Protein 9A73 (pdb70)

Radius of gyration: 27.28 Å; Cα contacts (8 Å, |Δi|>4): 2282; chains: 2; bounding box: 68×80×68 Å

Nearest PDB structures (foldseek):
  1wyt-assembly1_D  TM=9.782E-01  e=7.373E-58  Thermus thermophilus HB8
  6i34-assembly1_B  TM=9.089E-01  e=8.043E-40  Homo sapiens neanderthalensis
  6i35-assembly2_C  TM=9.103E-01  e=1.171E-39  Homo sapiens
  6i34-assembly2_C  TM=9.094E-01  e=1.235E-39  Homo sapiens neanderthalensis
  6i35-assembly1_B  TM=9.057E-01  e=4.023E-39  Homo sapiens

Solvent-accessible surface area: 32748 Å² total; per-residue (Å²): 116,206,43,152,12,18,53,14,77,110,144,23,24,129,71,1,22,78,53,12,67,24,110,42,28,92,49,1,5,74,35,2,30,98,111,2,66,30,150,156,101,4,139,13,91,168,46,74,61,81,87,88,0,31,166,50,0,64,155,19,1,72,94,6,86,9,22,111,137,40,14,6,0,8,0,0,29,1,19,17,6,40,70,4,117,12,5,62,116,0,25,47,64,26,29,0,11,0,5,11,0,3,96,11,6,2,24,10,6,0,2,0,3,2,8,0,0,0,0,3,0,0,1,44,0,0,40,5,58,6,0,0,1,0,1,9,2,10,3,0,0,0,0,12,0,0,8,16,0,5,48,71,26,188,38,112,43,0,0,0,2,71,0,0,13,10,14,12,17,55,0,0,89,3,8,0,109,0,40,134,10,100,32,55,48,0,60,41,46,80,1,25,2,35,46,90,20,2,129,156,26,11,55,143,105,0,0,0,0,0,0,25,0,10,2,2,7,1,16,7,0,25,0,124,70,0,35,74,10,0,58,99,40,175,3,12,0,0,0,15,4,20,1,0,0,0,4,3,0,7,4,0,19,123,15,126,2,24,0,0,0,3,23,0,2,6,0,5,2,45,6,5,2,0,0,15,1,0,0,0,0,0,0,30,140,189,4,34,151,91,3,10,11,12,0,0,0,48,6,59,10,105,109,46,37,58,1,6,2,12,4,14,48,66,33,20,5,80,98,113,50,65,148,3,96,15,9,10,24,8,4,0,1,14,12,0,4,2,0,0,0,0,0,1,1,4,3,73,63,0,1,76,49,0,0,56,5,0,3,3,2,0,12,26,0,15,71,34,0,91,155,46,50,22,76,23,51,36,111,40,49,14,0,4,4,4,1,0,95,10,141,56,82,1,136,43,5,32,150,97,1,44,94,130,28,10,10,3,1,17,27,0,21,135,50,8,109,116,19,92,25,12,0,0,0,3,0,5,0,51,12,54,63,126,48,0,48,40,0,8,118,33,19,21,82,199,162,232,230,90,115,140,77,33,28,0,0,16,76,65,42,159,169,59,102,92,4,41,88,29,52,158,46,58,8,84,119,65,130,28,49,114,45,4,66,121,51,28,35,28,106,133,43,5,59,6,1,14,1,37,95,106,34,0,49,144,3,0,31,32,0,0,149,31,14,24,0,16,64,63,24,6,6,0,6,1,14,13,0,4,1,73,2,12,86,9,1,19,134,0,10,77,32,58,4,2,17,16,0,4,1,34,11,52,34,70,8,0,36,0,0,0,48,0,4,49,22,0,12,81,8,0,20,33,2,0,10,9,62,37,11,10,16,7,0,1,1,6,6,2,0,4,2,0,0,0,6,0,0,20,13,28,2,42,61,124,53,27,143,109,29,50,47,0,0,6,8,42,6,6,56,5,7,2,8,0,0,0,48,7,0,20,11,114,41,44,87,0,131,27,46,179,135,1,13,8,42,22,96,33,0,99,194,21,17,56,110,60,1,0,0,0,2,4,10,0,0,7,7,3,0,6,3,4,59,79,0,47,77,1,6,109,28,0,74,156,27,23,3,16,0,0,0,6,0,14,1,1,0,0,0,2,10,19,1,32,0,9,59,0,24,1,10,0,0,2,0,6,0,3,23,0,0,1,0,2,1,0,1,0,1,4,1,0,0,0,0,0,0,51,134,59,0,35,48,20,0,0,63,6,11,33,32,104,124,189,54,86,17,28,20,37,109,125,44,116,108,19,11,16,12,0,0,6,12,17,0,0,1,6,1,0,0,27,0,6,0,0,0,6,11,1,0,11,77,0,0,94,13,0,0,28,4,0,0,0,2,0,0,4,0,2,64,79,0,29,90,73,0,50,32,54,37,107,79,58,3,0,0,0,2,5,0,5,0,90,84,1,80,175,76,40,0,126,0,59,4,2,1,13,24,1,8,29,62,44,25,2,0,5,24,33,85,37,0,120,66,13,79,13,0,1,0,0,0,1,1,1,20,24,32,32,118,38,0,39,47,0,5,91,6,0,25,79,0,4,103,19,1,108,147,71,41,115,63,0,64,110,0,0,73,104,27,42,4,45,56,18,58,91,89,77,0,34,181,130,39,68,10,66,59,118,78,159,186,295

Foldseek 3Di:
DDDPVDPDDPVNVVVVCVVVVHDDPVVVVPPQDPVRDDPDDDPDDDDDDPVVVVVVVVVVCVVDQDCVQFPEQADLAFDDADAPPVLCVVLVPCLNVVDDDPPPQVSCQVLLVLLVLLQVLLCVLQVFDTKFSFAQFQLVLLLLVQLLLCVVLVAAEEEEEPQARLVSLVSNVVSSVVVVHHYHYAYDDLSEGDLVSLLVPDDLRYSFYEAEAVTSQQHGYPLLSVLVSGCVNHHAYEYAYDSLLSLADDHVVVSVHAKYKGWLNNQNNDPVVPDSTTIMIGGHPVCVLRDPDWHKDWDADPVRHIGIDTPSCCQACVNCPVNHSDPDDDGPSSNSSSNSVRCVVCDSPNSNVQQVLLQVLQVVLVVLLVVLVWAWTGDDGGTFKTKTAAPDAPVVLQVVSVVVSHRAFDQCCVRDVVRGRMGITGDGNPQDPVNSNVSSCSRSDDDD/DLLDDQDDLLNQADPPADADDDDDDPDDDDDPCVVDPPVPDDPDDDSDGRHHNVVVVVSVVSVVVQDDAVVQAFEFAALFQRFDQDVVLVVQLPDCLNVVDDLPDDLVSNQVLLVLLVVLQVVVCVQAVFDGKAFAQFFLLLLLLLQLLLLCLLCVVVVNNLQQEEEEELQDDPSNQVSSVVSRHHYDYFYADLQRATDPVSLLVRQALNHAEYEAEAVTSQLHGRPCLLVSLCSQVVRPHAYEYRASPSLQDRVNDHNSVSNHFKYWHWCCRNQNQPCVVPDRTIIMMGGHPSSVLAAEPFDWDADPNTIDTDHPRPSHSYHSDPGRYDSSSSSSSSVRCVVQPRVNSVLQNVLLQVLAQVLCVLCVVLFPQSNPDRGTNKHKTACPVLVVLVFALVLVQLQVVQLVYHAYDFCHPVVGHSIGMTGRGNNDDPVSSVSSSVSSNVLSVCSVPPVVSSNQGDDPRSDGDDDVVCCVPVNDDDDDDDDD

Secondary structure (DSSP, 8-state):
---TT----HHHHHHHHHHHT-SSGGGGGTTS-TTTB--SPP-SPPP--HHHHHHHHHHHHTTS--TTTSEE---SS-------THHHHHHTSHHHHT------GGGBHHHHHHHHHHHHHHHHHHT-SEE-S-BS-HHHHHHHHHHHHHHHHT--EEEEETTS-HHHHHHHHHHHHHTT-EEEEEPEETTEE-HHHHHHH--TTEEEEEEEES-TTSB---HHHHHHHHTGGGPEEEEEE-TTGGGTBPPGGGGT-SEEEEE-TTTT---GGG-S--EEEEE-GGGGGG-SS-EEEEEEBTTS-EEEEEE-GGGSHHHHGGG-S----S--HHHHHHHHHHHHHHHHHHHHHHHHHHHHHHHHHHHHHHHTT-EE---S-BSSEEEEE-SS-HHHHHHHHHHTTEE--EEGGGT-GGGTTEEEEE--TT--HHHHHHHHHHHH----/-TTSPPPPGGGG--TT-----PPP--S----HHHHS-GGGB-SS--------HHHHHHHHHHHHTTB--TTTS---BTTT------HHHHHHHTSHHHHS--TTS-GGG-HHHHHHHHHHHHHHHHHHT-SEEE---SSHHHHHHHHHHHHHHHHHHTT-TT--EEEEETTS-THHHHHHHHTTPEEEEEPB-TTSSB-HHHHHHH--TTEEEEEEESS-TTS---TTHHHHHHHHHHTT-EEEEEETTGGGTTTTB-HHHHT-SEEEE-TTTTT----TTT------EEE-TTTGGGSPSSEEEEETTEEEEE---TTS---SSSTTS-HHHHHHHHHHHHHHHHHHHHHHHHHHHHHHHHHHHHHTTTSB-SS-S--SS-EEEETHHHHHTT--HHHHHHHHGGGT----EES-STTSTTEEEE---TTS-HHHHHHHHHHHHHHHHHHHH-HHHHHT--SSSSS-SB-HHHHHHS-B-S------

Structure (mmCIF, N/CA/C/O backbone):
data_9A73
#
_entry.id   9A73
#
loop_
_entity.id
_entity.type
_entity.pdbx_description
1 POLYMER GCSPA_BACSU
2 POLYMER GCSPB_BACSU
#
loop_
_atom_site.group_PDB
_atom_site.id
_atom_site.type_symbol
_atom_site.label_atom_id
_atom_site.label_alt_id
_atom_site.label_comp_id
_atom_site.label_asym_id
_atom_site.label_entity_id
_atom_site.label_seq_id
_atom_site.pdbx_PDB_ins_code
_atom_site.Cartn_x
_atom_site.Cartn_y
_atom_site.Cartn_z
_atom_site.occupancy
_atom_site.B_iso_or_equiv
_atom_site.auth_seq_id
_atom_site.auth_comp_id
_atom_site.auth_asym_id
_atom_site.auth_atom_id
_atom_site.pdbx_PDB_model_num
ATOM 1 N N . MET A 1 1 ? 0.774 32.384 -12.511 1.000 0.670 1 MET A N 1
ATOM 2 C CA . MET A 1 1 ? 0.481 31.392 -13.580 1.000 0.670 1 MET A CA 1
ATOM 3 C C . MET A 1 1 ? -0.986 30.994 -13.492 1.000 0.670 1 MET A C 1
ATOM 4 O O . MET A 1 1 ? -1.484 30.895 -12.380 1.000 0.670 1 MET A O 1
ATOM 20 N N . LYS A 1 2 ? -1.675 30.770 -14.620 1.000 0.750 2 LYS A N 1
ATOM 21 C CA . LYS A 1 2 ? -3.017 30.160 -14.630 1.000 0.750 2 LYS A CA 1
ATOM 22 C C . LYS A 1 2 ? -2.887 28.665 -14.902 1.000 0.750 2 LYS A C 1
ATOM 23 O O . LYS A 1 2 ? -2.278 28.292 -15.901 1.000 0.750 2 LYS A O 1
ATOM 42 N N . HIS A 1 3 ? -3.466 27.828 -14.050 1.000 0.850 3 HIS A N 1
ATOM 43 C CA . HIS A 1 3 ? -3.517 26.386 -14.260 1.000 0.850 3 HIS A CA 1
ATOM 44 C C . HIS A 1 3 ? -4.804 25.830 -13.653 1.000 0.850 3 HIS A C 1
ATOM 45 O O . HIS A 1 3 ? -5.193 26.236 -12.570 1.000 0.850 3 HIS A O 1
ATOM 59 N N . ARG A 1 4 ? -5.445 24.872 -14.326 1.000 0.900 4 ARG A N 1
ATOM 60 C CA . ARG A 1 4 ? -6.732 24.281 -13.903 1.000 0.900 4 ARG A CA 1
ATOM 61 C C . ARG A 1 4 ? -6.720 23.594 -12.532 1.000 0.900 4 ARG A C 1
ATOM 62 O O . ARG A 1 4 ? -7.772 23.314 -11.986 1.000 0.900 4 ARG A O 1
ATOM 83 N N . TYR A 1 5 ? -5.529 23.247 -12.057 1.000 0.940 5 TYR A N 1
ATOM 84 C CA . TYR A 1 5 ? -5.309 22.559 -10.788 1.000 0.940 5 TYR A CA 1
ATOM 85 C C . TYR A 1 5 ? -5.248 23.527 -9.594 1.000 0.940 5 TYR A C 1
ATOM 86 O O . TYR A 1 5 ? -5.451 23.106 -8.466 1.000 0.940 5 TYR A O 1
ATOM 104 N N . LEU A 1 6 ? -4.951 24.811 -9.833 1.000 0.960 6 LEU A N 1
ATOM 105 C CA . LEU A 1 6 ? -4.775 25.821 -8.787 1.000 0.960 6 LEU A CA 1
ATOM 106 C C . LEU A 1 6 ? -5.915 26.846 -8.888 1.000 0.960 6 LEU A C 1
ATOM 107 O O . LEU A 1 6 ? -5.965 27.568 -9.889 1.000 0.960 6 LEU A O 1
ATOM 123 N N . PRO A 1 7 ? -6.819 26.933 -7.898 1.000 0.960 7 PRO A N 1
ATOM 124 C CA . PRO A 1 7 ? -7.992 27.802 -7.987 1.000 0.960 7 PRO A CA 1
ATOM 125 C C . PRO A 1 7 ? -7.676 29.283 -7.734 1.000 0.960 7 PRO A C 1
ATOM 126 O O . PRO A 1 7 ? -8.343 30.143 -8.305 1.000 0.960 7 PRO A O 1
ATOM 137 N N . ALA A 1 8 ? -6.660 29.594 -6.919 1.000 0.950 8 ALA A N 1
ATOM 138 C CA . ALA A 1 8 ? -6.370 30.958 -6.482 1.000 0.950 8 ALA A CA 1
ATOM 139 C C . ALA A 1 8 ? -6.005 31.893 -7.650 1.000 0.950 8 ALA A C 1
ATOM 140 O O . ALA A 1 8 ? -4.996 31.721 -8.350 1.000 0.950 8 ALA A O 1
ATOM 147 N N . THR A 1 9 ? -6.812 32.934 -7.832 1.000 0.950 9 THR A N 1
ATOM 148 C CA . THR A 1 9 ? -6.559 34.024 -8.773 1.000 0.950 9 THR A CA 1
ATOM 149 C C . THR A 1 9 ? -5.539 35.017 -8.209 1.000 0.950 9 THR A C 1
ATOM 150 O O . THR A 1 9 ? -5.213 35.012 -7.025 1.000 0.950 9 THR A O 1
ATOM 161 N N . GLU A 1 10 ? -5.027 35.926 -9.044 1.000 0.950 10 GLU A N 1
ATOM 162 C CA . GLU A 1 10 ? -4.130 36.991 -8.560 1.000 0.950 10 GLU A CA 1
ATOM 163 C C . GLU A 1 10 ? -4.818 37.949 -7.574 1.000 0.950 10 GLU A C 1
ATOM 164 O O . GLU A 1 10 ? -4.158 38.495 -6.693 1.000 0.950 10 GLU A O 1
ATOM 176 N N . LYS A 1 11 ? -6.144 38.118 -7.675 1.000 0.960 11 LYS A N 1
ATOM 177 C CA . LYS A 1 11 ? -6.916 38.905 -6.710 1.000 0.960 11 LYS A CA 1
ATOM 178 C C . LYS A 1 11 ? -6.974 38.195 -5.354 1.000 0.960 11 LYS A C 1
ATOM 179 O O . LYS A 1 11 ? -6.674 38.826 -4.345 1.000 0.960 11 LYS A O 1
ATOM 198 N N . ASP A 1 12 ? -7.257 36.889 -5.348 1.000 0.970 12 ASP A N 1
ATOM 199 C CA . ASP A 1 12 ? -7.296 36.080 -4.119 1.000 0.970 12 ASP A CA 1
ATOM 200 C C . ASP A 1 12 ? -5.955 36.142 -3.392 1.000 0.970 12 ASP A C 1
ATOM 201 O O . ASP A 1 12 ? -5.901 36.439 -2.200 1.000 0.970 12 ASP A O 1
ATOM 210 N N . LYS A 1 13 ? -4.851 35.970 -4.132 1.000 0.970 13 LYS A N 1
ATOM 211 C CA . LYS A 1 13 ? -3.504 36.042 -3.559 1.000 0.970 13 LYS A CA 1
ATOM 212 C C . LYS A 1 13 ? -3.209 37.393 -2.923 1.000 0.970 13 LYS A C 1
ATOM 213 O O . LYS A 1 13 ? -2.653 37.427 -1.831 1.000 0.970 13 LYS A O 1
ATOM 232 N N . GLN A 1 14 ? -3.574 38.499 -3.574 1.000 0.970 14 GLN A N 1
ATOM 233 C CA . GLN A 1 14 ? -3.366 39.837 -3.016 1.000 0.970 14 GLN A CA 1
ATOM 234 C C . GLN A 1 14 ? -4.179 40.065 -1.737 1.000 0.970 14 GLN A C 1
ATOM 235 O O . GLN A 1 14 ? -3.634 40.565 -0.753 1.000 0.970 14 GLN A O 1
ATOM 249 N N . GLU A 1 15 ? -5.455 39.673 -1.722 1.000 0.980 15 GLU A N 1
ATOM 250 C CA . GLU A 1 15 ? -6.315 39.775 -0.534 1.000 0.980 15 GLU A CA 1
ATOM 251 C C . GLU A 1 15 ? -5.776 38.934 0.635 1.000 0.980 15 GLU A C 1
ATOM 252 O O . GLU A 1 15 ? -5.809 39.355 1.799 1.000 0.980 15 GLU A O 1
ATOM 264 N N . MET A 1 16 ? -5.237 37.753 0.330 1.000 0.980 16 MET A N 1
ATOM 265 C CA . MET A 1 16 ? -4.637 36.863 1.317 1.000 0.980 16 MET A CA 1
ATOM 266 C C . MET A 1 16 ? -3.314 37.406 1.860 1.000 0.980 16 MET A C 1
ATOM 267 O O . MET A 1 16 ? -3.149 37.463 3.076 1.000 0.980 16 MET A O 1
ATOM 281 N N . LEU A 1 17 ? -2.401 37.862 0.996 1.000 0.980 17 LEU A N 1
ATOM 282 C CA . LEU A 1 17 ? -1.140 38.492 1.412 1.000 0.980 17 LEU A CA 1
ATOM 283 C C . LEU A 1 17 ? -1.400 39.713 2.303 1.000 0.980 17 LEU A C 1
ATOM 284 O O . LEU A 1 17 ? -0.764 39.864 3.347 1.000 0.980 17 LEU A O 1
ATOM 300 N N . ALA A 1 18 ? -2.403 40.523 1.953 1.000 0.980 18 ALA A N 1
ATOM 301 C CA . ALA A 1 18 ? -2.836 41.648 2.773 1.000 0.980 18 ALA A CA 1
ATOM 302 C C . ALA A 1 18 ? -3.353 41.201 4.152 1.000 0.980 18 ALA A C 1
ATOM 303 O O . ALA A 1 18 ? -3.012 41.816 5.158 1.000 0.980 18 ALA A O 1
ATOM 310 N N . THR A 1 19 ? -4.126 40.111 4.219 1.000 0.980 19 THR A N 1
ATOM 311 C CA . THR A 1 19 ? -4.596 39.533 5.494 1.000 0.980 19 THR A CA 1
ATOM 312 C C . THR A 1 19 ? -3.438 39.016 6.348 1.000 0.980 19 THR A C 1
ATOM 313 O O . THR A 1 19 ? -3.474 39.136 7.570 1.000 0.980 19 THR A O 1
ATOM 324 N N . ILE A 1 20 ? -2.413 38.441 5.718 1.000 0.980 20 ILE A N 1
ATOM 325 C CA . ILE A 1 20 ? -1.237 37.910 6.416 1.000 0.980 20 ILE A CA 1
ATOM 326 C C . ILE A 1 20 ? -0.307 39.036 6.889 1.000 0.980 20 ILE A C 1
ATOM 327 O O . ILE A 1 20 ? 0.411 38.857 7.872 1.000 0.980 20 ILE A O 1
ATOM 343 N N . GLY A 1 21 ? -0.338 40.191 6.219 1.000 0.980 21 GLY A N 1
ATOM 344 C CA . GLY A 1 21 ? 0.515 41.337 6.523 1.000 0.980 21 GLY A CA 1
ATOM 345 C C . GLY A 1 21 ? 1.893 41.270 5.861 1.000 0.980 21 GLY A C 1
ATOM 346 O O . GLY A 1 21 ? 2.848 41.819 6.403 1.000 0.980 21 GLY A O 1
ATOM 350 N N . VAL A 1 22 ? 2.006 40.604 4.706 1.000 0.970 22 VAL A N 1
ATOM 351 C CA . VAL A 1 22 ? 3.254 40.493 3.927 1.000 0.970 22 VAL A CA 1
ATOM 352 C C . VAL A 1 22 ? 3.104 41.102 2.532 1.000 0.970 22 VAL A C 1
ATOM 353 O O . VAL A 1 22 ? 2.008 41.163 1.975 1.000 0.970 22 VAL A O 1
ATOM 366 N N . SER A 1 23 ? 4.215 41.560 1.957 1.000 0.960 23 SER A N 1
ATOM 367 C CA . SER A 1 23 ? 4.258 42.199 0.634 1.000 0.960 23 SER A CA 1
ATOM 368 C C . SER A 1 23 ? 4.341 41.200 -0.520 1.000 0.960 23 SER A C 1
ATOM 369 O O . SER A 1 23 ? 3.898 41.506 -1.629 1.000 0.960 23 SER A O 1
ATOM 377 N N . SER A 1 24 ? 4.913 40.019 -0.283 1.000 0.960 24 SER A N 1
ATOM 378 C CA . SER A 1 24 ? 5.108 38.991 -1.301 1.000 0.960 24 SER A CA 1
ATOM 379 C C . SER A 1 24 ? 4.979 37.577 -0.732 1.000 0.960 24 SER A C 1
ATOM 380 O O . SER A 1 24 ? 5.117 37.355 0.468 1.000 0.960 24 SER A O 1
ATOM 388 N N . ILE A 1 25 ? 4.759 36.594 -1.610 1.000 0.950 25 ILE A N 1
ATOM 389 C CA . ILE A 1 25 ? 4.816 35.175 -1.226 1.000 0.950 25 ILE A CA 1
ATOM 390 C C . ILE A 1 25 ? 6.218 34.786 -0.735 1.000 0.950 25 ILE A C 1
ATOM 391 O O . ILE A 1 25 ? 6.329 33.930 0.138 1.000 0.950 25 ILE A O 1
ATOM 407 N N . ASP A 1 26 ? 7.283 35.404 -1.260 1.000 0.950 26 ASP A N 1
ATOM 408 C CA . ASP A 1 26 ? 8.658 35.077 -0.862 1.000 0.950 26 ASP A CA 1
ATOM 409 C C . ASP A 1 26 ? 8.944 35.447 0.603 1.000 0.950 26 ASP A C 1
ATOM 410 O O . ASP A 1 26 ? 9.766 34.789 1.245 1.000 0.950 26 ASP A O 1
ATOM 419 N N . ASP A 1 27 ? 8.196 36.400 1.168 1.000 0.970 27 ASP A N 1
ATOM 420 C CA . ASP A 1 27 ? 8.275 36.770 2.586 1.000 0.970 27 ASP A CA 1
ATOM 421 C C . ASP A 1 27 ? 7.883 35.581 3.498 1.000 0.970 27 ASP A C 1
ATOM 422 O O . ASP A 1 27 ? 8.409 35.441 4.602 1.000 0.970 27 ASP A O 1
ATOM 431 N N . LEU A 1 28 ? 7.031 34.657 3.021 1.000 0.980 28 LEU A N 1
ATOM 432 C CA . LEU A 1 28 ? 6.600 33.454 3.758 1.000 0.980 28 LEU A CA 1
ATOM 433 C C . LEU A 1 28 ? 7.661 32.332 3.787 1.000 0.980 28 LEU A C 1
ATOM 434 O O . LEU A 1 28 ? 7.511 31.346 4.515 1.000 0.980 28 LEU A O 1
ATOM 450 N N . PHE A 1 29 ? 8.737 32.473 3.005 1.000 0.970 29 PHE A N 1
ATOM 451 C CA . PHE A 1 29 ? 9.875 31.544 2.932 1.000 0.970 29 PHE A CA 1
ATOM 452 C C . PHE A 1 29 ? 11.177 32.168 3.464 1.000 0.970 29 PHE A C 1
ATOM 453 O O . PHE A 1 29 ? 12.265 31.639 3.221 1.000 0.970 29 PHE A O 1
ATOM 470 N N . ALA A 1 30 ? 11.089 33.317 4.145 1.000 0.940 30 ALA A N 1
ATOM 471 C CA . ALA A 1 30 ? 12.244 34.079 4.622 1.000 0.940 30 ALA A CA 1
ATOM 472 C C . ALA A 1 30 ? 13.072 33.361 5.706 1.000 0.940 30 ALA A C 1
ATOM 473 O O . ALA A 1 30 ? 14.247 33.670 5.875 1.000 0.940 30 ALA A O 1
ATOM 480 N N . ASP A 1 31 ? 12.470 32.405 6.408 1.000 0.950 31 ASP A N 1
ATOM 481 C CA . ASP A 1 31 ? 13.088 31.510 7.392 1.000 0.950 31 ASP A CA 1
ATOM 482 C C . ASP A 1 31 ? 13.966 30.415 6.764 1.000 0.950 31 ASP A C 1
ATOM 483 O O . ASP A 1 31 ? 14.815 29.850 7.448 1.000 0.950 31 ASP A O 1
ATOM 492 N N . ILE A 1 32 ? 13.814 30.121 5.466 1.000 0.960 32 ILE A N 1
ATOM 493 C CA . ILE A 1 32 ? 14.717 29.196 4.772 1.000 0.960 32 ILE A CA 1
ATOM 494 C C . ILE A 1 32 ? 16.098 29.865 4.647 1.000 0.960 32 ILE A C 1
ATOM 495 O O . ILE A 1 32 ? 16.199 30.914 4.001 1.000 0.960 32 ILE A O 1
ATOM 511 N N . PRO A 1 33 ? 17.179 29.272 5.190 1.000 0.950 33 PRO A N 1
ATOM 512 C CA . PRO A 1 33 ? 18.506 29.871 5.133 1.000 0.950 33 PRO A CA 1
ATOM 513 C C . PRO A 1 33 ? 19.002 30.055 3.699 1.000 0.950 33 PRO A C 1
ATOM 514 O O . PRO A 1 33 ? 18.722 29.265 2.797 1.000 0.950 33 PRO A O 1
ATOM 525 N N . GLU A 1 34 ? 19.785 31.104 3.475 1.000 0.930 34 GLU A N 1
ATOM 526 C CA . GLU A 1 34 ? 20.097 31.575 2.123 1.000 0.930 34 GLU A CA 1
ATOM 527 C C . GLU A 1 34 ? 21.090 30.675 1.358 1.000 0.930 34 GLU A C 1
ATOM 528 O O . GLU A 1 34 ? 21.141 30.684 0.125 1.000 0.930 34 GLU A O 1
ATOM 540 N N . ASN A 1 35 ? 21.857 29.865 2.091 1.000 0.920 35 ASN A N 1
ATOM 541 C CA . ASN A 1 35 ? 22.689 28.774 1.577 1.000 0.920 35 ASN A CA 1
ATOM 542 C C . ASN A 1 35 ? 21.882 27.510 1.228 1.000 0.920 35 ASN A C 1
ATOM 543 O O . ASN A 1 35 ? 22.413 26.631 0.557 1.000 0.920 35 ASN A O 1
ATOM 554 N N . VAL A 1 36 ? 20.623 27.427 1.667 1.000 0.940 36 VAL A N 1
ATOM 555 C CA . VAL A 1 36 ? 19.733 26.266 1.510 1.000 0.940 36 VAL A CA 1
ATOM 556 C C . VAL A 1 36 ? 18.600 26.549 0.510 1.000 0.940 36 VAL A C 1
ATOM 557 O O . VAL A 1 36 ? 18.033 25.622 -0.074 1.000 0.940 36 VAL A O 1
ATOM 570 N N . LYS A 1 37 ? 18.275 27.829 0.263 1.000 0.950 37 LYS A N 1
ATOM 571 C CA . LYS A 1 37 ? 17.295 28.229 -0.756 1.000 0.950 37 LYS A CA 1
ATOM 572 C C . LYS A 1 37 ? 17.702 27.744 -2.144 1.000 0.950 37 LYS A C 1
ATOM 573 O O . LYS A 1 37 ? 18.780 28.058 -2.655 1.000 0.950 37 LYS A O 1
ATOM 592 N N . TYR A 1 38 ? 16.775 27.063 -2.806 1.000 0.950 38 TYR A N 1
ATOM 593 C CA . TYR A 1 38 ? 16.928 26.645 -4.190 1.000 0.950 38 TYR A CA 1
ATOM 594 C C . TYR A 1 38 ? 16.627 27.814 -5.133 1.000 0.950 38 TYR A C 1
ATOM 595 O O . TYR A 1 38 ? 15.512 28.328 -5.182 1.000 0.950 38 TYR A O 1
ATOM 613 N N . LYS A 1 39 ? 17.646 28.251 -5.881 1.000 0.910 39 LYS A N 1
ATOM 614 C CA . LYS A 1 39 ? 17.589 29.464 -6.724 1.000 0.910 39 LYS A CA 1
ATOM 615 C C . LYS A 1 39 ? 17.390 29.180 -8.210 1.000 0.910 39 LYS A C 1
ATOM 616 O O . LYS A 1 39 ? 17.266 30.111 -9.000 1.000 0.910 39 LYS A O 1
ATOM 635 N N . LYS A 1 40 ? 17.421 27.909 -8.604 1.000 0.930 40 LYS A N 1
ATOM 636 C CA . LYS A 1 40 ? 17.261 27.479 -9.994 1.000 0.930 40 LYS A CA 1
ATOM 637 C C . LYS A 1 40 ? 15.839 26.983 -10.222 1.000 0.930 40 LYS A C 1
ATOM 638 O O . LYS A 1 40 ? 15.060 26.795 -9.294 1.000 0.930 40 LYS A O 1
ATOM 657 N N . GLU A 1 41 ? 15.510 26.776 -11.483 1.000 0.940 41 GLU A N 1
ATOM 658 C CA . GLU A 1 41 ? 14.315 26.044 -11.870 1.000 0.940 41 GLU A CA 1
ATOM 659 C C . GLU A 1 41 ? 14.631 24.545 -11.914 1.000 0.940 41 GLU A C 1
ATOM 660 O O . GLU A 1 41 ? 15.728 24.159 -12.335 1.000 0.940 41 GLU A O 1
ATOM 672 N N . HIS A 1 42 ? 13.679 23.709 -11.483 1.000 0.950 42 HIS A N 1
ATOM 673 C CA . HIS A 1 42 ? 13.829 22.254 -11.532 1.000 0.950 42 HIS A CA 1
ATOM 674 C C . HIS A 1 42 ? 14.068 21.784 -12.967 1.000 0.950 42 HIS A C 1
ATOM 675 O O . HIS A 1 42 ? 13.265 22.059 -13.858 1.000 0.950 42 HIS A O 1
ATOM 689 N N . GLN A 1 43 ? 15.130 21.015 -13.185 1.000 0.970 43 GLN A N 1
ATOM 690 C CA . GLN A 1 43 ? 15.502 20.434 -14.481 1.000 0.970 43 GLN A CA 1
ATOM 691 C C . GLN A 1 43 ? 14.662 19.197 -14.846 1.000 0.970 43 GLN A C 1
ATOM 692 O O . GLN A 1 43 ? 15.169 18.166 -15.287 1.000 0.970 43 GLN A O 1
ATOM 706 N N . ILE A 1 44 ? 13.347 19.304 -14.676 1.000 0.970 44 ILE A N 1
ATOM 707 C CA . ILE A 1 44 ? 12.367 18.292 -15.071 1.000 0.970 44 ILE A CA 1
ATOM 708 C C . ILE A 1 44 ? 11.730 18.655 -16.418 1.000 0.970 44 ILE A C 1
ATOM 709 O O . ILE A 1 44 ? 11.813 19.788 -16.896 1.000 0.970 44 ILE A O 1
ATOM 725 N N . LYS A 1 45 ? 11.066 17.694 -17.070 1.000 0.980 45 LYS A N 1
ATOM 726 C CA . LYS A 1 45 ? 10.424 17.950 -18.370 1.000 0.980 45 LYS A CA 1
ATOM 727 C C . LYS A 1 45 ? 9.305 18.999 -18.231 1.000 0.980 45 LYS A C 1
ATOM 728 O O . LYS A 1 45 ? 8.460 18.893 -17.345 1.000 0.980 45 LYS A O 1
ATOM 747 N N . LYS A 1 46 ? 9.242 19.956 -19.168 1.000 0.960 46 LYS A N 1
ATOM 748 C CA . LYS A 1 46 ? 8.206 21.009 -19.214 1.000 0.960 46 LYS A CA 1
ATOM 749 C C . LYS A 1 46 ? 6.785 20.443 -19.236 1.000 0.960 46 LYS A C 1
ATOM 750 O O . LYS A 1 46 ? 6.552 19.390 -19.838 1.000 0.960 46 LYS A O 1
ATOM 769 N N . ALA A 1 47 ? 5.855 21.180 -18.632 1.000 0.960 47 ALA A N 1
ATOM 770 C CA . ALA A 1 47 ? 4.440 20.835 -18.580 1.000 0.960 47 ALA A CA 1
ATOM 771 C C . ALA A 1 47 ? 3.851 20.575 -19.975 1.000 0.960 47 ALA A C 1
ATOM 772 O O . ALA A 1 47 ? 4.261 21.191 -20.963 1.000 0.960 47 ALA A O 1
ATOM 779 N N . LYS A 1 48 ? 2.858 19.689 -20.049 1.000 0.960 48 LYS A N 1
ATOM 780 C CA . LYS A 1 48 ? 2.069 19.447 -21.262 1.000 0.960 48 LYS A CA 1
ATOM 781 C C . LYS A 1 48 ? 0.590 19.709 -21.029 1.000 0.960 48 LYS A C 1
ATOM 782 O O . LYS A 1 48 ? 0.078 19.502 -19.932 1.000 0.960 48 LYS A O 1
ATOM 801 N N . SER A 1 49 ? -0.106 20.111 -22.094 1.000 0.960 49 SER A N 1
ATOM 802 C CA . SER A 1 49 ? -1.567 20.173 -22.077 1.000 0.960 49 SER A CA 1
ATOM 803 C C . SER A 1 49 ? -2.170 18.779 -21.878 1.000 0.960 49 SER A C 1
ATOM 804 O O . SER A 1 49 ? -1.549 17.767 -22.206 1.000 0.960 49 SER A O 1
ATOM 812 N N . GLU A 1 50 ? -3.410 18.708 -21.388 1.000 0.960 50 GLU A N 1
ATOM 813 C CA . GLU A 1 50 ? -4.083 17.427 -21.140 1.000 0.960 50 GLU A CA 1
ATOM 814 C C . GLU A 1 50 ? -4.118 16.527 -22.387 1.000 0.960 50 GLU A C 1
ATOM 815 O O . GLU A 1 50 ? -3.824 15.332 -22.314 1.000 0.960 50 GLU A O 1
ATOM 827 N N . THR A 1 51 ? -4.437 17.103 -23.548 1.000 0.980 51 THR A N 1
ATOM 828 C CA . THR A 1 51 ? -4.527 16.361 -24.813 1.000 0.980 51 THR A CA 1
ATOM 829 C C . THR A 1 51 ? -3.158 15.858 -25.270 1.000 0.980 51 THR A C 1
ATOM 830 O O . THR A 1 51 ? -3.035 14.704 -25.684 1.000 0.980 51 THR A O 1
ATOM 841 N N . GLU A 1 52 ? -2.116 16.691 -25.186 1.000 0.980 52 GLU A N 1
ATOM 842 C CA . GLU A 1 52 ? -0.756 16.292 -25.569 1.000 0.980 52 GLU A CA 1
ATOM 843 C C . GLU A 1 52 ? -0.176 15.243 -24.624 1.000 0.980 52 GLU A C 1
ATOM 844 O O . GLU A 1 52 ? 0.495 14.320 -25.088 1.000 0.980 52 GLU A O 1
ATOM 856 N N . LEU A 1 53 ? -0.446 15.363 -23.322 1.000 0.980 53 LEU A N 1
ATOM 857 C CA . LEU A 1 53 ? 0.009 14.408 -22.320 1.000 0.980 53 LEU A CA 1
ATOM 858 C C . LEU A 1 53 ? -0.687 13.056 -22.483 1.000 0.980 53 LEU A C 1
ATOM 859 O O . LEU A 1 53 ? -0.015 12.030 -22.536 1.000 0.980 53 LEU A O 1
ATOM 875 N N . THR A 1 54 ? -2.013 13.054 -22.664 1.000 0.990 54 THR A N 1
ATOM 876 C CA . THR A 1 54 ? -2.775 11.826 -22.953 1.000 0.990 54 THR A CA 1
ATOM 877 C C . THR A 1 54 ? -2.192 11.108 -24.167 1.000 0.990 54 THR A C 1
ATOM 878 O O . THR A 1 54 ? -1.994 9.894 -24.145 1.000 0.990 54 THR A O 1
ATOM 889 N N . ARG A 1 55 ? -1.859 11.858 -25.223 1.000 0.980 55 ARG A N 1
ATOM 890 C CA . ARG A 1 55 ? -1.294 11.301 -26.455 1.000 0.980 55 ARG A CA 1
ATOM 891 C C . ARG A 1 55 ? 0.127 10.754 -26.253 1.000 0.980 55 ARG A C 1
ATOM 892 O O . ARG A 1 55 ? 0.422 9.669 -26.747 1.000 0.980 55 ARG A O 1
ATOM 913 N N . GLU A 1 56 ? 0.987 11.471 -25.522 1.000 0.980 56 GLU A N 1
ATOM 914 C CA . GLU A 1 56 ? 2.342 11.020 -25.152 1.000 0.980 56 GLU A CA 1
ATOM 915 C C . GLU A 1 56 ? 2.297 9.702 -24.373 1.000 0.980 56 GLU A C 1
ATOM 916 O O . GLU A 1 56 ? 2.954 8.739 -24.766 1.000 0.980 56 GLU A O 1
ATOM 928 N N . LEU A 1 57 ? 1.479 9.636 -23.322 1.000 0.990 57 LEU A N 1
ATOM 929 C CA . LEU A 1 57 ? 1.409 8.479 -22.429 1.000 0.990 57 LEU A CA 1
ATOM 930 C C . LEU A 1 57 ? 0.706 7.282 -23.076 1.000 0.990 57 LEU A C 1
ATOM 931 O O . LEU A 1 57 ? 1.131 6.153 -22.864 1.000 0.990 57 LEU A O 1
ATOM 947 N N . THR A 1 58 ? -0.283 7.508 -23.948 1.000 0.990 58 THR A N 1
ATOM 948 C CA . THR A 1 58 ? -0.880 6.431 -24.763 1.000 0.990 58 THR A CA 1
ATOM 949 C C . THR A 1 58 ? 0.154 5.823 -25.711 1.000 0.990 58 THR A C 1
ATOM 950 O O . THR A 1 58 ? 0.253 4.603 -25.829 1.000 0.990 58 THR A O 1
ATOM 961 N N . LYS A 1 59 ? 0.974 6.659 -26.368 1.000 0.980 59 LYS A N 1
ATOM 962 C CA . LYS A 1 59 ? 2.048 6.175 -27.247 1.000 0.980 59 LYS A CA 1
ATOM 963 C C . LYS A 1 59 ? 3.115 5.416 -26.456 1.000 0.980 59 LYS A C 1
ATOM 964 O O . LYS A 1 59 ? 3.648 4.429 -26.956 1.000 0.980 59 LYS A O 1
ATOM 983 N N . LEU A 1 60 ? 3.407 5.849 -25.230 1.000 0.990 60 LEU A N 1
ATOM 984 C CA . LEU A 1 60 ? 4.323 5.151 -24.334 1.000 0.990 60 LEU A CA 1
ATOM 985 C C . LEU A 1 60 ? 3.767 3.779 -23.920 1.000 0.990 60 LEU A C 1
ATOM 986 O O . LEU A 1 60 ? 4.459 2.782 -24.096 1.000 0.990 60 LEU A O 1
ATOM 1002 N N . ALA A 1 61 ? 2.504 3.716 -23.487 1.000 0.990 61 ALA A N 1
ATOM 1003 C CA . ALA A 1 61 ? 1.812 2.471 -23.148 1.000 0.990 61 ALA A CA 1
ATOM 1004 C C . ALA A 1 61 ? 1.756 1.487 -24.328 1.000 0.990 61 ALA A C 1
ATOM 1005 O O . ALA A 1 61 ? 1.934 0.293 -24.130 1.000 0.990 61 ALA A O 1
ATOM 1012 N N . SER A 1 62 ? 1.597 1.978 -25.566 1.000 0.990 62 SER A N 1
ATOM 1013 C CA . SER A 1 62 ? 1.562 1.134 -26.778 1.000 0.990 62 SER A CA 1
ATOM 1014 C C . SER A 1 62 ? 2.877 0.402 -27.096 1.000 0.990 62 SER A C 1
ATOM 1015 O O . SER A 1 62 ? 2.913 -0.466 -27.971 1.000 0.990 62 SER A O 1
ATOM 1023 N N . LYS A 1 63 ? 3.973 0.746 -26.402 1.000 0.980 63 LYS A N 1
ATOM 1024 C CA . LYS A 1 63 ? 5.232 -0.010 -26.468 1.000 0.980 63 LYS A CA 1
ATOM 1025 C C . LYS A 1 63 ? 5.177 -1.306 -25.657 1.000 0.980 63 LYS A C 1
ATOM 1026 O O . LYS A 1 63 ? 6.057 -2.141 -25.835 1.000 0.980 63 LYS A O 1
ATOM 1045 N N . ASN A 1 64 ? 4.183 -1.458 -24.786 1.000 0.990 64 ASN A N 1
ATOM 1046 C CA . ASN A 1 64 ? 4.051 -2.617 -23.922 1.000 0.990 64 ASN A CA 1
ATOM 1047 C C . ASN A 1 64 ? 3.122 -3.667 -24.557 1.000 0.990 64 ASN A C 1
ATOM 1048 O O . ASN A 1 64 ? 2.273 -3.327 -25.382 1.000 0.990 64 ASN A O 1
ATOM 1059 N N . ARG A 1 65 ? 3.313 -4.946 -24.222 1.000 0.990 65 ARG A N 1
ATOM 1060 C CA . ARG A 1 65 ? 2.445 -6.061 -24.636 1.000 0.990 65 ARG A CA 1
ATOM 1061 C C . ARG A 1 65 ? 1.571 -6.456 -23.460 1.000 0.990 65 ARG A C 1
ATOM 1062 O O . ARG A 1 65 ? 2.086 -7.002 -22.490 1.000 0.990 65 ARG A O 1
ATOM 1083 N N . ASP A 1 66 ? 0.294 -6.110 -23.547 1.000 0.980 66 ASP A N 1
ATOM 1084 C CA . ASP A 1 66 ? -0.692 -6.317 -22.489 1.000 0.980 66 ASP A CA 1
ATOM 1085 C C . ASP A 1 66 ? -1.596 -7.533 -22.741 1.000 0.980 66 ASP A C 1
ATOM 1086 O O . ASP A 1 66 ? -1.731 -7.997 -23.877 1.000 0.980 66 ASP A O 1
ATOM 1095 N N . THR A 1 67 ? -2.231 -8.038 -21.681 1.000 0.980 67 THR A N 1
ATOM 1096 C CA . THR A 1 67 ? -3.075 -9.245 -21.720 1.000 0.980 67 THR A CA 1
ATOM 1097 C C . THR A 1 67 ? -4.425 -9.043 -22.417 1.000 0.980 67 THR A C 1
ATOM 1098 O O . THR A 1 67 ? -5.133 -10.011 -22.670 1.000 0.980 67 THR A O 1
ATOM 1109 N N . VAL A 1 68 ? -4.780 -7.809 -22.809 1.000 0.970 68 VAL A N 1
ATOM 1110 C CA . VAL A 1 68 ? -5.967 -7.551 -23.649 1.000 0.970 68 VAL A CA 1
ATOM 1111 C C . VAL A 1 68 ? -5.675 -7.884 -25.116 1.000 0.970 68 VAL A C 1
ATOM 1112 O O . VAL A 1 68 ? -6.590 -8.211 -25.871 1.000 0.970 68 VAL A O 1
ATOM 1125 N N . GLN A 1 69 ? -4.409 -7.798 -25.537 1.000 0.970 69 GLN A N 1
ATOM 1126 C CA . GLN A 1 69 ? -3.985 -8.100 -26.909 1.000 0.970 69 GLN A CA 1
ATOM 1127 C C . GLN A 1 69 ? -3.272 -9.448 -27.066 1.000 0.970 69 GLN A C 1
ATOM 1128 O O . GLN A 1 69 ? -3.174 -9.936 -28.190 1.000 0.970 69 GLN A O 1
ATOM 1142 N N . TYR A 1 70 ? -2.745 -10.017 -25.980 1.000 0.980 70 TYR A N 1
ATOM 1143 C CA . TYR A 1 70 ? -1.941 -11.238 -26.003 1.000 0.980 70 TYR A CA 1
ATOM 1144 C C . TYR A 1 70 ? -2.488 -12.251 -25.001 1.000 0.980 70 TYR A C 1
ATOM 1145 O O . TYR A 1 70 ? -2.704 -11.916 -23.837 1.000 0.980 70 TYR A O 1
ATOM 1163 N N . ALA A 1 71 ? -2.630 -13.506 -25.424 1.000 0.980 71 ALA A N 1
ATOM 1164 C CA . ALA A 1 71 ? -2.949 -14.595 -24.508 1.000 0.980 71 ALA A CA 1
ATOM 1165 C C . ALA A 1 71 ? -1.745 -14.850 -23.590 1.000 0.980 71 ALA A C 1
ATOM 1166 O O . ALA A 1 71 ? -0.640 -15.101 -24.072 1.000 0.980 71 ALA A O 1
ATOM 1173 N N . SER A 1 72 ? -1.933 -14.766 -22.273 1.000 0.990 72 SER A N 1
ATOM 1174 C CA . SER A 1 72 ? -0.853 -14.931 -21.295 1.000 0.990 72 SER A CA 1
ATOM 1175 C C . SER A 1 72 ? -0.913 -16.279 -20.587 1.000 0.990 72 SER A C 1
ATOM 1176 O O . SER A 1 72 ? -1.905 -16.603 -19.935 1.000 0.990 72 SER A O 1
ATOM 1184 N N . PHE A 1 73 ? 0.183 -17.025 -20.667 1.000 0.990 73 PHE A N 1
ATOM 1185 C CA . PHE A 1 73 ? 0.451 -18.246 -19.906 1.000 0.990 73 PHE A CA 1
ATOM 1186 C C . PHE A 1 73 ? 1.500 -18.022 -18.811 1.000 0.990 73 PHE A C 1
ATOM 1187 O O . PHE A 1 73 ? 2.080 -18.966 -18.270 1.000 0.990 73 PHE A O 1
ATOM 1204 N N . LEU A 1 74 ? 1.770 -16.752 -18.509 1.000 0.990 74 LEU A N 1
ATOM 1205 C CA . LEU A 1 74 ? 2.671 -16.330 -17.454 1.000 0.990 74 LEU A CA 1
ATOM 1206 C C . LEU A 1 74 ? 1.901 -16.188 -16.139 1.000 0.990 74 LEU A C 1
ATOM 1207 O O . LEU A 1 74 ? 0.974 -15.380 -16.054 1.000 0.990 74 LEU A O 1
ATOM 1223 N N . GLY A 1 75 ? 2.303 -16.978 -15.145 1.000 0.980 75 GLY A N 1
ATOM 1224 C CA . GLY A 1 75 ? 1.891 -16.843 -13.751 1.000 0.980 75 GLY A CA 1
ATOM 1225 C C . GLY A 1 75 ? 3.078 -16.431 -12.891 1.000 0.980 75 GLY A C 1
ATOM 1226 O O . GLY A 1 75 ? 3.630 -15.352 -13.072 1.000 0.980 75 GLY A O 1
ATOM 1230 N N . ALA A 1 76 ? 3.527 -17.304 -11.990 1.000 0.970 76 ALA A N 1
ATOM 1231 C CA . ALA A 1 76 ? 4.564 -17.001 -11.006 1.000 0.970 76 ALA A CA 1
ATOM 1232 C C . ALA A 1 76 ? 4.133 -15.864 -10.056 1.000 0.970 76 ALA A C 1
ATOM 1233 O O . ALA A 1 76 ? 4.855 -14.896 -9.839 1.000 0.970 76 ALA A O 1
ATOM 1240 N N . GLY A 1 77 ? 2.937 -15.991 -9.469 1.000 0.980 77 GLY A N 1
ATOM 1241 C CA . GLY A 1 77 ? 2.463 -15.130 -8.376 1.000 0.980 77 GLY A CA 1
ATOM 1242 C C . GLY A 1 77 ? 1.581 -13.943 -8.772 1.000 0.980 77 GLY A C 1
ATOM 1243 O O . GLY A 1 77 ? 0.987 -13.333 -7.885 1.000 0.980 77 GLY A O 1
ATOM 1247 N N . VAL A 1 78 ? 1.445 -13.635 -10.063 1.000 0.980 78 VAL A N 1
ATOM 1248 C CA . VAL A 1 78 ? 0.444 -12.694 -10.596 1.000 0.980 78 VAL A CA 1
ATOM 1249 C C . VAL A 1 78 ? -0.250 -13.371 -11.770 1.000 0.980 78 VAL A C 1
ATOM 1250 O O . VAL A 1 78 ? 0.401 -14.025 -12.574 1.000 0.980 78 VAL A O 1
ATOM 1263 N N . TYR A 1 79 ? -1.570 -13.236 -11.874 1.000 0.980 79 TYR A N 1
ATOM 1264 C CA . TYR A 1 79 ? -2.361 -14.012 -12.830 1.000 0.980 79 TYR A CA 1
ATOM 1265 C C . TYR A 1 79 ? -3.346 -13.130 -13.603 1.000 0.980 79 TYR A C 1
ATOM 1266 O O . TYR A 1 79 ? -3.878 -12.146 -13.079 1.000 0.980 79 TYR A O 1
ATOM 1284 N N . ASP A 1 80 ? -3.585 -13.498 -14.861 1.000 0.980 80 ASP A N 1
ATOM 1285 C CA . ASP A 1 80 ? -4.585 -12.888 -15.741 1.000 0.980 80 ASP A CA 1
ATOM 1286 C C . ASP A 1 80 ? -5.940 -13.572 -15.519 1.000 0.980 80 ASP A C 1
ATOM 1287 O O . ASP A 1 80 ? -6.230 -14.615 -16.109 1.000 0.980 80 ASP A O 1
ATOM 1296 N N . HIS A 1 81 ? -6.733 -13.008 -14.610 1.000 0.980 81 HIS A N 1
ATOM 1297 C CA . HIS A 1 81 ? -8.056 -13.508 -14.240 1.000 0.980 81 HIS A CA 1
ATOM 1298 C C . HIS A 1 81 ? -9.176 -12.591 -14.721 1.000 0.980 81 HIS A C 1
ATOM 1299 O O . HIS A 1 81 ? -8.977 -11.396 -14.952 1.000 0.980 81 HIS A O 1
ATOM 1313 N N . TYR A 1 82 ? -10.378 -13.152 -14.813 1.000 0.970 82 TYR A N 1
ATOM 1314 C CA . TYR A 1 82 ? -11.618 -12.426 -15.020 1.000 0.970 82 TYR A CA 1
ATOM 1315 C C . TYR A 1 82 ? -11.796 -11.345 -13.945 1.000 0.970 82 TYR A C 1
ATOM 1316 O O . TYR A 1 82 ? -11.822 -11.615 -12.744 1.000 0.970 82 TYR A O 1
ATOM 1334 N N . GLN A 1 83 ? -11.960 -10.101 -14.396 1.000 0.960 83 GLN A N 1
ATOM 1335 C CA . GLN A 1 83 ? -12.228 -8.946 -13.544 1.000 0.960 83 GLN A CA 1
ATOM 1336 C C . GLN A 1 83 ? -13.647 -8.450 -13.844 1.000 0.960 83 GLN A C 1
ATOM 1337 O O . GLN A 1 83 ? -13.876 -7.923 -14.937 1.000 0.960 83 GLN A O 1
ATOM 1351 N N . PRO A 1 84 ? -14.617 -8.600 -12.916 1.000 0.980 84 PRO A N 1
ATOM 1352 C CA . PRO A 1 84 ? -15.961 -8.076 -13.124 1.000 0.980 84 PRO A CA 1
ATOM 1353 C C . PRO A 1 84 ? -15.906 -6.575 -13.423 1.000 0.980 84 PRO A C 1
ATOM 1354 O O . PRO A 1 84 ? -15.351 -5.806 -12.639 1.000 0.980 84 PRO A O 1
ATOM 1365 N N . VAL A 1 85 ? -16.508 -6.139 -14.534 1.000 0.960 85 VAL A N 1
ATOM 1366 C CA . VAL A 1 85 ? -16.431 -4.741 -15.014 1.000 0.960 85 VAL A CA 1
ATOM 1367 C C . VAL A 1 85 ? -16.911 -3.737 -13.952 1.000 0.960 85 VAL A C 1
ATOM 1368 O O . VAL A 1 85 ? -16.429 -2.607 -13.882 1.000 0.960 85 VAL A O 1
ATOM 1381 N N . ILE A 1 86 ? -17.823 -4.161 -13.070 1.000 0.980 86 ILE A N 1
ATOM 1382 C CA . ILE A 1 86 ? -18.326 -3.352 -11.955 1.000 0.980 86 ILE A CA 1
ATOM 1383 C C . ILE A 1 86 ? -17.263 -2.984 -10.910 1.000 0.980 86 ILE A C 1
ATOM 1384 O O . ILE A 1 86 ? -17.440 -1.980 -10.222 1.000 0.980 86 ILE A O 1
ATOM 1400 N N . VAL A 1 87 ? -16.167 -3.744 -10.790 1.000 0.980 87 VAL A N 1
ATOM 1401 C CA . VAL A 1 87 ? -15.089 -3.464 -9.826 1.000 0.980 87 VAL A CA 1
ATOM 1402 C C . VAL A 1 87 ? -14.534 -2.065 -10.068 1.000 0.980 87 VAL A C 1
ATOM 1403 O O . VAL A 1 87 ? -14.504 -1.253 -9.142 1.000 0.980 87 VAL A O 1
ATOM 1416 N N . ASP A 1 88 ? -14.196 -1.741 -11.322 1.000 0.970 88 ASP A N 1
ATOM 1417 C CA . ASP A 1 88 ? -13.665 -0.419 -11.661 1.000 0.970 88 ASP A CA 1
ATOM 1418 C C . ASP A 1 88 ? -14.708 0.685 -11.454 1.000 0.970 88 ASP A C 1
ATOM 1419 O O . ASP A 1 88 ? -14.380 1.759 -10.952 1.000 0.970 88 ASP A O 1
ATOM 1428 N N . HIS A 1 89 ? -15.982 0.423 -11.759 1.000 0.970 89 HIS A N 1
ATOM 1429 C CA . HIS A 1 89 ? -17.062 1.381 -11.507 1.000 0.970 89 HIS A CA 1
ATOM 1430 C C . HIS A 1 89 ? -17.241 1.705 -10.021 1.000 0.970 89 HIS A C 1
ATOM 1431 O O . HIS A 1 89 ? -17.535 2.857 -9.691 1.000 0.970 89 HIS A O 1
ATOM 1445 N N . VAL A 1 90 ? -17.067 0.725 -9.130 1.000 0.980 90 VAL A N 1
ATOM 1446 C CA . VAL A 1 90 ? -17.139 0.934 -7.679 1.000 0.980 90 VAL A CA 1
ATOM 1447 C C . VAL A 1 90 ? -15.916 1.704 -7.177 1.000 0.980 90 VAL A C 1
ATOM 1448 O O . VAL A 1 90 ? -16.089 2.752 -6.556 1.000 0.980 90 VAL A O 1
ATOM 1461 N N . ILE A 1 91 ? -14.690 1.256 -7.473 1.000 0.980 91 ILE A N 1
ATOM 1462 C CA . ILE A 1 91 ? -13.472 1.914 -6.955 1.000 0.980 91 ILE A CA 1
ATOM 1463 C C . ILE A 1 91 ? -13.192 3.276 -7.613 1.000 0.980 91 ILE A C 1
ATOM 1464 O O . ILE A 1 91 ? -12.428 4.075 -7.078 1.000 0.980 91 ILE A O 1
ATOM 1480 N N . SER A 1 92 ? -13.823 3.573 -8.755 1.000 0.970 92 SER A N 1
ATOM 1481 C CA . SER A 1 92 ? -13.780 4.893 -9.406 1.000 0.970 92 SER A CA 1
ATOM 1482 C C . SER A 1 92 ? -14.718 5.923 -8.776 1.000 0.970 92 SER A C 1
ATOM 1483 O O . SER A 1 92 ? -14.734 7.078 -9.209 1.000 0.970 92 SER A O 1
ATOM 1491 N N . ARG A 1 93 ? -15.519 5.549 -7.774 1.000 0.970 93 ARG A N 1
ATOM 1492 C CA . ARG A 1 93 ? -16.319 6.517 -7.018 1.000 0.970 93 ARG A CA 1
ATOM 1493 C C . ARG A 1 93 ? -15.401 7.346 -6.123 1.000 0.970 93 ARG A C 1
ATOM 1494 O O . ARG A 1 93 ? -14.619 6.793 -5.348 1.000 0.970 93 ARG A O 1
ATOM 1515 N N . SER A 1 94 ? -15.475 8.669 -6.246 1.000 0.960 94 SER A N 1
ATOM 1516 C CA . SER A 1 94 ? -14.552 9.582 -5.565 1.000 0.960 94 SER A CA 1
ATOM 1517 C C . SER A 1 94 ? -14.611 9.463 -4.048 1.000 0.960 94 SER A C 1
ATOM 1518 O O . SER A 1 94 ? -13.581 9.606 -3.394 1.000 0.960 94 SER A O 1
ATOM 1526 N N . GLU A 1 95 ? -15.767 9.111 -3.493 1.000 0.960 95 GLU A N 1
ATOM 1527 C CA . GLU A 1 95 ? -15.970 8.923 -2.056 1.000 0.960 95 GLU A CA 1
ATOM 1528 C C . GLU A 1 95 ? -15.216 7.704 -1.492 1.000 0.960 95 GLU A C 1
ATOM 1529 O O . GLU A 1 95 ? -15.051 7.601 -0.281 1.000 0.960 95 GLU A O 1
ATOM 1541 N N . PHE A 1 96 ? -14.734 6.793 -2.346 1.000 0.980 96 PHE A N 1
ATOM 1542 C CA . PHE A 1 96 ? -13.787 5.745 -1.954 1.000 0.980 96 PHE A CA 1
ATOM 1543 C C . PHE A 1 96 ? -12.345 6.209 -2.182 1.000 0.980 96 PHE A C 1
ATOM 1544 O O . PHE A 1 96 ? -11.564 6.349 -1.243 1.000 0.980 96 PHE A O 1
ATOM 1561 N N . TYR A 1 97 ? -11.967 6.505 -3.430 1.000 0.960 97 TYR A N 1
ATOM 1562 C CA . TYR A 1 97 ? -10.544 6.669 -3.744 1.000 0.960 97 TYR A CA 1
ATOM 1563 C C . TYR A 1 97 ? -9.926 7.998 -3.268 1.000 0.960 97 TYR A C 1
ATOM 1564 O O . TYR A 1 97 ? -8.710 8.065 -3.091 1.000 0.960 97 TYR A O 1
ATOM 1582 N N . THR A 1 98 ? -10.722 9.055 -3.068 1.000 0.970 98 THR A N 1
ATOM 1583 C CA . THR A 1 98 ? -10.225 10.350 -2.550 1.000 0.970 98 THR A CA 1
ATOM 1584 C C . THR A 1 98 ? -10.327 10.467 -1.030 1.000 0.970 98 THR A C 1
ATOM 1585 O O . THR A 1 98 ? -9.778 11.404 -0.454 1.000 0.970 98 THR A O 1
ATOM 1596 N N . ALA A 1 99 ? -11.030 9.544 -0.367 1.000 0.960 99 ALA A N 1
ATOM 1597 C CA . ALA A 1 99 ? -11.037 9.462 1.086 1.000 0.960 99 ALA A CA 1
ATOM 1598 C C . ALA A 1 99 ? -9.679 8.957 1.591 1.000 0.960 99 ALA A C 1
ATOM 1599 O O . ALA A 1 99 ? -8.917 8.330 0.849 1.000 0.960 99 ALA A O 1
ATOM 1606 N N . TYR A 1 100 ? -9.372 9.203 2.864 1.000 0.930 100 TYR A N 1
ATOM 1607 C CA . TYR A 1 100 ? -8.205 8.611 3.511 1.000 0.930 100 TYR A CA 1
ATOM 1608 C C . TYR A 1 100 ? -8.618 7.660 4.630 1.000 0.930 100 TYR A C 1
ATOM 1609 O O . TYR A 1 100 ? -9.746 7.182 4.688 1.000 0.930 100 TYR A O 1
ATOM 1627 N N . THR A 1 101 ? -7.662 7.342 5.496 1.000 0.900 101 THR A N 1
ATOM 1628 C CA . THR A 1 101 ? -7.858 6.513 6.673 1.000 0.900 101 THR A CA 1
ATOM 1629 C C . THR A 1 101 ? -9.103 6.970 7.436 1.000 0.900 101 THR A C 1
ATOM 1630 O O . THR A 1 101 ? -9.182 8.156 7.768 1.000 0.900 101 THR A O 1
ATOM 1641 N N . PRO A 1 102 ? -10.031 6.056 7.771 1.000 0.920 102 PRO A N 1
ATOM 1642 C CA . PRO A 1 102 ? -11.307 6.394 8.393 1.000 0.920 102 PRO A CA 1
ATOM 1643 C C . PRO A 1 102 ? -11.150 6.721 9.889 1.000 0.920 102 PRO A C 1
ATOM 1644 O O . PRO A 1 102 ? -11.632 5.999 10.761 1.000 0.920 102 PRO A O 1
ATOM 1655 N N . TYR A 1 103 ? -10.449 7.816 10.195 1.000 0.890 103 TYR A N 1
ATOM 1656 C CA . TYR A 1 103 ? -10.237 8.308 11.560 1.000 0.890 103 TYR A CA 1
ATOM 1657 C C . TYR A 1 103 ? -11.523 8.835 12.200 1.000 0.890 103 TYR A C 1
ATOM 1658 O O . TYR A 1 103 ? -11.646 8.829 13.421 1.000 0.890 103 TYR A O 1
ATOM 1676 N N . GLN A 1 104 ? -12.464 9.312 11.383 1.000 0.940 104 GLN A N 1
ATOM 1677 C CA . GLN A 1 104 ? -13.761 9.804 11.833 1.000 0.940 104 GLN A CA 1
ATOM 1678 C C . GLN A 1 104 ? -14.851 8.839 11.376 1.000 0.940 104 GLN A C 1
ATOM 1679 O O . GLN A 1 104 ? -15.365 8.974 10.257 1.000 0.940 104 GLN A O 1
ATOM 1693 N N . PRO A 1 105 ? -15.186 7.832 12.200 1.000 0.960 105 PRO A N 1
ATOM 1694 C CA . PRO A 1 105 ? -16.123 6.796 11.803 1.000 0.960 105 PRO A CA 1
ATOM 1695 C C . PRO A 1 105 ? -17.493 7.361 11.431 1.000 0.960 105 PRO A C 1
ATOM 1696 O O . PRO A 1 105 ? -18.130 6.826 10.530 1.000 0.960 105 PRO A O 1
ATOM 1707 N N . GLU A 1 106 ? -17.922 8.470 12.031 1.000 0.960 106 GLU A N 1
ATOM 1708 C CA . GLU A 1 106 ? -19.243 9.068 11.816 1.000 0.960 106 GLU A CA 1
ATOM 1709 C C . GLU A 1 106 ? -19.488 9.554 10.376 1.000 0.960 106 GLU A C 1
ATOM 1710 O O . GLU A 1 106 ? -20.640 9.655 9.950 1.000 0.960 106 GLU A O 1
ATOM 1722 N N . ILE A 1 107 ? -18.415 9.794 9.613 1.000 0.960 107 ILE A N 1
ATOM 1723 C CA . ILE A 1 107 ? -18.443 10.181 8.190 1.000 0.960 107 ILE A CA 1
ATOM 1724 C C . ILE A 1 107 ? -17.646 9.226 7.287 1.000 0.960 107 ILE A C 1
ATOM 1725 O O . ILE A 1 107 ? -17.369 9.551 6.136 1.000 0.960 107 ILE A O 1
ATOM 1741 N N . SER A 1 108 ? -17.259 8.059 7.807 1.000 0.970 108 SER A N 1
ATOM 1742 C CA . SER A 1 108 ? -16.474 7.046 7.080 1.000 0.970 108 SER A CA 1
ATOM 1743 C C . SER A 1 108 ? -17.079 5.644 7.210 1.000 0.970 108 SER A C 1
ATOM 1744 O O . SER A 1 108 ? -16.384 4.636 7.065 1.000 0.970 108 SER A O 1
ATOM 1752 N N . GLN A 1 109 ? -18.373 5.556 7.541 1.000 0.970 109 GLN A N 1
ATOM 1753 C CA . GLN A 1 109 ? -19.055 4.276 7.757 1.000 0.970 109 GLN A CA 1
ATOM 1754 C C . GLN A 1 109 ? -19.048 3.396 6.504 1.000 0.970 109 GLN A C 1
ATOM 1755 O O . GLN A 1 109 ? -19.049 2.176 6.637 1.000 0.970 109 GLN A O 1
ATOM 1769 N N . GLY A 1 110 ? -19.033 3.988 5.305 1.000 0.970 110 GLY A N 1
ATOM 1770 C CA . GLY A 1 110 ? -18.963 3.242 4.048 1.000 0.970 110 GLY A CA 1
ATOM 1771 C C . GLY A 1 110 ? -17.674 2.436 3.914 1.000 0.970 110 GLY A C 1
ATOM 1772 O O . GLY A 1 110 ? -17.720 1.226 3.708 1.000 0.970 110 GLY A O 1
ATOM 1776 N N . GLU A 1 111 ? -16.536 3.105 4.089 1.000 0.970 111 GLU A N 1
ATOM 1777 C CA . GLU A 1 111 ? -15.192 2.526 4.046 1.000 0.970 111 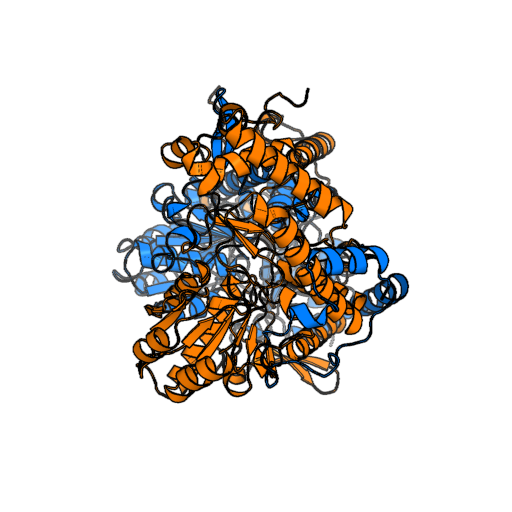GLU A CA 1
ATOM 1778 C C . GLU A 1 111 ? -15.024 1.462 5.129 1.000 0.970 111 GLU A C 1
ATOM 1779 O O . GLU A 1 111 ? -14.589 0.343 4.865 1.000 0.970 111 GLU A O 1
ATOM 1791 N N . LEU A 1 112 ? -15.421 1.797 6.361 1.000 0.980 112 LEU A N 1
ATOM 1792 C CA . LEU A 1 112 ? -15.305 0.893 7.501 1.000 0.980 112 LEU A CA 1
ATOM 1793 C C . LEU A 1 112 ? -16.142 -0.370 7.283 1.000 0.980 112 LEU A C 1
ATOM 1794 O O . LEU A 1 112 ? -15.636 -1.475 7.475 1.000 0.980 112 LEU A O 1
ATOM 1810 N N . GLN A 1 113 ? -17.387 -0.232 6.821 1.000 0.980 113 GLN A N 1
ATOM 1811 C CA . GLN A 1 113 ? -18.224 -1.384 6.502 1.000 0.980 113 GLN A CA 1
ATOM 1812 C C . GLN A 1 113 ? -17.630 -2.221 5.356 1.000 0.980 113 GLN A C 1
ATOM 1813 O O . GLN A 1 113 ? -17.585 -3.443 5.469 1.000 0.980 113 GLN A O 1
ATOM 1827 N N . ALA A 1 114 ? -17.111 -1.600 4.291 1.000 0.980 114 ALA A N 1
ATOM 1828 C CA . ALA A 1 114 ? -16.483 -2.324 3.182 1.000 0.980 114 ALA A CA 1
ATOM 1829 C C . ALA A 1 114 ? -15.229 -3.112 3.612 1.000 0.980 114 ALA A C 1
ATOM 1830 O O . ALA A 1 114 ? -15.026 -4.249 3.182 1.000 0.980 114 ALA A O 1
ATOM 1837 N N . ILE A 1 115 ? -14.404 -2.545 4.499 1.000 0.980 115 ILE A N 1
ATOM 1838 C CA . ILE A 1 115 ? -13.244 -3.236 5.079 1.000 0.980 115 ILE A CA 1
ATOM 1839 C C . ILE A 1 115 ? -13.695 -4.388 5.987 1.000 0.980 115 ILE A C 1
ATOM 1840 O O . ILE A 1 115 ? -13.094 -5.459 5.966 1.000 0.980 115 ILE A O 1
ATOM 1856 N N . PHE A 1 116 ? -14.758 -4.210 6.774 1.000 0.980 116 PHE A N 1
ATOM 1857 C CA . PHE A 1 116 ? -15.319 -5.290 7.590 1.000 0.980 116 PHE A CA 1
ATOM 1858 C C . PHE A 1 116 ? -15.831 -6.456 6.725 1.000 0.980 116 PHE A C 1
ATOM 1859 O O . PHE A 1 116 ? -15.633 -7.630 7.057 1.000 0.980 116 PHE A O 1
ATOM 1876 N N . GLU A 1 117 ? -16.438 -6.142 5.580 1.000 0.990 117 GLU A N 1
ATOM 1877 C CA . GLU A 1 117 ? -16.844 -7.136 4.587 1.000 0.990 117 GLU A CA 1
ATOM 1878 C C . GLU A 1 117 ? -15.628 -7.871 4.007 1.000 0.990 117 GLU A C 1
ATOM 1879 O O . GLU A 1 117 ? -15.622 -9.102 3.996 1.000 0.990 117 GLU A O 1
ATOM 1891 N N . PHE A 1 118 ? -14.560 -7.147 3.647 1.000 0.990 118 PHE A N 1
ATOM 1892 C CA . PHE A 1 118 ? -13.290 -7.740 3.205 1.000 0.990 118 PHE A CA 1
ATOM 1893 C C . PHE A 1 118 ? -12.717 -8.720 4.238 1.000 0.990 118 PHE A C 1
ATOM 1894 O O . PHE A 1 118 ? -12.400 -9.864 3.909 1.000 0.990 118 PHE A O 1
ATOM 1911 N N . GLN A 1 119 ? -12.628 -8.295 5.504 1.000 0.990 119 GLN A N 1
ATOM 1912 C CA . GLN A 1 119 ? -12.128 -9.136 6.595 1.000 0.990 119 GLN A CA 1
ATOM 1913 C C . GLN A 1 119 ? -12.929 -10.437 6.705 1.000 0.990 119 GLN A C 1
ATOM 1914 O O . GLN A 1 119 ? -12.348 -11.508 6.876 1.000 0.990 119 GLN A O 1
ATOM 1928 N N . THR A 1 120 ? -14.254 -10.354 6.564 1.000 0.990 120 THR A N 1
ATOM 1929 C CA . THR A 1 120 ? -15.137 -11.526 6.593 1.000 0.990 120 THR A CA 1
ATOM 1930 C C . THR A 1 120 ? -14.843 -12.471 5.426 1.000 0.990 120 THR A C 1
ATOM 1931 O O . THR A 1 120 ? -14.649 -13.663 5.653 1.000 0.990 120 THR A O 1
ATOM 1942 N N . MET A 1 121 ? -14.733 -11.957 4.196 1.000 0.990 121 MET A N 1
ATOM 1943 C CA . MET A 1 121 ? -14.461 -12.783 3.008 1.000 0.990 121 MET A CA 1
ATOM 1944 C C . MET A 1 121 ? -13.110 -13.504 3.095 1.000 0.990 121 MET A C 1
ATOM 1945 O O . MET A 1 121 ? -13.018 -14.687 2.768 1.000 0.990 121 MET A O 1
ATOM 1959 N N . ILE A 1 122 ? -12.064 -12.828 3.586 1.000 0.990 122 ILE A N 1
ATOM 1960 C CA . ILE A 1 122 ? -10.752 -13.457 3.792 1.000 0.990 122 ILE A CA 1
ATOM 1961 C C . ILE A 1 122 ? -10.825 -14.552 4.865 1.000 0.990 122 ILE A C 1
ATOM 1962 O O . ILE A 1 122 ? -10.215 -15.609 4.688 1.000 0.990 122 ILE A O 1
ATOM 1978 N N . CYS A 1 123 ? -11.576 -14.350 5.954 1.000 0.990 123 CYS A N 1
ATOM 1979 C CA . CYS A 1 123 ? -11.786 -15.393 6.966 1.000 0.990 123 CYS A CA 1
ATOM 1980 C C . CYS A 1 123 ? -12.500 -16.618 6.374 1.000 0.990 123 CYS A C 1
ATOM 1981 O O . CYS A 1 123 ? -12.045 -17.742 6.584 1.000 0.990 123 CYS A O 1
ATOM 1989 N N . GLU A 1 124 ? -13.561 -16.400 5.589 1.000 0.980 124 GLU A N 1
ATOM 1990 C CA . GLU A 1 124 ? -14.306 -17.460 4.899 1.000 0.980 124 GLU A CA 1
ATOM 1991 C C . GLU A 1 124 ? -13.417 -18.277 3.956 1.000 0.980 124 GLU A C 1
ATOM 1992 O O . GLU A 1 124 ? -13.388 -19.507 4.022 1.000 0.980 124 GLU A O 1
ATOM 2004 N N . LEU A 1 125 ? -12.621 -17.618 3.110 1.000 0.990 125 LEU A N 1
ATOM 2005 C CA . LEU A 1 125 ? -11.723 -18.316 2.187 1.000 0.990 125 LEU A CA 1
ATOM 2006 C C . LEU A 1 125 ? -10.626 -19.090 2.920 1.000 0.990 125 LEU A C 1
ATOM 2007 O O . LEU A 1 125 ? -10.379 -20.246 2.591 1.000 0.990 125 LEU A O 1
ATOM 2023 N N . THR A 1 126 ? -9.981 -18.481 3.917 1.000 0.990 126 THR A N 1
ATOM 2024 C CA . THR A 1 126 ? -8.802 -19.056 4.592 1.000 0.990 126 THR A CA 1
ATOM 2025 C C . THR A 1 126 ? -9.133 -20.051 5.703 1.000 0.990 126 THR A C 1
ATOM 2026 O O . THR A 1 126 ? -8.249 -20.803 6.124 1.000 0.990 126 THR A O 1
ATOM 2037 N N . GLY A 1 127 ? -10.384 -20.086 6.169 1.000 0.980 127 GLY A N 1
ATOM 2038 C CA . GLY A 1 127 ? -10.798 -20.882 7.327 1.000 0.980 127 GLY A CA 1
ATOM 2039 C C . GLY A 1 127 ? -10.221 -20.366 8.648 1.000 0.980 127 GLY A C 1
ATOM 2040 O O . GLY A 1 127 ? -10.084 -21.134 9.596 1.000 0.980 127 GLY A O 1
ATOM 2044 N N . MET A 1 128 ? -9.830 -19.092 8.692 1.000 0.990 128 MET A N 1
ATOM 2045 C CA . MET A 1 128 ? -9.207 -18.456 9.852 1.000 0.990 128 MET A CA 1
ATOM 2046 C C . MET A 1 128 ? -10.220 -17.616 10.631 1.000 0.990 128 MET A C 1
ATOM 2047 O O . MET A 1 128 ? -11.275 -17.237 10.123 1.000 0.990 128 MET A O 1
ATOM 2061 N N . ASP A 1 129 ? -9.880 -17.293 11.876 1.000 0.980 129 ASP A N 1
ATOM 2062 C CA . ASP A 1 129 ? -10.792 -16.580 12.774 1.000 0.980 129 ASP A CA 1
ATOM 2063 C C . ASP A 1 129 ? -10.864 -15.077 12.480 1.000 0.980 129 ASP A C 1
ATOM 2064 O O . ASP A 1 129 ? -11.887 -14.436 12.718 1.000 0.980 129 ASP A O 1
ATOM 2073 N N . ILE A 1 130 ? -9.737 -14.482 12.080 1.000 0.970 130 ILE A N 1
ATOM 2074 C CA . ILE A 1 130 ? -9.566 -13.029 11.993 1.000 0.970 130 ILE A CA 1
ATOM 2075 C C . ILE A 1 130 ? -8.707 -12.704 10.784 1.000 0.970 130 ILE A C 1
ATOM 2076 O O . ILE A 1 130 ? -7.650 -13.301 10.620 1.000 0.970 130 ILE A O 1
ATOM 2092 N N . ALA A 1 131 ? -9.092 -11.687 10.022 1.000 0.980 131 ALA A N 1
ATOM 2093 C CA . ALA A 1 131 ? -8.267 -11.079 8.990 1.000 0.980 131 ALA A CA 1
ATOM 2094 C C . ALA A 1 131 ? -8.112 -9.581 9.247 1.000 0.980 131 ALA A C 1
ATOM 2095 O O . ALA A 1 131 ? -8.997 -8.952 9.828 1.000 0.980 131 ALA A O 1
ATOM 2102 N N . ASN A 1 132 ? -6.979 -9.011 8.842 1.000 0.950 132 ASN A N 1
ATOM 2103 C CA . ASN A 1 132 ? -6.791 -7.566 8.865 1.000 0.950 132 ASN A CA 1
ATOM 2104 C C . ASN A 1 132 ? -7.388 -6.892 7.621 1.000 0.950 132 ASN A C 1
ATOM 2105 O O . ASN A 1 132 ? -7.886 -7.536 6.701 1.000 0.950 132 ASN A O 1
ATOM 2116 N N . SER A 1 133 ? -7.317 -5.567 7.606 1.000 0.940 133 SER A N 1
ATOM 2117 C CA . SER A 1 133 ? -7.829 -4.735 6.512 1.000 0.940 133 SER A CA 1
ATOM 2118 C C . SER A 1 133 ? -7.031 -4.796 5.202 1.000 0.940 133 SER A C 1
ATOM 2119 O O . SER A 1 133 ? -7.550 -4.323 4.196 1.000 0.940 133 SER A O 1
ATOM 2127 N N . SER A 1 134 ? -5.779 -5.281 5.223 1.000 0.950 134 SER A N 1
ATOM 2128 C CA . SER A 1 134 ? -4.855 -5.557 4.094 1.000 0.950 134 SER A CA 1
ATOM 2129 C C . SER A 1 134 ? -3.385 -5.327 4.492 1.000 0.950 134 SER A C 1
ATOM 2130 O O . SER A 1 134 ? -3.074 -4.690 5.502 1.000 0.950 134 SER A O 1
ATOM 2138 N N . MET A 1 135 ? -2.479 -5.822 3.650 1.000 0.960 135 MET A N 1
ATOM 2139 C CA . MET A 1 135 ? -1.025 -5.621 3.636 1.000 0.960 135 MET A CA 1
ATOM 2140 C C . MET A 1 135 ? -0.590 -5.121 2.246 1.000 0.960 135 MET A C 1
ATOM 2141 O O . MET A 1 135 ? -1.396 -5.116 1.318 1.000 0.960 135 MET A O 1
ATOM 2155 N N . TYR A 1 136 ? 0.674 -4.719 2.063 1.000 0.960 136 TYR A N 1
ATOM 2156 C CA . TYR A 1 136 ? 1.138 -4.171 0.776 1.000 0.960 136 TYR A CA 1
ATOM 2157 C C . TYR A 1 136 ? 1.000 -5.148 -0.398 1.000 0.960 136 TYR A C 1
ATOM 2158 O O . TYR A 1 136 ? 0.594 -4.741 -1.486 1.000 0.960 136 TYR A O 1
ATOM 2176 N N . ASP A 1 137 ? 1.344 -6.411 -0.171 1.000 0.980 137 ASP A N 1
ATOM 2177 C CA . ASP A 1 137 ? 1.332 -7.511 -1.139 1.000 0.980 137 ASP A CA 1
ATOM 2178 C C . ASP A 1 137 ? 1.558 -8.841 -0.397 1.000 0.980 137 ASP A C 1
ATOM 2179 O O . ASP A 1 137 ? 1.829 -8.852 0.810 1.000 0.980 137 ASP A O 1
ATOM 2188 N N . GLY A 1 138 ? 1.480 -9.964 -1.110 1.000 0.980 138 GLY A N 1
ATOM 2189 C CA . GLY A 1 138 ? 1.697 -11.291 -0.526 1.000 0.980 138 GLY A CA 1
ATOM 2190 C C . GLY A 1 138 ? 3.097 -11.517 0.070 1.000 0.980 138 GLY A C 1
ATOM 2191 O O . GLY A 1 138 ? 3.222 -12.166 1.109 1.000 0.980 138 GLY A O 1
ATOM 2195 N N . GLY A 1 139 ? 4.159 -10.966 -0.529 1.000 0.980 139 GLY A N 1
ATOM 2196 C CA . GLY A 1 139 ? 5.539 -11.190 -0.068 1.000 0.980 139 GLY A CA 1
ATOM 2197 C C . GLY A 1 139 ? 5.877 -10.441 1.223 1.000 0.980 139 GLY A C 1
ATOM 2198 O O . GLY A 1 139 ? 6.492 -10.996 2.135 1.000 0.980 139 GLY A O 1
ATOM 2202 N N . THR A 1 140 ? 5.425 -9.194 1.337 1.000 0.970 140 THR A N 1
ATOM 2203 C CA . THR A 1 140 ? 5.523 -8.387 2.563 1.000 0.970 140 THR A CA 1
ATOM 2204 C C . THR A 1 140 ? 4.611 -8.928 3.661 1.000 0.970 140 THR A C 1
ATOM 2205 O O . THR A 1 140 ? 5.031 -8.981 4.816 1.000 0.970 140 THR A O 1
ATOM 2216 N N . ALA A 1 141 ? 3.408 -9.414 3.322 1.000 0.980 141 ALA A N 1
ATOM 2217 C CA . ALA A 1 141 ? 2.539 -10.107 4.273 1.000 0.980 141 ALA A CA 1
ATOM 2218 C C . ALA A 1 141 ? 3.222 -11.356 4.860 1.000 0.980 141 ALA A C 1
ATOM 2219 O O . ALA A 1 141 ? 3.189 -11.563 6.073 1.000 0.980 141 ALA A O 1
ATOM 2226 N N . LEU A 1 142 ? 3.901 -12.152 4.026 1.000 0.990 142 LEU A N 1
ATOM 2227 C CA . LEU A 1 142 ? 4.679 -13.317 4.459 1.000 0.990 142 LEU A CA 1
ATOM 2228 C C . LEU A 1 142 ? 5.845 -12.947 5.377 1.000 0.990 142 LEU A C 1
ATOM 2229 O O . LEU A 1 142 ? 6.052 -13.602 6.401 1.000 0.990 142 LEU A O 1
ATOM 2245 N N . ALA A 1 143 ? 6.591 -11.893 5.049 1.000 0.980 143 ALA A N 1
ATOM 2246 C CA . ALA A 1 143 ? 7.666 -11.416 5.910 1.000 0.980 143 ALA A CA 1
ATOM 2247 C C . ALA A 1 143 ? 7.132 -10.964 7.282 1.000 0.980 143 ALA A C 1
ATOM 2248 O O . ALA A 1 143 ? 7.658 -11.376 8.315 1.000 0.980 143 ALA A O 1
ATOM 2255 N N . GLU A 1 144 ? 6.037 -10.203 7.306 1.000 0.960 144 GLU A N 1
ATOM 2256 C CA . GLU A 1 144 ? 5.357 -9.759 8.531 1.000 0.960 144 GLU A CA 1
ATOM 2257 C C . GLU A 1 144 ? 4.819 -10.936 9.363 1.000 0.960 144 GLU A C 1
ATOM 2258 O O . GLU A 1 144 ? 4.904 -10.922 10.593 1.000 0.960 144 GLU A O 1
ATOM 2270 N N . ALA A 1 145 ? 4.349 -12.009 8.719 1.000 0.980 145 ALA A N 1
ATOM 2271 C CA . ALA A 1 145 ? 3.926 -13.228 9.409 1.000 0.980 145 ALA A CA 1
ATOM 2272 C C . ALA A 1 145 ? 5.101 -13.894 10.139 1.000 0.980 145 ALA A C 1
ATOM 2273 O O . ALA A 1 145 ? 4.977 -14.284 11.305 1.000 0.980 145 ALA A O 1
ATOM 2280 N N . ALA A 1 146 ? 6.266 -13.957 9.490 1.000 0.980 146 ALA A N 1
ATOM 2281 C CA . ALA A 1 146 ? 7.488 -14.470 10.098 1.000 0.980 146 ALA A CA 1
ATOM 2282 C C . ALA A 1 146 ? 7.956 -13.602 11.280 1.000 0.980 146 ALA A C 1
ATOM 2283 O O . ALA A 1 146 ? 8.340 -14.137 12.327 1.000 0.980 146 ALA A O 1
ATOM 2290 N N . MET A 1 147 ? 7.888 -12.270 11.149 1.000 0.950 147 MET A N 1
ATOM 2291 C CA . MET A 1 147 ? 8.246 -11.341 12.229 1.000 0.950 147 MET A CA 1
ATOM 2292 C C . MET A 1 147 ? 7.293 -11.487 13.425 1.000 0.950 147 MET A C 1
ATOM 2293 O O . MET A 1 147 ? 7.745 -11.578 14.572 1.000 0.950 147 MET A O 1
ATOM 2307 N N . LEU A 1 148 ? 5.982 -11.607 13.173 1.000 0.940 148 LEU A N 1
ATOM 2308 C CA . LEU A 1 148 ? 4.979 -11.875 14.206 1.000 0.940 148 LEU A CA 1
ATOM 2309 C C . LEU A 1 148 ? 5.282 -13.189 14.935 1.000 0.940 148 LEU A C 1
ATOM 2310 O O . LEU A 1 148 ? 5.277 -13.216 16.170 1.000 0.940 148 LEU A O 1
ATOM 2326 N N . ALA A 1 149 ? 5.584 -14.265 14.204 1.000 0.970 149 ALA A N 1
ATOM 2327 C CA . ALA A 1 149 ? 5.893 -15.559 14.802 1.000 0.970 149 ALA A CA 1
ATOM 2328 C C . ALA A 1 149 ? 7.163 -15.531 15.664 1.000 0.970 149 ALA A C 1
ATOM 2329 O O . ALA A 1 149 ? 7.146 -16.032 16.792 1.000 0.970 149 ALA A O 1
ATOM 2336 N N . SER A 1 150 ? 8.230 -14.883 15.192 1.000 0.960 150 SER A N 1
ATOM 2337 C CA . SER A 1 150 ? 9.465 -14.652 15.955 1.000 0.960 150 SER A CA 1
ATOM 2338 C C . SER A 1 150 ? 9.196 -13.897 17.260 1.000 0.960 150 SER A C 1
ATOM 2339 O O . SER A 1 150 ? 9.559 -14.360 18.346 1.000 0.960 150 SER A O 1
ATOM 2347 N N . GLY A 1 151 ? 8.447 -12.791 17.195 1.000 0.920 151 GLY A N 1
ATOM 2348 C CA . GLY A 1 151 ? 8.076 -12.007 18.375 1.000 0.920 151 GLY A CA 1
ATOM 2349 C C . GLY A 1 151 ? 7.128 -12.740 19.334 1.000 0.920 151 GLY A C 1
ATOM 2350 O O . GLY A 1 151 ? 7.199 -12.555 20.551 1.000 0.920 151 GLY A O 1
ATOM 2354 N N . HIS A 1 152 ? 6.235 -13.590 18.820 1.000 0.930 152 HIS A N 1
ATOM 2355 C CA . HIS A 1 152 ? 5.316 -14.379 19.639 1.000 0.930 152 HIS A CA 1
ATOM 2356 C C . HIS A 1 152 ? 6.023 -15.520 20.371 1.000 0.930 152 HIS A C 1
ATOM 2357 O O . HIS A 1 152 ? 5.818 -15.686 21.574 1.000 0.930 152 HIS A O 1
ATOM 2371 N N . THR A 1 153 ? 6.851 -16.275 19.651 1.000 0.960 153 THR A N 1
ATOM 2372 C CA . THR A 1 153 ? 7.572 -17.437 20.183 1.000 0.960 153 THR A CA 1
ATOM 2373 C C . THR A 1 153 ? 8.826 -17.044 20.968 1.000 0.960 153 THR A C 1
ATOM 2374 O O . THR A 1 153 ? 9.307 -17.844 21.766 1.000 0.960 153 THR A O 1
ATOM 2385 N N . LYS A 1 154 ? 9.326 -15.810 20.794 1.000 0.950 154 LYS A N 1
ATOM 2386 C CA . LYS A 1 154 ? 10.623 -15.314 21.297 1.000 0.950 154 LYS A CA 1
ATOM 2387 C C . LYS A 1 154 ? 11.822 -16.102 20.759 1.000 0.950 154 LYS A C 1
ATOM 2388 O O . LYS A 1 154 ? 12.849 -16.211 21.425 1.000 0.950 154 LYS A O 1
ATOM 2407 N N . LYS A 1 155 ? 11.683 -16.651 19.555 1.000 0.970 155 LYS A N 1
ATOM 2408 C CA . LYS A 1 155 ? 12.690 -17.479 18.888 1.000 0.970 155 LYS A CA 1
ATOM 2409 C C . LYS A 1 155 ? 13.183 -16.794 17.621 1.000 0.970 155 LYS A C 1
ATOM 2410 O O . LYS A 1 155 ? 12.476 -15.975 17.051 1.000 0.970 155 LYS A O 1
ATOM 2429 N N . LYS A 1 156 ? 14.394 -17.131 17.177 1.000 0.970 156 LYS A N 1
ATOM 2430 C CA . LYS A 1 156 ? 15.111 -16.381 16.130 1.000 0.970 156 LYS A CA 1
ATOM 2431 C C . LYS A 1 156 ? 15.396 -17.163 14.846 1.000 0.970 156 LYS A C 1
ATOM 2432 O O . LYS A 1 156 ? 16.138 -16.664 14.015 1.000 0.970 156 LYS A O 1
ATOM 2451 N N . LYS A 1 157 ? 14.799 -18.343 14.651 1.000 0.980 157 LYS A N 1
ATOM 2452 C CA . LYS A 1 157 ? 14.962 -19.145 13.427 1.000 0.980 157 LYS A CA 1
ATOM 2453 C C . LYS A 1 157 ? 13.637 -19.307 12.689 1.000 0.980 157 LYS A C 1
ATOM 2454 O O . LYS A 1 157 ? 12.666 -19.773 13.275 1.000 0.980 157 LYS A O 1
ATOM 2473 N N . ILE A 1 158 ? 13.607 -18.986 11.405 1.000 0.990 158 ILE A N 1
ATOM 2474 C CA . ILE A 1 158 ? 12.483 -19.228 10.499 1.000 0.990 158 ILE A CA 1
ATOM 2475 C C . ILE A 1 158 ? 12.902 -20.302 9.504 1.000 0.990 158 ILE A C 1
ATOM 2476 O O . ILE A 1 158 ? 13.979 -20.222 8.917 1.000 0.990 158 ILE A O 1
ATOM 2492 N N . VAL A 1 159 ? 12.052 -21.306 9.319 1.000 0.990 159 VAL A N 1
ATOM 2493 C CA . VAL A 1 159 ? 12.233 -22.353 8.314 1.000 0.990 159 VAL A CA 1
ATOM 2494 C C . VAL A 1 159 ? 11.249 -22.074 7.180 1.000 0.990 159 VAL A C 1
ATOM 2495 O O . VAL A 1 159 ? 10.053 -21.977 7.427 1.000 0.990 159 VAL A O 1
ATOM 2508 N N . VAL A 1 160 ? 11.728 -21.899 5.950 1.000 0.990 160 VAL A N 1
ATOM 2509 C CA . VAL A 1 160 ? 10.891 -21.593 4.774 1.000 0.990 160 VAL A CA 1
ATOM 2510 C C . VAL A 1 160 ? 11.159 -22.605 3.664 1.000 0.990 160 VAL A C 1
ATOM 2511 O O . VAL A 1 160 ? 12.310 -22.934 3.385 1.000 0.990 160 VAL A O 1
ATOM 2524 N N . SER A 1 161 ? 10.115 -23.130 3.027 1.000 0.990 161 SER A N 1
ATOM 2525 C CA . SER A 1 161 ? 10.287 -24.060 1.906 1.000 0.990 161 SER A CA 1
ATOM 2526 C C . SER A 1 161 ? 10.850 -23.358 0.667 1.000 0.990 161 SER A C 1
ATOM 2527 O O . SER A 1 161 ? 10.442 -22.241 0.340 1.000 0.990 161 SER A O 1
ATOM 2535 N N . LYS A 1 162 ? 11.744 -24.026 -0.076 1.000 0.980 162 LYS A N 1
ATOM 2536 C CA . LYS A 1 162 ? 12.228 -23.567 -1.391 1.000 0.980 162 LYS A CA 1
ATOM 2537 C C . LYS A 1 162 ? 11.122 -23.485 -2.446 1.000 0.980 162 LYS A C 1
ATOM 2538 O O . LYS A 1 162 ? 11.358 -22.875 -3.487 1.000 0.980 162 LYS A O 1
ATOM 2557 N N . THR A 1 163 ? 9.951 -24.068 -2.191 1.000 0.980 163 THR A N 1
ATOM 2558 C CA . THR A 1 163 ? 8.771 -23.982 -3.063 1.000 0.980 163 THR A CA 1
ATOM 2559 C C . THR A 1 163 ? 7.931 -22.726 -2.810 1.000 0.980 163 THR A C 1
ATOM 2560 O O . THR A 1 163 ? 6.983 -22.461 -3.544 1.000 0.980 163 THR A O 1
ATOM 2571 N N . VAL A 1 164 ? 8.266 -21.915 -1.801 1.000 0.990 164 VAL A N 1
ATOM 2572 C CA . VAL A 1 164 ? 7.715 -20.561 -1.653 1.000 0.990 164 VAL A CA 1
ATOM 2573 C C . VAL A 1 164 ? 8.310 -19.655 -2.732 1.000 0.990 164 VAL A C 1
ATOM 2574 O O . VAL A 1 164 ? 9.511 -19.738 -3.020 1.000 0.990 164 VAL A O 1
ATOM 2587 N N . HIS A 1 165 ? 7.486 -18.758 -3.283 1.000 0.990 165 HIS A N 1
ATOM 2588 C CA . HIS A 1 165 ? 7.857 -17.818 -4.339 1.000 0.990 165 HIS A CA 1
ATOM 2589 C C . HIS A 1 165 ? 9.239 -17.186 -4.078 1.000 0.990 165 HIS A C 1
ATOM 2590 O O . HIS A 1 165 ? 9.444 -16.595 -3.008 1.000 0.990 165 HIS A O 1
ATOM 2604 N N . PRO A 1 166 ? 10.191 -17.273 -5.027 1.000 0.980 166 PRO A N 1
ATOM 2605 C CA . PRO A 1 166 ? 11.581 -16.869 -4.820 1.000 0.980 166 PRO A CA 1
ATOM 2606 C C . PRO A 1 166 ? 11.705 -15.427 -4.322 1.000 0.980 166 PRO A C 1
ATOM 2607 O O . PRO A 1 166 ? 12.382 -15.183 -3.326 1.000 0.980 166 PRO A O 1
ATOM 2618 N N . GLU A 1 167 ? 10.972 -14.482 -4.914 1.000 0.980 167 GLU A N 1
ATOM 2619 C CA . GLU A 1 167 ? 11.008 -13.090 -4.443 1.000 0.980 167 GLU A CA 1
ATOM 2620 C C . GLU A 1 167 ? 10.399 -12.900 -3.042 1.000 0.980 167 GLU A C 1
ATOM 2621 O O . GLU A 1 167 ? 10.860 -12.042 -2.295 1.000 0.980 167 GLU A O 1
ATOM 2633 N N . SER A 1 168 ? 9.429 -13.726 -2.627 1.000 0.990 168 SER A N 1
ATOM 2634 C CA . SER A 1 168 ? 8.898 -13.677 -1.254 1.000 0.990 168 SER A CA 1
ATOM 2635 C C . SER A 1 168 ? 9.937 -14.174 -0.246 1.000 0.990 168 SER A C 1
ATOM 2636 O O . SER A 1 168 ? 10.058 -13.616 0.845 1.000 0.990 168 SER A O 1
ATOM 2644 N N . ARG A 1 169 ? 10.750 -15.174 -0.622 1.000 0.990 169 ARG A N 1
ATOM 2645 C CA . ARG A 1 169 ? 11.901 -15.623 0.179 1.000 0.990 169 ARG A CA 1
ATOM 2646 C C . ARG A 1 169 ? 12.984 -14.548 0.274 1.000 0.990 169 ARG A C 1
ATOM 2647 O O . ARG A 1 169 ? 13.585 -14.393 1.335 1.000 0.990 169 ARG A O 1
ATOM 2668 N N . GLU A 1 170 ? 13.236 -13.796 -0.798 1.000 0.980 170 GLU A N 1
ATOM 2669 C CA . GLU A 1 170 ? 14.170 -12.660 -0.766 1.000 0.980 170 GLU A CA 1
ATOM 2670 C C . GLU A 1 170 ? 13.694 -11.553 0.183 1.000 0.980 170 GLU A C 1
ATOM 2671 O O . GLU A 1 170 ? 14.464 -11.119 1.040 1.000 0.980 170 GLU A O 1
ATOM 2683 N N . VAL A 1 171 ? 12.422 -11.147 0.087 1.000 0.980 171 VAL A N 1
ATOM 2684 C CA . VAL A 1 171 ? 11.825 -10.135 0.977 1.000 0.980 171 VAL A CA 1
ATOM 2685 C C . VAL A 1 171 ? 11.879 -10.591 2.433 1.000 0.980 171 VAL A C 1
ATOM 2686 O O . VAL A 1 171 ? 12.329 -9.839 3.300 1.000 0.980 171 VAL A O 1
ATOM 2699 N N . LEU A 1 172 ? 11.524 -11.853 2.704 1.000 0.990 172 LEU A N 1
ATOM 2700 C CA . LEU A 1 172 ? 11.647 -12.455 4.031 1.000 0.990 172 LEU A CA 1
ATOM 2701 C C . LEU A 1 172 ? 13.071 -12.326 4.592 1.000 0.990 172 LEU A C 1
ATOM 2702 O O . LEU A 1 172 ? 13.230 -11.929 5.746 1.000 0.990 172 LEU A O 1
ATOM 2718 N N . LYS A 1 173 ? 14.109 -12.623 3.796 1.000 0.990 173 LYS A N 1
ATOM 2719 C CA . LYS A 1 173 ? 15.516 -12.498 4.221 1.000 0.990 173 LYS A CA 1
ATOM 2720 C C . LYS A 1 173 ? 15.890 -11.054 4.554 1.000 0.990 173 LYS A C 1
ATOM 2721 O O . LYS A 1 173 ? 16.581 -10.831 5.547 1.000 0.990 173 LYS A O 1
ATOM 2740 N N . THR A 1 174 ? 15.428 -10.077 3.773 1.000 0.980 174 THR A N 1
ATOM 2741 C CA . THR A 1 174 ? 15.694 -8.655 4.048 1.000 0.980 174 THR A CA 1
ATOM 2742 C C . THR A 1 174 ? 15.032 -8.200 5.353 1.000 0.980 174 THR A C 1
ATOM 2743 O O . THR A 1 174 ? 15.703 -7.592 6.189 1.000 0.980 174 THR A O 1
ATOM 2754 N N . TYR A 1 175 ? 13.768 -8.564 5.593 1.000 0.960 175 TYR A N 1
ATOM 2755 C CA . TYR A 1 175 ? 13.082 -8.300 6.869 1.000 0.960 175 TYR A CA 1
ATOM 2756 C C . TYR A 1 175 ? 13.773 -8.984 8.055 1.000 0.960 175 TYR A C 1
ATOM 2757 O O . TYR A 1 175 ? 14.030 -8.357 9.085 1.000 0.960 175 TYR A O 1
ATOM 2775 N N . ALA A 1 176 ? 14.130 -10.258 7.898 1.000 0.970 176 ALA A N 1
ATOM 2776 C CA . ALA A 1 176 ? 14.766 -11.048 8.943 1.000 0.970 176 ALA A CA 1
ATOM 2777 C C . ALA A 1 176 ? 16.134 -10.485 9.353 1.000 0.970 176 ALA A C 1
ATOM 2778 O O . ALA A 1 176 ? 16.447 -10.432 10.544 1.000 0.970 176 ALA A O 1
ATOM 2785 N N . LYS A 1 177 ? 16.912 -9.972 8.391 1.000 0.950 177 LYS A N 1
ATOM 2786 C CA . LYS A 1 177 ? 18.189 -9.302 8.663 1.000 0.950 177 LYS A CA 1
ATOM 2787 C C . LYS A 1 177 ? 18.012 -8.075 9.566 1.000 0.950 177 LYS A C 1
ATOM 2788 O O . LYS A 1 177 ? 18.791 -7.894 10.502 1.000 0.950 177 LYS A O 1
ATOM 2807 N N . GLY A 1 178 ? 16.962 -7.278 9.339 1.000 0.900 178 GLY A N 1
ATOM 2808 C CA . GLY A 1 178 ? 16.622 -6.124 10.181 1.000 0.900 178 GLY A CA 1
ATOM 2809 C C . GLY A 1 178 ? 16.413 -6.513 11.647 1.000 0.900 178 GLY A C 1
ATOM 2810 O O . GLY A 1 178 ? 16.949 -5.871 12.545 1.000 0.900 178 GLY A O 1
ATOM 2814 N N . GLN A 1 179 ? 15.741 -7.640 11.891 1.000 0.900 179 GLN A N 1
ATOM 2815 C CA . GLN A 1 179 ? 15.397 -8.104 13.239 1.000 0.900 179 GLN A CA 1
ATOM 2816 C C . GLN A 1 179 ? 16.324 -9.192 13.818 1.000 0.900 179 GLN A C 1
ATOM 2817 O O . GLN A 1 179 ? 15.989 -9.795 14.849 1.000 0.900 179 GLN A O 1
ATOM 2831 N N . TYR A 1 180 ? 17.485 -9.440 13.199 1.000 0.940 180 TYR A N 1
ATOM 2832 C CA . TYR A 1 180 ? 18.451 -10.474 13.610 1.000 0.940 180 TYR A CA 1
ATOM 2833 C C . TYR A 1 180 ? 17.809 -11.867 13.723 1.000 0.940 180 TYR A C 1
ATOM 2834 O O . TYR A 1 180 ? 17.907 -12.540 14.751 1.000 0.940 180 TYR A O 1
ATOM 2852 N N . ILE A 1 181 ? 17.059 -12.249 12.692 1.000 0.970 181 ILE A N 1
ATOM 2853 C CA . ILE A 1 181 ? 16.393 -13.546 12.564 1.000 0.970 181 ILE A CA 1
ATOM 2854 C C . ILE A 1 181 ? 17.087 -14.332 11.451 1.000 0.970 181 ILE A C 1
ATOM 2855 O O . ILE A 1 181 ? 17.311 -13.806 10.361 1.000 0.970 181 ILE A O 1
ATOM 2871 N N . ASP A 1 182 ? 17.378 -15.602 11.711 1.000 0.980 182 ASP A N 1
ATOM 2872 C CA . ASP A 1 182 ? 17.954 -16.519 10.735 1.000 0.980 182 ASP A CA 1
ATOM 2873 C C . ASP A 1 182 ? 16.856 -17.164 9.892 1.000 0.980 182 ASP A C 1
ATOM 2874 O O . ASP A 1 182 ? 15.901 -17.736 10.423 1.000 0.980 182 ASP A O 1
ATOM 2883 N N . VAL A 1 183 ? 17.010 -17.115 8.570 1.000 0.990 183 VAL A N 1
ATOM 2884 C CA . VAL A 1 183 ? 16.098 -17.754 7.613 1.000 0.990 183 VAL A CA 1
ATOM 2885 C C . VAL A 1 183 ? 16.803 -18.953 6.994 1.000 0.990 183 VAL A C 1
ATOM 2886 O O . VAL A 1 183 ? 17.816 -18.799 6.314 1.000 0.990 183 VAL A O 1
ATOM 2899 N N . VAL A 1 184 ? 16.259 -20.147 7.217 1.000 0.990 184 VAL A N 1
ATOM 2900 C CA . VAL A 1 184 ? 16.788 -21.407 6.687 1.000 0.990 184 VAL A CA 1
ATOM 2901 C C . VAL A 1 184 ? 15.830 -21.955 5.641 1.000 0.990 184 VAL A C 1
ATOM 2902 O O . VAL A 1 184 ? 14.646 -22.144 5.917 1.000 0.990 184 VAL A O 1
ATOM 2915 N N . GLU A 1 185 ? 16.347 -22.217 4.443 1.000 0.990 185 GLU A N 1
ATOM 2916 C CA . GLU A 1 185 ? 15.559 -22.782 3.350 1.000 0.990 185 GLU A CA 1
ATOM 2917 C C . GLU A 1 185 ? 15.602 -24.315 3.360 1.000 0.990 185 GLU A C 1
ATOM 2918 O O . GLU A 1 185 ? 16.682 -24.900 3.437 1.000 0.990 185 GLU A O 1
ATOM 2930 N N . VAL A 1 186 ? 14.438 -24.958 3.244 1.000 0.990 186 VAL A N 1
ATOM 2931 C CA . VAL A 1 186 ? 14.296 -26.421 3.092 1.000 0.990 186 VAL A CA 1
ATOM 2932 C C . VAL A 1 186 ? 14.155 -26.759 1.606 1.000 0.990 186 VAL A C 1
ATOM 2933 O O . VAL A 1 186 ? 13.418 -26.055 0.912 1.000 0.990 186 VAL A O 1
ATOM 2946 N N . PRO A 1 187 ? 14.845 -27.789 1.082 1.000 0.980 187 PRO A N 1
ATOM 2947 C CA . PRO A 1 187 ? 14.757 -28.162 -0.325 1.000 0.980 187 PRO A CA 1
ATOM 2948 C C . PRO A 1 187 ? 13.371 -28.687 -0.716 1.000 0.980 187 PRO A C 1
ATOM 2949 O O . PRO A 1 187 ? 12.537 -29.023 0.124 1.000 0.980 187 PRO A O 1
ATOM 2960 N N . ALA A 1 188 ? 13.146 -28.752 -2.025 1.000 0.970 188 ALA A N 1
ATOM 2961 C CA . ALA A 1 188 ? 11.997 -29.434 -2.593 1.000 0.970 188 ALA A CA 1
ATOM 2962 C C . ALA A 1 188 ? 12.377 -30.871 -2.969 1.000 0.970 188 ALA A C 1
ATOM 2963 O O . ALA A 1 188 ? 13.493 -31.116 -3.431 1.000 0.970 188 ALA A O 1
ATOM 2970 N N . ALA A 1 189 ? 11.429 -31.788 -2.835 1.000 0.960 189 ALA A N 1
ATOM 2971 C CA . ALA A 1 189 ? 11.485 -33.135 -3.377 1.000 0.960 189 ALA A CA 1
ATOM 2972 C C . ALA A 1 189 ? 10.248 -33.331 -4.259 1.000 0.960 189 ALA A C 1
ATOM 2973 O O . ALA A 1 189 ? 9.129 -33.095 -3.816 1.000 0.960 189 ALA A O 1
ATOM 2980 N N . ASP A 1 190 ? 10.455 -33.693 -5.526 1.000 0.950 190 ASP A N 1
ATOM 2981 C CA . ASP A 1 190 ? 9.386 -33.817 -6.531 1.000 0.950 190 ASP A CA 1
ATOM 2982 C C . ASP A 1 190 ? 8.423 -32.607 -6.595 1.000 0.950 190 ASP A C 1
ATOM 2983 O O . ASP A 1 190 ? 7.201 -32.724 -6.665 1.000 0.950 190 ASP A O 1
ATOM 2992 N N . GLY A 1 191 ? 8.988 -31.400 -6.523 1.000 0.970 191 GLY A N 1
ATOM 2993 C CA . GLY A 1 191 ? 8.227 -30.155 -6.648 1.000 0.970 191 GLY A CA 1
ATOM 2994 C C . GLY A 1 191 ? 7.388 -29.774 -5.423 1.000 0.970 191 GLY A C 1
ATOM 2995 O O . GLY A 1 191 ? 6.701 -28.760 -5.479 1.000 0.970 191 GLY A O 1
ATOM 2999 N N . VAL A 1 192 ? 7.446 -30.519 -4.317 1.000 0.980 192 VAL A N 1
ATOM 3000 C CA . VAL A 1 192 ? 6.837 -30.163 -3.017 1.000 0.980 192 VAL A CA 1
ATOM 3001 C C . VAL A 1 192 ? 7.904 -30.071 -1.926 1.000 0.980 192 VAL A C 1
ATOM 3002 O O . VAL A 1 192 ? 9.060 -30.422 -2.159 1.000 0.980 192 VAL A O 1
ATOM 3015 N N . THR A 1 193 ? 7.562 -29.569 -0.740 1.000 0.990 193 THR A N 1
ATOM 3016 C CA . THR A 1 193 ? 8.510 -29.474 0.383 1.000 0.990 193 THR A CA 1
ATOM 3017 C C . THR A 1 193 ? 9.026 -30.858 0.785 1.000 0.990 193 THR A C 1
ATOM 3018 O O . THR A 1 193 ? 8.238 -31.765 1.050 1.000 0.990 193 THR A O 1
ATOM 3029 N N . ASP A 1 194 ? 10.349 -31.022 0.880 1.000 0.990 194 ASP A N 1
ATOM 3030 C CA . ASP A 1 194 ? 10.958 -32.266 1.362 1.000 0.990 194 ASP A CA 1
ATOM 3031 C C . ASP A 1 194 ? 10.655 -32.466 2.857 1.000 0.990 194 ASP A C 1
ATOM 3032 O O . ASP A 1 194 ? 11.171 -31.747 3.718 1.000 0.990 194 ASP A O 1
ATOM 3041 N N . LEU A 1 195 ? 9.808 -33.452 3.169 1.000 0.980 195 LEU A N 1
ATOM 3042 C CA . LEU A 1 195 ? 9.344 -33.720 4.532 1.000 0.980 195 LEU A CA 1
ATOM 3043 C C . LEU A 1 195 ? 10.447 -34.245 5.461 1.000 0.980 195 LEU A C 1
ATOM 3044 O O . LEU A 1 195 ? 10.410 -33.974 6.666 1.000 0.980 195 LEU A O 1
ATOM 3060 N N . ASP A 1 196 ? 11.430 -34.977 4.940 1.000 0.980 196 ASP A N 1
ATOM 3061 C CA . ASP A 1 196 ? 12.522 -35.509 5.756 1.000 0.980 196 ASP A CA 1
ATOM 3062 C C . ASP A 1 196 ? 13.543 -34.414 6.062 1.000 0.980 196 ASP A C 1
ATOM 3063 O O . ASP A 1 196 ? 13.928 -34.229 7.224 1.000 0.980 196 ASP A O 1
ATOM 3072 N N . ALA A 1 197 ? 13.904 -33.610 5.061 1.000 0.980 197 ALA A N 1
ATOM 3073 C CA . ALA A 1 197 ? 14.715 -32.418 5.280 1.000 0.980 197 ALA A CA 1
ATOM 3074 C C . ALA A 1 197 ? 14.006 -31.420 6.212 1.000 0.980 197 ALA A C 1
ATOM 3075 O O . ALA A 1 197 ? 14.653 -30.811 7.073 1.000 0.980 197 ALA A O 1
ATOM 3082 N N . LEU A 1 198 ? 12.678 -31.286 6.108 1.000 0.990 198 LEU A N 1
ATOM 3083 C CA . LEU A 1 198 ? 11.885 -30.442 7.000 1.000 0.990 198 LEU A CA 1
ATOM 3084 C C . LEU A 1 198 ? 12.004 -30.906 8.459 1.000 0.990 198 LEU A C 1
ATOM 3085 O O . LEU A 1 198 ? 12.352 -30.093 9.317 1.000 0.990 198 LEU A O 1
ATOM 3101 N N . ARG A 1 199 ? 11.807 -32.202 8.748 1.000 0.980 199 ARG A N 1
ATOM 3102 C CA . ARG A 1 199 ? 11.963 -32.762 10.109 1.000 0.980 199 ARG A CA 1
ATOM 3103 C C . ARG A 1 199 ? 13.352 -32.542 10.696 1.000 0.980 199 ARG A C 1
ATOM 3104 O O . ARG A 1 199 ? 13.470 -32.311 11.892 1.000 0.980 199 ARG A O 1
ATOM 3125 N N . GLN A 1 200 ? 14.400 -32.617 9.878 1.000 0.970 200 GLN A N 1
ATOM 3126 C CA . GLN A 1 200 ? 15.775 -32.379 10.337 1.000 0.970 200 GLN A CA 1
ATOM 3127 C C . GLN A 1 200 ? 16.054 -30.902 10.612 1.000 0.970 200 GLN A C 1
ATOM 3128 O O . GLN A 1 200 ? 16.894 -30.554 11.443 1.000 0.970 200 GLN A O 1
ATOM 3142 N N . THR A 1 201 ? 15.362 -30.026 9.891 1.000 0.980 201 THR A N 1
ATOM 3143 C CA . THR A 1 201 ? 15.590 -28.588 9.976 1.000 0.980 201 THR A CA 1
ATOM 3144 C C . THR A 1 201 ? 14.813 -27.964 11.131 1.000 0.980 201 THR A C 1
ATOM 3145 O O . THR A 1 201 ? 15.319 -27.030 11.764 1.000 0.980 201 THR A O 1
ATOM 3156 N N . VAL A 1 202 ? 13.605 -28.450 11.429 1.000 0.980 202 VAL A N 1
ATOM 3157 C CA . VAL A 1 202 ? 12.790 -27.959 12.548 1.000 0.980 202 VAL A CA 1
ATOM 3158 C C . VAL A 1 202 ? 13.404 -28.382 13.885 1.000 0.980 202 VAL A C 1
ATOM 3159 O O . VAL A 1 202 ? 13.786 -29.529 14.089 1.000 0.980 202 VAL A O 1
ATOM 3172 N N . CYS A 1 203 ? 13.532 -27.431 14.812 1.000 0.960 203 CYS A N 1
ATOM 3173 C CA . CYS A 1 203 ? 14.073 -27.669 16.146 1.000 0.960 203 CYS A CA 1
ATOM 3174 C C . CYS A 1 203 ? 13.397 -26.771 17.190 1.000 0.960 203 CYS A C 1
ATOM 3175 O O . CYS A 1 203 ? 12.573 -25.918 16.860 1.000 0.960 203 CYS A O 1
ATOM 3183 N N . GLU A 1 204 ? 13.778 -26.904 18.463 1.000 0.950 204 GLU A N 1
ATOM 3184 C CA . GLU A 1 204 ? 13.167 -26.120 19.547 1.000 0.950 204 GLU A CA 1
ATOM 3185 C C . GLU A 1 204 ? 13.337 -24.601 19.390 1.000 0.950 204 GLU A C 1
ATOM 3186 O O . GLU A 1 204 ? 12.496 -23.841 19.867 1.000 0.950 204 GLU A O 1
ATOM 3198 N N . ASN A 1 205 ? 14.361 -24.151 18.659 1.000 0.970 205 ASN A N 1
ATOM 3199 C CA . ASN A 1 205 ? 14.596 -22.736 18.360 1.000 0.970 205 ASN A CA 1
ATOM 3200 C C . ASN A 1 205 ? 13.876 -22.236 17.100 1.000 0.970 205 ASN A C 1
ATOM 3201 O O . ASN A 1 205 ? 13.992 -21.054 16.775 1.000 0.970 205 ASN A O 1
ATOM 3212 N N . THR A 1 206 ? 13.126 -23.084 16.396 1.000 0.980 206 THR A N 1
ATOM 3213 C CA . THR A 1 206 ? 12.307 -22.655 15.259 1.000 0.980 206 THR A CA 1
ATOM 3214 C C . THR A 1 206 ? 11.106 -21.846 15.756 1.000 0.980 206 THR A C 1
ATOM 3215 O O . THR A 1 206 ? 10.337 -22.294 16.609 1.000 0.980 206 THR A O 1
ATOM 3226 N N . ALA A 1 207 ? 10.968 -20.626 15.239 1.000 0.980 207 ALA A N 1
ATOM 3227 C CA . ALA A 1 207 ? 9.852 -19.715 15.459 1.000 0.980 207 ALA A CA 1
ATOM 3228 C C . ALA A 1 207 ? 8.661 -20.052 14.562 1.000 0.980 207 ALA A C 1
ATOM 3229 O O . ALA A 1 207 ? 7.525 -20.029 15.027 1.000 0.980 207 ALA A O 1
ATOM 3236 N N . ALA A 1 208 ? 8.918 -20.376 13.294 1.000 0.990 208 ALA A N 1
ATOM 3237 C CA . ALA A 1 208 ? 7.884 -20.756 12.344 1.000 0.990 208 ALA A CA 1
ATOM 3238 C C . ALA A 1 208 ? 8.408 -21.646 11.219 1.000 0.990 208 ALA A C 1
ATOM 3239 O O . ALA A 1 208 ? 9.597 -21.597 10.882 1.000 0.990 208 ALA A O 1
ATOM 3246 N N . VAL A 1 209 ? 7.482 -22.395 10.626 1.000 0.990 209 VAL A N 1
ATOM 3247 C CA . VAL A 1 209 ? 7.631 -23.073 9.338 1.000 0.990 209 VAL A CA 1
ATOM 3248 C C . VAL A 1 209 ? 6.713 -22.396 8.326 1.000 0.990 209 VAL A C 1
ATOM 3249 O O . VAL A 1 209 ? 5.539 -22.170 8.616 1.000 0.990 209 VAL A O 1
ATOM 3262 N N . ILE A 1 210 ? 7.252 -22.066 7.154 1.000 0.990 210 ILE A N 1
ATOM 3263 C CA . ILE A 1 210 ? 6.550 -21.340 6.096 1.000 0.990 210 ILE A CA 1
ATOM 3264 C C . ILE A 1 210 ? 6.517 -22.178 4.819 1.000 0.990 210 ILE A C 1
ATOM 3265 O O . ILE A 1 210 ? 7.566 -22.579 4.308 1.000 0.990 210 ILE A O 1
ATOM 3281 N N . VAL A 1 211 ? 5.318 -22.388 4.280 1.000 0.990 211 VAL A N 1
ATOM 3282 C CA . VAL A 1 211 ? 5.072 -23.081 3.003 1.000 0.990 211 VAL A CA 1
ATOM 3283 C C . VAL A 1 211 ? 4.089 -22.287 2.143 1.000 0.990 211 VAL A C 1
ATOM 3284 O O . VAL A 1 211 ? 3.516 -21.299 2.608 1.000 0.990 211 VAL A O 1
ATOM 3297 N N . GLN A 1 212 ? 3.901 -22.687 0.884 1.000 0.990 212 GLN A N 1
ATOM 3298 C CA . GLN A 1 212 ? 2.979 -22.026 -0.043 1.000 0.990 212 GLN A CA 1
ATOM 3299 C C . GLN A 1 212 ? 1.959 -23.021 -0.622 1.000 0.990 212 GLN A C 1
ATOM 3300 O O . GLN A 1 212 ? 2.321 -24.152 -0.911 1.000 0.990 212 GLN A O 1
ATOM 3314 N N . TYR A 1 213 ? 0.694 -22.631 -0.785 1.000 0.990 213 TYR A N 1
ATOM 3315 C CA . TYR A 1 213 ? -0.410 -23.531 -1.130 1.000 0.990 213 TYR A CA 1
ATOM 3316 C C . TYR A 1 213 ? -1.417 -22.899 -2.118 1.000 0.990 213 TYR A C 1
ATOM 3317 O O . TYR A 1 213 ? -2.207 -22.040 -1.717 1.000 0.990 213 TYR A O 1
ATOM 3335 N N . PRO A 1 214 ? -1.443 -23.315 -3.400 1.000 0.980 214 PRO A N 1
ATOM 3336 C CA . PRO A 1 214 ? -0.443 -24.125 -4.105 1.000 0.980 214 PRO A CA 1
ATOM 3337 C C . PRO A 1 214 ? 0.926 -23.434 -4.129 1.000 0.980 214 PRO A C 1
ATOM 3338 O O . PRO A 1 214 ? 1.021 -22.207 -4.048 1.000 0.980 214 PRO A O 1
ATOM 3349 N N . ASN A 1 215 ? 1.998 -24.209 -4.217 1.000 0.990 215 ASN A N 1
ATOM 3350 C CA . ASN A 1 215 ? 3.353 -23.679 -4.194 1.000 0.990 215 ASN A CA 1
ATOM 3351 C C . ASN A 1 215 ? 3.783 -23.072 -5.539 1.000 0.990 215 ASN A C 1
ATOM 3352 O O . ASN A 1 215 ? 3.025 -23.060 -6.504 1.000 0.990 215 ASN A O 1
ATOM 3363 N N . PHE A 1 216 ? 5.011 -22.558 -5.602 1.000 0.980 216 PHE A N 1
ATOM 3364 C CA . PHE A 1 216 ? 5.551 -21.877 -6.780 1.000 0.980 216 PHE A CA 1
ATOM 3365 C C . PHE A 1 216 ? 5.678 -22.767 -8.027 1.000 0.980 216 PHE A C 1
ATOM 3366 O O . PHE A 1 216 ? 5.718 -22.254 -9.135 1.000 0.980 216 PHE A O 1
ATOM 3383 N N . PHE A 1 217 ? 5.729 -24.093 -7.873 1.000 0.980 217 PHE A N 1
ATOM 3384 C CA . PHE A 1 217 ? 5.734 -25.032 -9.001 1.000 0.980 217 PHE A CA 1
ATOM 3385 C C . PHE A 1 217 ? 4.314 -25.452 -9.421 1.000 0.980 217 PHE A C 1
ATOM 3386 O O . PHE A 1 217 ? 4.153 -26.430 -10.153 1.000 0.980 217 PHE A O 1
ATOM 3403 N N . GLY A 1 218 ? 3.286 -24.763 -8.910 1.000 0.980 218 GLY A N 1
ATOM 3404 C CA . GLY A 1 218 ? 1.871 -25.080 -9.103 1.000 0.980 218 GLY A CA 1
ATOM 3405 C C . GLY A 1 218 ? 1.367 -26.268 -8.285 1.000 0.980 218 GLY A C 1
ATOM 3406 O O . GLY A 1 218 ? 0.185 -26.611 -8.356 1.000 0.980 218 GLY A O 1
ATOM 3410 N N . ARG A 1 219 ? 2.238 -26.911 -7.497 1.000 0.980 219 ARG A N 1
ATOM 3411 C CA . ARG A 1 219 ? 1.936 -28.142 -6.758 1.000 0.980 219 ARG A CA 1
ATOM 3412 C C . ARG A 1 219 ? 1.154 -27.860 -5.484 1.000 0.980 219 ARG A C 1
ATOM 3413 O O . ARG A 1 219 ? 1.359 -26.855 -4.807 1.000 0.980 219 ARG A O 1
ATOM 3434 N N . ILE A 1 220 ? 0.286 -28.794 -5.119 1.000 0.980 220 ILE A N 1
ATOM 3435 C CA . ILE A 1 220 ? -0.451 -28.742 -3.854 1.000 0.980 220 ILE A CA 1
ATOM 3436 C C . ILE A 1 220 ? 0.432 -29.336 -2.752 1.000 0.980 220 ILE A C 1
ATOM 3437 O O . ILE A 1 220 ? 0.720 -30.532 -2.762 1.000 0.980 220 ILE A O 1
ATOM 3453 N N . GLU A 1 221 ? 0.895 -28.491 -1.826 1.000 0.980 221 GLU A N 1
ATOM 3454 C CA . GLU A 1 221 ? 1.717 -28.930 -0.688 1.000 0.980 221 GLU A CA 1
ATOM 3455 C C . GLU A 1 221 ? 0.934 -29.874 0.239 1.000 0.980 221 GLU A C 1
ATOM 3456 O O . GLU A 1 221 ? -0.245 -29.622 0.518 1.000 0.980 221 GLU A O 1
ATOM 3468 N N . PRO A 1 222 ? 1.583 -30.915 0.795 1.000 0.980 222 PRO A N 1
ATOM 3469 C CA . PRO A 1 222 ? 0.946 -31.865 1.693 1.000 0.980 222 PRO A CA 1
ATOM 3470 C C . PRO A 1 222 ? 0.738 -31.280 3.105 1.000 0.980 222 PRO A C 1
ATOM 3471 O O . PRO A 1 222 ? 1.334 -31.728 4.081 1.000 0.980 222 PRO A O 1
ATOM 3482 N N . LEU A 1 223 ? -0.130 -30.266 3.240 1.000 0.990 223 LEU A N 1
ATOM 3483 C CA . LEU A 1 223 ? -0.305 -29.503 4.490 1.000 0.990 223 LEU A CA 1
ATOM 3484 C C . LEU A 1 223 ? -0.620 -30.383 5.712 1.000 0.990 223 LEU A C 1
ATOM 3485 O O . LEU A 1 223 ? -0.104 -30.116 6.793 1.000 0.990 223 LEU A O 1
ATOM 3501 N N . LYS A 1 224 ? -1.400 -31.459 5.533 1.000 0.980 224 LYS A N 1
ATOM 3502 C CA . LYS A 1 224 ? -1.714 -32.448 6.578 1.000 0.980 224 LYS A CA 1
ATOM 3503 C C . LYS A 1 224 ? -0.478 -33.146 7.157 1.000 0.980 224 LYS A C 1
ATOM 3504 O O . LYS A 1 224 ? -0.467 -33.470 8.340 1.000 0.980 224 LYS A O 1
ATOM 3523 N N . ASP A 1 225 ? 0.546 -33.371 6.340 1.000 0.980 225 ASP A N 1
ATOM 3524 C CA . ASP A 1 225 ? 1.791 -34.016 6.765 1.000 0.980 225 ASP A CA 1
ATOM 3525 C C . ASP A 1 225 ? 2.819 -32.994 7.275 1.000 0.980 225 ASP A C 1
ATOM 3526 O O . ASP A 1 225 ? 3.669 -33.325 8.105 1.000 0.980 225 ASP A O 1
ATOM 3535 N N . ILE A 1 226 ? 2.725 -31.744 6.806 1.000 0.990 226 ILE A N 1
ATOM 3536 C CA . ILE A 1 226 ? 3.595 -30.626 7.200 1.000 0.990 226 ILE A CA 1
ATOM 3537 C C . ILE A 1 226 ? 3.211 -30.076 8.577 1.000 0.990 226 ILE A C 1
ATOM 3538 O O . ILE A 1 226 ? 4.102 -29.833 9.388 1.000 0.990 226 ILE A O 1
ATOM 3554 N N . GLU A 1 227 ? 1.917 -29.908 8.862 1.000 0.980 227 GLU A N 1
ATOM 3555 C CA . GLU A 1 227 ? 1.386 -29.367 10.125 1.000 0.980 227 GLU A CA 1
ATOM 3556 C C . GLU A 1 227 ? 2.020 -29.979 11.393 1.000 0.980 227 GLU A C 1
ATOM 3557 O O . GLU A 1 227 ? 2.558 -29.215 12.204 1.000 0.980 227 GLU A O 1
ATOM 3569 N N . PRO A 1 228 ? 2.081 -31.315 11.578 1.000 0.980 228 PRO A N 1
ATOM 3570 C CA . PRO A 1 228 ? 2.627 -31.888 12.808 1.000 0.980 228 PRO A CA 1
ATOM 3571 C C . PRO A 1 228 ? 4.139 -31.662 12.939 1.000 0.980 228 PRO A C 1
ATOM 3572 O O . PRO A 1 228 ? 4.664 -31.578 14.052 1.000 0.980 228 PRO A O 1
ATOM 3583 N N . ILE A 1 229 ? 4.852 -31.539 11.813 1.000 0.980 229 ILE A N 1
ATOM 3584 C CA . ILE A 1 229 ? 6.273 -31.173 11.793 1.000 0.980 229 ILE A CA 1
ATOM 3585 C C . ILE A 1 229 ? 6.416 -29.681 12.126 1.000 0.980 229 ILE A C 1
ATOM 3586 O O . ILE A 1 229 ? 7.267 -29.311 12.931 1.000 0.980 229 ILE A O 1
ATOM 3602 N N . ALA A 1 230 ? 5.558 -28.823 11.569 1.000 0.970 230 ALA A N 1
ATOM 3603 C CA . ALA A 1 230 ? 5.563 -27.380 11.786 1.000 0.970 230 ALA A CA 1
ATOM 3604 C C . ALA A 1 230 ? 5.280 -26.983 13.240 1.000 0.970 230 ALA A C 1
ATOM 3605 O O . ALA A 1 230 ? 5.849 -25.999 13.709 1.000 0.970 230 ALA A O 1
ATOM 3612 N N . HIS A 1 231 ? 4.478 -27.753 13.977 1.000 0.970 231 HIS A N 1
ATOM 3613 C CA . HIS A 1 231 ? 4.198 -27.500 15.395 1.000 0.970 231 HIS A CA 1
ATOM 3614 C C . HIS A 1 231 ? 5.191 -28.147 16.374 1.000 0.970 231 HIS A C 1
ATOM 3615 O O . HIS A 1 231 ? 5.090 -27.921 17.590 1.000 0.970 231 HIS A O 1
ATOM 3629 N N . GLN A 1 232 ? 6.192 -28.902 15.897 1.000 0.920 232 GLN A N 1
ATOM 3630 C CA . GLN A 1 232 ? 7.247 -29.404 16.780 1.000 0.920 232 GLN A CA 1
ATOM 3631 C C . GLN A 1 232 ? 7.945 -28.258 17.515 1.000 0.920 232 GLN A C 1
ATOM 3632 O O . GLN A 1 232 ? 8.238 -27.200 16.969 1.000 0.920 232 GLN A O 1
ATOM 3646 N N . GLY A 1 233 ? 8.191 -28.449 18.810 1.000 0.900 233 GLY A N 1
ATOM 3647 C CA . GLY A 1 233 ? 8.820 -27.422 19.634 1.000 0.900 233 GLY A CA 1
ATOM 3648 C C . GLY A 1 233 ? 8.002 -26.131 19.784 1.000 0.900 233 GLY A C 1
ATOM 3649 O O . GLY A 1 233 ? 8.553 -25.158 20.291 1.000 0.900 233 GLY A O 1
ATOM 3653 N N . LYS A 1 234 ? 6.713 -26.083 19.404 1.000 0.940 234 LYS A N 1
ATOM 3654 C CA . LYS A 1 234 ? 5.858 -24.874 19.428 1.000 0.940 234 LYS A CA 1
ATOM 3655 C C . LYS A 1 234 ? 6.299 -23.767 18.457 1.000 0.940 234 LYS A C 1
ATOM 3656 O O . LYS A 1 234 ? 6.184 -22.583 18.791 1.000 0.940 234 LYS A O 1
ATOM 3675 N N . SER A 1 235 ? 6.876 -24.114 17.307 1.000 0.970 235 SER A N 1
ATOM 3676 C CA . SER A 1 235 ? 6.886 -23.183 16.169 1.000 0.970 235 SER A CA 1
ATOM 3677 C C . SER A 1 235 ? 5.466 -22.931 15.672 1.000 0.970 235 SER A C 1
ATOM 3678 O O . SER A 1 235 ? 4.569 -23.715 15.962 1.000 0.970 235 SER A O 1
ATOM 3686 N N . MET A 1 236 ? 5.277 -21.827 14.953 1.000 0.980 236 MET A N 1
ATOM 3687 C CA . MET A 1 236 ? 4.011 -21.511 14.295 1.000 0.980 236 MET A CA 1
ATOM 3688 C C . MET A 1 236 ? 3.985 -22.009 12.851 1.000 0.980 236 MET A C 1
ATOM 3689 O O . MET A 1 236 ? 5.018 -22.001 12.172 1.000 0.980 236 MET A O 1
ATOM 3703 N N . PHE A 1 237 ? 2.809 -22.391 12.367 1.000 0.990 237 PHE A N 1
ATOM 3704 C CA . PHE A 1 237 ? 2.608 -22.804 10.984 1.000 0.990 237 PHE A CA 1
ATOM 3705 C C . PHE A 1 237 ? 2.048 -21.657 10.135 1.000 0.990 237 PHE A C 1
ATOM 3706 O O . PHE A 1 237 ? 0.956 -21.146 10.393 1.000 0.990 237 PHE A O 1
ATOM 3723 N N . ILE A 1 238 ? 2.815 -21.234 9.128 1.000 0.990 238 ILE A N 1
ATOM 3724 C CA . ILE A 1 238 ? 2.460 -20.129 8.234 1.000 0.990 238 ILE A CA 1
ATOM 3725 C C . ILE A 1 238 ? 2.270 -20.672 6.820 1.000 0.990 238 ILE A C 1
ATOM 3726 O O . ILE A 1 238 ? 3.180 -21.278 6.249 1.000 0.990 238 ILE A O 1
ATOM 3742 N N . VAL A 1 239 ? 1.112 -20.391 6.228 1.000 0.990 239 VAL A N 1
ATOM 3743 C CA . VAL A 1 239 ? 0.802 -20.781 4.849 1.000 0.990 239 VAL A CA 1
ATOM 3744 C C . VAL A 1 239 ? 0.576 -19.536 4.001 1.000 0.990 239 VAL A C 1
ATOM 3745 O O . VAL A 1 239 ? -0.299 -18.722 4.287 1.000 0.990 239 VAL A O 1
ATOM 3758 N N . SER A 1 240 ? 1.364 -19.392 2.938 1.000 0.990 240 SER A N 1
ATOM 3759 C CA . SER A 1 240 ? 1.083 -18.434 1.869 1.000 0.990 240 SER A CA 1
ATOM 3760 C C . SER A 1 240 ? 0.161 -19.082 0.846 1.000 0.990 240 SER A C 1
ATOM 3761 O O . SER A 1 240 ? 0.551 -20.063 0.225 1.000 0.990 240 SER A O 1
ATOM 3769 N N . ALA A 1 241 ? -1.058 -18.594 0.675 1.000 0.990 241 ALA A N 1
ATOM 3770 C CA . ALA A 1 241 ? -2.055 -19.234 -0.170 1.000 0.990 241 ALA A CA 1
ATOM 3771 C C . ALA A 1 241 ? -2.506 -18.336 -1.323 1.000 0.990 241 ALA A C 1
ATOM 3772 O O . ALA A 1 241 ? -2.684 -17.129 -1.149 1.000 0.990 241 ALA A O 1
ATOM 3779 N N . ASN A 1 242 ? -2.751 -18.939 -2.490 1.000 0.990 242 ASN A N 1
ATOM 3780 C CA . ASN A 1 242 ? -3.525 -18.279 -3.540 1.000 0.990 242 ASN A CA 1
ATOM 3781 C C . ASN A 1 242 ? -4.997 -18.269 -3.093 1.000 0.990 242 ASN A C 1
ATOM 3782 O O . ASN A 1 242 ? -5.588 -19.344 -2.963 1.000 0.990 242 ASN A O 1
ATOM 3793 N N . PRO A 1 243 ? -5.610 -17.098 -2.856 1.000 0.990 243 PRO A N 1
ATOM 3794 C CA . PRO A 1 243 ? -6.929 -17.046 -2.243 1.000 0.990 243 PRO A CA 1
ATOM 3795 C C . PRO A 1 243 ? -8.043 -17.490 -3.204 1.000 0.990 243 PRO A C 1
ATOM 3796 O O . PRO A 1 243 ? -9.076 -17.959 -2.737 1.000 0.990 243 PRO A O 1
ATOM 3807 N N . LEU A 1 244 ? -7.823 -17.435 -4.524 1.000 0.990 244 LEU A N 1
ATOM 3808 C CA . LEU A 1 244 ? -8.748 -17.983 -5.521 1.000 0.990 244 LEU A CA 1
ATOM 3809 C C . LEU A 1 244 ? -8.821 -19.509 -5.426 1.000 0.990 244 LEU A C 1
ATOM 3810 O O . LEU A 1 244 ? -9.903 -20.089 -5.447 1.000 0.990 244 LEU A O 1
ATOM 3826 N N . ALA A 1 245 ? -7.664 -20.158 -5.259 1.000 0.990 245 ALA A N 1
ATOM 3827 C CA . ALA A 1 245 ? -7.577 -21.611 -5.144 1.000 0.990 245 ALA A CA 1
ATOM 3828 C C . ALA A 1 245 ? -8.364 -22.146 -3.933 1.000 0.990 245 ALA A C 1
ATOM 3829 O O . ALA A 1 245 ? -8.887 -23.258 -3.973 1.000 0.990 245 ALA A O 1
ATOM 3836 N N . LEU A 1 246 ? -8.513 -21.343 -2.873 1.000 0.990 246 LEU A N 1
ATOM 3837 C CA . LEU A 1 246 ? -9.264 -21.708 -1.665 1.000 0.990 246 LEU A CA 1
ATOM 3838 C C . LEU A 1 246 ? -10.786 -21.759 -1.864 1.000 0.990 246 LEU A C 1
ATOM 3839 O O . LEU A 1 246 ? -11.493 -22.256 -0.987 1.000 0.990 246 LEU A O 1
ATOM 3855 N N . GLY A 1 247 ? -11.294 -21.298 -3.012 1.000 0.980 247 GLY A N 1
ATOM 3856 C CA . GLY A 1 247 ? -12.667 -21.577 -3.434 1.000 0.980 247 GLY A CA 1
ATOM 3857 C C . GLY A 1 247 ? -12.951 -23.057 -3.673 1.000 0.980 247 GLY A C 1
ATOM 3858 O O . GLY A 1 247 ? -14.105 -23.472 -3.632 1.000 0.980 247 GLY A O 1
ATOM 3862 N N . LEU A 1 248 ? -11.901 -23.845 -3.919 1.000 0.980 248 LEU A N 1
ATOM 3863 C CA . LEU A 1 248 ? -11.983 -25.265 -4.252 1.000 0.980 248 LEU A CA 1
ATOM 3864 C C . LEU A 1 248 ? -11.196 -26.142 -3.271 1.000 0.980 248 LEU A C 1
ATOM 3865 O O . LEU A 1 248 ? -11.652 -27.217 -2.887 1.000 0.980 248 LEU A O 1
ATOM 3881 N N . LEU A 1 249 ? -10.000 -25.698 -2.887 1.000 0.990 249 LEU A N 1
ATOM 3882 C CA . LEU A 1 249 ? -9.092 -26.461 -2.043 1.000 0.990 249 LEU A CA 1
ATOM 3883 C C . LEU A 1 249 ? -9.459 -26.352 -0.563 1.000 0.990 249 LEU A C 1
ATOM 3884 O O . LEU A 1 249 ? -9.894 -25.294 -0.101 1.000 0.990 249 LEU A O 1
ATOM 3900 N N . THR A 1 250 ? -9.201 -27.417 0.202 1.000 0.980 250 THR A N 1
ATOM 3901 C CA . THR A 1 250 ? -9.328 -27.391 1.667 1.000 0.980 250 THR A CA 1
ATOM 3902 C C . THR A 1 250 ? -8.517 -26.218 2.232 1.000 0.980 250 THR A C 1
ATOM 3903 O O . THR A 1 250 ? -7.317 -26.119 1.944 1.000 0.980 250 THR A O 1
ATOM 3914 N N . PRO A 1 251 ? -9.135 -25.307 3.005 1.000 0.990 251 PRO A N 1
ATOM 3915 C CA . PRO A 1 251 ? -8.483 -24.076 3.429 1.000 0.990 251 PRO A CA 1
ATOM 3916 C C . PRO A 1 251 ? -7.395 -24.324 4.487 1.000 0.990 251 PRO A C 1
ATOM 3917 O O . PRO A 1 251 ? -7.552 -25.221 5.322 1.000 0.990 251 PRO A O 1
ATOM 3928 N N . PRO A 1 252 ? -6.320 -23.510 4.542 1.000 0.990 252 PRO A N 1
ATOM 3929 C CA . PRO A 1 252 ? -5.212 -23.736 5.472 1.000 0.990 252 PRO A CA 1
ATOM 3930 C C . PRO A 1 252 ? -5.618 -23.746 6.956 1.000 0.990 252 PRO A C 1
ATOM 3931 O O . PRO A 1 252 ? -4.989 -24.448 7.751 1.000 0.990 252 PRO A O 1
ATOM 3942 N N . GLY A 1 253 ? -6.689 -23.041 7.343 1.000 0.980 253 GLY A N 1
ATOM 3943 C CA . GLY A 1 253 ? -7.233 -23.091 8.704 1.000 0.980 253 GLY A CA 1
ATOM 3944 C C . GLY A 1 253 ? -7.730 -24.482 9.133 1.000 0.980 253 GLY A C 1
ATOM 3945 O O . GLY A 1 253 ? -7.558 -24.861 10.291 1.000 0.980 253 GLY A O 1
ATOM 3949 N N . LYS A 1 254 ? -8.244 -25.308 8.203 1.000 0.980 254 LYS A N 1
ATOM 3950 C CA . LYS A 1 254 ? -8.615 -26.719 8.465 1.000 0.980 254 LYS A CA 1
ATOM 3951 C C . LYS A 1 254 ? -7.389 -27.619 8.662 1.000 0.980 254 LYS A C 1
ATOM 3952 O O . LYS A 1 254 ? -7.494 -28.659 9.306 1.000 0.980 254 LYS A O 1
ATOM 3971 N N . PHE A 1 255 ? -6.223 -27.185 8.181 1.000 0.980 255 PHE A N 1
ATOM 3972 C CA . PHE A 1 255 ? -4.917 -27.794 8.451 1.000 0.980 255 PHE A CA 1
ATOM 3973 C C . PHE A 1 255 ? -4.197 -27.136 9.639 1.000 0.980 255 PHE A C 1
ATOM 3974 O O . PHE A 1 255 ? -2.973 -27.118 9.679 1.000 0.980 255 PHE A O 1
ATOM 3991 N N . GLN A 1 256 ? -4.945 -26.556 10.584 1.000 0.980 256 GLN A N 1
ATOM 3992 C CA . GLN A 1 256 ? -4.427 -25.916 11.800 1.000 0.980 256 GLN A CA 1
ATOM 3993 C C . GLN A 1 256 ? -3.317 -24.878 11.566 1.000 0.980 256 GLN A C 1
ATOM 3994 O O . GLN A 1 256 ? -2.440 -24.706 12.407 1.000 0.980 256 GLN A O 1
ATOM 4008 N N . SER A 1 257 ? -3.352 -24.153 10.444 1.000 0.990 257 SER A N 1
ATOM 4009 C CA . SER A 1 257 ? -2.429 -23.031 10.230 1.000 0.990 257 SER A CA 1
ATOM 4010 C C . SER A 1 257 ? -2.637 -21.947 11.293 1.000 0.990 257 SER A C 1
ATOM 4011 O O . SER A 1 257 ? -3.770 -21.587 11.613 1.000 0.990 257 SER A O 1
ATOM 4019 N N . ASP A 1 258 ? -1.554 -21.370 11.815 1.000 0.990 258 ASP A N 1
ATOM 4020 C CA . ASP A 1 258 ? -1.633 -20.258 12.770 1.000 0.990 258 ASP A CA 1
ATOM 4021 C C . ASP A 1 258 ? -1.861 -18.920 12.068 1.000 0.990 258 ASP A C 1
ATOM 4022 O O . ASP A 1 258 ? -2.545 -18.030 12.592 1.000 0.990 258 ASP A O 1
ATOM 4031 N N . ILE A 1 259 ? -1.243 -18.779 10.893 1.000 0.990 259 ILE A N 1
ATOM 4032 C CA . ILE A 1 259 ? -1.256 -17.576 10.067 1.000 0.990 259 ILE A CA 1
ATOM 4033 C C . ILE A 1 259 ? -1.398 -17.990 8.603 1.000 0.990 259 ILE A C 1
ATOM 4034 O O . ILE A 1 259 ? -0.667 -18.853 8.115 1.000 0.990 259 ILE A O 1
ATOM 4050 N N . VAL A 1 260 ? -2.306 -17.331 7.892 1.000 0.990 260 VAL A N 1
ATOM 4051 C CA . VAL A 1 260 ? -2.497 -17.492 6.452 1.000 0.990 260 VAL A CA 1
ATOM 4052 C C . VAL A 1 260 ? -2.356 -16.133 5.797 1.000 0.990 260 VAL A C 1
ATOM 4053 O O . VAL A 1 260 ? -3.007 -15.165 6.186 1.000 0.990 260 VAL A O 1
ATOM 4066 N N . VAL A 1 261 ? -1.483 -16.058 4.808 1.000 0.990 261 VAL A N 1
ATOM 4067 C CA . VAL A 1 261 ? -1.194 -14.837 4.055 1.000 0.990 261 VAL A CA 1
ATOM 4068 C C . VAL A 1 261 ? -1.282 -15.123 2.569 1.000 0.990 261 VAL A C 1
ATOM 4069 O O . VAL A 1 261 ? -1.377 -16.275 2.159 1.000 0.990 261 VAL A O 1
ATOM 4082 N N . GLY A 1 262 ? -1.218 -14.084 1.757 1.000 0.990 262 GLY A N 1
ATOM 4083 C CA . GLY A 1 262 ? -1.152 -14.212 0.311 1.000 0.990 262 GLY A CA 1
ATOM 4084 C C . GLY A 1 262 ? -1.515 -12.897 -0.345 1.000 0.990 262 GLY A C 1
ATOM 4085 O O . GLY A 1 262 ? -1.596 -11.868 0.327 1.000 0.990 262 GLY A O 1
ATOM 4089 N N . ASP A 1 263 ? -1.731 -12.936 -1.653 1.000 0.990 263 ASP A N 1
ATOM 4090 C CA . ASP A 1 263 ? -2.119 -11.765 -2.428 1.000 0.990 263 ASP A CA 1
ATOM 4091 C C . ASP A 1 263 ? -3.530 -11.939 -2.992 1.000 0.990 263 ASP A C 1
ATOM 4092 O O . ASP A 1 263 ? -3.832 -12.949 -3.624 1.000 0.990 263 ASP A O 1
ATOM 4101 N N . ALA A 1 264 ? -4.394 -10.956 -2.753 1.000 0.990 264 ALA A N 1
ATOM 4102 C CA . ALA A 1 264 ? -5.755 -10.900 -3.268 1.000 0.990 264 ALA A CA 1
ATOM 4103 C C . ALA A 1 264 ? -5.817 -10.435 -4.731 1.000 0.990 264 ALA A C 1
ATOM 4104 O O . ALA A 1 264 ? -6.917 -10.280 -5.254 1.000 0.990 264 ALA A O 1
ATOM 4111 N N . GLN A 1 265 ? -4.671 -10.252 -5.407 1.000 0.990 265 GLN A N 1
ATOM 4112 C CA . GLN A 1 265 ? -4.608 -9.890 -6.824 1.000 0.990 265 GLN A CA 1
ATOM 4113 C C . GLN A 1 265 ? -5.566 -10.685 -7.738 1.000 0.990 265 GLN A C 1
ATOM 4114 O O . GLN A 1 265 ? -6.219 -10.048 -8.567 1.000 0.990 265 GLN A O 1
ATOM 4128 N N . PRO A 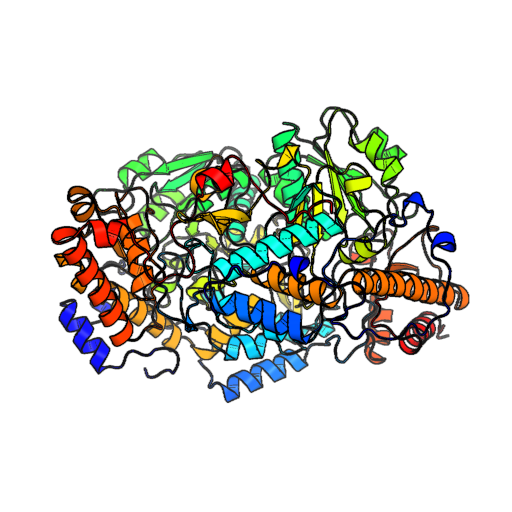1 266 ? -5.742 -12.015 -7.576 1.000 0.980 266 PRO A N 1
ATOM 4129 C CA . PRO A 1 266 ? -6.684 -12.791 -8.387 1.000 0.980 266 PRO A CA 1
ATOM 4130 C C . PRO A 1 266 ? -8.143 -12.314 -8.338 1.000 0.980 266 PRO A C 1
ATOM 4131 O O . PRO A 1 266 ? -8.928 -12.644 -9.221 1.000 0.980 266 PRO A O 1
ATOM 4142 N N . PHE A 1 267 ? -8.521 -11.528 -7.328 1.000 0.980 267 PHE A N 1
ATOM 4143 C CA . PHE A 1 267 ? -9.865 -10.987 -7.174 1.000 0.980 267 PHE A CA 1
ATOM 4144 C C . PHE A 1 267 ? -9.955 -9.557 -7.702 1.000 0.980 267 PHE A C 1
ATOM 4145 O O . PHE A 1 267 ? -9.943 -8.591 -6.947 1.000 0.980 267 PHE A O 1
ATOM 4162 N N . GLY A 1 268 ? -10.089 -9.409 -9.021 1.000 0.970 268 GLY A N 1
ATOM 4163 C CA . GLY A 1 268 ? -10.470 -8.128 -9.626 1.000 0.970 268 GLY A CA 1
ATOM 4164 C C . GLY A 1 268 ? -9.387 -7.044 -9.632 1.000 0.970 268 GLY A C 1
ATOM 4165 O O . GLY A 1 268 ? -9.683 -5.915 -10.016 1.000 0.970 268 GLY A O 1
ATOM 4169 N N . ILE A 1 269 ? -8.158 -7.348 -9.207 1.000 0.980 269 ILE A N 1
ATOM 4170 C CA . ILE A 1 269 ? -7.058 -6.381 -9.190 1.000 0.980 269 ILE A CA 1
ATOM 4171 C C . ILE A 1 269 ? -6.173 -6.624 -10.424 1.000 0.980 269 ILE A C 1
ATOM 4172 O O . ILE A 1 269 ? -5.687 -7.740 -10.633 1.000 0.980 269 ILE A O 1
ATOM 4188 N N . PRO A 1 270 ? -5.910 -5.591 -11.240 1.000 0.980 270 PRO A N 1
ATOM 4189 C CA . PRO A 1 270 ? -5.080 -5.729 -12.429 1.000 0.980 270 PRO A CA 1
ATOM 4190 C C . PRO A 1 270 ? -3.628 -6.090 -12.085 1.000 0.980 270 PRO A C 1
ATOM 4191 O O . PRO A 1 270 ? -3.102 -5.717 -11.034 1.000 0.980 270 PRO A O 1
ATOM 4202 N N . SER A 1 271 ? -2.943 -6.766 -13.010 1.000 0.980 271 SER A N 1
ATOM 4203 C CA . SER A 1 271 ? -1.535 -7.158 -12.857 1.000 0.980 271 SER A CA 1
ATOM 4204 C C . SER A 1 271 ? -0.633 -5.949 -12.589 1.000 0.980 271 SER A C 1
ATOM 4205 O O . SER A 1 271 ? 0.281 -6.031 -11.766 1.000 0.980 271 SER A O 1
ATOM 4213 N N . ALA A 1 272 ? -0.926 -4.824 -13.254 1.000 0.980 272 ALA A N 1
ATOM 4214 C CA . ALA A 1 272 ? -0.363 -3.496 -13.025 1.000 0.980 272 ALA A CA 1
ATOM 4215 C C . ALA A 1 272 ? 1.162 -3.496 -12.839 1.000 0.980 272 ALA A C 1
ATOM 4216 O O . ALA A 1 272 ? 1.678 -2.819 -11.959 1.000 0.980 272 ALA A O 1
ATOM 4223 N N . TYR A 1 273 ? 1.888 -4.303 -13.613 1.000 0.980 273 TYR A N 1
ATOM 4224 C CA . TYR A 1 273 ? 3.341 -4.467 -13.531 1.000 0.980 273 TYR A CA 1
ATOM 4225 C C . TYR A 1 273 ? 3.883 -4.704 -12.106 1.000 0.980 273 TYR A C 1
ATOM 4226 O O . TYR A 1 273 ? 4.971 -4.245 -11.754 1.000 0.980 273 TYR A O 1
ATOM 4244 N N . GLY A 1 274 ? 3.119 -5.406 -11.262 1.000 0.970 274 GLY A N 1
ATOM 4245 C CA . GLY A 1 274 ? 3.506 -5.729 -9.884 1.000 0.970 274 GLY A CA 1
ATOM 4246 C C . GLY A 1 274 ? 2.883 -4.843 -8.802 1.000 0.970 274 GLY A C 1
ATOM 4247 O O . GLY A 1 274 ? 3.189 -5.030 -7.620 1.000 0.970 274 GLY A O 1
ATOM 4251 N N . GLY A 1 275 ? 2.013 -3.896 -9.171 1.000 0.960 275 GLY A N 1
ATOM 4252 C CA . GLY A 1 275 ? 1.133 -3.259 -8.201 1.000 0.960 275 GLY A CA 1
ATOM 4253 C C . GLY A 1 275 ? 0.540 -1.899 -8.588 1.000 0.960 275 GLY A C 1
ATOM 4254 O O . GLY A 1 275 ? 0.872 -1.303 -9.612 1.000 0.960 275 GLY A O 1
ATOM 4258 N N . PRO A 1 276 ? -0.304 -1.331 -7.713 1.000 0.970 276 PRO A N 1
ATOM 4259 C CA . PRO A 1 276 ? -0.538 -1.801 -6.351 1.000 0.970 276 PRO A CA 1
ATOM 4260 C C . PRO A 1 276 ? -1.407 -3.065 -6.307 1.000 0.970 276 PRO A C 1
ATOM 4261 O O . PRO A 1 276 ? -2.426 -3.135 -6.985 1.000 0.970 276 PRO A O 1
ATOM 4272 N N . HIS A 1 277 ? -1.000 -4.041 -5.495 1.000 0.970 277 HIS A N 1
ATOM 4273 C CA . HIS A 1 277 ? -1.764 -5.265 -5.213 1.000 0.970 277 HIS A CA 1
ATOM 4274 C C . HIS A 1 277 ? -2.386 -5.200 -3.811 1.000 0.970 277 HIS A C 1
ATOM 4275 O O . HIS A 1 277 ? -2.522 -4.103 -3.260 1.000 0.970 277 HIS A O 1
ATOM 4289 N N . CYS A 1 278 ? -2.816 -6.327 -3.243 1.000 0.970 278 CYS A N 1
ATOM 4290 C CA . CYS A 1 278 ? -3.419 -6.360 -1.915 1.000 0.970 278 CYS A CA 1
ATOM 4291 C C . CYS A 1 278 ? -3.026 -7.636 -1.180 1.000 0.970 278 CYS A C 1
ATOM 4292 O O . CYS A 1 278 ? -3.655 -8.678 -1.343 1.000 0.970 278 CYS A O 1
ATOM 4300 N N . GLY A 1 279 ? -2.029 -7.543 -0.303 1.000 0.980 279 GLY A N 1
ATOM 4301 C CA . GLY A 1 279 ? -1.743 -8.642 0.606 1.000 0.980 279 GLY A CA 1
ATOM 4302 C C . GLY A 1 279 ? -2.903 -8.836 1.584 1.000 0.980 279 GLY A C 1
ATOM 4303 O O . GLY A 1 279 ? -3.459 -7.857 2.082 1.000 0.980 279 GLY A O 1
ATOM 4307 N N . PHE A 1 280 ? -3.264 -10.074 1.892 1.000 0.990 280 PHE A N 1
ATOM 4308 C CA . PHE A 1 280 ? -4.168 -10.379 3.001 1.000 0.990 280 PHE A CA 1
ATOM 4309 C C . PHE A 1 280 ? -3.396 -11.032 4.148 1.000 0.990 280 PHE A C 1
ATOM 4310 O O . PHE A 1 280 ? -2.334 -11.630 3.952 1.000 0.990 280 PHE A O 1
ATOM 4327 N N . PHE A 1 281 ? -3.928 -10.902 5.360 1.000 0.980 281 PHE A N 1
ATOM 4328 C CA . PHE A 1 281 ? -3.311 -11.453 6.559 1.000 0.980 281 PHE A CA 1
ATOM 4329 C C . PHE A 1 281 ? -4.388 -11.956 7.508 1.000 0.980 281 PHE A C 1
ATOM 4330 O O . PHE A 1 281 ? -5.112 -11.158 8.108 1.000 0.980 281 PHE A O 1
ATOM 4347 N N . ALA A 1 282 ? -4.480 -13.273 7.649 1.000 0.990 282 ALA A N 1
ATOM 4348 C CA . ALA A 1 282 ? -5.457 -13.944 8.487 1.000 0.990 282 ALA A CA 1
ATOM 4349 C C . ALA A 1 282 ? -4.776 -14.795 9.565 1.000 0.990 282 ALA A C 1
ATOM 4350 O O . ALA A 1 282 ? -3.708 -15.362 9.344 1.000 0.990 282 ALA A O 1
ATOM 4357 N N . VAL A 1 283 ? -5.365 -14.868 10.755 1.000 0.980 283 VAL A N 1
ATOM 4358 C CA . VAL A 1 283 ? -4.792 -15.538 11.928 1.000 0.980 283 VAL A CA 1
ATOM 4359 C C . VAL A 1 283 ? -5.847 -16.250 12.759 1.000 0.980 283 VAL A C 1
ATOM 4360 O O . VAL A 1 283 ? -7.043 -15.967 12.675 1.000 0.980 283 VAL A O 1
ATOM 4373 N N . THR A 1 284 ? -5.379 -17.108 13.660 1.000 0.980 284 THR A N 1
ATOM 4374 C CA . THR A 1 284 ? -6.208 -17.623 14.751 1.000 0.980 284 THR A CA 1
ATOM 4375 C C . THR A 1 284 ? -6.523 -16.550 15.802 1.000 0.980 284 THR A C 1
ATOM 4376 O O . THR A 1 284 ? -5.766 -15.597 16.036 1.000 0.980 284 THR A O 1
ATOM 4387 N N . LYS A 1 285 ? -7.612 -16.750 16.551 1.000 0.960 285 LYS A N 1
ATOM 4388 C CA . LYS A 1 285 ? -8.102 -15.856 17.616 1.000 0.960 285 LYS A CA 1
ATOM 4389 C C . LYS A 1 285 ? -7.050 -15.582 18.698 1.000 0.960 285 LYS A C 1
ATOM 4390 O O . LYS A 1 285 ? -7.035 -14.508 19.302 1.000 0.960 285 LYS A O 1
ATOM 4409 N N . LYS A 1 286 ? -6.123 -16.526 18.913 1.000 0.940 286 LYS A N 1
ATOM 4410 C CA . LYS A 1 286 ? -4.999 -16.424 19.865 1.000 0.940 286 LYS A CA 1
ATOM 4411 C C . LYS A 1 286 ? -4.014 -15.307 19.499 1.000 0.940 286 LYS A C 1
ATOM 4412 O O . LYS A 1 286 ? -3.366 -14.742 20.382 1.000 0.940 286 LYS A O 1
ATOM 4431 N N . LEU A 1 287 ? -3.905 -14.974 18.212 1.000 0.940 287 LEU A N 1
ATOM 4432 C CA . LEU A 1 287 ? -2.983 -13.968 17.683 1.000 0.940 287 LEU A CA 1
ATOM 4433 C C . LEU A 1 287 ? -3.642 -12.605 17.432 1.000 0.940 287 LEU A C 1
ATOM 4434 O O . LEU A 1 287 ? -2.929 -11.651 17.133 1.000 0.940 287 LEU A O 1
ATOM 4450 N N . MET A 1 288 ? -4.958 -12.474 17.643 1.000 0.920 288 MET A N 1
ATOM 4451 C CA . MET A 1 288 ? -5.761 -11.252 17.448 1.000 0.920 288 MET A CA 1
ATOM 4452 C C . MET A 1 288 ? -5.055 -9.951 17.858 1.000 0.920 288 MET A C 1
ATOM 4453 O O . MET A 1 288 ? -5.021 -8.980 17.109 1.000 0.920 288 MET A O 1
ATOM 4467 N N . ARG A 1 289 ? -4.466 -9.914 19.061 1.000 0.890 289 ARG A N 1
ATOM 4468 C CA . ARG A 1 289 ? -3.831 -8.701 19.607 1.000 0.890 289 ARG A CA 1
ATOM 4469 C C . ARG A 1 289 ? -2.404 -8.449 19.094 1.000 0.890 289 ARG A C 1
ATOM 4470 O O . ARG A 1 289 ? -1.741 -7.549 19.603 1.000 0.890 289 ARG A O 1
ATOM 4491 N N . LYS A 1 290 ? -1.924 -9.235 18.130 1.000 0.890 290 LYS A N 1
ATOM 4492 C CA . LYS A 1 290 ? -0.580 -9.139 17.535 1.000 0.890 290 LYS A CA 1
ATOM 4493 C C . LYS A 1 290 ? -0.587 -8.957 16.017 1.000 0.890 290 LYS A C 1
ATOM 4494 O O . LYS A 1 290 ? 0.477 -8.736 15.458 1.000 0.890 290 LYS A O 1
ATOM 4513 N N . VAL A 1 291 ? -1.752 -9.046 15.376 1.000 0.900 291 VAL A N 1
ATOM 4514 C CA . VAL A 1 291 ? -1.905 -8.872 13.924 1.000 0.900 291 VAL A CA 1
ATOM 4515 C C . VAL A 1 291 ? -1.318 -7.519 13.490 1.000 0.900 291 VAL A C 1
ATOM 4516 O O . VAL A 1 291 ? -1.563 -6.530 14.190 1.000 0.900 291 VAL A O 1
ATOM 4529 N N . PRO A 1 292 ? -0.541 -7.447 12.394 1.000 0.900 292 PRO A N 1
ATOM 4530 C CA . PRO A 1 292 ? -0.050 -6.186 11.854 1.000 0.900 292 PRO A CA 1
ATOM 4531 C C . PRO A 1 292 ? -1.170 -5.417 11.140 1.000 0.900 292 PRO A C 1
ATOM 4532 O O . PRO A 1 292 ? -2.144 -5.996 10.655 1.000 0.900 292 PRO A O 1
ATOM 4543 N N . GLY A 1 293 ? -1.022 -4.097 11.061 1.000 0.880 293 GLY A N 1
ATOM 4544 C CA . GLY A 1 293 ? -1.998 -3.231 10.406 1.000 0.880 293 GLY A CA 1
ATOM 4545 C C . GLY A 1 293 ? -3.336 -3.113 11.141 1.000 0.880 293 GLY A C 1
ATOM 4546 O O . GLY A 1 293 ? -3.509 -3.516 12.301 1.000 0.880 293 GLY A O 1
ATOM 4550 N N . ARG A 1 294 ? -4.291 -2.500 10.441 1.000 0.900 294 ARG A N 1
ATOM 4551 C CA . ARG A 1 294 ? -5.577 -2.078 11.000 1.000 0.900 294 ARG A CA 1
ATOM 4552 C C . ARG A 1 294 ? -6.606 -3.196 10.996 1.000 0.900 294 ARG A C 1
ATOM 4553 O O . ARG A 1 294 ? -6.642 -4.014 10.074 1.000 0.900 294 ARG A O 1
ATOM 4574 N N . LEU A 1 295 ? -7.471 -3.155 12.003 1.000 0.930 295 LEU A N 1
ATOM 4575 C CA . LEU A 1 295 ? -8.656 -3.995 12.135 1.000 0.930 295 LEU A CA 1
ATOM 4576 C C . LEU A 1 295 ? -9.882 -3.098 12.260 1.000 0.930 295 LEU A C 1
ATOM 4577 O O . LEU A 1 295 ? -9.887 -2.179 13.080 1.000 0.930 295 LEU A O 1
ATOM 4593 N N . VAL A 1 296 ? -10.920 -3.392 11.488 1.000 0.970 296 VAL A N 1
ATOM 4594 C CA . VAL A 1 296 ? -12.247 -2.813 11.691 1.000 0.970 296 VAL A CA 1
ATOM 4595 C C . VAL A 1 296 ? -13.073 -3.753 12.554 1.000 0.970 296 VAL A C 1
ATOM 4596 O O . VAL A 1 296 ? -13.070 -4.967 12.347 1.000 0.970 296 VAL A O 1
ATOM 4609 N N . GLY A 1 297 ? -13.769 -3.189 13.534 1.000 0.970 297 GLY A N 1
ATOM 4610 C CA . GLY A 1 297 ? -14.728 -3.909 14.355 1.000 0.970 297 GLY A CA 1
ATOM 4611 C C . GLY A 1 297 ? -16.118 -3.305 14.242 1.000 0.970 297 GLY A C 1
ATOM 4612 O O . GLY A 1 297 ? -16.261 -2.086 14.139 1.000 0.970 297 GLY A O 1
ATOM 4616 N N . GLN A 1 298 ? -17.134 -4.162 14.299 1.000 0.970 298 GLN A N 1
ATOM 4617 C CA . GLN A 1 298 ? -18.514 -3.731 14.492 1.000 0.970 298 GLN A CA 1
ATOM 4618 C C . GLN A 1 298 ? -18.716 -3.293 15.949 1.000 0.970 298 GLN A C 1
ATOM 4619 O O . GLN A 1 298 ? -18.232 -3.932 16.886 1.000 0.970 298 GLN A O 1
ATOM 4633 N N . THR A 1 299 ? -19.448 -2.204 16.134 1.000 0.960 299 THR A N 1
ATOM 4634 C CA . THR A 1 299 ? -19.880 -1.676 17.427 1.000 0.960 299 THR A CA 1
ATOM 4635 C C . THR A 1 299 ? -21.220 -0.949 17.256 1.000 0.960 299 THR A C 1
ATOM 4636 O O . THR A 1 299 ? -21.948 -1.197 16.291 1.000 0.960 299 THR A O 1
ATOM 4647 N N . GLU A 1 300 ? -21.578 -0.091 18.199 1.000 0.960 300 GLU A N 1
ATOM 4648 C CA . GLU A 1 300 ? -22.794 0.716 18.178 1.000 0.960 300 GLU A CA 1
ATOM 4649 C C . GLU A 1 300 ? -22.506 2.162 18.596 1.000 0.960 300 GLU A C 1
ATOM 4650 O O . GLU A 1 300 ? -21.485 2.434 19.232 1.000 0.960 300 GLU A O 1
ATOM 4662 N N . ASP A 1 301 ? -23.354 3.094 18.164 1.000 0.950 301 ASP A N 1
ATOM 4663 C CA . ASP A 1 301 ? -23.306 4.493 18.591 1.000 0.950 301 ASP A CA 1
ATOM 4664 C C . ASP A 1 301 ? -24.048 4.718 19.919 1.000 0.950 301 ASP A C 1
ATOM 4665 O O . ASP A 1 301 ? -24.611 3.795 20.510 1.000 0.950 301 ASP A O 1
ATOM 4674 N N . GLU A 1 302 ? -24.072 5.964 20.392 1.000 0.940 302 GLU A N 1
ATOM 4675 C CA . GLU A 1 302 ? -24.770 6.343 21.630 1.000 0.940 302 GLU A CA 1
ATOM 4676 C C . GLU A 1 302 ? -26.286 6.050 21.632 1.000 0.940 302 GLU A C 1
ATOM 4677 O O . GLU A 1 302 ? -26.889 5.974 22.701 1.000 0.940 302 GLU A O 1
ATOM 4689 N N . ASN A 1 303 ? -26.901 5.842 20.462 1.000 0.930 303 ASN A N 1
ATOM 4690 C CA . ASN A 1 303 ? -28.309 5.468 20.312 1.000 0.930 303 ASN A CA 1
ATOM 4691 C C . ASN A 1 303 ? -28.508 3.956 20.097 1.000 0.930 303 ASN A C 1
ATOM 4692 O O . ASN A 1 303 ? -29.625 3.524 19.804 1.000 0.930 303 ASN A O 1
ATOM 4703 N N . GLY A 1 304 ? -27.447 3.151 20.213 1.000 0.930 304 GLY A N 1
ATOM 4704 C CA . GLY A 1 304 ? -27.483 1.709 19.958 1.000 0.930 304 GLY A CA 1
ATOM 4705 C C . GLY A 1 304 ? -27.555 1.349 18.472 1.000 0.930 304 GLY A C 1
ATOM 4706 O O . GLY A 1 304 ? -27.887 0.217 18.120 1.000 0.930 304 GLY A O 1
ATOM 4710 N N . LYS A 1 305 ? -27.286 2.297 17.567 1.000 0.940 305 LYS A N 1
ATOM 4711 C CA . LYS A 1 305 ? -27.297 2.037 16.127 1.000 0.940 305 LYS A CA 1
ATOM 4712 C C . LYS A 1 305 ? -26.010 1.334 15.717 1.000 0.940 305 LYS A C 1
ATOM 4713 O O . LYS A 1 305 ? -24.924 1.771 16.094 1.000 0.940 305 LYS A O 1
ATOM 4732 N N . ARG A 1 306 ? -26.109 0.275 14.906 1.000 0.950 306 ARG A N 1
ATOM 4733 C CA . ARG A 1 306 ? -24.936 -0.467 14.421 1.000 0.950 306 ARG A CA 1
ATOM 4734 C C . ARG A 1 306 ? -24.013 0.442 13.609 1.000 0.950 306 ARG A C 1
ATOM 4735 O O . ARG A 1 306 ? -24.453 1.149 12.703 1.000 0.950 306 ARG A O 1
ATOM 4756 N N . GLY A 1 307 ? -22.715 0.329 13.861 1.000 0.960 307 GLY A N 1
ATOM 4757 C CA . GLY A 1 307 ? -21.690 0.934 13.023 1.000 0.960 307 GLY A CA 1
ATOM 4758 C C . GLY A 1 307 ? -20.349 0.239 13.174 1.000 0.960 307 GLY A C 1
ATOM 4759 O O . GLY A 1 307 ? -20.217 -0.786 13.843 1.000 0.960 307 GLY A O 1
ATOM 4763 N N . PHE A 1 308 ? -19.345 0.799 12.528 1.000 0.970 308 PHE A N 1
ATOM 4764 C CA . PHE A 1 308 ? -18.016 0.215 12.436 1.000 0.970 308 PHE A CA 1
ATOM 4765 C C . PHE A 1 308 ? -16.972 1.249 12.842 1.000 0.970 308 PHE A C 1
ATOM 4766 O O . PHE A 1 308 ? -17.187 2.450 12.674 1.000 0.970 308 PHE A O 1
ATOM 4783 N N . VAL A 1 309 ? -15.850 0.789 13.392 1.000 0.970 309 VAL A N 1
ATOM 4784 C CA . VAL A 1 309 ? -14.720 1.633 13.810 1.000 0.970 309 VAL A CA 1
ATOM 4785 C C . VAL A 1 309 ? -13.401 0.899 13.621 1.000 0.970 309 VAL A C 1
ATOM 4786 O O . VAL A 1 309 ? -13.352 -0.333 13.638 1.000 0.970 309 VAL A O 1
ATOM 4799 N N . LEU A 1 310 ? -12.306 1.650 13.524 1.000 0.940 310 LEU A N 1
ATOM 4800 C CA . LEU A 1 310 ? -10.973 1.086 13.717 1.000 0.940 310 LEU A CA 1
ATOM 4801 C C . LEU A 1 310 ? -10.811 0.653 15.179 1.000 0.940 310 LEU A C 1
ATOM 4802 O O . LEU A 1 310 ? -10.923 1.464 16.098 1.000 0.940 310 LEU A O 1
ATOM 4818 N N . THR A 1 311 ? -10.525 -0.628 15.404 1.000 0.910 311 THR A N 1
ATOM 4819 C CA . THR A 1 311 ? -10.439 -1.219 16.744 1.000 0.910 311 THR A CA 1
ATOM 4820 C C . THR A 1 311 ? -9.054 -1.785 17.056 1.000 0.910 311 THR A C 1
ATOM 4821 O O . THR A 1 311 ? -8.214 -2.021 16.186 1.000 0.910 311 THR A O 1
ATOM 4832 N N . LEU A 1 312 ? -8.797 -2.014 18.349 1.000 0.870 312 LEU A N 1
ATOM 4833 C CA . LEU A 1 312 ? -7.541 -2.548 18.879 1.000 0.870 312 LEU A CA 1
ATOM 4834 C C . LEU A 1 312 ? -6.308 -1.719 18.458 1.000 0.870 312 LEU A C 1
ATOM 4835 O O . LEU A 1 312 ? -5.220 -2.275 18.317 1.000 0.870 312 LEU A O 1
ATOM 4851 N N . GLN A 1 313 ? -6.452 -0.402 18.287 1.000 0.750 313 GLN A N 1
ATOM 4852 C CA . GLN A 1 313 ? -5.404 0.489 17.765 1.000 0.750 313 GLN A CA 1
ATOM 4853 C C . GLN A 1 313 ? -4.162 0.597 18.674 1.000 0.750 313 GLN A C 1
ATOM 4854 O O . GLN A 1 313 ? -3.082 0.931 18.203 1.000 0.750 313 GLN A O 1
ATOM 4868 N N . ALA A 1 314 ? -4.242 0.203 19.958 1.000 0.670 314 ALA A N 1
ATOM 4869 C CA . ALA A 1 314 ? -3.116 0.182 20.917 1.000 0.670 314 ALA A CA 1
ATOM 4870 C C . ALA A 1 314 ? -1.928 -0.742 20.534 1.000 0.670 314 ALA A C 1
ATOM 4871 O O . ALA A 1 314 ? -0.979 -0.911 21.308 1.000 0.670 314 ALA A O 1
ATOM 4878 N N . ARG A 1 315 ? -1.999 -1.389 19.367 1.000 0.650 315 ARG A N 1
ATOM 4879 C CA . ARG A 1 315 ? -0.936 -2.177 18.728 1.000 0.650 315 ARG A CA 1
ATOM 4880 C C . ARG A 1 315 ? -0.138 -1.367 17.702 1.000 0.650 315 ARG A C 1
ATOM 4881 O O . ARG A 1 315 ? 0.990 -1.740 17.400 1.000 0.650 315 ARG A O 1
ATOM 4902 N N . GLU A 1 316 ? -0.730 -0.310 17.157 1.000 0.680 316 GLU A N 1
ATOM 4903 C CA . GLU A 1 316 ? -0.234 0.412 15.989 1.000 0.680 316 GLU A CA 1
ATOM 4904 C C . GLU A 1 316 ? 0.856 1.426 16.347 1.000 0.680 316 GLU A C 1
ATOM 4905 O O . GLU A 1 316 ? 0.959 1.904 17.482 1.000 0.680 316 GLU A O 1
ATOM 4917 N N . GLN A 1 317 ? 1.666 1.773 15.345 1.000 0.690 317 GLN A N 1
ATOM 4918 C CA . GLN A 1 317 ? 2.836 2.646 15.473 1.000 0.690 317 GLN A CA 1
ATOM 4919 C C . GLN A 1 317 ? 2.522 4.028 16.066 1.000 0.690 317 GLN A C 1
ATOM 4920 O O . GLN A 1 317 ? 3.329 4.557 16.827 1.000 0.690 317 GLN A O 1
ATOM 4934 N N . HIS A 1 318 ? 1.327 4.573 15.818 1.000 0.630 318 HIS A N 1
ATOM 4935 C CA . HIS A 1 318 ? 0.967 5.909 16.295 1.000 0.630 318 HIS A CA 1
ATOM 4936 C C . HIS A 1 318 ? 0.782 5.951 17.824 1.000 0.630 318 HIS A C 1
ATOM 4937 O O . HIS A 1 318 ? 0.882 7.016 18.425 1.000 0.630 318 HIS A O 1
ATOM 4951 N N . ILE A 1 319 ? 0.580 4.789 18.464 1.000 0.650 319 ILE A N 1
ATOM 4952 C CA . ILE A 1 319 ? 0.501 4.639 19.926 1.000 0.650 319 ILE A CA 1
ATOM 4953 C C . ILE A 1 319 ? 1.773 3.997 20.473 1.000 0.650 319 ILE A C 1
ATOM 4954 O O . ILE A 1 319 ? 2.346 4.478 21.450 1.000 0.650 319 ILE A O 1
ATOM 4970 N N . ARG A 1 320 ? 2.210 2.883 19.874 1.000 0.700 320 ARG A N 1
ATOM 4971 C CA . ARG A 1 320 ? 3.320 2.086 20.406 1.000 0.700 320 ARG A CA 1
ATOM 4972 C C . ARG A 1 320 ? 4.699 2.611 20.056 1.000 0.700 320 ARG A C 1
ATOM 4973 O O . ARG A 1 320 ? 5.613 2.307 20.814 1.000 0.700 320 ARG A O 1
ATOM 4994 N N . ARG A 1 321 ? 4.848 3.357 18.959 1.000 0.750 321 ARG A N 1
ATOM 4995 C CA . ARG A 1 321 ? 6.112 3.970 18.526 1.000 0.750 321 ARG A CA 1
ATOM 4996 C C . ARG A 1 321 ? 7.260 2.945 18.515 1.000 0.750 321 ARG A C 1
ATOM 4997 O O . ARG A 1 321 ? 7.166 1.947 17.807 1.000 0.750 321 ARG A O 1
ATOM 5018 N N . ASP A 1 322 ? 8.278 3.136 19.350 1.000 0.740 322 ASP A N 1
ATOM 5019 C CA . ASP A 1 322 ? 9.444 2.257 19.541 1.000 0.740 322 ASP A CA 1
ATOM 5020 C C . ASP A 1 322 ? 9.096 0.837 20.040 1.000 0.740 322 ASP A C 1
ATOM 5021 O O . ASP A 1 322 ? 9.896 -0.088 19.942 1.000 0.740 322 ASP A O 1
ATOM 5030 N N . LYS A 1 323 ? 7.882 0.624 20.560 1.000 0.750 323 LYS A N 1
ATOM 5031 C CA . LYS A 1 323 ? 7.383 -0.690 21.014 1.000 0.750 323 LYS A CA 1
ATOM 5032 C C . LYS A 1 323 ? 6.497 -1.394 19.987 1.000 0.750 323 LYS A C 1
ATOM 5033 O O . LYS A 1 323 ? 5.876 -2.418 20.315 1.000 0.750 323 LYS A O 1
ATOM 5052 N N . ALA A 1 324 ? 6.349 -0.826 18.792 1.000 0.710 324 ALA A N 1
ATOM 5053 C CA . ALA A 1 324 ? 5.600 -1.441 17.707 1.000 0.710 324 ALA A CA 1
ATOM 5054 C C . ALA A 1 324 ? 6.418 -2.585 17.090 1.000 0.710 324 ALA A C 1
ATOM 5055 O O . ALA A 1 324 ? 7.628 -2.482 16.930 1.000 0.710 324 ALA A O 1
ATOM 5062 N N . THR A 1 325 ? 5.760 -3.697 16.757 1.000 0.670 325 THR A N 1
ATOM 5063 C CA . THR A 1 325 ? 6.421 -4.849 16.110 1.000 0.670 325 THR A CA 1
ATOM 5064 C C . THR A 1 325 ? 6.342 -4.803 14.583 1.000 0.670 325 THR A C 1
ATOM 5065 O O . THR A 1 325 ? 6.949 -5.638 13.925 1.000 0.670 325 THR A O 1
ATOM 5076 N N . SER A 1 326 ? 5.581 -3.856 14.035 1.000 0.760 326 SER A N 1
ATOM 5077 C CA . SER A 1 326 ? 5.476 -3.538 12.610 1.000 0.760 326 SER A CA 1
ATOM 5078 C C . SER A 1 326 ? 5.351 -2.021 12.475 1.000 0.760 326 SER A C 1
ATOM 5079 O O . SER A 1 326 ? 4.802 -1.358 13.363 1.000 0.760 326 SER A O 1
ATOM 5087 N N . ASN A 1 327 ? 5.861 -1.474 11.376 1.000 0.820 327 ASN A N 1
ATOM 5088 C CA . ASN A 1 327 ? 5.779 -0.053 11.053 1.000 0.820 327 ASN A CA 1
ATOM 5089 C C . ASN A 1 327 ? 4.675 0.269 10.030 1.000 0.820 327 ASN A C 1
ATOM 5090 O O . ASN A 1 327 ? 4.520 1.435 9.664 1.000 0.820 327 ASN A O 1
ATOM 5101 N N . ILE A 1 328 ? 3.906 -0.731 9.572 1.000 0.770 328 ILE A N 1
ATOM 5102 C CA . ILE A 1 328 ? 2.839 -0.520 8.591 1.000 0.770 328 ILE A CA 1
ATOM 5103 C C . ILE A 1 328 ? 1.839 0.531 9.096 1.000 0.770 328 ILE A C 1
ATOM 5104 O O . ILE A 1 328 ? 1.398 0.512 10.248 1.000 0.770 328 ILE A O 1
ATOM 5120 N N . CYS A 1 329 ? 1.498 1.473 8.219 1.000 0.720 329 CYS A N 1
ATOM 5121 C CA . CYS A 1 329 ? 0.563 2.556 8.506 1.000 0.720 329 CYS A CA 1
ATOM 5122 C C . CYS A 1 329 ? -0.499 2.621 7.407 1.000 0.720 329 CYS A C 1
ATOM 5123 O O . CYS A 1 329 ? -1.624 2.173 7.622 1.000 0.720 329 CYS A O 1
ATOM 5131 N N . SER A 1 330 ? -0.125 3.100 6.218 1.000 0.690 330 SER A N 1
ATOM 5132 C CA . SER A 1 330 ? -0.944 2.950 5.011 1.000 0.690 330 SER A CA 1
ATOM 5133 C C . SER A 1 330 ? -0.938 1.487 4.567 1.000 0.690 330 SER A C 1
ATOM 5134 O O . SER A 1 330 ? 0.112 0.843 4.619 1.000 0.690 330 SER A O 1
ATOM 5142 N N . ASN A 1 331 ? -2.092 0.983 4.136 1.000 0.820 331 ASN A N 1
ATOM 5143 C CA . ASN A 1 331 ? -2.307 -0.380 3.647 1.000 0.820 331 ASN A CA 1
ATOM 5144 C C . ASN A 1 331 ? -2.761 -0.337 2.172 1.000 0.820 331 ASN A C 1
ATOM 5145 O O . ASN A 1 331 ? -2.271 0.502 1.417 1.000 0.820 331 ASN A O 1
ATOM 5156 N N . GLN A 1 332 ? -3.637 -1.247 1.740 1.000 0.950 332 GLN A N 1
ATOM 5157 C CA . GLN A 1 332 ? -4.160 -1.317 0.373 1.000 0.950 332 GLN A CA 1
ATOM 5158 C C . GLN A 1 332 ? -5.699 -1.266 0.362 1.000 0.950 332 GLN A C 1
ATOM 5159 O O . GLN A 1 332 ? -6.331 -2.016 -0.376 1.000 0.950 332 GLN A O 1
ATOM 5173 N N . ALA A 1 333 ? -6.310 -0.405 1.189 1.000 0.960 333 ALA A N 1
ATOM 5174 C CA . ALA A 1 333 ? -7.763 -0.349 1.400 1.000 0.960 333 ALA A CA 1
ATOM 5175 C C . ALA A 1 333 ? -8.591 -0.277 0.098 1.000 0.960 333 ALA A C 1
ATOM 5176 O O . ALA A 1 333 ? -9.519 -1.067 -0.067 1.000 0.960 333 ALA A O 1
ATOM 5183 N N . LEU A 1 334 ? -8.208 0.555 -0.879 1.000 0.980 334 LEU A N 1
ATOM 5184 C CA . LEU A 1 334 ? -8.918 0.624 -2.163 1.000 0.980 334 LEU A CA 1
ATOM 5185 C C . LEU A 1 334 ? -8.848 -0.689 -2.965 1.000 0.980 334 LEU A C 1
ATOM 5186 O O . LEU A 1 334 ? -9.809 -1.068 -3.632 1.000 0.980 334 LEU A O 1
ATOM 5202 N N . ASN A 1 335 ? -7.722 -1.402 -2.897 1.000 0.980 335 ASN A N 1
ATOM 5203 C CA . ASN A 1 335 ? -7.580 -2.705 -3.548 1.000 0.980 335 ASN A CA 1
ATOM 5204 C C . ASN A 1 335 ? -8.288 -3.813 -2.757 1.000 0.980 335 ASN A C 1
ATOM 5205 O O . ASN A 1 335 ? -8.807 -4.748 -3.357 1.000 0.980 335 ASN A O 1
ATOM 5216 N N . ALA A 1 336 ? -8.363 -3.697 -1.429 1.000 0.980 336 ALA A N 1
ATOM 5217 C CA . ALA A 1 336 ? -9.189 -4.568 -0.601 1.000 0.980 336 ALA A CA 1
ATOM 5218 C C . ALA A 1 336 ? -10.679 -4.399 -0.951 1.000 0.980 336 ALA A C 1
ATOM 5219 O O . ALA A 1 336 ? -11.390 -5.390 -1.090 1.000 0.980 336 ALA A O 1
ATOM 5226 N N . LEU A 1 337 ? -11.137 -3.164 -1.200 1.000 0.990 337 LEU A N 1
ATOM 5227 C CA . LEU A 1 337 ? -12.470 -2.895 -1.742 1.000 0.990 337 LEU A CA 1
ATOM 5228 C C . LEU A 1 337 ? -12.653 -3.533 -3.127 1.000 0.990 337 LEU A C 1
ATOM 5229 O O . LEU A 1 337 ? -13.669 -4.188 -3.348 1.000 0.990 337 LEU A O 1
ATOM 5245 N N . ALA A 1 338 ? -11.682 -3.390 -4.037 1.000 0.990 338 ALA A N 1
ATOM 5246 C CA . ALA A 1 338 ? -11.737 -4.031 -5.355 1.000 0.990 338 ALA A CA 1
ATOM 5247 C C . ALA A 1 338 ? -11.915 -5.555 -5.237 1.000 0.990 338 ALA A C 1
ATOM 5248 O O . ALA A 1 338 ? -12.821 -6.126 -5.850 1.000 0.990 338 ALA A O 1
ATOM 5255 N N . ALA A 1 339 ? -11.113 -6.187 -4.376 1.000 0.990 339 ALA A N 1
ATOM 5256 C CA . ALA A 1 339 ? -11.195 -7.612 -4.087 1.000 0.990 339 ALA A CA 1
ATOM 5257 C C . ALA A 1 339 ? -12.541 -8.008 -3.470 1.000 0.990 339 ALA A C 1
ATOM 5258 O O . ALA A 1 339 ? -13.125 -9.004 -3.892 1.000 0.990 339 ALA A O 1
ATOM 5265 N N . SER A 1 340 ? -13.083 -7.218 -2.539 1.000 0.980 340 SER A N 1
ATOM 5266 C CA . SER A 1 340 ? -14.419 -7.452 -1.975 1.000 0.980 340 SER A CA 1
ATOM 5267 C C . SER A 1 340 ? -15.521 -7.387 -3.025 1.000 0.980 340 SER A C 1
ATOM 5268 O O . SER A 1 340 ? -16.387 -8.261 -3.053 1.000 0.980 340 SER A O 1
ATOM 5276 N N . VAL A 1 341 ? -15.493 -6.394 -3.920 1.000 0.990 341 VAL A N 1
ATOM 5277 C CA . VAL A 1 341 ? -16.481 -6.278 -5.004 1.000 0.990 341 VAL A CA 1
ATOM 5278 C C . VAL A 1 341 ? -16.375 -7.483 -5.943 1.000 0.990 341 VAL A C 1
ATOM 5279 O O . VAL A 1 341 ? -17.400 -8.045 -6.320 1.000 0.990 341 VAL A O 1
ATOM 5292 N N . ALA A 1 342 ? -15.157 -7.927 -6.274 1.000 0.990 342 ALA A N 1
ATOM 5293 C CA . ALA A 1 342 ? -14.933 -9.094 -7.126 1.000 0.990 342 ALA A CA 1
ATOM 5294 C C . ALA A 1 342 ? -15.395 -10.407 -6.471 1.000 0.990 342 ALA A C 1
ATOM 5295 O O . ALA A 1 342 ? -16.126 -11.177 -7.093 1.000 0.990 342 ALA A O 1
ATOM 5302 N N . MET A 1 343 ? -15.035 -10.642 -5.205 1.000 0.990 343 MET A N 1
ATOM 5303 C CA . MET A 1 343 ? -15.492 -11.801 -4.428 1.000 0.990 343 MET A CA 1
ATOM 5304 C C . MET A 1 343 ? -17.010 -11.799 -4.239 1.000 0.990 343 MET A C 1
ATOM 5305 O O . MET A 1 343 ? -17.627 -12.857 -4.281 1.000 0.990 343 MET A O 1
ATOM 5319 N N . THR A 1 344 ? -17.626 -10.627 -4.085 1.000 0.990 344 THR A N 1
ATOM 5320 C CA . THR A 1 344 ? -19.089 -10.492 -4.030 1.000 0.990 344 THR A CA 1
ATOM 5321 C C . THR A 1 344 ? -19.734 -10.820 -5.375 1.000 0.990 344 THR A C 1
ATOM 5322 O O . THR A 1 344 ? -20.749 -11.506 -5.415 1.000 0.990 344 THR A O 1
ATOM 5333 N N . ALA A 1 345 ? -19.163 -10.331 -6.478 1.000 0.980 345 ALA A N 1
ATOM 5334 C CA . ALA A 1 345 ? -19.674 -10.581 -7.822 1.000 0.980 345 ALA A CA 1
ATOM 5335 C C . ALA A 1 345 ? -19.649 -12.067 -8.169 1.000 0.980 345 ALA A C 1
ATOM 5336 O O . ALA A 1 345 ? -20.642 -12.580 -8.678 1.000 0.980 345 ALA A O 1
ATOM 5343 N N . LEU A 1 346 ? -18.537 -12.744 -7.866 1.000 0.980 346 LEU A N 1
ATOM 5344 C CA . LEU A 1 346 ? -18.375 -14.188 -8.028 1.000 0.980 346 LEU A CA 1
ATOM 5345 C C . LEU A 1 346 ? -19.259 -14.964 -7.040 1.000 0.980 346 LEU A C 1
ATOM 5346 O O . LEU A 1 346 ? -19.920 -15.934 -7.412 1.000 0.980 346 LEU A O 1
ATOM 5362 N N . GLY A 1 347 ? -19.288 -14.524 -5.786 1.000 0.980 347 GLY A N 1
ATOM 5363 C CA . GLY A 1 347 ? -20.018 -15.173 -4.710 1.000 0.980 347 GLY A CA 1
ATOM 5364 C C . GLY A 1 347 ? -19.540 -16.596 -4.434 1.000 0.980 347 GLY A C 1
ATOM 5365 O O . GLY A 1 347 ? -18.498 -17.046 -4.917 1.000 0.980 347 GLY A O 1
ATOM 5369 N N . LYS A 1 348 ? -20.337 -17.325 -3.653 1.000 0.960 348 LYS A N 1
ATOM 5370 C CA . LYS A 1 348 ? -20.054 -18.709 -3.252 1.000 0.960 348 LYS A CA 1
ATOM 5371 C C . LYS A 1 348 ? -19.757 -19.620 -4.450 1.000 0.960 348 LYS A C 1
ATOM 5372 O O . LYS A 1 348 ? -18.733 -20.297 -4.484 1.000 0.960 348 LYS A O 1
ATOM 5391 N N . ASN A 1 349 ? -20.638 -19.598 -5.450 1.000 0.960 349 ASN A N 1
ATOM 5392 C CA . ASN A 1 349 ? -20.560 -20.494 -6.604 1.000 0.960 349 ASN A CA 1
ATOM 5393 C C . ASN A 1 349 ? -19.496 -20.061 -7.621 1.000 0.960 349 ASN A C 1
ATOM 5394 O O . ASN A 1 349 ? -18.755 -20.905 -8.118 1.000 0.960 349 ASN A O 1
ATOM 5405 N N . GLY A 1 350 ? -19.366 -18.760 -7.902 1.000 0.970 350 GLY A N 1
ATOM 5406 C CA . GLY A 1 350 ? -18.429 -18.271 -8.915 1.000 0.970 350 GLY A CA 1
ATOM 5407 C C . GLY A 1 350 ? -16.967 -18.459 -8.526 1.000 0.970 350 GLY A C 1
ATOM 5408 O O . GLY A 1 350 ? -16.154 -18.781 -9.388 1.000 0.970 350 GLY A O 1
ATOM 5412 N N . VAL A 1 351 ? -16.613 -18.331 -7.240 1.000 0.980 351 VAL A N 1
ATOM 5413 C CA . VAL A 1 351 ? -15.231 -18.593 -6.790 1.000 0.980 351 VAL A CA 1
ATOM 5414 C C . VAL A 1 351 ? -14.890 -20.085 -6.885 1.000 0.980 351 VAL A C 1
ATOM 5415 O O . VAL A 1 351 ? -13.769 -20.447 -7.241 1.000 0.980 351 VAL A O 1
ATOM 5428 N N . LYS A 1 352 ? -15.852 -20.972 -6.622 1.000 0.970 352 LYS A N 1
ATOM 5429 C CA . LYS A 1 352 ? -15.656 -22.413 -6.809 1.000 0.970 352 LYS A CA 1
ATOM 5430 C C . LYS A 1 352 ? -15.512 -22.772 -8.287 1.000 0.970 352 LYS A C 1
ATOM 5431 O O . LYS A 1 352 ? -14.608 -23.524 -8.644 1.000 0.970 352 LYS A O 1
ATOM 5450 N N . ASP A 1 353 ? -16.363 -22.209 -9.142 1.000 0.970 353 ASP A N 1
ATOM 5451 C CA . ASP A 1 353 ? -16.352 -22.465 -10.583 1.000 0.970 353 ASP A CA 1
ATOM 5452 C C . ASP A 1 353 ? -15.058 -21.965 -11.242 1.000 0.970 353 ASP A C 1
ATOM 5453 O O . ASP A 1 353 ? -14.372 -22.728 -11.921 1.000 0.970 353 ASP A O 1
ATOM 5462 N N . ILE A 1 354 ? -14.633 -20.731 -10.948 1.000 0.980 354 ILE A N 1
ATOM 5463 C CA . ILE A 1 354 ? -13.396 -20.168 -11.505 1.000 0.980 354 ILE A CA 1
ATOM 5464 C C . ILE A 1 354 ? -12.164 -20.998 -11.099 1.000 0.980 354 ILE A C 1
ATOM 5465 O O . ILE A 1 354 ? -11.307 -21.293 -11.934 1.000 0.980 354 ILE A O 1
ATOM 5481 N N . ALA A 1 355 ? -12.101 -21.465 -9.845 1.000 0.980 355 ALA A N 1
ATOM 5482 C CA . ALA A 1 355 ? -11.033 -22.334 -9.359 1.000 0.980 355 ALA A CA 1
ATOM 5483 C C . ALA A 1 355 ? -11.090 -23.731 -10.002 1.000 0.980 355 ALA A C 1
ATOM 5484 O O . ALA A 1 355 ? -10.050 -24.296 -10.352 1.000 0.980 355 ALA A O 1
ATOM 5491 N N . ARG A 1 356 ? -12.295 -24.273 -10.221 1.000 0.970 356 ARG A N 1
ATOM 5492 C CA . ARG A 1 356 ? -12.493 -25.545 -10.926 1.000 0.970 356 ARG A CA 1
ATOM 5493 C C . ARG A 1 356 ? -12.013 -25.463 -12.373 1.000 0.970 356 ARG A C 1
ATOM 5494 O O . ARG A 1 356 ? -11.289 -26.350 -12.816 1.000 0.970 356 ARG A O 1
ATOM 5515 N N . GLN A 1 357 ? -12.362 -24.400 -13.097 1.000 0.980 357 GLN A N 1
ATOM 5516 C CA . GLN A 1 357 ? -11.902 -24.198 -14.472 1.000 0.980 357 GLN A CA 1
ATOM 5517 C C . GLN A 1 357 ? -10.381 -24.069 -14.554 1.000 0.980 357 GLN A C 1
ATOM 5518 O O . GLN A 1 357 ? -9.775 -24.698 -15.416 1.000 0.980 357 GLN A O 1
ATOM 5532 N N . ASN A 1 358 ? -9.762 -23.320 -13.635 1.000 0.980 358 ASN A N 1
ATOM 5533 C CA . ASN A 1 358 ? -8.304 -23.209 -13.526 1.000 0.980 358 ASN A CA 1
ATOM 5534 C C . ASN A 1 358 ? -7.639 -24.594 -13.427 1.000 0.980 358 ASN A C 1
ATOM 5535 O O . ASN A 1 358 ? -6.742 -24.912 -14.205 1.000 0.980 358 ASN A O 1
ATOM 5546 N N . LEU A 1 359 ? -8.132 -25.446 -12.523 1.000 0.980 359 LEU A N 1
ATOM 5547 C CA . LEU A 1 359 ? -7.628 -26.807 -12.336 1.000 0.980 359 LEU A CA 1
ATOM 5548 C C . LEU A 1 359 ? -7.808 -27.678 -13.592 1.000 0.980 359 LEU A C 1
ATOM 5549 O O . LEU A 1 359 ? -6.861 -28.316 -14.056 1.000 0.980 359 LEU A O 1
ATOM 5565 N N . LEU A 1 360 ? -9.020 -27.711 -14.154 1.000 0.980 360 LEU A N 1
ATOM 5566 C CA . LEU A 1 360 ? -9.345 -28.564 -15.301 1.000 0.980 360 LEU A CA 1
ATOM 5567 C C . LEU A 1 360 ? -8.598 -28.135 -16.571 1.000 0.980 360 LEU A C 1
ATOM 5568 O O . LEU A 1 360 ? -8.046 -28.992 -17.261 1.000 0.980 360 LEU A O 1
ATOM 5584 N N . LYS A 1 361 ? -8.519 -26.828 -16.855 1.000 0.980 361 LYS A N 1
ATOM 5585 C CA . LYS A 1 361 ? -7.806 -26.283 -18.022 1.000 0.980 361 LYS A CA 1
ATOM 5586 C C . LYS A 1 361 ? -6.293 -26.448 -17.905 1.000 0.980 361 LYS A C 1
ATOM 5587 O O . LYS A 1 361 ? -5.661 -26.858 -18.878 1.000 0.980 361 LYS A O 1
ATOM 5606 N N . ALA A 1 362 ? -5.708 -26.220 -16.727 1.000 0.980 362 ALA A N 1
ATOM 5607 C CA . ALA A 1 362 ? -4.289 -26.497 -16.501 1.000 0.980 362 ALA A CA 1
ATOM 5608 C C . ALA A 1 362 ? -3.974 -27.995 -16.624 1.000 0.980 362 ALA A C 1
ATOM 5609 O O . ALA A 1 362 ? -2.960 -28.370 -17.215 1.000 0.980 362 ALA A O 1
ATOM 5616 N N . ASN A 1 363 ? -4.853 -28.873 -16.128 1.000 0.970 363 ASN A N 1
ATOM 5617 C CA . ASN A 1 363 ? -4.693 -30.312 -16.313 1.000 0.970 363 ASN A CA 1
ATOM 5618 C C . ASN A 1 363 ? -4.824 -30.727 -17.784 1.000 0.970 363 ASN A C 1
ATOM 5619 O O . ASN A 1 363 ? -3.994 -31.497 -18.259 1.000 0.970 363 ASN A O 1
ATOM 5630 N N . TYR A 1 364 ? -5.803 -30.199 -18.519 1.000 0.980 364 TYR A N 1
ATOM 5631 C CA . TYR A 1 364 ? -5.916 -30.421 -19.961 1.000 0.980 364 TYR A CA 1
ATOM 5632 C C . TYR A 1 364 ? -4.624 -30.006 -20.683 1.000 0.980 364 TYR A C 1
ATOM 5633 O O . TYR A 1 364 ? -4.017 -30.843 -21.348 1.000 0.980 364 TYR A O 1
ATOM 5651 N N . ALA A 1 365 ? -4.129 -28.781 -20.451 1.000 0.980 365 ALA A N 1
ATOM 5652 C CA . ALA A 1 365 ? -2.867 -28.293 -21.014 1.000 0.980 365 ALA A CA 1
ATOM 5653 C C . ALA A 1 365 ? -1.680 -29.218 -20.684 1.000 0.980 365 ALA A C 1
ATOM 5654 O O . ALA A 1 365 ? -0.884 -29.554 -21.560 1.000 0.980 365 ALA A O 1
ATOM 5661 N N . LYS A 1 366 ? -1.588 -29.697 -19.436 1.000 0.970 366 LYS A N 1
ATOM 5662 C CA . LYS A 1 366 ? -0.573 -30.665 -18.995 1.000 0.970 366 LYS A CA 1
ATOM 5663 C C . LYS A 1 366 ? -0.675 -32.008 -19.723 1.000 0.970 366 LYS A C 1
ATOM 5664 O O . LYS A 1 366 ? 0.355 -32.589 -20.065 1.000 0.970 366 LYS A O 1
ATOM 5683 N N . GLN A 1 367 ? -1.881 -32.532 -19.942 1.000 0.960 367 GLN A N 1
ATOM 5684 C CA . GLN A 1 367 ? -2.066 -33.788 -20.675 1.000 0.960 367 GLN A CA 1
ATOM 5685 C C . GLN A 1 367 ? -1.745 -33.627 -22.159 1.000 0.960 367 GLN A C 1
ATOM 5686 O O . GLN A 1 367 ? -1.061 -34.481 -22.725 1.000 0.960 367 GLN A O 1
ATOM 5700 N N . GLU A 1 368 ? -2.171 -32.529 -22.779 1.000 0.970 368 GLU A N 1
ATOM 5701 C CA . GLU A 1 368 ? -1.800 -32.214 -24.159 1.000 0.970 368 GLU A CA 1
ATOM 5702 C C . GLU A 1 368 ? -0.284 -32.028 -24.300 1.000 0.970 368 GLU A C 1
ATOM 5703 O O . GLU A 1 368 ? 0.303 -32.554 -25.243 1.000 0.970 368 GLU A O 1
ATOM 5715 N N . ALA A 1 369 ? 0.388 -31.414 -23.318 1.000 0.970 369 ALA A N 1
ATOM 5716 C CA . ALA A 1 369 ? 1.848 -31.324 -23.292 1.000 0.970 369 ALA A CA 1
ATOM 5717 C C . ALA A 1 369 ? 2.506 -32.716 -23.328 1.000 0.970 369 ALA A C 1
ATOM 5718 O O . ALA A 1 369 ? 3.397 -32.966 -24.141 1.000 0.970 369 ALA A O 1
ATOM 5725 N N . LYS A 1 370 ? 2.027 -33.663 -22.509 1.000 0.950 370 LYS A N 1
ATOM 5726 C CA . LYS A 1 370 ? 2.523 -35.052 -22.527 1.000 0.950 370 LYS A CA 1
ATOM 5727 C C . LYS A 1 370 ? 2.271 -35.735 -23.876 1.000 0.950 370 LYS A C 1
ATOM 5728 O O . LYS A 1 370 ? 3.152 -36.434 -24.374 1.000 0.950 370 LYS A O 1
ATOM 5747 N N . LYS A 1 371 ? 1.097 -35.527 -24.485 1.000 0.950 371 LYS A N 1
ATOM 5748 C CA . LYS A 1 371 ? 0.753 -36.085 -25.808 1.000 0.950 371 LYS A CA 1
ATOM 5749 C C . LYS A 1 371 ? 1.631 -35.524 -26.923 1.000 0.950 371 LYS A C 1
ATOM 5750 O O . LYS A 1 371 ? 2.011 -36.271 -27.819 1.000 0.950 371 LYS A O 1
ATOM 5769 N N . ALA A 1 372 ? 1.989 -34.247 -26.832 1.000 0.950 372 ALA A N 1
ATOM 5770 C CA . ALA A 1 372 ? 2.920 -33.589 -27.741 1.000 0.950 372 ALA A CA 1
ATOM 5771 C C . ALA A 1 372 ? 4.389 -34.006 -27.517 1.000 0.950 372 ALA A C 1
ATOM 5772 O O . ALA A 1 372 ? 5.272 -33.587 -28.261 1.000 0.950 372 ALA A O 1
ATOM 5779 N N . GLY A 1 373 ? 4.672 -34.843 -26.512 1.000 0.930 373 GLY A N 1
ATOM 5780 C CA . GLY A 1 373 ? 6.021 -35.315 -26.204 1.000 0.930 373 GLY A CA 1
ATOM 5781 C C . GLY A 1 373 ? 6.850 -34.345 -25.360 1.000 0.930 373 GLY A C 1
ATOM 5782 O O . GLY A 1 373 ? 8.061 -34.541 -25.242 1.000 0.930 373 GLY A O 1
ATOM 5786 N N . LEU A 1 374 ? 6.228 -33.327 -24.756 1.000 0.950 374 LEU A N 1
ATOM 5787 C CA . LEU A 1 374 ? 6.892 -32.454 -23.793 1.000 0.950 374 LEU A CA 1
ATOM 5788 C C . LEU A 1 374 ? 7.105 -33.194 -22.475 1.000 0.950 374 LEU A C 1
ATOM 5789 O O . LEU A 1 374 ? 6.229 -33.903 -21.966 1.000 0.950 374 LEU A O 1
ATOM 5805 N N . THR A 1 375 ? 8.282 -32.996 -21.889 1.000 0.950 375 THR A N 1
ATOM 5806 C CA . THR A 1 375 ? 8.590 -33.568 -20.580 1.000 0.950 375 THR A CA 1
ATOM 5807 C C . THR A 1 375 ? 7.971 -32.688 -19.504 1.000 0.950 375 THR A C 1
ATOM 5808 O O . THR A 1 375 ? 8.516 -31.645 -19.151 1.000 0.950 375 THR A O 1
ATOM 5819 N N . VAL A 1 376 ? 6.819 -33.104 -18.983 1.000 0.960 376 VAL A N 1
ATOM 5820 C CA . VAL A 1 376 ? 6.217 -32.479 -17.803 1.000 0.960 376 VAL A CA 1
ATOM 5821 C C . VAL A 1 376 ? 6.944 -32.956 -16.550 1.000 0.960 376 VAL A C 1
ATOM 5822 O O . VAL A 1 376 ? 7.118 -34.158 -16.350 1.000 0.960 376 VAL A O 1
ATOM 5835 N N . MET A 1 377 ? 7.329 -32.012 -15.701 1.000 0.940 377 MET A N 1
ATOM 5836 C CA . MET A 1 377 ? 8.012 -32.268 -14.441 1.000 0.940 377 MET A CA 1
ATOM 5837 C C . MET A 1 377 ? 7.025 -32.482 -13.298 1.000 0.940 377 MET A C 1
ATOM 5838 O O . MET A 1 377 ? 5.941 -31.897 -13.283 1.000 0.940 377 MET A O 1
ATOM 5852 N N . PHE A 1 378 ? 7.489 -33.235 -12.302 1.000 0.910 378 PHE A N 1
ATOM 5853 C CA . PHE A 1 378 ? 6.825 -33.517 -11.032 1.000 0.910 378 PHE A CA 1
ATOM 5854 C C . PHE A 1 378 ? 5.496 -34.285 -11.159 1.000 0.910 378 PHE A C 1
ATOM 5855 O O . PHE A 1 378 ? 4.562 -33.861 -11.847 1.000 0.910 378 PHE A O 1
ATOM 5872 N N . ASP A 1 379 ? 5.346 -35.374 -10.402 1.000 0.850 379 ASP A N 1
ATOM 5873 C CA . ASP A 1 379 ? 4.127 -36.195 -10.429 1.000 0.850 379 ASP A CA 1
ATOM 5874 C C . ASP A 1 379 ? 3.241 -35.986 -9.202 1.000 0.850 379 ASP A C 1
ATOM 5875 O O . ASP A 1 379 ? 3.696 -36.010 -8.061 1.000 0.850 379 ASP A O 1
ATOM 5884 N N . GLY A 1 380 ? 1.951 -35.743 -9.434 1.000 0.910 380 GLY A N 1
ATOM 5885 C CA . GLY A 1 380 ? 0.969 -35.494 -8.381 1.000 0.910 380 GLY A CA 1
ATOM 5886 C C . GLY A 1 380 ? 0.118 -34.238 -8.604 1.000 0.910 380 GLY A C 1
ATOM 5887 O O . GLY A 1 380 ? 0.110 -33.682 -9.711 1.000 0.910 380 GLY A O 1
ATOM 5891 N N . PRO A 1 381 ? -0.628 -33.819 -7.565 1.000 0.960 381 PRO A N 1
ATOM 5892 C CA . PRO A 1 381 ? -1.678 -32.819 -7.672 1.000 0.960 381 PRO A CA 1
ATOM 5893 C C . PRO A 1 381 ? -1.117 -31.404 -7.817 1.000 0.960 381 PRO A C 1
ATOM 5894 O O . PRO A 1 381 ? -0.106 -31.029 -7.211 1.000 0.960 381 PRO A O 1
ATOM 5905 N N . MET A 1 382 ? -1.816 -30.612 -8.616 1.000 0.960 382 MET A N 1
ATOM 5906 C CA . MET A 1 382 ? -1.489 -29.228 -8.938 1.000 0.960 382 MET A CA 1
ATOM 5907 C C . MET A 1 382 ? -2.771 -28.405 -9.017 1.000 0.960 382 MET A C 1
ATOM 5908 O O . MET A 1 382 ? -3.860 -28.975 -9.048 1.000 0.960 382 MET A O 1
ATOM 5922 N N . PHE A 1 383 ? -2.633 -27.085 -9.073 1.000 0.980 383 PHE A N 1
ATOM 5923 C CA . PHE A 1 383 ? -3.752 -26.183 -9.319 1.000 0.980 383 PHE A CA 1
ATOM 5924 C C . PHE A 1 383 ? -3.751 -25.672 -10.761 1.000 0.980 383 PHE A C 1
ATOM 5925 O O . PHE A 1 383 ? -4.172 -26.397 -11.656 1.000 0.980 383 PHE A O 1
ATOM 5942 N N . ASN A 1 384 ? -3.262 -24.454 -10.991 1.000 0.980 384 ASN A N 1
ATOM 5943 C CA . ASN A 1 384 ? -3.343 -23.770 -12.278 1.000 0.980 384 ASN A CA 1
ATOM 5944 C C . ASN A 1 384 ? -1.983 -23.557 -12.955 1.000 0.980 384 ASN A C 1
ATOM 5945 O O . ASN A 1 384 ? -1.927 -22.937 -14.014 1.000 0.980 384 ASN A O 1
ATOM 5956 N N . GLU A 1 385 ? -0.901 -24.071 -12.367 1.000 0.980 385 GLU A N 1
ATOM 5957 C CA . GLU A 1 385 ? 0.439 -24.016 -12.947 1.000 0.980 385 GLU A CA 1
ATOM 5958 C C . GLU A 1 385 ? 1.095 -25.400 -12.995 1.000 0.980 385 GLU A C 1
ATOM 5959 O O . GLU A 1 385 ? 0.796 -26.277 -12.180 1.000 0.980 385 GLU A O 1
ATOM 5971 N N . PHE A 1 386 ? 2.004 -25.601 -13.948 1.000 0.980 386 PHE A N 1
ATOM 5972 C CA . PHE A 1 386 ? 2.835 -26.800 -14.049 1.000 0.980 386 PHE A CA 1
ATOM 5973 C C . PHE A 1 386 ? 4.153 -26.504 -14.758 1.000 0.980 386 PHE A C 1
ATOM 5974 O O . PHE A 1 386 ? 4.285 -25.528 -15.496 1.000 0.980 386 PHE A O 1
ATOM 5991 N N . VAL A 1 387 ? 5.141 -27.370 -14.538 1.000 0.980 387 VAL A N 1
ATOM 5992 C CA . VAL A 1 387 ? 6.490 -27.192 -15.074 1.000 0.980 387 VAL A CA 1
ATOM 5993 C C . VAL A 1 387 ? 6.730 -28.149 -16.232 1.000 0.980 387 VAL A C 1
ATOM 5994 O O . VAL A 1 387 ? 6.478 -29.350 -16.116 1.000 0.980 387 VAL A O 1
ATOM 6007 N N . ILE A 1 388 ? 7.264 -27.629 -17.333 1.000 0.980 388 ILE A N 1
ATOM 6008 C CA . ILE A 1 388 ? 7.771 -28.426 -18.450 1.000 0.980 388 ILE A CA 1
ATOM 6009 C C . ILE A 1 388 ? 9.261 -28.180 -18.643 1.000 0.980 388 ILE A C 1
ATOM 6010 O O . ILE A 1 388 ? 9.767 -27.088 -18.380 1.000 0.980 388 ILE A O 1
ATOM 6026 N N . LYS A 1 389 ? 9.956 -29.194 -19.141 1.000 0.970 389 LYS A N 1
ATOM 6027 C CA . LYS A 1 389 ? 11.315 -29.067 -19.645 1.000 0.970 389 LYS A CA 1
ATOM 6028 C C . LYS A 1 389 ? 11.281 -28.822 -21.148 1.000 0.970 389 LYS A C 1
ATOM 6029 O O . LYS A 1 389 ? 10.550 -29.492 -21.878 1.000 0.970 389 LYS A O 1
ATOM 6048 N N . LEU A 1 390 ? 12.104 -27.882 -21.576 1.000 0.960 390 LEU A N 1
ATOM 6049 C CA . LEU A 1 390 ? 12.345 -27.525 -22.963 1.000 0.960 390 LEU A CA 1
ATOM 6050 C C . LEU A 1 390 ? 13.756 -27.966 -23.373 1.000 0.960 390 LEU A C 1
ATOM 6051 O O . LEU A 1 390 ? 14.625 -28.190 -22.527 1.000 0.960 390 LEU A O 1
ATOM 6067 N N . ASP A 1 391 ? 13.980 -28.068 -24.682 1.000 0.920 391 ASP A N 1
ATOM 6068 C CA . ASP A 1 391 ? 15.268 -28.468 -25.277 1.000 0.920 391 ASP A CA 1
ATOM 6069 C C . ASP A 1 391 ? 16.167 -27.267 -25.614 1.000 0.920 391 ASP A C 1
ATOM 6070 O O . ASP A 1 391 ? 17.301 -27.406 -26.075 1.000 0.920 391 ASP A O 1
ATOM 6079 N N . GLU A 1 392 ? 15.649 -26.067 -25.391 1.000 0.940 392 GLU A N 1
ATOM 6080 C CA . GLU A 1 392 ? 16.296 -24.806 -25.693 1.000 0.940 392 GLU A CA 1
ATOM 6081 C C . GLU A 1 392 ? 15.951 -23.771 -24.611 1.000 0.940 392 GLU A C 1
ATOM 6082 O O . GLU A 1 392 ? 15.008 -23.966 -23.834 1.000 0.940 392 GLU A O 1
ATOM 6094 N N . PRO A 1 393 ? 16.686 -22.649 -24.552 1.000 0.960 393 PRO A N 1
ATOM 6095 C CA . PRO A 1 393 ? 16.429 -21.616 -23.561 1.000 0.960 393 PRO A CA 1
ATOM 6096 C C . PRO A 1 393 ? 14.993 -21.088 -23.638 1.000 0.960 393 PRO A C 1
ATOM 6097 O O . PRO A 1 393 ? 14.531 -20.663 -24.702 1.000 0.960 393 PRO A O 1
ATOM 6108 N N . VAL A 1 394 ? 14.323 -21.007 -22.485 1.000 0.970 394 VAL A N 1
ATOM 6109 C CA . VAL A 1 394 ? 12.935 -20.522 -22.347 1.000 0.970 394 VAL A CA 1
ATOM 6110 C C . VAL A 1 394 ? 12.745 -19.166 -23.031 1.000 0.970 394 VAL A C 1
ATOM 6111 O O . VAL A 1 394 ? 11.736 -18.921 -23.690 1.000 0.970 394 VAL A O 1
ATOM 6124 N N . ARG A 1 395 ? 13.747 -18.285 -22.949 1.000 0.950 395 ARG A N 1
ATOM 6125 C CA . ARG A 1 395 ? 13.725 -16.967 -23.592 1.000 0.950 395 ARG A CA 1
ATOM 6126 C C . ARG A 1 395 ? 13.576 -17.023 -25.117 1.000 0.950 395 ARG A C 1
ATOM 6127 O O . ARG A 1 395 ? 12.882 -16.183 -25.688 1.000 0.950 395 ARG A O 1
ATOM 6148 N N . ALA A 1 396 ? 14.222 -17.976 -25.789 1.000 0.960 396 ALA A N 1
ATOM 6149 C CA . ALA A 1 396 ? 14.113 -18.126 -27.241 1.000 0.960 396 ALA A CA 1
ATOM 6150 C C . ALA A 1 396 ? 12.702 -18.589 -27.638 1.000 0.960 396 ALA A C 1
ATOM 6151 O O . ALA A 1 396 ? 12.100 -18.009 -28.546 1.000 0.960 396 ALA A O 1
ATOM 6158 N N . VAL A 1 397 ? 12.150 -19.543 -26.880 1.000 0.970 397 VAL A N 1
ATOM 6159 C CA . VAL A 1 397 ? 10.770 -20.030 -27.020 1.000 0.970 397 VAL A CA 1
ATOM 6160 C C . VAL A 1 397 ? 9.763 -18.903 -26.795 1.000 0.970 397 VAL A C 1
ATOM 6161 O O . VAL A 1 397 ? 8.927 -18.645 -27.658 1.000 0.970 397 VAL A O 1
ATOM 6174 N N . ASN A 1 398 ? 9.894 -18.143 -25.704 1.000 0.970 398 ASN A N 1
ATOM 6175 C CA . ASN A 1 398 ? 9.018 -17.008 -25.401 1.000 0.970 398 ASN A CA 1
ATOM 6176 C C . ASN A 1 398 ? 9.043 -15.938 -26.495 1.000 0.970 398 ASN A C 1
ATOM 6177 O O . ASN A 1 398 ? 8.014 -15.336 -26.798 1.000 0.970 398 ASN A O 1
ATOM 6188 N N . LYS A 1 399 ? 10.190 -15.723 -27.146 1.000 0.960 399 LYS A N 1
ATOM 6189 C CA . LYS A 1 399 ? 10.289 -14.792 -28.274 1.000 0.960 399 LYS A CA 1
ATOM 6190 C C . LYS A 1 399 ? 9.486 -15.269 -29.492 1.000 0.960 399 LYS A C 1
ATOM 6191 O O . LYS A 1 399 ? 8.891 -14.434 -30.174 1.000 0.960 399 LYS A O 1
ATOM 6210 N N . ARG A 1 400 ? 9.442 -16.584 -29.755 1.000 0.960 400 ARG A N 1
ATOM 6211 C CA . ARG A 1 400 ? 8.592 -17.179 -30.806 1.000 0.960 400 ARG A CA 1
ATOM 6212 C C . ARG A 1 400 ? 7.111 -17.133 -30.438 1.000 0.960 400 ARG A C 1
ATOM 6213 O O . ARG A 1 400 ? 6.316 -16.678 -31.256 1.000 0.960 400 ARG A O 1
ATOM 6234 N N . LEU A 1 401 ? 6.754 -17.505 -29.206 1.000 0.980 401 LEU A N 1
ATOM 6235 C CA . LEU A 1 401 ? 5.378 -17.417 -28.700 1.000 0.980 401 LEU A CA 1
ATOM 6236 C C . LEU A 1 401 ? 4.834 -15.987 -28.809 1.000 0.980 401 LEU A C 1
ATOM 6237 O O . LEU A 1 401 ? 3.721 -15.776 -29.290 1.000 0.980 401 LEU A O 1
ATOM 6253 N N . LEU A 1 402 ? 5.656 -14.987 -28.484 1.000 0.980 402 LEU A N 1
ATOM 6254 C CA . LEU A 1 402 ? 5.263 -13.583 -28.582 1.000 0.980 402 LEU A CA 1
ATOM 6255 C C . LEU A 1 402 ? 4.948 -13.161 -30.018 1.000 0.980 402 LEU A C 1
ATOM 6256 O O . LEU A 1 402 ? 3.998 -12.416 -30.252 1.000 0.980 402 LEU A O 1
ATOM 6272 N N . ALA A 1 403 ? 5.712 -13.659 -30.991 1.000 0.960 403 ALA A N 1
ATOM 6273 C CA . ALA A 1 403 ? 5.430 -13.424 -32.405 1.000 0.960 403 ALA A CA 1
ATOM 6274 C C . ALA A 1 403 ? 4.103 -14.063 -32.856 1.000 0.960 403 ALA A C 1
ATOM 6275 O O . ALA A 1 403 ? 3.509 -13.608 -33.833 1.000 0.960 403 ALA A O 1
ATOM 6282 N N . LYS A 1 404 ? 3.626 -15.079 -32.128 1.000 0.960 404 LYS A N 1
ATOM 6283 C CA . LYS A 1 404 ? 2.331 -15.747 -32.312 1.000 0.960 404 LYS A CA 1
ATOM 6284 C C . LYS A 1 404 ? 1.208 -15.130 -31.463 1.000 0.960 404 LYS A C 1
ATOM 6285 O O . LYS A 1 404 ? 0.122 -15.691 -31.406 1.000 0.960 404 LYS A O 1
ATOM 6304 N N . GLY A 1 405 ? 1.437 -13.975 -30.829 1.000 0.970 405 GLY A N 1
ATOM 6305 C CA . GLY A 1 405 ? 0.425 -13.299 -30.010 1.000 0.970 405 GLY A CA 1
ATOM 6306 C C . GLY A 1 405 ? 0.259 -13.885 -28.605 1.000 0.970 405 GLY A C 1
ATOM 6307 O O . GLY A 1 405 ? -0.744 -13.612 -27.952 1.000 0.970 405 GLY A O 1
ATOM 6311 N N . MET A 1 406 ? 1.234 -14.663 -28.123 1.000 0.980 406 MET A N 1
ATOM 6312 C CA . MET A 1 406 ? 1.190 -15.313 -26.811 1.000 0.980 406 MET A CA 1
ATOM 6313 C C . MET A 1 406 ? 2.335 -14.845 -25.905 1.000 0.980 406 MET A C 1
ATOM 6314 O O . MET A 1 406 ? 3.494 -14.815 -26.310 1.000 0.980 406 MET A O 1
ATOM 6328 N N . ILE A 1 407 ? 2.036 -14.517 -24.651 1.000 0.980 407 ILE A N 1
ATOM 6329 C CA . ILE A 1 407 ? 3.044 -14.344 -23.598 1.000 0.980 407 ILE A CA 1
ATOM 6330 C C . ILE A 1 407 ? 3.245 -15.722 -22.961 1.000 0.980 407 ILE A C 1
ATOM 6331 O O . ILE A 1 407 ? 2.341 -16.240 -22.310 1.000 0.980 407 ILE A O 1
ATOM 6347 N N . GLY A 1 408 ? 4.405 -16.339 -23.193 1.000 0.980 408 GLY A N 1
ATOM 6348 C CA . GLY A 1 408 ? 4.721 -17.661 -22.647 1.000 0.980 408 GLY A CA 1
ATOM 6349 C C . GLY A 1 408 ? 5.023 -17.654 -21.145 1.000 0.980 408 GLY A C 1
ATOM 6350 O O . GLY A 1 408 ? 4.988 -16.613 -20.491 1.000 0.980 408 GLY A O 1
ATOM 6354 N N . GLY A 1 409 ? 5.314 -18.837 -20.605 1.000 0.980 409 GLY A N 1
ATOM 6355 C CA . GLY A 1 409 ? 5.515 -19.054 -19.173 1.000 0.980 409 GLY A CA 1
ATOM 6356 C C . GLY A 1 409 ? 6.801 -18.449 -18.594 1.000 0.980 409 GLY A C 1
ATOM 6357 O O . GLY A 1 409 ? 7.637 -17.871 -19.298 1.000 0.980 409 GLY A O 1
ATOM 6361 N N . TYR A 1 410 ? 6.962 -18.601 -17.280 1.000 0.990 410 TYR A N 1
ATOM 6362 C CA . TYR A 1 410 ? 8.099 -18.082 -16.521 1.000 0.990 410 TYR A CA 1
ATOM 6363 C C . TYR A 1 410 ? 9.345 -18.967 -16.690 1.000 0.990 410 TYR A C 1
ATOM 6364 O O . TYR A 1 410 ? 9.260 -20.193 -16.611 1.000 0.990 410 TYR A O 1
ATOM 6382 N N . ASP A 1 411 ? 10.506 -18.339 -16.893 1.000 0.980 411 ASP A N 1
ATOM 6383 C CA . ASP A 1 411 ? 11.804 -19.016 -16.996 1.000 0.980 411 ASP A CA 1
ATOM 6384 C C . ASP A 1 411 ? 12.337 -19.375 -15.603 1.000 0.980 411 ASP A C 1
ATOM 6385 O O . ASP A 1 411 ? 12.862 -18.528 -14.873 1.000 0.980 411 ASP A O 1
ATOM 6394 N N . LEU A 1 412 ? 12.206 -20.652 -15.236 1.000 0.980 412 LEU A N 1
ATOM 6395 C CA . LEU A 1 412 ? 12.658 -21.151 -13.940 1.000 0.980 412 LEU A CA 1
ATOM 6396 C C . LEU A 1 412 ? 14.183 -21.127 -13.804 1.000 0.980 412 LEU A C 1
ATOM 6397 O O . LEU A 1 412 ? 14.664 -21.009 -12.677 1.000 0.980 412 LEU A O 1
ATOM 6413 N N . GLY A 1 413 ? 14.939 -21.155 -14.907 1.000 0.970 413 GLY A N 1
ATOM 6414 C CA . GLY A 1 413 ? 16.400 -21.059 -14.896 1.000 0.970 413 GLY A CA 1
ATOM 6415 C C . GLY A 1 413 ? 16.912 -19.738 -14.311 1.000 0.970 413 GLY A C 1
ATOM 6416 O O . GLY A 1 413 ? 18.018 -19.689 -13.772 1.000 0.970 413 GLY A O 1
ATOM 6420 N N . LEU A 1 414 ? 16.087 -18.678 -14.324 1.000 0.950 414 LEU A N 1
ATOM 6421 C CA . LEU A 1 414 ? 16.408 -17.380 -13.714 1.000 0.950 414 LEU A CA 1
ATOM 6422 C C . LEU A 1 414 ? 16.470 -17.424 -12.178 1.000 0.950 414 LEU A C 1
ATOM 6423 O O . LEU A 1 414 ? 17.098 -16.555 -11.572 1.000 0.950 414 LEU A O 1
ATOM 6439 N N . THR A 1 415 ? 15.808 -18.394 -11.536 1.000 0.950 415 THR A N 1
ATOM 6440 C CA . THR A 1 415 ? 15.708 -18.497 -10.063 1.000 0.950 415 THR A CA 1
ATOM 6441 C C . THR A 1 415 ? 16.154 -19.841 -9.491 1.000 0.950 415 THR A C 1
ATOM 6442 O O . THR A 1 415 ? 16.590 -19.892 -8.339 1.000 0.950 415 THR A O 1
ATOM 6453 N N . TYR A 1 416 ? 16.100 -20.906 -10.285 1.000 0.960 416 TYR A N 1
ATOM 6454 C CA . TYR A 1 416 ? 16.561 -22.250 -9.959 1.000 0.960 416 TYR A CA 1
ATOM 6455 C C . TYR A 1 416 ? 17.548 -22.679 -11.051 1.000 0.960 416 TYR A C 1
ATOM 6456 O O . TYR A 1 416 ? 17.117 -23.219 -12.067 1.000 0.960 416 TYR A O 1
ATOM 6474 N N . PRO A 1 417 ? 18.865 -22.442 -10.881 1.000 0.950 417 PRO A N 1
ATOM 6475 C CA . PRO A 1 417 ? 19.879 -22.821 -11.873 1.000 0.950 417 PRO A CA 1
ATOM 6476 C C . PRO A 1 417 ? 19.814 -24.299 -12.294 1.000 0.950 417 PRO A C 1
ATOM 6477 O O . PRO A 1 417 ? 20.146 -24.654 -13.420 1.000 0.950 417 PRO A O 1
ATOM 6488 N N . GLU A 1 418 ? 19.367 -25.171 -11.390 1.000 0.950 418 GLU A N 1
ATOM 6489 C CA . GLU A 1 418 ? 19.114 -26.595 -11.624 1.000 0.950 418 GLU A CA 1
ATOM 6490 C C . GLU A 1 418 ? 17.923 -26.891 -12.558 1.000 0.950 418 GLU A C 1
ATOM 6491 O O . GLU A 1 418 ? 17.822 -27.996 -13.087 1.000 0.950 418 GLU A O 1
ATOM 6503 N N . LEU A 1 419 ? 17.041 -25.913 -12.770 1.000 0.970 419 LEU A N 1
ATOM 6504 C CA . LEU A 1 419 ? 15.890 -25.948 -13.672 1.000 0.970 419 LEU A CA 1
ATOM 6505 C C . LEU A 1 419 ? 16.130 -25.063 -14.908 1.000 0.970 419 LEU A C 1
ATOM 6506 O O . LEU A 1 419 ? 15.188 -24.518 -15.481 1.000 0.970 419 LEU A O 1
ATOM 6522 N N . ASP A 1 420 ? 17.382 -24.925 -15.349 1.000 0.970 420 ASP A N 1
ATOM 6523 C CA . ASP A 1 420 ? 17.679 -24.316 -16.647 1.000 0.970 420 ASP A CA 1
ATOM 6524 C C . ASP A 1 420 ? 16.908 -25.025 -17.775 1.000 0.970 420 ASP A C 1
ATOM 6525 O O . ASP A 1 420 ? 16.689 -26.240 -17.727 1.000 0.970 420 ASP A O 1
ATOM 6534 N N . CYS A 1 421 ? 16.451 -24.263 -18.769 1.000 0.970 421 CYS A N 1
ATOM 6535 C CA . CYS A 1 421 ? 15.540 -24.733 -19.822 1.000 0.970 421 CYS A CA 1
ATOM 6536 C C . CYS A 1 421 ? 14.211 -25.325 -19.299 1.000 0.970 421 CYS A C 1
ATOM 6537 O O . CYS A 1 421 ? 13.610 -26.169 -19.960 1.000 0.970 421 CYS A O 1
ATOM 6545 N N . HIS A 1 422 ? 13.722 -24.897 -18.131 1.000 0.980 422 HIS A N 1
ATOM 6546 C CA . HIS A 1 422 ? 12.383 -25.253 -17.657 1.000 0.980 422 HIS A CA 1
ATOM 6547 C C . HIS A 1 422 ? 11.459 -24.039 -17.618 1.000 0.980 422 HIS A C 1
ATOM 6548 O O . HIS A 1 422 ? 11.818 -22.967 -17.130 1.000 0.980 422 HIS A O 1
ATOM 6562 N N . MET A 1 423 ? 10.236 -24.234 -18.105 1.000 0.980 423 MET A N 1
ATOM 6563 C CA . MET A 1 423 ? 9.190 -23.219 -18.136 1.000 0.980 423 MET A CA 1
ATOM 6564 C C . MET A 1 423 ? 8.093 -23.576 -17.132 1.000 0.980 423 MET A C 1
ATOM 6565 O O . MET A 1 423 ? 7.576 -24.695 -17.146 1.000 0.980 423 MET A O 1
ATOM 6579 N N . LEU A 1 424 ? 7.717 -22.617 -16.288 1.000 0.990 424 LEU A N 1
ATOM 6580 C CA . LEU A 1 424 ? 6.496 -22.672 -15.485 1.000 0.990 424 LEU A CA 1
ATOM 6581 C C . LEU A 1 424 ? 5.352 -22.046 -16.287 1.000 0.990 424 LEU A C 1
ATOM 6582 O O . LEU A 1 424 ? 5.398 -20.861 -16.618 1.000 0.990 424 LEU A O 1
ATOM 6598 N N . ILE A 1 425 ? 4.342 -22.845 -16.604 1.000 0.990 425 ILE A N 1
ATOM 6599 C CA . ILE A 1 425 ? 3.167 -22.435 -17.375 1.000 0.990 425 ILE A CA 1
ATOM 6600 C C . ILE A 1 425 ? 2.003 -22.250 -16.417 1.000 0.990 425 ILE A C 1
ATOM 6601 O O . ILE A 1 425 ? 1.749 -23.136 -15.607 1.000 0.990 425 ILE A O 1
ATOM 6617 N N . ALA A 1 426 ? 1.270 -21.153 -16.570 1.000 0.990 426 ALA A N 1
ATOM 6618 C CA . ALA A 1 426 ? 0.010 -20.905 -15.889 1.000 0.990 426 ALA A CA 1
ATOM 6619 C C . ALA A 1 426 ? -1.158 -20.937 -16.876 1.000 0.990 426 ALA A C 1
ATOM 6620 O O . ALA A 1 426 ? -1.051 -20.422 -17.987 1.000 0.990 426 ALA A O 1
ATOM 6627 N N . VAL A 1 427 ? -2.291 -21.502 -16.467 1.000 0.990 427 VAL A N 1
ATOM 6628 C CA . VAL A 1 427 ? -3.516 -21.552 -17.273 1.000 0.990 427 VAL A CA 1
ATOM 6629 C C . VAL A 1 427 ? -4.696 -21.134 -16.405 1.000 0.990 427 VAL A C 1
ATOM 6630 O O . VAL A 1 427 ? -5.092 -21.859 -15.495 1.000 0.990 427 VAL A O 1
ATOM 6643 N N . THR A 1 428 ? -5.257 -19.962 -16.691 1.000 0.990 428 THR A N 1
ATOM 6644 C CA . THR A 1 428 ? -6.441 -19.440 -15.999 1.000 0.990 428 THR A CA 1
ATOM 6645 C C . THR A 1 428 ? -7.726 -19.774 -16.756 1.000 0.990 428 THR A C 1
ATOM 6646 O O . THR A 1 428 ? -7.698 -20.258 -17.888 1.000 0.990 428 THR A O 1
ATOM 6657 N N . GLU A 1 429 ? -8.879 -19.497 -16.150 1.000 0.980 429 GLU A N 1
ATOM 6658 C CA . GLU A 1 429 ? -10.205 -19.655 -16.759 1.000 0.980 429 GLU A CA 1
ATOM 6659 C C . GLU A 1 429 ? -10.363 -18.888 -18.083 1.000 0.980 429 GLU A C 1
ATOM 6660 O O . GLU A 1 429 ? -11.138 -19.309 -18.944 1.000 0.980 429 GLU A O 1
ATOM 6672 N N . LEU A 1 430 ? -9.614 -17.788 -18.257 1.000 0.980 430 LEU A N 1
ATOM 6673 C CA . LEU A 1 430 ? -9.647 -16.939 -19.451 1.000 0.980 430 LEU A CA 1
ATOM 6674 C C . LEU A 1 430 ? -8.969 -17.577 -20.660 1.000 0.980 430 LEU A C 1
ATOM 6675 O O . LEU A 1 430 ? -9.180 -17.112 -21.779 1.000 0.980 430 LEU A O 1
ATOM 6691 N N . ARG A 1 431 ? -8.130 -18.595 -20.449 1.000 0.980 431 ARG A N 1
ATOM 6692 C CA . ARG A 1 431 ? -7.468 -19.294 -21.546 1.000 0.980 431 ARG A CA 1
ATOM 6693 C C . ARG A 1 431 ? -8.450 -20.247 -22.204 1.000 0.980 431 ARG A C 1
ATOM 6694 O O . ARG A 1 431 ? -9.020 -21.117 -21.548 1.000 0.980 431 ARG A O 1
ATOM 6715 N N . THR A 1 432 ? -8.667 -20.061 -23.493 1.000 0.980 432 THR A N 1
ATOM 6716 C CA . THR A 1 432 ? -9.523 -20.940 -24.301 1.000 0.980 432 THR A CA 1
ATOM 6717 C C . THR A 1 432 ? -8.798 -22.235 -24.644 1.000 0.980 432 THR A C 1
ATOM 6718 O O . THR A 1 432 ? -7.563 -22.296 -24.634 1.000 0.980 432 THR A O 1
ATOM 6729 N N . LYS A 1 433 ? -9.552 -23.276 -24.989 1.000 0.980 433 LYS A N 1
ATOM 6730 C CA . LYS A 1 433 ? -8.995 -24.524 -25.508 1.000 0.980 433 LYS A CA 1
ATOM 6731 C C . LYS A 1 433 ? -8.153 -24.262 -26.757 1.000 0.980 433 LYS A C 1
ATOM 6732 O O . LYS A 1 433 ? -7.075 -24.836 -26.876 1.000 0.980 433 LYS A O 1
ATOM 6751 N N . GLU A 1 434 ? -8.595 -23.374 -27.647 1.000 0.980 434 GLU A N 1
ATOM 6752 C CA . GLU A 1 434 ? -7.838 -22.999 -28.843 1.000 0.980 434 GLU A CA 1
ATOM 6753 C C . GLU A 1 434 ? -6.487 -22.358 -28.496 1.000 0.980 434 GLU A C 1
ATOM 6754 O O . GLU A 1 434 ? -5.476 -22.692 -29.111 1.000 0.980 434 GLU A O 1
ATOM 6766 N N . GLU A 1 435 ? -6.442 -21.470 -27.501 1.000 0.980 435 GLU A N 1
ATOM 6767 C CA . GLU A 1 435 ? -5.188 -20.858 -27.041 1.000 0.980 435 GLU A CA 1
ATOM 6768 C C . GLU A 1 435 ? -4.259 -21.883 -26.389 1.000 0.980 435 GLU A C 1
ATOM 6769 O O . GLU A 1 435 ? -3.050 -21.851 -26.614 1.000 0.980 435 GLU A O 1
ATOM 6781 N N . ILE A 1 436 ? -4.809 -22.797 -25.587 1.000 0.990 436 ILE A N 1
ATOM 6782 C CA . ILE A 1 436 ? -4.036 -23.862 -24.945 1.000 0.990 436 ILE A CA 1
ATOM 6783 C C . ILE A 1 436 ? -3.439 -24.792 -26.004 1.000 0.990 436 ILE A C 1
ATOM 6784 O O . ILE A 1 436 ? -2.238 -25.056 -25.976 1.000 0.990 436 ILE A O 1
ATOM 6800 N N . ASP A 1 437 ? -4.248 -25.260 -26.955 1.000 0.980 437 ASP A N 1
ATOM 6801 C CA . ASP A 1 437 ? -3.785 -26.123 -28.043 1.000 0.980 437 ASP A CA 1
ATOM 6802 C C . ASP A 1 437 ? -2.714 -25.407 -28.888 1.000 0.980 437 ASP A C 1
ATOM 6803 O O . ASP A 1 437 ? -1.702 -26.015 -29.235 1.000 0.980 437 ASP A O 1
ATOM 6812 N N . ALA A 1 438 ? -2.880 -24.103 -29.157 1.000 0.970 438 ALA A N 1
ATOM 6813 C CA . ALA A 1 438 ? -1.891 -23.292 -29.869 1.000 0.970 438 ALA A CA 1
ATOM 6814 C C . ALA A 1 438 ? -0.567 -23.145 -29.096 1.000 0.970 438 ALA A C 1
ATOM 6815 O O . ALA A 1 438 ? 0.502 -23.222 -29.707 1.000 0.970 438 ALA A O 1
ATOM 6822 N N . LEU A 1 439 ? -0.613 -22.981 -27.766 1.000 0.980 439 LEU A N 1
ATOM 6823 C CA . LEU A 1 439 ? 0.582 -22.990 -26.917 1.000 0.980 439 LEU A CA 1
ATOM 6824 C C . LEU A 1 439 ? 1.304 -24.335 -27.028 1.000 0.980 439 LEU A C 1
ATOM 6825 O O . LEU A 1 439 ? 2.502 -24.365 -27.297 1.000 0.980 439 LEU A O 1
ATOM 6841 N N . ILE A 1 440 ? 0.590 -25.445 -26.825 1.000 0.970 440 ILE A N 1
ATOM 6842 C CA . ILE A 1 440 ? 1.195 -26.782 -26.827 1.000 0.970 440 ILE A CA 1
ATOM 6843 C C . ILE A 1 440 ? 1.753 -27.140 -28.204 1.000 0.970 440 ILE A C 1
ATOM 6844 O O . ILE A 1 440 ? 2.836 -27.720 -28.282 1.000 0.970 440 ILE A O 1
ATOM 6860 N N . GLN A 1 441 ? 1.065 -26.762 -29.282 1.000 0.950 441 GLN A N 1
ATOM 6861 C CA . GLN A 1 441 ? 1.553 -26.974 -30.639 1.000 0.950 441 GLN A CA 1
ATOM 6862 C C . GLN A 1 441 ? 2.873 -26.229 -30.882 1.000 0.950 441 GLN A C 1
ATOM 6863 O O . GLN A 1 441 ? 3.829 -26.842 -31.344 1.000 0.950 441 GLN A O 1
ATOM 6877 N N . GLU A 1 442 ? 2.971 -24.952 -30.501 1.000 0.940 442 GLU A N 1
ATOM 6878 C CA . GLU A 1 442 ? 4.216 -24.178 -30.651 1.000 0.940 442 GLU A CA 1
ATOM 6879 C C . GLU A 1 442 ? 5.357 -24.650 -29.748 1.000 0.940 442 GLU A C 1
ATOM 6880 O O . GLU A 1 442 ? 6.530 -24.469 -30.077 1.000 0.940 442 GLU A O 1
ATOM 6892 N N . LEU A 1 443 ? 5.037 -25.239 -28.597 1.000 0.940 443 LEU A N 1
ATOM 6893 C CA . LEU A 1 443 ? 6.037 -25.841 -27.720 1.000 0.940 443 LEU A CA 1
ATOM 6894 C C . LEU A 1 443 ? 6.501 -27.217 -28.232 1.000 0.940 443 LEU A C 1
ATOM 6895 O O . LEU A 1 443 ? 7.650 -27.585 -28.001 1.000 0.940 443 LEU A O 1
ATOM 6911 N N . GLY A 1 444 ? 5.624 -27.976 -28.901 1.000 0.840 444 GLY A N 1
ATOM 6912 C CA . GLY A 1 444 ? 5.895 -29.324 -29.414 1.000 0.840 444 GLY A CA 1
ATOM 6913 C C . GLY A 1 444 ? 6.452 -29.382 -30.840 1.000 0.840 444 GLY A C 1
ATOM 6914 O O . GLY A 1 444 ? 7.053 -30.397 -31.205 1.000 0.840 444 GLY A O 1
ATOM 6918 N N . ASP A 1 445 ? 6.276 -28.330 -31.646 1.000 0.680 445 ASP A N 1
ATOM 6919 C CA . ASP A 1 445 ? 6.776 -28.276 -33.022 1.000 0.680 445 ASP A CA 1
ATOM 6920 C C . ASP A 1 445 ? 8.314 -28.274 -33.040 1.000 0.680 445 ASP A C 1
ATOM 6921 O O . ASP A 1 445 ? 8.992 -27.263 -32.834 1.000 0.680 445 ASP A O 1
ATOM 6930 N N . ARG A 1 446 ? 8.875 -29.462 -33.300 1.000 0.540 446 ARG A N 1
ATOM 6931 C CA . ARG A 1 446 ? 10.310 -29.676 -33.492 1.000 0.540 446 ARG A CA 1
ATOM 6932 C C . ARG A 1 446 ? 10.698 -29.165 -34.871 1.000 0.540 446 ARG A C 1
ATOM 6933 O O . ARG A 1 446 ? 10.571 -29.883 -35.862 1.000 0.540 446 ARG A O 1
ATOM 6954 N N . HIS A 1 447 ? 11.176 -27.930 -34.936 1.000 0.420 447 HIS A N 1
ATOM 6955 C CA . HIS A 1 447 ? 11.870 -27.449 -36.124 1.000 0.420 447 HIS A CA 1
ATOM 6956 C C . HIS A 1 447 ? 13.229 -28.161 -36.263 1.000 0.420 447 HIS A C 1
ATOM 6957 O O . HIS A 1 447 ? 14.219 -27.719 -35.678 1.000 0.420 447 HIS A O 1
ATOM 6971 N N . GLU A 1 448 ? 13.250 -29.268 -37.025 1.000 0.290 448 GLU A N 1
ATOM 6972 C CA . GLU A 1 448 ? 14.441 -29.670 -37.804 1.000 0.290 448 GLU A CA 1
ATOM 6973 C C . GLU A 1 448 ? 14.813 -28.592 -38.835 1.000 0.290 448 GLU A C 1
ATOM 6974 O O . GLU A 1 448 ? 13.888 -27.989 -39.436 1.000 0.290 448 GLU A O 1
ATOM 6987 N N . MET B 2 1 ? -35.197 7.741 4.146 1.000 0.310 1 MET B N 1
ATOM 6988 C CA . MET B 2 1 ? -34.716 6.356 3.922 1.000 0.310 1 MET B CA 1
ATOM 6989 C C . MET B 2 1 ? -33.244 6.162 4.282 1.000 0.310 1 MET B C 1
ATOM 6990 O O . MET B 2 1 ? -32.881 5.046 4.601 1.000 0.310 1 MET B O 1
ATOM 7006 N N . SER B 2 2 ? -32.404 7.205 4.273 1.000 0.420 2 SER B N 1
ATOM 7007 C CA . SER B 2 2 ? -30.966 7.100 4.593 1.000 0.420 2 SER B CA 1
ATOM 7008 C C . SER B 2 2 ? -30.640 6.676 6.034 1.000 0.420 2 SER B C 1
ATOM 7009 O O . SER B 2 2 ? -29.557 6.147 6.268 1.000 0.420 2 SER B O 1
ATOM 7017 N N . ASN B 2 3 ? -31.560 6.895 6.984 1.000 0.460 3 ASN B N 1
ATOM 7018 C CA . ASN B 2 3 ? -31.330 6.655 8.414 1.000 0.460 3 ASN B CA 1
ATOM 7019 C C . ASN B 2 3 ? -31.489 5.201 8.882 1.000 0.460 3 ASN B C 1
ATOM 7020 O O . ASN B 2 3 ? -31.239 4.945 10.057 1.000 0.460 3 ASN B O 1
ATOM 7031 N N . GLN B 2 4 ? -31.876 4.264 8.011 1.000 0.560 4 GLN B N 1
ATOM 7032 C CA . GLN B 2 4 ? -31.868 2.838 8.357 1.000 0.560 4 GLN B CA 1
ATOM 7033 C C . GLN B 2 4 ? -30.442 2.275 8.363 1.000 0.560 4 GLN B C 1
ATOM 7034 O O . GLN B 2 4 ? -29.542 2.814 7.711 1.000 0.560 4 GLN B O 1
ATOM 7048 N N . ASP B 2 5 ? -30.233 1.198 9.115 1.000 0.770 5 ASP B N 1
ATOM 7049 C CA . ASP B 2 5 ? -28.979 0.451 9.086 1.000 0.770 5 ASP B CA 1
ATOM 7050 C C . ASP B 2 5 ? -28.705 -0.049 7.670 1.000 0.770 5 ASP B C 1
ATOM 7051 O O . ASP B 2 5 ? -29.595 -0.568 6.994 1.000 0.770 5 ASP B O 1
ATOM 7060 N N . GLN B 2 6 ? -27.470 0.151 7.205 1.000 0.900 6 GLN B N 1
ATOM 7061 C CA . GLN B 2 6 ? -27.054 -0.442 5.943 1.000 0.900 6 GLN B CA 1
ATOM 7062 C C . GLN B 2 6 ? -26.761 -1.905 6.231 1.000 0.900 6 GLN B C 1
ATOM 7063 O O . GLN B 2 6 ? -25.908 -2.223 7.064 1.000 0.900 6 GLN B O 1
ATOM 7077 N N . ALA B 2 7 ? -27.505 -2.779 5.563 1.000 0.950 7 ALA B N 1
ATOM 7078 C CA . ALA B 2 7 ? -27.238 -4.203 5.589 1.000 0.950 7 ALA B CA 1
ATOM 7079 C C . ALA B 2 7 ? -25.803 -4.459 5.100 1.000 0.950 7 ALA B C 1
ATOM 7080 O O . ALA B 2 7 ? -25.353 -3.801 4.162 1.000 0.950 7 ALA B O 1
ATOM 7087 N N . LEU B 2 8 ? -25.088 -5.380 5.739 1.000 0.970 8 LEU B N 1
ATOM 7088 C CA . LEU B 2 8 ? -23.872 -5.982 5.208 1.000 0.970 8 LEU B CA 1
ATOM 7089 C C . LEU B 2 8 ? -24.218 -6.741 3.929 1.000 0.970 8 LEU B C 1
ATOM 7090 O O . LEU B 2 8 ? -25.318 -7.281 3.798 1.000 0.970 8 LEU B O 1
ATOM 7106 N N . ILE B 2 9 ? -23.269 -6.842 3.003 1.000 0.980 9 ILE B N 1
ATOM 7107 C CA . ILE B 2 9 ? -23.489 -7.559 1.741 1.000 0.980 9 ILE B CA 1
ATOM 7108 C C . ILE B 2 9 ? -23.941 -9.018 1.949 1.000 0.980 9 ILE B C 1
ATOM 7109 O O . ILE B 2 9 ? -24.765 -9.528 1.194 1.000 0.980 9 ILE B O 1
ATOM 7125 N N . PHE B 2 10 ? -23.486 -9.659 3.031 1.000 0.970 10 PHE B N 1
ATOM 7126 C CA . PHE B 2 10 ? -23.897 -11.006 3.440 1.000 0.970 10 PHE B CA 1
ATOM 7127 C C . PHE B 2 10 ? -25.375 -11.086 3.854 1.000 0.970 10 PHE B C 1
ATOM 7128 O O . PHE B 2 10 ? -26.048 -12.067 3.554 1.000 0.970 10 PHE B O 1
ATOM 7145 N N . GLU B 2 11 ? -25.915 -10.038 4.481 1.000 0.950 11 GLU B N 1
ATOM 7146 C CA . GLU B 2 11 ? -27.324 -9.971 4.902 1.000 0.950 11 GLU B CA 1
ATOM 7147 C C . GLU B 2 11 ? -28.280 -9.794 3.704 1.000 0.950 11 GLU B C 1
ATOM 7148 O O . GLU B 2 11 ? -29.477 -10.068 3.811 1.000 0.950 11 GLU B O 1
ATOM 7160 N N . LEU B 2 12 ? -27.757 -9.356 2.552 1.000 0.960 12 LEU B N 1
ATOM 7161 C CA . LEU B 2 12 ? -28.483 -9.261 1.280 1.000 0.960 12 LEU B CA 1
ATOM 7162 C C . LEU B 2 12 ? -28.429 -10.558 0.454 1.000 0.960 12 LEU B C 1
ATOM 7163 O O . LEU B 2 12 ? -29.118 -10.653 -0.567 1.000 0.960 12 LEU B O 1
ATOM 7179 N N . SER B 2 13 ? -27.630 -11.538 0.886 1.000 0.960 13 SER B N 1
ATOM 7180 C CA . SER B 2 13 ? -27.401 -12.793 0.171 1.000 0.960 13 SER B CA 1
ATOM 7181 C C . SER B 2 13 ? -28.698 -13.587 -0.032 1.000 0.960 13 SER B C 1
ATOM 7182 O O . SER B 2 13 ? -29.540 -13.705 0.867 1.000 0.960 13 SER B O 1
ATOM 7190 N N . ARG B 2 14 ? -28.878 -14.146 -1.231 1.000 0.960 14 ARG B N 1
ATOM 7191 C CA . ARG B 2 14 ? -29.968 -15.067 -1.578 1.000 0.960 14 ARG B CA 1
ATOM 7192 C C . ARG B 2 14 ? -29.421 -16.188 -2.449 1.000 0.960 14 ARG B C 1
ATOM 7193 O O . ARG B 2 14 ? -28.954 -15.918 -3.551 1.000 0.960 14 ARG B O 1
ATOM 7214 N N . GLU B 2 15 ? -29.572 -17.416 -1.962 1.000 0.950 15 GLU B N 1
ATOM 7215 C CA . GLU B 2 15 ? -29.133 -18.642 -2.634 1.000 0.950 15 GLU B CA 1
ATOM 7216 C C . GLU B 2 15 ? -29.531 -18.665 -4.119 1.000 0.950 15 GLU B C 1
ATOM 7217 O O . GLU B 2 15 ? -30.678 -18.374 -4.482 1.000 0.950 15 GLU B O 1
ATOM 7229 N N . GLY B 2 16 ? -28.558 -18.975 -4.975 1.000 0.950 16 GLY B N 1
ATOM 7230 C CA . GLY B 2 16 ? -28.700 -19.064 -6.425 1.000 0.950 16 GLY B CA 1
ATOM 7231 C C . GLY B 2 16 ? -28.531 -17.744 -7.185 1.000 0.950 16 GLY B C 1
ATOM 7232 O O . GLY B 2 16 ? -28.579 -17.754 -8.415 1.000 0.950 16 GLY B O 1
ATOM 7236 N N . ARG B 2 17 ? -28.341 -16.596 -6.516 1.000 0.970 17 ARG B N 1
ATOM 7237 C CA . ARG B 2 17 ? -28.036 -15.328 -7.205 1.000 0.970 17 ARG B CA 1
ATOM 7238 C C . ARG B 2 17 ? -26.556 -15.223 -7.566 1.000 0.970 17 ARG B C 1
ATOM 7239 O O . ARG B 2 17 ? -25.688 -15.557 -6.769 1.000 0.970 17 ARG B O 1
ATOM 7260 N N . ILE B 2 18 ? -26.289 -14.653 -8.739 1.000 0.940 18 ILE B N 1
ATOM 7261 C CA . IL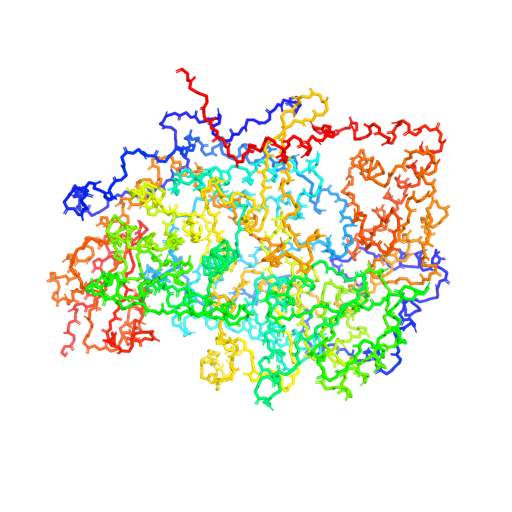E B 2 18 ? -24.939 -14.424 -9.264 1.000 0.940 18 ILE B CA 1
ATOM 7262 C C . ILE B 2 18 ? -24.782 -12.990 -9.784 1.000 0.940 18 ILE B C 1
ATOM 7263 O O . ILE B 2 18 ? -25.753 -12.376 -10.241 1.000 0.940 18 ILE B O 1
ATOM 7279 N N . GLY B 2 19 ? -23.553 -12.473 -9.741 1.000 0.960 19 GLY B N 1
ATOM 7280 C CA . GLY B 2 19 ? -23.173 -11.152 -10.250 1.000 0.960 19 GLY B CA 1
ATOM 7281 C C . GLY B 2 19 ? -22.002 -11.197 -11.236 1.000 0.960 19 GLY B C 1
ATOM 7282 O O . GLY B 2 19 ? -21.287 -10.208 -11.369 1.000 0.960 19 GLY B O 1
ATOM 7286 N N . TYR B 2 20 ? -21.768 -12.340 -11.885 1.000 0.950 20 TYR B N 1
ATOM 7287 C CA . TYR B 2 20 ? -20.630 -12.584 -12.772 1.000 0.950 20 TYR B CA 1
ATOM 7288 C C . TYR B 2 20 ? -21.062 -13.188 -14.117 1.000 0.950 20 TYR B C 1
ATOM 7289 O O . TYR B 2 20 ? -22.173 -13.697 -14.251 1.000 0.950 20 TYR B O 1
ATOM 7307 N N . SER B 2 21 ? -20.160 -13.161 -15.102 1.000 0.960 21 SER B N 1
ATOM 7308 C CA . SER B 2 21 ? -20.326 -13.812 -16.406 1.000 0.960 21 SER B CA 1
ATOM 7309 C C . SER B 2 21 ? -19.008 -14.474 -16.809 1.000 0.960 21 SER B C 1
ATOM 7310 O O . SER B 2 21 ? -18.178 -13.851 -17.468 1.000 0.960 21 SER B O 1
ATOM 7318 N N . LEU B 2 22 ? -18.803 -15.719 -16.372 1.000 0.960 22 LEU B N 1
ATOM 7319 C CA . LEU B 2 22 ? -17.605 -16.495 -16.696 1.000 0.960 22 LEU B CA 1
ATOM 7320 C C . LEU B 2 22 ? -17.716 -17.148 -18.087 1.000 0.960 22 LEU B C 1
ATOM 7321 O O . LEU B 2 22 ? -18.830 -17.405 -18.550 1.000 0.960 22 LEU B O 1
ATOM 7337 N N . PRO B 2 23 ? -16.581 -17.438 -18.749 1.000 0.950 23 PRO B N 1
ATOM 7338 C CA . PRO B 2 23 ? -16.557 -18.307 -19.922 1.000 0.950 23 PRO B CA 1
ATOM 7339 C C . PRO B 2 23 ? -17.082 -19.712 -19.586 1.000 0.950 23 PRO B C 1
ATOM 7340 O O . PRO B 2 23 ? -16.889 -20.194 -18.467 1.000 0.950 23 PRO B O 1
ATOM 7351 N N . GLU B 2 24 ? -17.699 -20.392 -20.556 1.000 0.950 24 GLU B N 1
ATOM 7352 C CA . GLU B 2 24 ? -18.005 -21.821 -20.407 1.000 0.950 24 GLU B CA 1
ATOM 7353 C C . GLU B 2 24 ? -16.718 -22.663 -20.416 1.000 0.950 24 GLU B C 1
ATOM 7354 O O . GLU B 2 24 ? -15.724 -22.306 -21.055 1.000 0.950 24 GLU B O 1
ATOM 7366 N N . LEU B 2 25 ? -16.741 -23.800 -19.711 1.000 0.970 25 LEU B N 1
ATOM 7367 C CA . LEU B 2 25 ? -15.662 -24.783 -19.763 1.000 0.970 25 LEU B CA 1
ATOM 7368 C C . LEU B 2 25 ? -15.646 -25.439 -21.152 1.000 0.970 25 LEU B C 1
ATOM 7369 O O . LEU B 2 25 ? -16.551 -26.186 -21.510 1.000 0.970 25 LEU B O 1
ATOM 7385 N N . ASP B 2 26 ? -14.591 -25.182 -21.912 1.000 0.970 26 ASP B N 1
ATOM 7386 C CA . ASP B 2 26 ? -14.403 -25.624 -23.296 1.000 0.970 26 ASP B CA 1
ATOM 7387 C C . ASP B 2 26 ? -13.436 -26.815 -23.438 1.000 0.970 26 ASP B C 1
ATOM 7388 O O . ASP B 2 26 ? -13.152 -27.257 -24.550 1.000 0.970 26 ASP B O 1
ATOM 7397 N N . VAL B 2 27 ? -12.957 -27.377 -22.322 1.000 0.970 27 VAL B N 1
ATOM 7398 C CA . VAL B 2 27 ? -12.114 -28.587 -22.256 1.000 0.970 27 VAL B CA 1
ATOM 7399 C C . VAL B 2 27 ? -12.886 -29.768 -21.644 1.000 0.970 27 VAL B C 1
ATOM 7400 O O . VAL B 2 27 ? -13.865 -29.542 -20.932 1.000 0.970 27 VAL B O 1
ATOM 7413 N N . PRO B 2 28 ? -12.478 -31.035 -21.876 1.000 0.950 28 PRO B N 1
ATOM 7414 C CA . PRO B 2 28 ? -13.153 -32.196 -21.299 1.000 0.950 28 PRO B CA 1
ATOM 7415 C C . PRO B 2 28 ? -13.232 -32.127 -19.771 1.000 0.950 28 PRO B C 1
ATOM 7416 O O . PRO B 2 28 ? -12.220 -31.959 -19.088 1.000 0.950 28 PRO B O 1
ATOM 7427 N N . GLU B 2 29 ? -14.441 -32.284 -19.245 1.000 0.930 29 GLU B N 1
ATOM 7428 C CA . GLU B 2 29 ? -14.705 -32.313 -17.812 1.000 0.930 29 GLU B CA 1
ATOM 7429 C C . GLU B 2 29 ? -14.169 -33.618 -17.191 1.000 0.930 29 GLU B C 1
ATOM 7430 O O . GLU B 2 29 ? -14.282 -34.691 -17.787 1.000 0.930 29 GLU B O 1
ATOM 7442 N N . ILE B 2 30 ? -13.560 -33.530 -16.008 1.000 0.930 30 ILE B N 1
ATOM 7443 C CA . ILE B 2 30 ? -13.013 -34.658 -15.236 1.000 0.930 30 ILE B CA 1
ATOM 7444 C C . ILE B 2 30 ? -13.474 -34.476 -13.788 1.000 0.930 30 ILE B C 1
ATOM 7445 O O . ILE B 2 30 ? -13.585 -33.343 -13.312 1.000 0.930 30 ILE B O 1
ATOM 7461 N N . GLU B 2 31 ? -13.736 -35.575 -13.084 1.000 0.940 31 GLU B N 1
ATOM 7462 C CA . GLU B 2 31 ? -14.099 -35.525 -11.670 1.000 0.940 31 GLU B CA 1
ATOM 7463 C C . GLU B 2 31 ? -12.939 -35.021 -10.804 1.000 0.940 31 GLU B C 1
ATOM 7464 O O . GLU B 2 31 ? -11.783 -35.410 -10.973 1.000 0.940 31 GLU B O 1
ATOM 7476 N N . LEU B 2 32 ? -13.246 -34.157 -9.831 1.000 0.940 32 LEU B N 1
ATOM 7477 C CA . LEU B 2 32 ? -12.223 -33.565 -8.961 1.000 0.940 32 LEU B CA 1
ATOM 7478 C C . LEU B 2 32 ? -11.463 -34.626 -8.156 1.000 0.940 32 LEU B C 1
ATOM 7479 O O . LEU B 2 32 ? -10.256 -34.480 -7.959 1.000 0.940 32 LEU B O 1
ATOM 7495 N N . GLY B 2 33 ? -12.151 -35.696 -7.745 1.000 0.940 33 GLY B N 1
ATOM 7496 C CA . GLY B 2 33 ? -11.568 -36.821 -7.007 1.000 0.940 33 GLY B CA 1
ATOM 7497 C C . GLY B 2 33 ? -10.514 -37.616 -7.792 1.000 0.940 33 GLY B C 1
ATOM 7498 O O . GLY B 2 33 ? -9.674 -38.276 -7.184 1.000 0.940 33 GLY B O 1
ATOM 7502 N N . ASP B 2 34 ? -10.503 -37.519 -9.128 1.000 0.940 34 ASP B N 1
ATOM 7503 C CA . ASP B 2 34 ? -9.483 -38.161 -9.972 1.000 0.940 34 ASP B CA 1
ATOM 7504 C C . ASP B 2 34 ? -8.173 -37.358 -10.011 1.000 0.940 34 ASP B C 1
ATOM 7505 O O . ASP B 2 34 ? -7.113 -37.882 -10.362 1.000 0.940 34 ASP B O 1
ATOM 7514 N N . LEU B 2 35 ? -8.240 -36.073 -9.659 1.000 0.950 35 LEU B N 1
ATOM 7515 C CA . LEU B 2 35 ? -7.111 -35.145 -9.683 1.000 0.950 35 LEU B CA 1
ATOM 7516 C C . LEU B 2 35 ? -6.589 -34.836 -8.278 1.000 0.950 35 LEU B C 1
ATOM 7517 O O . LEU B 2 35 ? -5.394 -34.583 -8.105 1.000 0.950 35 LEU B O 1
ATOM 7533 N N . LEU B 2 36 ? -7.473 -34.851 -7.281 1.000 0.960 36 LEU B N 1
ATOM 7534 C CA . LEU B 2 36 ? -7.209 -34.463 -5.902 1.000 0.960 36 LEU B CA 1
ATOM 7535 C C . LEU B 2 36 ? -7.769 -35.512 -4.945 1.000 0.960 36 LEU B C 1
ATOM 7536 O O . LEU B 2 36 ? -8.897 -35.961 -5.099 1.000 0.960 36 LEU B O 1
ATOM 7552 N N . SER B 2 37 ? -7.020 -35.851 -3.894 1.000 0.950 37 SER B N 1
ATOM 7553 C CA . SER B 2 37 ? -7.613 -36.615 -2.791 1.000 0.950 37 SER B CA 1
ATOM 7554 C C . SER B 2 37 ? -8.657 -35.755 -2.076 1.000 0.950 37 SER B C 1
ATOM 7555 O O . SER B 2 37 ? -8.377 -34.577 -1.834 1.000 0.950 37 SER B O 1
ATOM 7563 N N . ASP B 2 38 ? -9.720 -36.366 -1.559 1.000 0.950 38 ASP B N 1
ATOM 7564 C CA . ASP B 2 38 ? -10.746 -35.700 -0.739 1.000 0.950 38 ASP B CA 1
ATOM 7565 C C . ASP B 2 38 ? -10.178 -34.833 0.394 1.000 0.950 38 ASP B C 1
ATOM 7566 O O . ASP B 2 38 ? -10.732 -33.791 0.711 1.000 0.950 38 ASP B O 1
ATOM 7575 N N . THR B 2 39 ? -9.023 -35.201 0.971 1.000 0.960 39 THR B N 1
ATOM 7576 C CA . THR B 2 39 ? -8.361 -34.396 2.021 1.000 0.960 39 THR B CA 1
ATOM 7577 C C . THR B 2 39 ? -8.068 -32.950 1.581 1.000 0.960 39 THR B C 1
ATOM 7578 O O . THR B 2 39 ? -8.005 -32.059 2.427 1.000 0.960 39 THR B O 1
ATOM 7589 N N . TYR B 2 40 ? -7.883 -32.706 0.281 1.000 0.970 40 TYR B N 1
ATOM 7590 C CA . TYR B 2 40 ? -7.541 -31.402 -0.298 1.000 0.970 40 TYR B CA 1
ATOM 7591 C C . TYR B 2 40 ? -8.695 -30.771 -1.086 1.000 0.970 40 TYR B C 1
ATOM 7592 O O . TYR B 2 40 ? -8.514 -29.678 -1.622 1.000 0.970 40 TYR B O 1
ATOM 7610 N N . ILE B 2 41 ? -9.862 -31.420 -1.145 1.000 0.970 41 ILE B N 1
ATOM 7611 C CA . ILE B 2 41 ? -11.087 -30.852 -1.710 1.000 0.970 41 ILE B CA 1
ATOM 7612 C C . ILE B 2 41 ? -11.910 -30.302 -0.556 1.000 0.970 41 ILE B C 1
ATOM 7613 O O . ILE B 2 41 ? -12.172 -30.987 0.427 1.000 0.970 41 ILE B O 1
ATOM 7629 N N . ARG B 2 42 ? -12.335 -29.054 -0.692 1.000 0.940 42 ARG B N 1
ATOM 7630 C CA . ARG B 2 42 ? -13.109 -28.381 0.336 1.000 0.940 42 ARG B CA 1
ATOM 7631 C C . ARG B 2 42 ? -14.458 -29.077 0.569 1.000 0.940 42 ARG B C 1
ATOM 7632 O O . ARG B 2 42 ? -15.233 -29.275 -0.362 1.000 0.940 42 ARG B O 1
ATOM 7653 N N . ASP B 2 43 ? -14.730 -29.392 1.831 1.000 0.920 43 ASP B N 1
ATOM 7654 C CA . ASP B 2 43 ? -15.947 -30.061 2.308 1.000 0.920 43 ASP B CA 1
ATOM 7655 C C . ASP B 2 43 ? -17.157 -29.109 2.419 1.000 0.920 43 ASP B C 1
ATOM 7656 O O . ASP B 2 43 ? -18.268 -29.470 2.037 1.000 0.920 43 ASP B O 1
ATOM 7665 N N . GLU B 2 44 ? -16.940 -27.875 2.883 1.000 0.930 44 GLU B N 1
ATOM 7666 C CA . GLU B 2 44 ? -17.949 -26.804 2.915 1.000 0.930 44 GLU B CA 1
ATOM 7667 C C . GLU B 2 44 ? -17.472 -25.586 2.122 1.000 0.930 44 GLU B C 1
ATOM 7668 O O . GLU B 2 44 ? -16.428 -25.001 2.423 1.000 0.930 44 GLU B O 1
ATOM 7680 N N . ASP B 2 45 ? -18.260 -25.172 1.132 1.000 0.950 45 ASP B N 1
ATOM 7681 C CA . ASP B 2 45 ? -18.003 -23.982 0.318 1.000 0.950 45 ASP B CA 1
ATOM 7682 C C . ASP B 2 45 ? -17.891 -22.713 1.179 1.000 0.950 45 ASP B C 1
ATOM 7683 O O . ASP B 2 45 ? -18.638 -22.535 2.141 1.000 0.950 45 ASP B O 1
ATOM 7692 N N . ALA B 2 46 ? -16.995 -21.796 0.804 1.000 0.960 46 ALA B N 1
ATOM 7693 C CA . ALA B 2 46 ? -16.868 -20.503 1.477 1.000 0.960 46 ALA B CA 1
ATOM 7694 C C . ALA B 2 46 ? -18.193 -19.727 1.419 1.000 0.960 46 ALA B C 1
ATOM 7695 O O . ALA B 2 46 ? -18.777 -19.581 0.340 1.000 0.960 46 ALA B O 1
ATOM 7702 N N . ALA B 2 47 ? -18.653 -19.195 2.554 1.000 0.960 47 ALA B N 1
ATOM 7703 C CA . ALA B 2 47 ? -19.944 -18.518 2.669 1.000 0.960 47 ALA B CA 1
ATOM 7704 C C . ALA B 2 47 ? -19.906 -17.077 2.119 1.000 0.960 47 ALA B C 1
ATOM 7705 O O . ALA B 2 47 ? -20.263 -16.109 2.791 1.000 0.960 47 ALA B O 1
ATOM 7712 N N . LEU B 2 48 ? -19.453 -16.926 0.873 1.000 0.980 48 LEU B N 1
ATOM 7713 C CA . LEU B 2 48 ? -19.444 -15.656 0.159 1.000 0.980 48 LEU B CA 1
ATOM 7714 C C . LEU B 2 48 ? -20.867 -15.239 -0.260 1.000 0.980 48 LEU B C 1
ATOM 7715 O O . LEU B 2 48 ? -21.733 -16.097 -0.444 1.000 0.980 48 LEU B O 1
ATOM 7731 N N . PRO B 2 49 ? -21.126 -13.931 -0.442 1.000 0.980 49 PRO B N 1
ATOM 7732 C CA . PRO B 2 49 ? -22.465 -13.430 -0.735 1.000 0.980 49 PRO B CA 1
ATOM 7733 C C . PRO B 2 49 ? -22.976 -13.907 -2.099 1.000 0.980 49 PRO B C 1
ATOM 7734 O O . PRO B 2 49 ? -22.232 -13.913 -3.073 1.000 0.980 49 PRO B O 1
ATOM 7745 N N . GLU B 2 50 ? -24.264 -14.219 -2.196 1.000 0.980 50 GLU B N 1
ATOM 7746 C CA . GLU B 2 50 ? -24.950 -14.529 -3.454 1.000 0.980 50 GLU B CA 1
ATOM 7747 C C . GLU B 2 50 ? -25.913 -13.386 -3.786 1.000 0.980 50 GLU B C 1
ATOM 7748 O O . GLU B 2 50 ? -26.995 -13.247 -3.204 1.000 0.980 50 GLU B O 1
ATOM 7760 N N . VAL B 2 51 ? -25.497 -12.500 -4.691 1.000 0.980 51 VAL B N 1
ATOM 7761 C CA . VAL B 2 51 ? -26.178 -11.223 -4.955 1.000 0.980 51 VAL B CA 1
ATOM 7762 C C . VAL B 2 51 ? -26.144 -10.884 -6.441 1.000 0.980 51 VAL B C 1
ATOM 7763 O O . VAL B 2 51 ? -25.220 -11.259 -7.152 1.000 0.980 51 VAL B O 1
ATOM 7776 N N . SER B 2 52 ? -27.174 -10.179 -6.920 1.000 0.980 52 SER B N 1
ATOM 7777 C CA . SER B 2 52 ? -27.250 -9.757 -8.324 1.000 0.980 52 SER B CA 1
ATOM 7778 C C . SER B 2 52 ? -26.342 -8.555 -8.598 1.000 0.980 52 SER B C 1
ATOM 7779 O O . SER B 2 52 ? -26.163 -7.715 -7.718 1.000 0.980 52 SER B O 1
ATOM 7787 N N . GLU B 2 53 ? -25.836 -8.409 -9.827 1.000 0.980 53 GLU B N 1
ATOM 7788 C CA . GLU B 2 53 ? -24.949 -7.293 -10.214 1.000 0.980 53 GLU B CA 1
ATOM 7789 C C . GLU B 2 53 ? -25.523 -5.908 -9.840 1.000 0.980 53 GLU B C 1
ATOM 7790 O O . GLU B 2 53 ? -24.830 -5.052 -9.284 1.000 0.980 53 GLU B O 1
ATOM 7802 N N . LEU B 2 54 ? -26.826 -5.701 -10.063 1.000 0.980 54 LEU B N 1
ATOM 7803 C CA . LEU B 2 54 ? -27.509 -4.457 -9.699 1.000 0.980 54 LEU B CA 1
ATOM 7804 C C . LEU B 2 54 ? -27.536 -4.224 -8.180 1.000 0.980 54 LEU B C 1
ATOM 7805 O O . LEU B 2 54 ? -27.412 -3.079 -7.737 1.000 0.980 54 LEU B O 1
ATOM 7821 N N . ASP B 2 55 ? -27.710 -5.277 -7.381 1.000 0.980 55 ASP B N 1
ATOM 7822 C CA . ASP B 2 55 ? -27.714 -5.174 -5.919 1.000 0.980 55 ASP B CA 1
ATOM 7823 C C . ASP B 2 55 ? -26.311 -4.872 -5.381 1.000 0.980 55 ASP B C 1
ATOM 7824 O O . ASP B 2 55 ? -26.183 -4.048 -4.478 1.000 0.980 55 ASP B O 1
ATOM 7833 N N . ILE B 2 56 ? -25.263 -5.434 -5.993 1.000 0.980 56 ILE B N 1
ATOM 7834 C CA . ILE B 2 56 ? -23.862 -5.110 -5.683 1.000 0.980 56 ILE B CA 1
ATOM 7835 C C . ILE B 2 56 ? -23.601 -3.623 -5.940 1.000 0.980 56 ILE B C 1
ATOM 7836 O O . ILE B 2 56 ? -23.153 -2.901 -5.046 1.000 0.980 56 ILE B O 1
ATOM 7852 N N . MET B 2 57 ? -23.958 -3.129 -7.131 1.000 0.980 57 MET B N 1
ATOM 7853 C CA . MET B 2 57 ? -23.793 -1.713 -7.473 1.000 0.980 57 MET B CA 1
ATOM 7854 C C . MET B 2 57 ? -24.564 -0.793 -6.528 1.000 0.980 57 MET B C 1
ATOM 7855 O O . MET B 2 57 ? -24.057 0.261 -6.137 1.000 0.980 57 MET B O 1
ATOM 7869 N N . ARG B 2 58 ? -25.782 -1.172 -6.134 1.000 0.980 58 ARG B N 1
ATOM 7870 C CA . ARG B 2 58 ? -26.583 -0.408 -5.169 1.000 0.980 58 ARG B CA 1
ATOM 7871 C C . ARG B 2 58 ? -25.973 -0.411 -3.779 1.000 0.980 58 ARG B C 1
ATOM 7872 O O . ARG B 2 58 ? -25.929 0.655 -3.171 1.000 0.980 58 ARG B O 1
ATOM 7893 N N . HIS B 2 59 ? -25.510 -1.562 -3.301 1.000 0.980 59 HIS B N 1
ATOM 7894 C CA . HIS B 2 59 ? -24.865 -1.706 -1.999 1.000 0.980 59 HIS B CA 1
ATOM 7895 C C . HIS B 2 59 ? -23.630 -0.812 -1.901 1.000 0.980 59 HIS B C 1
ATOM 7896 O O . HIS B 2 59 ? -23.599 0.091 -1.069 1.000 0.980 59 HIS B O 1
ATOM 7910 N N . TYR B 2 60 ? -22.672 -0.944 -2.822 1.000 0.980 60 TYR B N 1
ATOM 7911 C CA . TYR B 2 60 ? -21.453 -0.129 -2.786 1.000 0.980 60 TYR B CA 1
ATOM 7912 C C . TYR B 2 60 ? -21.698 1.353 -3.102 1.000 0.980 60 TYR B C 1
ATOM 7913 O O . TYR B 2 60 ? -21.012 2.215 -2.559 1.000 0.980 60 TYR B O 1
ATOM 7931 N N . THR B 2 61 ? -22.717 1.692 -3.901 1.000 0.980 61 THR B N 1
ATOM 7932 C CA . THR B 2 61 ? -23.159 3.093 -4.055 1.000 0.980 61 THR B CA 1
ATOM 7933 C C . THR B 2 61 ? -23.771 3.637 -2.762 1.000 0.980 61 THR B C 1
ATOM 7934 O O . THR B 2 61 ? -23.611 4.817 -2.452 1.000 0.980 61 THR B O 1
ATOM 7945 N N . ALA B 2 62 ? -24.503 2.817 -2.004 1.000 0.970 62 ALA B N 1
ATOM 7946 C CA . ALA B 2 62 ? -25.031 3.214 -0.705 1.000 0.970 62 ALA B CA 1
ATOM 7947 C C . ALA B 2 62 ? -23.895 3.418 0.304 1.000 0.970 62 ALA B C 1
ATOM 7948 O O . ALA B 2 62 ? -23.924 4.414 1.020 1.000 0.970 62 ALA B O 1
ATOM 7955 N N . LEU B 2 63 ? -22.880 2.546 0.305 1.000 0.980 63 LEU B N 1
ATOM 7956 C CA . LEU B 2 63 ? -21.677 2.708 1.124 1.000 0.980 63 LEU B CA 1
ATOM 7957 C C . LEU B 2 63 ? -20.896 3.972 0.763 1.000 0.980 63 LEU B C 1
ATOM 7958 O O . LEU B 2 63 ? -20.598 4.752 1.659 1.000 0.980 63 LEU B O 1
ATOM 7974 N N . SER B 2 64 ? -20.638 4.247 -0.520 1.000 0.970 64 SER B N 1
ATOM 7975 C CA . SER B 2 64 ? -19.880 5.446 -0.915 1.000 0.970 64 SER B CA 1
ATOM 7976 C C . SER B 2 64 ? -20.545 6.741 -0.431 1.000 0.970 64 SER B C 1
ATOM 7977 O O . SER B 2 64 ? -19.865 7.676 -0.037 1.000 0.970 64 SER B O 1
ATOM 7985 N N . LYS B 2 65 ? -21.886 6.802 -0.412 1.000 0.960 65 LYS B N 1
ATOM 7986 C CA . LYS B 2 65 ? -22.652 7.958 0.097 1.000 0.960 65 LYS B CA 1
ATOM 7987 C C . LYS B 2 65 ? -22.517 8.164 1.607 1.000 0.960 65 LYS B C 1
ATOM 7988 O O . LYS B 2 65 ? -23.016 9.154 2.132 1.000 0.960 65 LYS B O 1
ATOM 8007 N N . ARG B 2 66 ? -21.913 7.205 2.308 1.000 0.960 66 ARG B N 1
ATOM 8008 C CA . ARG B 2 66 ? -21.596 7.250 3.737 1.000 0.960 66 ARG B CA 1
ATOM 8009 C C . ARG B 2 66 ? -20.112 7.540 3.999 1.000 0.960 66 ARG B C 1
ATOM 8010 O O . ARG B 2 66 ? -19.673 7.363 5.135 1.000 0.960 66 ARG B O 1
ATOM 8031 N N . ASN B 2 67 ? -19.368 7.953 2.970 1.000 0.960 67 ASN B N 1
ATOM 8032 C CA . ASN B 2 67 ? -17.984 8.400 3.059 1.000 0.960 67 ASN B CA 1
ATOM 8033 C C . ASN B 2 67 ? -17.863 9.880 2.702 1.000 0.960 67 ASN B C 1
ATOM 8034 O O . ASN B 2 67 ? -18.548 10.377 1.808 1.000 0.960 67 ASN B O 1
ATOM 8045 N N . HIS B 2 68 ? -16.923 10.551 3.357 1.000 0.970 68 HIS B N 1
ATOM 8046 C CA . HIS B 2 68 ? -16.440 11.869 2.967 1.000 0.970 68 HIS B CA 1
ATOM 8047 C C . HIS B 2 68 ? -15.107 11.739 2.224 1.000 0.970 68 HIS B C 1
ATOM 8048 O O . HIS B 2 68 ? -14.179 11.101 2.718 1.000 0.970 68 HIS B O 1
ATOM 8062 N N . GLY B 2 69 ? -14.993 12.359 1.050 1.000 0.960 69 GLY B N 1
ATOM 8063 C CA . GLY B 2 69 ? -13.749 12.434 0.276 1.000 0.960 69 GLY B CA 1
ATOM 8064 C C . GLY B 2 69 ? -13.424 13.865 -0.150 1.000 0.960 69 GLY B C 1
ATOM 8065 O O . GLY B 2 69 ? -14.252 14.761 0.012 1.000 0.960 69 GLY B O 1
ATOM 8069 N N . VAL B 2 70 ? -12.244 14.081 -0.741 1.000 0.970 70 VAL B N 1
ATOM 8070 C CA . VAL B 2 70 ? -11.797 15.409 -1.223 1.000 0.970 70 VAL B CA 1
ATOM 8071 C C . VAL B 2 70 ? -12.792 16.020 -2.215 1.000 0.970 70 VAL B C 1
ATOM 8072 O O . VAL B 2 70 ? -13.063 17.213 -2.176 1.000 0.970 70 VAL B O 1
ATOM 8085 N N . ASP B 2 71 ? -13.404 15.198 -3.071 1.000 0.960 71 ASP B N 1
ATOM 8086 C CA . ASP B 2 71 ? -14.422 15.669 -4.021 1.000 0.960 71 ASP B CA 1
ATOM 8087 C C . ASP B 2 71 ? -15.779 16.003 -3.356 1.000 0.960 71 ASP B C 1
ATOM 8088 O O . ASP B 2 71 ? -16.649 16.579 -4.008 1.000 0.960 71 ASP B O 1
ATOM 8097 N N . SER B 2 72 ? -16.004 15.594 -2.100 1.000 0.950 72 SER B N 1
ATOM 8098 C CA . SER B 2 72 ? -17.269 15.809 -1.370 1.000 0.950 72 SER B CA 1
ATOM 8099 C C . SER B 2 72 ? -17.274 17.128 -0.603 1.000 0.950 72 SER B C 1
ATOM 8100 O O . SER B 2 72 ? -18.302 17.794 -0.509 1.000 0.950 72 SER B O 1
ATOM 8108 N N . GLY B 2 73 ? -16.125 17.502 -0.053 1.000 0.960 73 GLY B N 1
ATOM 8109 C CA . GLY B 2 73 ? -15.949 18.724 0.710 1.000 0.960 73 GLY B CA 1
ATOM 8110 C C . GLY B 2 73 ? -14.566 18.780 1.337 1.000 0.960 73 GLY B C 1
ATOM 8111 O O . GLY B 2 73 ? -13.815 17.804 1.326 1.000 0.960 73 GLY B O 1
ATOM 8115 N N . PHE B 2 74 ? -14.249 19.930 1.918 1.000 0.980 74 PHE B N 1
ATOM 8116 C CA . PHE B 2 74 ? -12.914 20.218 2.425 1.000 0.980 74 PHE B CA 1
ATOM 8117 C C . PHE B 2 74 ? -12.444 19.194 3.473 1.000 0.980 74 PHE B C 1
ATOM 8118 O O . PHE B 2 74 ? -13.207 18.779 4.355 1.000 0.980 74 PHE B O 1
ATOM 8135 N N . TYR B 2 75 ? -11.180 18.782 3.349 1.000 0.970 75 TYR B N 1
ATOM 8136 C CA . TYR B 2 75 ? -10.581 17.679 4.106 1.000 0.970 75 TYR B CA 1
ATOM 8137 C C . TYR B 2 75 ? -9.180 18.053 4.656 1.000 0.970 75 TYR B C 1
ATOM 8138 O O . TYR B 2 75 ? -8.189 17.440 4.270 1.000 0.970 75 TYR B O 1
ATOM 8156 N N . PRO B 2 76 ? -9.044 19.033 5.572 1.000 0.980 76 PRO B N 1
ATOM 8157 C CA . PRO B 2 76 ? -7.755 19.629 5.959 1.000 0.980 76 PRO B CA 1
ATOM 8158 C C . PRO B 2 76 ? -6.891 18.814 6.948 1.000 0.980 76 PRO B C 1
ATOM 8159 O O . PRO B 2 76 ? -6.425 19.341 7.963 1.000 0.980 76 PRO B O 1
ATOM 8170 N N . LEU B 2 77 ? -6.663 17.523 6.688 1.000 0.960 77 LEU B N 1
ATOM 8171 C CA . LEU B 2 77 ? -5.781 16.686 7.515 1.000 0.960 77 LEU B CA 1
ATOM 8172 C C . LEU B 2 77 ? -4.314 17.129 7.397 1.000 0.960 77 LEU B C 1
ATOM 8173 O O . LEU B 2 77 ? -3.685 16.909 6.361 1.000 0.960 77 LEU B O 1
ATOM 8189 N N . GLY B 2 78 ? -3.756 17.643 8.494 1.000 0.950 78 GLY B N 1
ATOM 8190 C CA . GLY B 2 78 ? -2.322 17.895 8.628 1.000 0.950 78 GLY B CA 1
ATOM 8191 C C . GLY B 2 78 ? -1.455 16.649 8.436 1.000 0.950 78 GLY B C 1
ATOM 8192 O O . GLY B 2 78 ? -1.860 15.534 8.792 1.000 0.950 78 GLY B O 1
ATOM 8196 N N . SER B 2 79 ? -0.254 16.846 7.894 1.000 0.910 79 SER B N 1
ATOM 8197 C CA . SER B 2 79 ? 0.731 15.828 7.509 1.000 0.910 79 SER B CA 1
ATOM 8198 C C . SER B 2 79 ? 0.213 14.774 6.521 1.000 0.910 79 SER B C 1
ATOM 8199 O O . SER B 2 79 ? 0.845 13.725 6.344 1.000 0.910 79 SER B O 1
ATOM 8207 N N . CYS B 2 80 ? -0.941 14.993 5.889 1.000 0.920 80 CYS B N 1
ATOM 8208 C CA . CYS B 2 80 ? -1.575 14.029 4.984 1.000 0.920 80 CYS B CA 1
ATOM 8209 C C . CYS B 2 80 ? -1.693 14.557 3.562 1.000 0.920 80 CYS B C 1
ATOM 8210 O O . CYS B 2 80 ? -1.750 13.748 2.637 1.000 0.920 80 CYS B O 1
ATOM 8218 N N . THR B 2 81 ? -1.708 15.874 3.388 1.000 0.970 81 THR B N 1
ATOM 8219 C CA . THR B 2 81 ? -1.777 16.544 2.096 1.000 0.970 81 THR B CA 1
ATOM 8220 C C . THR B 2 81 ? -2.948 16.040 1.259 1.000 0.970 81 THR B C 1
ATOM 8221 O O . THR B 2 81 ? -2.767 15.441 0.199 1.000 0.970 81 THR B O 1
ATOM 8232 N N . MET B 2 82 ? -4.166 16.283 1.746 1.000 0.970 82 MET B N 1
ATOM 8233 C CA . MET B 2 82 ? -5.434 15.896 1.107 1.000 0.970 82 MET B CA 1
ATOM 8234 C C . MET B 2 82 ? -5.779 16.789 -0.098 1.000 0.970 82 MET B C 1
ATOM 8235 O O . MET B 2 82 ? -6.815 17.445 -0.146 1.000 0.970 82 MET B O 1
ATOM 8249 N N . LYS B 2 83 ? -4.870 16.847 -1.070 1.000 0.970 83 LYS B N 1
ATOM 8250 C CA . LYS B 2 83 ? -5.001 17.646 -2.292 1.000 0.970 83 LYS B CA 1
ATOM 8251 C C . LYS B 2 83 ? -5.868 16.938 -3.335 1.000 0.970 83 LYS B C 1
ATOM 8252 O O . LYS B 2 83 ? -5.975 15.712 -3.346 1.000 0.970 83 LYS B O 1
ATOM 8271 N N . TYR B 2 84 ? -6.431 17.705 -4.267 1.000 0.970 84 TYR B N 1
ATOM 8272 C CA . TYR B 2 84 ? -7.208 17.169 -5.390 1.000 0.970 84 TYR B CA 1
ATOM 8273 C C . TYR B 2 84 ? -6.439 16.084 -6.169 1.000 0.970 84 TYR B C 1
ATOM 8274 O O . TYR B 2 84 ? -5.296 16.298 -6.570 1.000 0.970 84 TYR B O 1
ATOM 8292 N N . ASN B 2 85 ? -7.086 14.945 -6.453 1.000 0.970 85 ASN B N 1
ATOM 8293 C CA . ASN B 2 85 ? -6.556 13.889 -7.325 1.000 0.970 85 ASN B CA 1
ATOM 8294 C C . ASN B 2 85 ? -7.021 14.114 -8.783 1.000 0.970 85 ASN B C 1
ATOM 8295 O O . ASN B 2 85 ? -8.183 13.826 -9.109 1.000 0.970 85 ASN B O 1
ATOM 8306 N N . PRO B 2 86 ? -6.152 14.599 -9.697 1.000 0.970 86 PRO B N 1
ATOM 8307 C CA . PRO B 2 86 ? -6.550 14.928 -11.063 1.000 0.970 86 PRO B CA 1
ATOM 8308 C C . PRO B 2 86 ? -7.102 13.723 -11.828 1.000 0.970 86 PRO B C 1
ATOM 8309 O O . PRO B 2 86 ? -6.436 12.698 -11.957 1.000 0.970 86 PRO B O 1
ATOM 8320 N N . LYS B 2 87 ? -8.282 13.869 -12.446 1.000 0.970 87 LYS B N 1
ATOM 8321 C CA . LYS B 2 87 ? -8.945 12.760 -13.165 1.000 0.970 87 LYS B CA 1
ATOM 8322 C C . LYS B 2 87 ? -8.148 12.220 -14.362 1.000 0.970 87 LYS B C 1
ATOM 8323 O O . LYS B 2 87 ? -8.325 11.066 -14.742 1.000 0.970 87 LYS B O 1
ATOM 8342 N N . ILE B 2 88 ? -7.235 13.010 -14.942 1.000 0.970 88 ILE B N 1
ATOM 8343 C CA . ILE B 2 88 ? -6.303 12.498 -15.962 1.000 0.970 88 ILE B CA 1
ATOM 8344 C C . ILE B 2 88 ? -5.402 11.392 -15.394 1.000 0.970 88 ILE B C 1
ATOM 8345 O O . ILE B 2 88 ? -5.172 10.410 -16.091 1.000 0.970 88 ILE B O 1
ATOM 8361 N N . ASN B 2 89 ? -4.949 11.493 -14.140 1.000 0.980 89 ASN B N 1
ATOM 8362 C CA . ASN B 2 89 ? -4.093 10.479 -13.517 1.000 0.980 89 ASN B CA 1
ATOM 8363 C C . ASN B 2 89 ? -4.809 9.120 -13.489 1.000 0.980 89 ASN B C 1
ATOM 8364 O O . ASN B 2 89 ? -4.227 8.099 -13.852 1.000 0.980 89 ASN B O 1
ATOM 8375 N N . GLU B 2 90 ? -6.101 9.143 -13.153 1.000 0.970 90 GLU B N 1
ATOM 8376 C CA . GLU B 2 90 ? -6.981 7.974 -13.137 1.000 0.970 90 GLU B CA 1
ATOM 8377 C C . GLU B 2 90 ? -7.224 7.385 -14.532 1.000 0.970 90 GLU B C 1
ATOM 8378 O O . GLU B 2 90 ? -7.231 6.163 -14.685 1.000 0.970 90 GLU B O 1
ATOM 8390 N N . LYS B 2 91 ? -7.375 8.232 -15.559 1.000 0.980 91 LYS B N 1
ATOM 8391 C CA . LYS B 2 91 ? -7.525 7.791 -16.955 1.000 0.980 91 LYS B CA 1
ATOM 8392 C C . LYS B 2 91 ? -6.257 7.126 -17.490 1.000 0.980 91 LYS B C 1
ATOM 8393 O O . LYS B 2 91 ? -6.348 6.109 -18.169 1.000 0.980 91 LYS B O 1
ATOM 8412 N N . ILE B 2 92 ? -5.085 7.701 -17.216 1.000 0.990 92 ILE B N 1
ATOM 8413 C CA . ILE B 2 92 ? -3.808 7.175 -17.716 1.000 0.990 92 ILE B CA 1
ATOM 8414 C C . ILE B 2 92 ? -3.462 5.845 -17.052 1.000 0.990 92 ILE B C 1
ATOM 8415 O O . ILE B 2 92 ? -3.072 4.911 -17.749 1.000 0.990 92 ILE B O 1
ATOM 8431 N N . ALA B 2 93 ? -3.625 5.735 -15.731 1.000 0.980 93 ALA B N 1
ATOM 8432 C CA . ALA B 2 93 ? -3.296 4.512 -15.003 1.000 0.980 93 ALA B CA 1
ATOM 8433 C C . ALA B 2 93 ? -4.132 3.293 -15.436 1.000 0.980 93 ALA B C 1
ATOM 8434 O O . ALA B 2 93 ? -3.699 2.166 -15.230 1.000 0.980 93 ALA B O 1
ATOM 8441 N N . ARG B 2 94 ? -5.299 3.521 -16.055 1.000 0.970 94 ARG B N 1
ATOM 8442 C CA . ARG B 2 94 ? -6.201 2.486 -16.586 1.000 0.970 94 ARG B CA 1
ATOM 8443 C C . ARG B 2 94 ? -5.928 2.085 -18.042 1.000 0.970 94 ARG B C 1
ATOM 8444 O O . ARG B 2 94 ? -6.620 1.215 -18.560 1.000 0.970 94 ARG B O 1
ATOM 8465 N N . ILE B 2 95 ? -4.960 2.694 -18.736 1.000 0.990 95 ILE B N 1
ATOM 8466 C CA . ILE B 2 95 ? -4.601 2.258 -20.098 1.000 0.990 95 ILE B CA 1
ATOM 8467 C C . ILE B 2 95 ? -4.079 0.806 -20.021 1.000 0.990 95 ILE B C 1
ATOM 8468 O O . ILE B 2 95 ? -3.179 0.564 -19.218 1.000 0.990 95 ILE B O 1
ATOM 8484 N N . PRO B 2 96 ? -4.565 -0.148 -20.844 1.000 0.980 96 PRO B N 1
ATOM 8485 C CA . PRO B 2 96 ? -4.161 -1.560 -20.774 1.000 0.980 96 PRO B CA 1
ATOM 8486 C C . PRO B 2 96 ? -2.649 -1.783 -20.836 1.000 0.980 96 PRO B C 1
ATOM 8487 O O . PRO B 2 96 ? -2.108 -2.497 -20.002 1.000 0.980 96 PRO B O 1
ATOM 8498 N N . GLY B 2 97 ? -1.937 -1.055 -21.702 1.000 0.990 97 GLY B N 1
ATOM 8499 C CA . GLY B 2 97 ? -0.471 -1.084 -21.753 1.000 0.990 97 GLY B CA 1
ATOM 8500 C C . GLY B 2 97 ? 0.237 -0.662 -20.453 1.000 0.990 97 GLY B C 1
ATOM 8501 O O . GLY B 2 97 ? 1.454 -0.769 -20.374 1.000 0.990 97 GLY B O 1
ATOM 8505 N N . PHE B 2 98 ? -0.478 -0.175 -19.437 1.000 0.990 98 PHE B N 1
ATOM 8506 C CA . PHE B 2 98 ? 0.026 0.055 -18.080 1.000 0.990 98 PHE B CA 1
ATOM 8507 C C . PHE B 2 98 ? -0.661 -0.827 -17.026 1.000 0.990 98 PHE B C 1
ATOM 8508 O O . PHE B 2 98 ? 0.005 -1.305 -16.111 1.000 0.990 98 PHE B O 1
ATOM 8525 N N . ALA B 2 99 ? -1.973 -1.044 -17.129 1.000 0.980 99 ALA B N 1
ATOM 8526 C CA . ALA B 2 99 ? -2.741 -1.805 -16.145 1.000 0.980 99 ALA B CA 1
ATOM 8527 C C . ALA B 2 99 ? -2.659 -3.329 -16.351 1.000 0.980 99 ALA B C 1
ATOM 8528 O O . ALA B 2 99 ? -2.621 -4.076 -15.380 1.000 0.980 99 ALA B O 1
ATOM 8535 N N . ALA B 2 100 ? -2.602 -3.799 -17.595 1.000 0.990 100 ALA B N 1
ATOM 8536 C CA . ALA B 2 100 ? -2.713 -5.208 -17.978 1.000 0.990 100 ALA B CA 1
ATOM 8537 C C . ALA B 2 100 ? -1.365 -5.794 -18.435 1.000 0.990 100 ALA B C 1
ATOM 8538 O O . ALA B 2 100 ? -1.291 -6.536 -19.408 1.000 0.990 100 ALA B O 1
ATOM 8545 N N . ILE B 2 101 ? -0.281 -5.429 -17.744 1.000 0.990 101 ILE B N 1
ATOM 8546 C CA . ILE B 2 101 ? 1.063 -5.975 -17.975 1.000 0.990 101 ILE B CA 1
ATOM 8547 C C . ILE B 2 101 ? 1.561 -6.693 -16.718 1.000 0.990 101 ILE B C 1
ATOM 8548 O O . ILE B 2 101 ? 1.385 -6.214 -15.596 1.000 0.990 101 ILE B O 1
ATOM 8564 N N . HIS B 2 102 ? 2.176 -7.851 -16.903 1.000 0.990 102 HIS B N 1
ATOM 8565 C CA . HIS B 2 102 ? 2.687 -8.718 -15.854 1.000 0.990 102 HIS B CA 1
ATOM 8566 C C . HIS B 2 102 ? 4.131 -8.325 -15.466 1.000 0.990 102 HIS B C 1
ATOM 8567 O O . HIS B 2 102 ? 4.947 -8.043 -16.348 1.000 0.990 102 HIS B O 1
ATOM 8581 N N . PRO B 2 103 ? 4.485 -8.292 -14.164 1.000 0.980 103 PRO B N 1
ATOM 8582 C CA . PRO B 2 103 ? 5.798 -7.820 -13.704 1.000 0.980 103 PRO B CA 1
ATOM 8583 C C . PRO B 2 103 ? 6.984 -8.652 -14.208 1.000 0.980 103 PRO B C 1
ATOM 8584 O O . PRO B 2 103 ? 8.065 -8.113 -14.384 1.000 0.980 103 PRO B O 1
ATOM 8595 N N . LEU B 2 104 ? 6.800 -9.951 -14.442 1.000 0.980 104 LEU B N 1
ATOM 8596 C CA . LEU B 2 104 ? 7.877 -10.867 -14.852 1.000 0.980 104 LEU B CA 1
ATOM 8597 C C . LEU B 2 104 ? 7.938 -11.127 -16.366 1.000 0.980 104 LEU B C 1
ATOM 8598 O O . LEU B 2 104 ? 8.534 -12.112 -16.795 1.000 0.980 104 LEU B O 1
ATOM 8614 N N . GLN B 2 105 ? 7.294 -10.289 -17.184 1.000 0.950 105 GLN B N 1
ATOM 8615 C CA . GLN B 2 105 ? 7.454 -10.382 -18.638 1.000 0.950 105 GLN B CA 1
ATOM 8616 C C . GLN B 2 105 ? 8.895 -10.063 -19.056 1.000 0.950 105 GLN B C 1
ATOM 8617 O O . GLN B 2 105 ? 9.598 -9.320 -18.371 1.000 0.950 105 GLN B O 1
ATOM 8631 N N . ASP B 2 106 ? 9.317 -10.556 -20.227 1.000 0.960 106 ASP B N 1
ATOM 8632 C CA . ASP B 2 106 ? 10.593 -10.123 -20.806 1.000 0.960 106 ASP B CA 1
ATOM 8633 C C . ASP B 2 106 ? 10.575 -8.597 -20.991 1.000 0.960 106 ASP B C 1
ATOM 8634 O O . ASP B 2 106 ? 9.607 -8.020 -21.502 1.000 0.960 106 ASP B O 1
ATOM 8643 N N . GLU B 2 107 ? 11.664 -7.948 -20.584 1.000 0.970 107 GLU B N 1
ATOM 8644 C CA . GLU B 2 107 ? 11.838 -6.497 -20.616 1.000 0.970 107 GLU B CA 1
ATOM 8645 C C . GLU B 2 107 ? 11.624 -5.895 -22.014 1.000 0.970 107 GLU B C 1
ATOM 8646 O O . GLU B 2 107 ? 11.233 -4.730 -22.130 1.000 0.970 107 GLU B O 1
ATOM 8658 N N . ASP B 2 108 ? 11.853 -6.669 -23.082 1.000 0.960 108 ASP B N 1
ATOM 8659 C CA . ASP B 2 108 ? 11.569 -6.264 -24.465 1.000 0.960 108 ASP B CA 1
ATOM 8660 C C . ASP B 2 108 ? 10.082 -5.962 -24.707 1.000 0.960 108 ASP B C 1
ATOM 8661 O O . ASP B 2 108 ? 9.735 -5.201 -25.612 1.000 0.960 108 ASP B O 1
ATOM 8670 N N . THR B 2 109 ? 9.196 -6.518 -23.882 1.000 0.980 109 THR B N 1
ATOM 8671 C CA . THR B 2 109 ? 7.740 -6.386 -24.009 1.000 0.980 109 THR B CA 1
ATOM 8672 C C . THR B 2 109 ? 7.143 -5.281 -23.145 1.000 0.980 109 THR B C 1
ATOM 8673 O O . THR B 2 109 ? 5.945 -5.037 -23.231 1.000 0.980 109 THR B O 1
ATOM 8684 N N . VAL B 2 110 ? 7.954 -4.602 -22.327 1.000 0.990 110 VAL B N 1
ATOM 8685 C CA . VAL B 2 110 ? 7.502 -3.611 -21.330 1.000 0.990 110 VAL B CA 1
ATOM 8686 C C . VAL B 2 110 ? 8.373 -2.345 -21.308 1.000 0.990 110 VAL B C 1
ATOM 8687 O O . VAL B 2 110 ? 8.374 -1.580 -20.342 1.000 0.990 110 VAL B O 1
ATOM 8700 N N . GLN B 2 111 ? 9.105 -2.066 -22.395 1.000 0.990 111 GLN B N 1
ATOM 8701 C CA . GLN B 2 111 ? 10.000 -0.902 -22.494 1.000 0.990 111 GLN B CA 1
ATOM 8702 C C . GLN B 2 111 ? 9.298 0.445 -22.251 1.000 0.990 111 GLN B C 1
ATOM 8703 O O . GLN B 2 111 ? 9.928 1.370 -21.747 1.000 0.990 111 GLN B O 1
ATOM 8717 N N . GLY B 2 112 ? 8.011 0.584 -22.586 1.000 0.990 112 GLY B N 1
ATOM 8718 C CA . GLY B 2 112 ? 7.242 1.796 -22.294 1.000 0.990 112 GLY B CA 1
ATOM 8719 C C . GLY B 2 112 ? 7.001 2.008 -20.798 1.000 0.990 112 GLY B C 1
ATOM 8720 O O . GLY B 2 112 ? 7.080 3.139 -20.321 1.000 0.990 112 GLY B O 1
ATOM 8724 N N . ALA B 2 113 ? 6.750 0.932 -20.046 1.000 0.990 113 ALA B N 1
ATOM 8725 C CA . ALA B 2 113 ? 6.622 0.985 -18.589 1.000 0.990 113 ALA B CA 1
ATOM 8726 C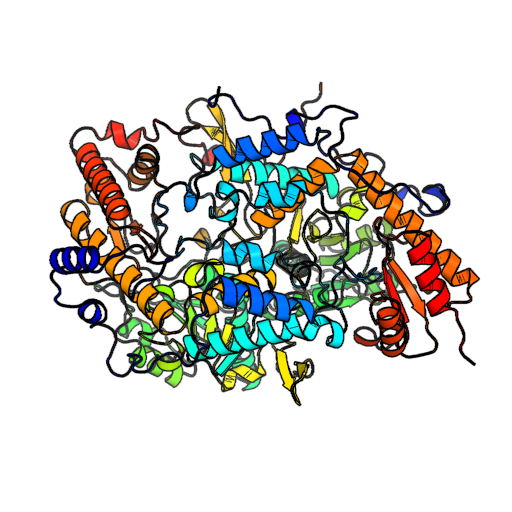 C . ALA B 2 113 ? 7.972 1.298 -17.927 1.000 0.990 113 ALA B C 1
ATOM 8727 O O . ALA B 2 113 ? 8.047 2.172 -17.062 1.000 0.990 113 ALA B O 1
ATOM 8734 N N . LEU B 2 114 ? 9.048 0.652 -18.386 1.000 0.990 114 LEU B N 1
ATOM 8735 C CA . LEU B 2 114 ? 10.405 0.900 -17.892 1.000 0.990 114 LEU B CA 1
ATOM 8736 C C . LEU B 2 114 ? 10.885 2.329 -18.195 1.000 0.990 114 LEU B C 1
ATOM 8737 O O . LEU B 2 114 ? 11.478 2.970 -17.332 1.000 0.990 114 LEU B O 1
ATOM 8753 N N . GLU B 2 115 ? 10.583 2.868 -19.380 1.000 0.990 115 GLU B N 1
ATOM 8754 C CA . GLU B 2 115 ? 10.892 4.261 -19.726 1.000 0.990 115 GLU B CA 1
ATOM 8755 C C . GLU B 2 115 ? 10.175 5.245 -18.794 1.000 0.990 115 GLU B C 1
ATOM 8756 O O . GLU B 2 115 ? 10.797 6.198 -18.327 1.000 0.990 115 GLU B O 1
ATOM 8768 N N . LEU B 2 116 ? 8.894 5.005 -18.487 1.000 0.990 116 LEU B N 1
ATOM 8769 C CA . LEU B 2 116 ? 8.135 5.828 -17.544 1.000 0.990 116 LEU B CA 1
ATOM 8770 C C . LEU B 2 116 ? 8.765 5.803 -16.148 1.000 0.990 116 LEU B C 1
ATOM 8771 O O . LEU B 2 116 ? 8.973 6.862 -15.557 1.000 0.990 116 LEU B O 1
ATOM 8787 N N . LEU B 2 117 ? 9.069 4.609 -15.627 1.000 0.990 117 LEU B N 1
ATOM 8788 C CA . LEU B 2 117 ? 9.673 4.439 -14.303 1.000 0.990 117 LEU B CA 1
ATOM 8789 C C . LEU B 2 117 ? 11.039 5.128 -14.205 1.000 0.990 117 LEU B C 1
ATOM 8790 O O . LEU B 2 117 ? 11.305 5.814 -13.220 1.000 0.990 117 LEU B O 1
ATOM 8806 N N . TYR B 2 118 ? 11.879 4.987 -15.231 1.000 0.990 118 TYR B N 1
ATOM 8807 C CA . TYR B 2 118 ? 13.188 5.638 -15.280 1.000 0.990 118 TYR B CA 1
ATOM 8808 C C . TYR B 2 118 ? 13.064 7.165 -15.335 1.000 0.990 118 TYR B C 1
ATOM 8809 O O . TYR B 2 118 ? 13.800 7.893 -14.678 1.000 0.990 118 TYR B O 1
ATOM 8827 N N . ASP B 2 119 ? 12.127 7.684 -16.123 1.000 0.990 119 ASP B N 1
ATOM 8828 C CA . ASP B 2 119 ? 11.937 9.129 -16.238 1.000 0.990 119 ASP B CA 1
ATOM 8829 C C . ASP B 2 119 ? 11.355 9.723 -14.942 1.000 0.990 119 ASP B C 1
ATOM 8830 O O . ASP B 2 119 ? 11.761 10.811 -14.531 1.000 0.990 119 ASP B O 1
ATOM 8839 N N . LEU B 2 120 ? 10.476 8.981 -14.253 1.000 0.990 120 LEU B N 1
ATOM 8840 C CA . LEU B 2 120 ? 10.002 9.331 -12.915 1.000 0.990 120 LEU B CA 1
ATOM 8841 C C . LEU B 2 120 ? 11.157 9.388 -11.913 1.000 0.990 120 LEU B C 1
ATOM 8842 O O . LEU B 2 120 ? 11.266 10.387 -11.206 1.000 0.990 120 LEU B O 1
ATOM 8858 N N . SER B 2 121 ? 12.027 8.372 -11.850 1.000 0.990 121 SER B N 1
ATOM 8859 C CA . SER B 2 121 ? 13.152 8.384 -10.905 1.000 0.990 121 SER B CA 1
ATOM 8860 C C . SER B 2 121 ? 14.060 9.596 -11.129 1.000 0.990 121 SER B C 1
ATOM 8861 O O . SER B 2 121 ? 14.404 10.266 -10.160 1.000 0.990 121 SER B O 1
ATOM 8869 N N . LYS B 2 122 ? 14.324 9.982 -12.386 1.000 0.990 122 LYS B N 1
ATOM 8870 C CA . LYS B 2 122 ? 15.081 11.205 -12.716 1.000 0.990 122 LYS B CA 1
ATOM 8871 C C . LYS B 2 122 ? 14.395 12.501 -12.302 1.000 0.990 122 LYS B C 1
ATOM 8872 O O . LYS B 2 122 ? 15.065 13.421 -11.834 1.000 0.990 122 LYS B O 1
ATOM 8891 N N . HIS B 2 123 ? 13.072 12.603 -12.432 1.000 0.990 123 HIS B N 1
ATOM 8892 C CA . HIS B 2 123 ? 12.360 13.763 -11.884 1.000 0.990 123 HIS B CA 1
ATOM 8893 C C . HIS B 2 123 ? 12.443 13.805 -10.357 1.000 0.990 123 HIS B C 1
ATOM 8894 O O . HIS B 2 123 ? 12.632 14.885 -9.804 1.000 0.990 123 HIS B O 1
ATOM 8908 N N . LEU B 2 124 ? 12.339 12.659 -9.677 1.000 0.990 124 LEU B N 1
ATOM 8909 C CA . LEU B 2 124 ? 12.432 12.589 -8.217 1.000 0.990 124 LEU B CA 1
ATOM 8910 C C . LEU B 2 124 ? 13.847 12.906 -7.704 1.000 0.990 124 LEU B C 1
ATOM 8911 O O . LEU B 2 124 ? 13.962 13.611 -6.703 1.000 0.990 124 LEU B O 1
ATOM 8927 N N . GLU B 2 125 ? 14.903 12.468 -8.397 1.000 0.990 125 GLU B N 1
ATOM 8928 C CA . GLU B 2 125 ? 16.298 12.865 -8.132 1.000 0.990 125 GLU B CA 1
ATOM 8929 C C . GLU B 2 125 ? 16.444 14.395 -8.157 1.000 0.990 125 GLU B C 1
ATOM 8930 O O . GLU B 2 125 ? 16.843 14.997 -7.161 1.000 0.990 125 GLU B O 1
ATOM 8942 N N . GLU B 2 126 ? 16.010 15.052 -9.240 1.000 0.980 126 GLU B N 1
ATOM 8943 C CA . GLU B 2 126 ? 16.105 16.513 -9.380 1.000 0.980 126 GLU B CA 1
ATOM 8944 C C . GLU B 2 126 ? 15.275 17.267 -8.331 1.000 0.980 126 GLU B C 1
ATOM 8945 O O . GLU B 2 126 ? 15.747 18.246 -7.748 1.000 0.980 126 GLU B O 1
ATOM 8957 N N . ILE B 2 127 ? 14.050 16.806 -8.062 1.000 0.980 127 ILE B N 1
ATOM 8958 C CA . ILE B 2 127 ? 13.155 17.431 -7.079 1.000 0.980 127 ILE B CA 1
ATOM 8959 C C . ILE B 2 127 ? 13.741 17.342 -5.666 1.000 0.980 127 ILE B C 1
ATOM 8960 O O . ILE B 2 127 ? 13.577 18.274 -4.877 1.000 0.980 127 ILE B O 1
ATOM 8976 N N . THR B 2 128 ? 14.423 16.242 -5.344 1.000 0.990 128 THR B N 1
ATOM 8977 C CA . THR B 2 128 ? 14.976 16.002 -4.005 1.000 0.990 128 THR B CA 1
ATOM 8978 C C . THR B 2 128 ? 16.427 16.443 -3.839 1.000 0.990 128 THR B C 1
ATOM 8979 O O . THR B 2 128 ? 16.873 16.595 -2.703 1.000 0.990 128 THR B O 1
ATOM 8990 N N . GLY B 2 129 ? 17.162 16.678 -4.929 1.000 0.980 129 GLY B N 1
ATOM 8991 C CA . GLY B 2 129 ? 18.610 16.898 -4.898 1.000 0.980 129 GLY B CA 1
ATOM 8992 C C . GLY B 2 129 ? 19.401 15.635 -4.530 1.000 0.980 129 GLY B C 1
ATOM 8993 O O . GLY B 2 129 ? 20.514 15.750 -4.017 1.000 0.980 129 GLY B O 1
ATOM 8997 N N . MET B 2 130 ? 18.812 14.452 -4.719 1.000 0.990 130 MET B N 1
ATOM 8998 C CA . MET B 2 130 ? 19.444 13.150 -4.473 1.000 0.990 130 MET B CA 1
ATOM 8999 C C . MET B 2 130 ? 20.086 12.608 -5.750 1.000 0.990 130 MET B C 1
ATOM 9000 O O . MET B 2 130 ? 19.713 13.013 -6.849 1.000 0.990 130 MET B O 1
ATOM 9014 N N . ASP B 2 131 ? 21.042 11.694 -5.601 1.000 0.990 131 ASP B N 1
ATOM 9015 C CA . ASP B 2 131 ? 21.861 11.205 -6.715 1.000 0.990 131 ASP B CA 1
ATOM 9016 C C . ASP B 2 131 ? 21.227 9.994 -7.422 1.000 0.990 131 ASP B C 1
ATOM 9017 O O . ASP B 2 131 ? 21.393 9.826 -8.630 1.000 0.990 131 ASP B O 1
ATOM 9026 N N . GLU B 2 132 ? 20.480 9.161 -6.690 1.000 0.990 132 GLU B N 1
ATOM 9027 C CA . GLU B 2 132 ? 19.743 8.023 -7.252 1.000 0.990 132 GLU B CA 1
ATOM 9028 C C . GLU B 2 132 ? 18.478 7.714 -6.434 1.000 0.990 132 GLU B C 1
ATOM 9029 O O . GLU B 2 132 ? 18.426 7.986 -5.232 1.000 0.990 132 GLU B O 1
ATOM 9041 N N . VAL B 2 133 ? 17.443 7.155 -7.075 1.000 0.990 133 VAL B N 1
ATOM 9042 C CA . VAL B 2 133 ? 16.140 6.848 -6.451 1.000 0.990 133 VAL B CA 1
ATOM 9043 C C . VAL B 2 133 ? 15.711 5.403 -6.723 1.000 0.990 133 VAL B C 1
ATOM 9044 O O . VAL B 2 133 ? 15.673 4.965 -7.871 1.000 0.990 133 VAL B O 1
ATOM 9057 N N . THR B 2 134 ? 15.274 4.688 -5.680 1.000 0.990 134 THR B N 1
ATOM 9058 C CA . THR B 2 134 ? 14.518 3.429 -5.813 1.000 0.990 134 THR B CA 1
ATOM 9059 C C . THR B 2 134 ? 13.013 3.673 -5.706 1.000 0.990 134 THR B C 1
ATOM 9060 O O . THR B 2 134 ? 12.556 4.425 -4.847 1.000 0.990 134 THR B O 1
ATOM 9071 N N . LEU B 2 135 ? 12.230 3.013 -6.563 1.000 0.980 135 LEU B N 1
ATOM 9072 C CA . LEU B 2 135 ? 10.761 3.082 -6.581 1.000 0.980 135 LEU B CA 1
ATOM 9073 C C . LEU B 2 135 ? 10.088 1.870 -5.906 1.000 0.980 135 LEU B C 1
ATOM 9074 O O . LEU B 2 135 ? 8.862 1.783 -5.907 1.000 0.980 135 LEU B O 1
ATOM 9090 N N . GLN B 2 136 ? 10.869 0.931 -5.355 1.000 0.980 136 GLN B N 1
ATOM 9091 C CA . GLN B 2 136 ? 10.345 -0.325 -4.802 1.000 0.980 136 GLN B CA 1
ATOM 9092 C C . GLN B 2 136 ? 9.411 -0.166 -3.584 1.000 0.980 136 GLN B C 1
ATOM 9093 O O . GLN B 2 136 ? 8.428 -0.909 -3.520 1.000 0.980 136 GLN B O 1
ATOM 9107 N N . PRO B 2 137 ? 9.658 0.730 -2.604 1.000 0.980 137 PRO B N 1
ATOM 9108 C CA . PRO B 2 137 ? 8.858 0.725 -1.381 1.000 0.980 137 PRO B CA 1
ATOM 9109 C C . PRO B 2 137 ? 7.404 1.139 -1.629 1.000 0.980 137 PRO B C 1
ATOM 9110 O O . PRO B 2 137 ? 7.107 2.100 -2.339 1.000 0.980 137 PRO B O 1
ATOM 9121 N N . ALA B 2 138 ? 6.477 0.417 -1.004 1.000 0.960 138 ALA B N 1
ATOM 9122 C CA . ALA B 2 138 ? 5.041 0.537 -1.272 1.000 0.960 138 ALA B CA 1
ATOM 9123 C C . ALA B 2 138 ? 4.338 1.694 -0.532 1.000 0.960 138 ALA B C 1
ATOM 9124 O O . ALA B 2 138 ? 3.196 2.014 -0.849 1.000 0.960 138 ALA B O 1
ATOM 9131 N N . ALA B 2 139 ? 4.981 2.320 0.457 1.000 0.940 139 ALA B N 1
ATOM 9132 C CA . ALA B 2 139 ? 4.406 3.389 1.279 1.000 0.940 139 ALA B CA 1
ATOM 9133 C C . ALA B 2 139 ? 5.498 4.183 2.013 1.000 0.940 139 ALA B C 1
ATOM 9134 O O . ALA B 2 139 ? 6.646 3.746 2.048 1.000 0.940 139 ALA B O 1
ATOM 9141 N N . GLY B 2 140 ? 5.132 5.299 2.655 1.000 0.950 140 GLY B N 1
ATOM 9142 C CA . GLY B 2 140 ? 6.068 6.147 3.402 1.000 0.950 140 GLY B CA 1
ATOM 9143 C C . GLY B 2 140 ? 6.847 5.394 4.478 1.000 0.950 140 GLY B C 1
ATOM 9144 O O . GLY B 2 140 ? 8.065 5.299 4.390 1.000 0.950 140 GLY B O 1
ATOM 9148 N N . ALA B 2 141 ? 6.144 4.728 5.400 1.000 0.950 141 ALA B N 1
ATOM 9149 C CA . ALA B 2 141 ? 6.773 3.897 6.431 1.000 0.950 141 ALA B CA 1
ATOM 9150 C C . ALA B 2 141 ? 7.650 2.774 5.840 1.000 0.950 141 ALA B C 1
ATOM 9151 O O . ALA B 2 141 ? 8.722 2.461 6.355 1.000 0.950 141 ALA B O 1
ATOM 9158 N N . HIS B 2 142 ? 7.241 2.194 4.707 1.000 0.970 142 HIS B N 1
ATOM 9159 C CA . HIS B 2 142 ? 8.063 1.208 4.006 1.000 0.970 142 HIS B CA 1
ATOM 9160 C C . HIS B 2 142 ? 9.361 1.848 3.461 1.000 0.970 142 HIS B C 1
ATOM 9161 O O . HIS B 2 142 ? 10.435 1.249 3.547 1.000 0.970 142 HIS B O 1
ATOM 9175 N N . GLY B 2 143 ? 9.291 3.084 2.960 1.000 0.980 143 GLY B N 1
ATOM 9176 C CA . GLY B 2 143 ? 10.446 3.889 2.557 1.000 0.980 143 GLY B CA 1
ATOM 9177 C C . GLY B 2 143 ? 11.340 4.313 3.732 1.000 0.980 143 GLY B C 1
ATOM 9178 O O . GLY B 2 143 ? 12.562 4.310 3.595 1.000 0.980 143 GLY B O 1
ATOM 9182 N N . GLU B 2 144 ? 10.770 4.608 4.903 1.000 0.980 144 GLU B N 1
ATOM 9183 C CA . GLU B 2 144 ? 11.520 4.833 6.149 1.000 0.980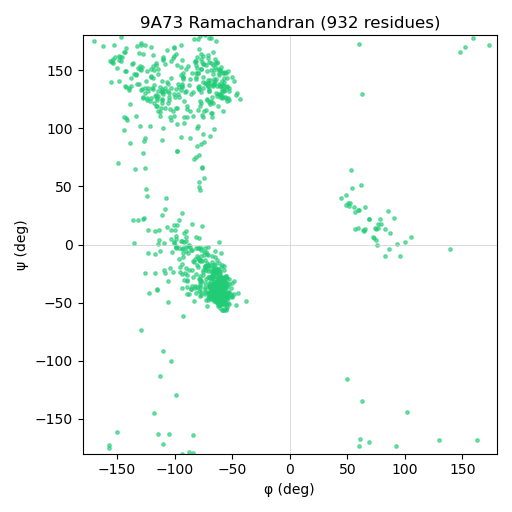 144 GLU B CA 1
ATOM 9184 C C . GLU B 2 144 ? 12.372 3.631 6.522 1.000 0.980 144 GLU B C 1
ATOM 9185 O O . GLU B 2 144 ? 13.594 3.748 6.624 1.000 0.980 144 GLU B O 1
ATOM 9197 N N . TRP B 2 145 ? 11.747 2.462 6.654 1.000 0.970 145 TRP B N 1
ATOM 9198 C CA . TRP B 2 145 ? 12.470 1.234 6.958 1.000 0.970 145 TRP B CA 1
ATOM 9199 C C . TRP B 2 145 ? 13.523 0.915 5.890 1.000 0.970 145 TRP B C 1
ATOM 9200 O O . TRP B 2 145 ? 14.668 0.625 6.232 1.000 0.970 145 TRP B O 1
ATOM 9221 N N . THR B 2 146 ? 13.181 1.058 4.604 1.000 0.990 146 THR B N 1
ATOM 9222 C CA . THR B 2 146 ? 14.127 0.849 3.493 1.000 0.990 146 THR B CA 1
ATOM 9223 C C . THR B 2 146 ? 15.351 1.757 3.623 1.000 0.990 146 THR B C 1
ATOM 9224 O O . THR B 2 146 ? 16.484 1.293 3.509 1.000 0.990 146 THR B O 1
ATOM 9235 N N . GLY B 2 147 ? 15.148 3.047 3.902 1.000 0.990 147 GLY B N 1
ATOM 9236 C CA . GLY B 2 147 ? 16.240 4.000 4.077 1.000 0.990 147 GLY B CA 1
ATOM 9237 C C . GLY B 2 147 ? 17.126 3.702 5.286 1.000 0.990 147 GLY B C 1
ATOM 9238 O O . GLY B 2 147 ? 18.350 3.756 5.179 1.000 0.990 147 GLY B O 1
ATOM 9242 N N . LEU B 2 148 ? 16.531 3.315 6.414 1.000 0.990 148 LEU B N 1
ATOM 9243 C CA . LEU B 2 148 ? 17.272 2.931 7.619 1.000 0.990 148 LEU B CA 1
ATOM 9244 C C . LEU B 2 148 ? 18.083 1.646 7.409 1.000 0.990 148 LEU B C 1
ATOM 9245 O O . LEU B 2 148 ? 19.235 1.572 7.838 1.000 0.990 148 LEU B O 1
ATOM 9261 N N . MET B 2 149 ? 17.535 0.666 6.684 1.000 0.990 149 MET B N 1
ATOM 9262 C CA . MET B 2 149 ? 18.260 -0.549 6.298 1.000 0.990 149 MET B CA 1
ATOM 9263 C C . MET B 2 149 ? 19.482 -0.237 5.421 1.000 0.990 149 MET B C 1
ATOM 9264 O O . MET B 2 149 ? 20.527 -0.867 5.587 1.000 0.990 149 MET B O 1
ATOM 9278 N N . MET B 2 150 ? 19.392 0.752 4.524 1.000 0.990 150 MET B N 1
ATOM 9279 C CA . MET B 2 150 ? 20.538 1.191 3.715 1.000 0.990 150 MET B CA 1
ATOM 9280 C C . MET B 2 150 ? 21.620 1.878 4.553 1.000 0.990 150 MET B C 1
ATOM 9281 O O . MET B 2 150 ? 22.797 1.572 4.382 1.000 0.990 150 MET B O 1
ATOM 9295 N N . ILE B 2 151 ? 21.245 2.752 5.494 1.000 0.990 151 ILE B N 1
ATOM 9296 C CA . ILE B 2 151 ? 22.195 3.385 6.429 1.000 0.990 151 ILE B CA 1
ATOM 9297 C C . ILE B 2 151 ? 22.902 2.325 7.280 1.000 0.990 151 ILE B C 1
ATOM 9298 O O . ILE B 2 151 ? 24.122 2.372 7.454 1.000 0.990 151 ILE B O 1
ATOM 9314 N N . ARG B 2 152 ? 22.150 1.330 7.767 1.000 0.980 152 ARG B N 1
ATOM 9315 C CA . ARG B 2 152 ? 22.713 0.192 8.495 1.000 0.980 152 ARG B CA 1
ATOM 9316 C C . ARG B 2 152 ? 23.749 -0.543 7.653 1.000 0.980 152 ARG B C 1
ATOM 9317 O O . ARG B 2 152 ? 24.876 -0.722 8.102 1.000 0.980 152 ARG B O 1
ATOM 9338 N N . ALA B 2 153 ? 23.390 -0.922 6.426 1.000 0.980 153 ALA B N 1
ATOM 9339 C CA . ALA B 2 153 ? 24.294 -1.628 5.523 1.000 0.980 153 ALA B CA 1
ATOM 9340 C C . ALA B 2 153 ? 25.548 -0.801 5.192 1.000 0.980 153 ALA B C 1
ATOM 9341 O O . ALA B 2 153 ? 26.643 -1.354 5.140 1.000 0.980 153 ALA B O 1
ATOM 9348 N N . TYR B 2 154 ? 25.411 0.521 5.063 1.000 0.980 154 TYR B N 1
ATOM 9349 C CA . TYR B 2 154 ? 26.534 1.444 4.911 1.000 0.980 154 TYR B CA 1
ATOM 9350 C C . TYR B 2 154 ? 27.482 1.453 6.118 1.000 0.980 154 TYR B C 1
ATOM 9351 O O . TYR B 2 154 ? 28.704 1.447 5.947 1.000 0.980 154 TYR B O 1
ATOM 9369 N N . HIS B 2 155 ? 26.959 1.454 7.346 1.000 0.980 155 HIS B N 1
ATOM 9370 C CA . HIS B 2 155 ? 27.798 1.362 8.543 1.000 0.980 155 HIS B CA 1
ATOM 9371 C C . HIS B 2 155 ? 28.465 -0.016 8.669 1.000 0.980 155 HIS B C 1
ATOM 9372 O O . HIS B 2 155 ? 29.686 -0.083 8.828 1.000 0.980 155 HIS B O 1
ATOM 9386 N N . GLU B 2 156 ? 27.705 -1.102 8.494 1.000 0.970 156 GLU B N 1
ATOM 9387 C CA . GLU B 2 156 ? 28.206 -2.483 8.556 1.000 0.970 156 GLU B CA 1
ATOM 9388 C C . GLU B 2 156 ? 29.300 -2.751 7.505 1.000 0.970 156 GLU B C 1
ATOM 9389 O O . GLU B 2 156 ? 30.321 -3.363 7.816 1.000 0.970 156 GLU B O 1
ATOM 9401 N N . ALA B 2 157 ? 29.153 -2.240 6.277 1.000 0.980 157 ALA B N 1
ATOM 9402 C CA . ALA B 2 157 ? 30.137 -2.413 5.204 1.000 0.980 157 ALA B CA 1
ATOM 9403 C C . ALA B 2 157 ? 31.480 -1.709 5.469 1.000 0.980 157 ALA B C 1
ATOM 9404 O O . ALA B 2 157 ? 32.502 -2.095 4.903 1.000 0.980 157 ALA B O 1
ATOM 9411 N N . ARG B 2 158 ? 31.505 -0.705 6.355 1.000 0.960 158 ARG B N 1
ATOM 9412 C CA . ARG B 2 158 ? 32.739 -0.048 6.826 1.000 0.960 158 ARG B CA 1
ATOM 9413 C C . ARG B 2 158 ? 33.325 -0.711 8.079 1.000 0.960 158 ARG B C 1
ATOM 9414 O O . ARG B 2 158 ? 34.271 -0.181 8.655 1.000 0.960 158 ARG B O 1
ATOM 9435 N N . GLY B 2 159 ? 32.768 -1.843 8.515 1.000 0.970 159 GLY B N 1
ATOM 9436 C CA . GLY B 2 159 ? 33.154 -2.529 9.748 1.000 0.970 159 GLY B CA 1
ATOM 9437 C C . GLY B 2 159 ? 32.650 -1.848 11.026 1.000 0.970 159 GLY B C 1
ATOM 9438 O O . GLY B 2 159 ? 33.114 -2.185 12.114 1.000 0.970 159 GLY B O 1
ATOM 9442 N N . ASP B 2 160 ? 31.720 -0.894 10.918 1.000 0.970 160 ASP B N 1
ATOM 9443 C CA . ASP B 2 160 ? 31.236 -0.090 12.042 1.000 0.970 160 ASP B CA 1
ATOM 9444 C C . ASP B 2 160 ? 29.914 -0.637 12.601 1.000 0.970 160 ASP B C 1
ATOM 9445 O O . ASP B 2 160 ? 28.826 -0.148 12.303 1.000 0.970 160 ASP B O 1
ATOM 9454 N N . PHE B 2 161 ? 30.022 -1.683 13.422 1.000 0.960 161 PHE B N 1
ATOM 9455 C CA . PHE B 2 161 ? 28.873 -2.385 14.011 1.000 0.960 161 PHE B CA 1
ATOM 9456 C C . PHE B 2 161 ? 28.353 -1.765 15.320 1.000 0.960 161 PHE B C 1
ATOM 9457 O O . PHE B 2 161 ? 27.356 -2.237 15.860 1.000 0.960 161 PHE B O 1
ATOM 9474 N N . LYS B 2 162 ? 29.009 -0.726 15.861 1.000 0.960 162 LYS B N 1
ATOM 9475 C CA . LYS B 2 162 ? 28.590 -0.080 17.123 1.000 0.960 162 LYS B CA 1
ATOM 9476 C C . LYS B 2 162 ? 27.497 0.975 16.929 1.000 0.960 162 LYS B C 1
ATOM 9477 O O . LYS B 2 162 ? 26.861 1.384 17.899 1.000 0.960 162 LYS B O 1
ATOM 9496 N N . ARG B 2 163 ? 27.261 1.410 15.687 1.000 0.970 163 ARG B N 1
ATOM 9497 C CA . ARG B 2 163 ? 26.243 2.411 15.348 1.000 0.970 163 ARG B CA 1
ATOM 9498 C C . ARG B 2 163 ? 24.849 1.808 15.358 1.000 0.970 163 ARG B C 1
ATOM 9499 O O . ARG B 2 163 ? 24.337 1.365 14.337 1.000 0.970 163 ARG B O 1
ATOM 9520 N N . THR B 2 164 ? 24.252 1.790 16.539 1.000 0.960 164 THR B N 1
ATOM 9521 C CA . THR B 2 164 ? 22.977 1.123 16.818 1.000 0.960 164 THR B CA 1
ATOM 9522 C C . THR B 2 164 ? 21.860 2.097 17.190 1.000 0.960 164 THR B C 1
ATOM 9523 O O . THR B 2 164 ? 20.731 1.660 17.409 1.000 0.960 164 THR B O 1
ATOM 9534 N N . LYS B 2 165 ? 22.132 3.410 17.219 1.000 0.980 165 LYS B N 1
ATOM 9535 C CA . LYS B 2 165 ? 21.176 4.424 17.684 1.000 0.980 165 LYS B CA 1
ATOM 9536 C C . LYS B 2 165 ? 20.660 5.321 16.566 1.000 0.980 165 LYS B C 1
ATOM 9537 O O . LYS B 2 165 ? 21.442 5.883 15.801 1.000 0.980 165 LYS B O 1
ATOM 9556 N N . VAL B 2 166 ? 19.344 5.503 16.513 1.000 0.980 166 VAL B N 1
ATOM 9557 C CA . VAL B 2 166 ? 18.667 6.476 15.648 1.000 0.980 166 VAL B CA 1
ATOM 9558 C C . VAL B 2 166 ? 18.063 7.568 16.520 1.000 0.980 166 VAL B C 1
ATOM 9559 O O . VAL B 2 166 ? 17.205 7.306 17.363 1.000 0.980 166 VAL B O 1
ATOM 9572 N N . ILE B 2 167 ? 18.525 8.798 16.327 1.000 0.980 167 ILE B N 1
ATOM 9573 C CA . ILE B 2 167 ? 17.976 9.972 16.995 1.000 0.980 167 ILE B CA 1
ATOM 9574 C C . ILE B 2 167 ? 16.701 10.391 16.266 1.000 0.980 167 ILE B C 1
ATOM 9575 O O . ILE B 2 167 ? 16.659 10.417 15.034 1.000 0.980 167 ILE B O 1
ATOM 9591 N N . VAL B 2 168 ? 15.655 10.707 17.023 1.000 0.960 168 VAL B N 1
ATOM 9592 C CA . VAL B 2 168 ? 14.349 11.118 16.498 1.000 0.960 168 VAL B CA 1
ATOM 9593 C C . VAL B 2 168 ? 13.790 12.259 17.365 1.000 0.960 168 VAL B C 1
ATOM 9594 O O . VAL B 2 168 ? 13.837 12.149 18.590 1.000 0.960 168 VAL B O 1
ATOM 9607 N N . PRO B 2 169 ? 13.244 13.346 16.792 1.000 0.940 169 PRO B N 1
ATOM 9608 C CA . PRO B 2 169 ? 12.577 14.395 17.562 1.000 0.940 169 PRO B CA 1
ATOM 9609 C C . PRO B 2 169 ? 11.367 13.891 18.352 1.000 0.940 169 PRO B C 1
ATOM 9610 O O . PRO B 2 169 ? 10.644 12.993 17.916 1.000 0.940 169 PRO B O 1
ATOM 9621 N N . ASP B 2 170 ? 11.086 14.521 19.488 1.000 0.890 170 ASP B N 1
ATOM 9622 C CA . ASP B 2 170 ? 9.857 14.292 20.261 1.000 0.890 170 ASP B CA 1
ATOM 9623 C C . ASP B 2 170 ? 8.572 14.564 19.452 1.000 0.890 170 ASP B C 1
ATOM 9624 O O . ASP B 2 170 ? 7.550 13.895 19.648 1.000 0.890 170 ASP B O 1
ATOM 9633 N N . SER B 2 171 ? 8.655 15.485 18.493 1.000 0.860 171 SER B N 1
ATOM 9634 C CA . SER B 2 171 ? 7.603 15.871 17.554 1.000 0.860 171 SER B CA 1
ATOM 9635 C C . SER B 2 171 ? 7.444 14.924 16.357 1.000 0.860 171 SER B C 1
ATOM 9636 O O . SER B 2 171 ? 6.463 15.037 15.620 1.000 0.860 171 SER B O 1
ATOM 9644 N N . ALA B 2 172 ? 8.365 13.976 16.155 1.000 0.880 172 ALA B N 1
ATOM 9645 C CA . ALA B 2 172 ? 8.333 13.080 15.004 1.000 0.880 172 ALA B CA 1
ATOM 9646 C C . ALA B 2 172 ? 7.095 12.173 14.989 1.000 0.880 172 ALA B C 1
ATOM 9647 O O . ALA B 2 172 ? 6.511 11.846 16.032 1.000 0.880 172 ALA B O 1
ATOM 9654 N N . HIS B 2 173 ? 6.734 11.715 13.793 1.000 0.870 173 HIS B N 1
ATOM 9655 C CA . HIS B 2 173 ? 5.633 10.785 13.598 1.000 0.870 173 HIS B CA 1
ATOM 9656 C C . HIS B 2 173 ? 5.954 9.411 14.213 1.000 0.870 173 HIS B C 1
ATOM 9657 O O . HIS B 2 173 ? 7.112 9.035 14.391 1.000 0.870 173 HIS B O 1
ATOM 9671 N N . GLY B 2 174 ? 4.922 8.643 14.578 1.000 0.880 174 GLY B N 1
ATOM 9672 C CA . GLY B 2 174 ? 5.092 7.335 15.226 1.000 0.880 174 GLY B CA 1
ATOM 9673 C C . GLY B 2 174 ? 5.774 6.283 14.343 1.000 0.880 174 GLY B C 1
ATOM 9674 O O . GLY B 2 174 ? 6.373 5.341 14.867 1.000 0.880 174 GLY B O 1
ATOM 9678 N N . THR B 2 175 ? 5.740 6.471 13.019 1.000 0.920 175 THR B N 1
ATOM 9679 C CA . THR B 2 175 ? 6.393 5.583 12.051 1.000 0.920 175 THR B CA 1
ATOM 9680 C C . THR B 2 175 ? 7.905 5.673 12.145 1.000 0.920 175 THR B C 1
ATOM 9681 O O . THR B 2 175 ? 8.535 4.626 12.110 1.000 0.920 175 THR B O 1
ATOM 9692 N N . ASN B 2 176 ? 8.492 6.851 12.382 1.000 0.940 176 ASN B N 1
ATOM 9693 C CA . ASN B 2 176 ? 9.949 7.003 12.437 1.000 0.940 176 ASN B CA 1
ATOM 9694 C C . ASN B 2 176 ? 10.603 6.086 13.496 1.000 0.940 176 ASN B C 1
ATOM 9695 O O . ASN B 2 176 ? 11.436 5.253 13.125 1.000 0.940 176 ASN B O 1
ATOM 9706 N N . PRO B 2 177 ? 10.220 6.143 14.794 1.000 0.940 177 PRO B N 1
ATOM 9707 C CA . PRO B 2 177 ? 10.783 5.239 15.789 1.000 0.940 177 PRO B CA 1
ATOM 9708 C C . PRO B 2 177 ? 10.404 3.774 15.532 1.000 0.940 177 PRO B C 1
ATOM 9709 O O . PRO B 2 177 ? 11.246 2.904 15.727 1.000 0.940 177 PRO B O 1
ATOM 9720 N N . ALA B 2 178 ? 9.193 3.481 15.038 1.000 0.930 178 ALA B N 1
ATOM 9721 C CA . ALA B 2 178 ? 8.800 2.109 14.703 1.000 0.930 178 ALA B CA 1
ATOM 9722 C C . ALA B 2 178 ? 9.675 1.517 13.582 1.000 0.930 178 ALA B C 1
ATOM 9723 O O . ALA B 2 178 ? 10.163 0.393 13.692 1.000 0.930 178 ALA B O 1
ATOM 9730 N N . SER B 2 179 ? 9.922 2.285 12.520 1.000 0.950 179 SER B N 1
ATOM 9731 C CA . SER B 2 179 ? 10.792 1.925 11.400 1.000 0.950 179 SER B CA 1
ATOM 9732 C C . SER B 2 179 ? 12.234 1.699 11.863 1.000 0.950 179 SER B C 1
ATOM 9733 O O . SER B 2 179 ? 12.863 0.737 11.423 1.000 0.950 179 SER B O 1
ATOM 9741 N N . ALA B 2 180 ? 12.745 2.523 12.787 1.000 0.950 180 ALA B N 1
ATOM 9742 C CA . ALA B 2 180 ? 14.064 2.334 13.395 1.000 0.950 180 ALA B CA 1
ATOM 9743 C C . ALA B 2 180 ? 14.157 1.021 14.179 1.000 0.950 180 ALA B C 1
ATOM 9744 O O . ALA B 2 180 ? 15.079 0.237 13.944 1.000 0.950 180 ALA B O 1
ATOM 9751 N N . THR B 2 181 ? 13.168 0.722 15.024 1.000 0.920 181 THR B N 1
ATOM 9752 C CA . THR B 2 181 ? 13.103 -0.549 15.757 1.000 0.920 181 THR B CA 1
ATOM 9753 C C . THR B 2 181 ? 13.054 -1.750 14.812 1.000 0.920 181 THR B C 1
ATOM 9754 O O . THR B 2 181 ? 13.808 -2.707 14.990 1.000 0.920 181 THR B O 1
ATOM 9765 N N . VAL B 2 182 ? 12.221 -1.701 13.767 1.000 0.920 182 VAL B N 1
ATOM 9766 C CA . VAL B 2 182 ? 12.097 -2.789 12.777 1.000 0.920 182 VAL B CA 1
ATOM 9767 C C . VAL B 2 182 ? 13.377 -2.957 11.941 1.000 0.920 182 VAL B C 1
ATOM 9768 O O . VAL B 2 182 ? 13.701 -4.073 11.531 1.000 0.920 182 VAL B O 1
ATOM 9781 N N . ALA B 2 183 ? 14.148 -1.887 11.727 1.000 0.950 183 ALA B N 1
ATOM 9782 C CA . ALA B 2 183 ? 15.471 -1.939 11.096 1.000 0.950 183 ALA B CA 1
ATOM 9783 C C . ALA B 2 183 ? 16.594 -2.440 12.038 1.000 0.950 183 ALA B C 1
ATOM 9784 O O . ALA B 2 183 ? 17.728 -2.656 11.594 1.000 0.950 183 ALA B O 1
ATOM 9791 N N . GLY B 2 184 ? 16.287 -2.674 13.318 1.000 0.930 184 GLY B N 1
ATOM 9792 C CA . GLY B 2 184 ? 17.220 -3.212 14.311 1.000 0.930 184 GLY B CA 1
ATOM 9793 C C . GLY B 2 184 ? 18.002 -2.155 15.087 1.000 0.930 184 GLY B C 1
ATOM 9794 O O . GLY B 2 184 ? 19.078 -2.471 15.598 1.000 0.930 184 GLY B O 1
ATOM 9798 N N . PHE B 2 185 ? 17.481 -0.928 15.160 1.000 0.960 185 PHE B N 1
ATOM 9799 C CA . PHE B 2 185 ? 18.059 0.177 15.919 1.000 0.960 185 PHE B CA 1
ATOM 9800 C C . PHE B 2 185 ? 17.321 0.440 17.236 1.000 0.960 185 PHE B C 1
ATOM 9801 O O . PHE B 2 185 ? 16.136 0.140 17.393 1.000 0.960 185 PHE B O 1
ATOM 9818 N N . GLU B 2 186 ? 18.025 1.077 18.165 1.000 0.950 186 GLU B N 1
ATOM 9819 C CA . GLU B 2 186 ? 17.444 1.727 19.336 1.000 0.950 186 GLU B CA 1
ATOM 9820 C C . GLU B 2 186 ? 17.163 3.200 19.036 1.000 0.950 186 GLU B C 1
ATOM 9821 O O . GLU B 2 186 ? 17.924 3.871 18.338 1.000 0.950 186 GLU B O 1
ATOM 9833 N N . THR B 2 187 ? 16.076 3.729 19.585 1.000 0.950 187 THR B N 1
ATOM 9834 C CA . THR B 2 187 ? 15.676 5.123 19.372 1.000 0.950 187 THR B CA 1
ATOM 9835 C C . THR B 2 187 ? 16.109 6.003 20.535 1.000 0.950 187 T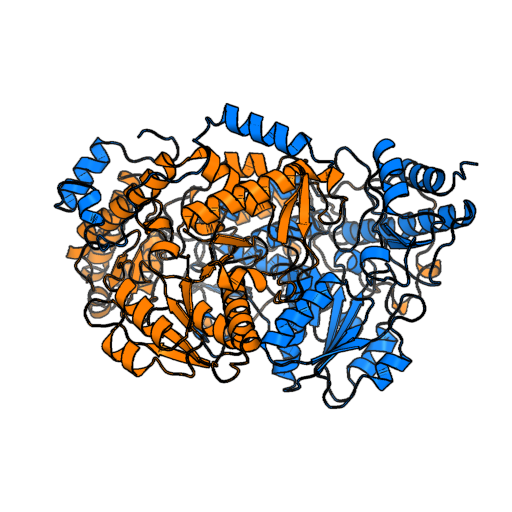HR B C 1
ATOM 9836 O O . THR B 2 187 ? 15.851 5.670 21.691 1.000 0.950 187 THR B O 1
ATOM 9847 N N . VAL B 2 188 ? 16.696 7.160 20.234 1.000 0.960 188 VAL B N 1
ATOM 9848 C CA . VAL B 2 188 ? 17.011 8.210 21.213 1.000 0.960 188 VAL B CA 1
ATOM 9849 C C . VAL B 2 188 ? 16.192 9.450 20.877 1.000 0.960 188 VAL B C 1
ATOM 9850 O O . VAL B 2 188 ? 16.258 9.953 19.759 1.000 0.960 188 VAL B O 1
ATOM 9863 N N . THR B 2 189 ? 15.411 9.953 21.828 1.000 0.940 189 THR B N 1
ATOM 9864 C CA . THR B 2 189 ? 14.590 11.148 21.597 1.000 0.940 189 THR B CA 1
ATOM 9865 C C . THR B 2 189 ? 15.405 12.419 21.811 1.000 0.940 189 THR B C 1
ATOM 9866 O O . THR B 2 189 ? 16.039 12.556 22.855 1.000 0.940 189 THR B O 1
ATOM 9877 N N . VAL B 2 190 ? 15.334 13.358 20.867 1.000 0.960 190 VAL B N 1
ATOM 9878 C CA . VAL B 2 190 ? 15.799 14.744 21.046 1.000 0.960 190 VAL B CA 1
ATOM 9879 C C . VAL B 2 190 ? 14.604 15.672 21.257 1.000 0.960 190 VAL B C 1
ATOM 9880 O O . VAL B 2 190 ? 13.537 15.462 20.674 1.000 0.960 190 VAL B O 1
ATOM 9893 N N . LYS B 2 191 ? 14.754 16.677 22.114 1.000 0.950 191 LYS B N 1
ATOM 9894 C CA . LYS B 2 191 ? 13.676 17.611 22.448 1.000 0.950 191 LYS B CA 1
ATOM 9895 C C . LYS B 2 191 ? 13.492 18.706 21.404 1.000 0.950 191 LYS B C 1
ATOM 9896 O O . LYS B 2 191 ? 14.445 19.146 20.758 1.000 0.950 191 LYS B O 1
ATOM 9915 N N . SER B 2 192 ? 12.263 19.200 21.315 1.000 0.940 192 SER B N 1
ATOM 9916 C CA . SER B 2 192 ? 11.972 20.499 20.713 1.000 0.940 192 SER B CA 1
ATOM 9917 C C . SER B 2 192 ? 12.275 21.631 21.703 1.000 0.940 192 SER B C 1
ATOM 9918 O O . SER B 2 192 ? 12.090 21.488 22.913 1.000 0.940 192 SER B O 1
ATOM 9926 N N . ASN B 2 193 ? 12.706 22.776 21.190 1.000 0.940 193 ASN B N 1
ATOM 9927 C CA . ASN B 2 193 ? 12.914 23.998 21.956 1.000 0.940 193 ASN B CA 1
ATOM 9928 C C . ASN B 2 193 ? 11.629 24.844 22.053 1.000 0.940 193 ASN B C 1
ATOM 9929 O O . ASN B 2 193 ? 10.573 24.510 21.515 1.000 0.940 193 ASN B O 1
ATOM 9940 N N . GLU B 2 194 ? 11.735 25.997 22.712 1.000 0.920 194 GLU B N 1
ATOM 9941 C CA . GLU B 2 194 ? 10.612 26.911 22.971 1.000 0.920 194 GLU B CA 1
ATOM 9942 C C . GLU B 2 194 ? 10.014 27.542 21.696 1.000 0.920 194 GLU B C 1
ATOM 9943 O O . GLU B 2 194 ? 8.885 28.022 21.717 1.000 0.920 194 GLU B O 1
ATOM 9955 N N . LYS B 2 195 ? 10.744 27.520 20.570 1.000 0.940 195 LYS B N 1
ATOM 9956 C CA . LYS B 2 195 ? 10.277 27.980 19.249 1.000 0.940 195 LYS B CA 1
ATOM 9957 C C . LYS B 2 195 ? 9.655 26.859 18.405 1.000 0.940 195 LYS B C 1
ATOM 9958 O O . LYS B 2 195 ? 9.294 27.118 17.259 1.000 0.940 195 LYS B O 1
ATOM 9977 N N . GLY B 2 196 ? 9.566 25.637 18.937 1.000 0.930 196 GLY B N 1
ATOM 9978 C CA . GLY B 2 196 ? 9.040 24.469 18.227 1.000 0.930 196 GLY B CA 1
ATOM 9979 C C . GLY B 2 196 ? 10.008 23.865 17.206 1.000 0.930 196 GLY B C 1
ATOM 9980 O O . GLY B 2 196 ? 9.578 23.083 16.368 1.000 0.930 196 GLY B O 1
ATOM 9984 N N . LEU B 2 197 ? 11.288 24.241 17.247 1.000 0.960 197 LEU B N 1
ATOM 9985 C CA . LEU B 2 197 ? 12.353 23.672 16.410 1.000 0.960 197 LEU B CA 1
ATOM 9986 C C . LEU B 2 197 ? 13.166 22.661 17.223 1.000 0.960 197 LEU B C 1
ATOM 9987 O O . LEU B 2 197 ? 13.032 22.620 18.447 1.000 0.960 197 LEU B O 1
ATOM 10003 N N . VAL B 2 198 ? 14.044 21.883 16.594 1.000 0.970 198 VAL B N 1
ATOM 10004 C CA . VAL B 2 198 ? 14.944 20.985 17.341 1.000 0.970 198 VAL B CA 1
ATOM 10005 C C . VAL B 2 198 ? 15.851 21.782 18.284 1.000 0.970 198 VAL B C 1
ATOM 10006 O O . VAL B 2 198 ? 16.414 22.820 17.926 1.000 0.970 198 VAL B O 1
ATOM 10019 N N . ASP B 2 199 ? 16.008 21.300 19.516 1.000 0.970 199 ASP B N 1
ATOM 10020 C CA . ASP B 2 199 ? 17.003 21.837 20.437 1.000 0.970 199 ASP B CA 1
ATOM 10021 C C . ASP B 2 199 ? 18.404 21.357 20.033 1.000 0.970 199 ASP B C 1
ATOM 10022 O O . ASP B 2 199 ? 18.760 20.185 20.170 1.000 0.970 199 ASP B O 1
ATOM 10031 N N . LEU B 2 200 ? 19.216 22.287 19.535 1.000 0.970 200 LEU B N 1
ATOM 10032 C CA . LEU B 2 200 ? 20.570 22.001 19.076 1.000 0.970 200 LEU B CA 1
ATOM 10033 C C . LEU B 2 200 ? 21.502 21.546 20.213 1.000 0.970 200 LEU B C 1
ATOM 10034 O O . LEU B 2 200 ? 22.405 20.740 19.990 1.000 0.970 200 LEU B O 1
ATOM 10050 N N . GLU B 2 201 ? 21.300 22.043 21.434 1.000 0.970 201 GLU B N 1
ATOM 10051 C CA . GLU B 2 201 ? 22.121 21.677 22.593 1.000 0.970 201 GLU B CA 1
ATOM 10052 C C . GLU B 2 201 ? 21.731 20.312 23.167 1.000 0.970 201 GLU B C 1
ATOM 10053 O O . GLU B 2 201 ? 22.580 19.593 23.706 1.000 0.970 201 GLU B O 1
ATOM 10065 N N . ASP B 2 202 ? 20.464 19.922 23.040 1.000 0.970 202 ASP B N 1
ATOM 10066 C CA . ASP B 2 202 ? 20.036 18.549 23.318 1.000 0.970 202 ASP B CA 1
ATOM 10067 C C . ASP B 2 202 ? 20.555 17.591 22.233 1.000 0.970 202 ASP B C 1
ATOM 10068 O O . ASP B 2 202 ? 21.100 16.534 22.555 1.000 0.970 202 ASP B O 1
ATOM 10077 N N . LEU B 2 203 ? 20.519 18.003 20.956 1.000 0.980 203 LEU B N 1
ATOM 10078 C CA . LEU B 2 203 ? 21.071 17.226 19.843 1.000 0.980 203 LEU B CA 1
ATOM 10079 C C . LEU B 2 203 ? 22.572 16.950 20.019 1.000 0.980 203 LEU B C 1
ATOM 10080 O O . LEU B 2 203 ? 22.991 15.800 19.898 1.000 0.980 203 LEU B O 1
ATOM 10096 N N . LYS B 2 204 ? 23.386 17.960 20.362 1.000 0.970 204 LYS B N 1
ATOM 10097 C CA . LYS B 2 204 ? 24.830 17.784 20.638 1.000 0.970 204 LYS B CA 1
ATOM 10098 C C . LYS B 2 204 ? 25.108 16.818 21.790 1.000 0.970 204 LYS B C 1
ATOM 10099 O O . LYS B 2 204 ? 26.143 16.160 21.787 1.000 0.970 204 LYS B O 1
ATOM 10118 N N . ARG B 2 205 ? 24.214 16.747 22.784 1.000 0.970 205 ARG B N 1
ATOM 10119 C CA . ARG B 2 205 ? 24.320 15.799 23.906 1.000 0.970 205 ARG B CA 1
ATOM 10120 C C . ARG B 2 205 ? 23.888 14.385 23.531 1.000 0.970 205 ARG B C 1
ATOM 10121 O O . ARG B 2 205 ? 24.433 13.433 24.083 1.000 0.970 205 ARG B O 1
ATOM 10142 N N . ALA B 2 206 ? 22.908 14.253 22.642 1.000 0.970 206 ALA B N 1
ATOM 10143 C CA . ALA B 2 206 ? 22.392 12.966 22.190 1.000 0.970 206 ALA B CA 1
ATOM 10144 C C . ALA B 2 206 ? 23.313 12.291 21.159 1.000 0.970 206 ALA B C 1
ATOM 10145 O O . ALA B 2 206 ? 23.461 11.069 21.179 1.000 0.970 206 ALA B O 1
ATOM 10152 N N . VAL B 2 207 ? 23.929 13.076 20.270 1.000 0.980 207 VAL B N 1
ATOM 10153 C CA . VAL B 2 207 ? 24.821 12.586 19.214 1.000 0.980 207 VAL B CA 1
ATOM 10154 C C . VAL B 2 207 ? 26.135 12.074 19.797 1.000 0.980 207 VAL B C 1
ATOM 10155 O O . VAL B 2 207 ? 26.796 12.727 20.602 1.000 0.980 207 VAL B O 1
ATOM 10168 N N . ASN B 2 208 ? 26.536 10.888 19.349 1.000 0.960 208 ASN B N 1
ATOM 10169 C CA . ASN B 2 208 ? 27.774 10.239 19.753 1.000 0.960 208 ASN B CA 1
ATOM 10170 C C . ASN B 2 208 ? 28.250 9.217 18.701 1.000 0.960 208 ASN B C 1
ATOM 10171 O O . ASN B 2 208 ? 27.695 9.078 17.612 1.000 0.960 208 ASN B O 1
ATOM 10182 N N . GLU B 2 209 ? 29.283 8.456 19.044 1.000 0.960 209 GLU B N 1
ATOM 10183 C CA . GLU B 2 209 ? 29.888 7.427 18.194 1.000 0.960 209 GLU B CA 1
ATOM 10184 C C . GLU B 2 209 ? 29.052 6.148 17.987 1.000 0.960 209 GLU B C 1
ATOM 10185 O O . GLU B 2 209 ? 29.412 5.324 17.146 1.000 0.960 209 GLU B O 1
ATOM 10197 N N . GLU B 2 210 ? 27.934 5.994 18.704 1.000 0.980 210 GLU B N 1
ATOM 10198 C CA . GLU B 2 210 ? 26.914 4.956 18.483 1.000 0.980 210 GLU B CA 1
ATOM 10199 C C . GLU B 2 210 ? 25.767 5.454 17.580 1.000 0.980 210 GLU B C 1
ATOM 10200 O O . GLU B 2 210 ? 24.860 4.689 17.243 1.000 0.980 210 GLU B O 1
ATOM 10212 N N . THR B 2 211 ? 25.779 6.730 17.178 1.000 0.980 211 THR B N 1
ATOM 10213 C CA . THR B 2 211 ? 24.721 7.324 16.350 1.000 0.980 211 THR B CA 1
ATOM 10214 C C . THR B 2 211 ? 24.838 6.840 14.907 1.000 0.980 211 THR B C 1
ATOM 10215 O O . THR B 2 211 ? 25.811 7.141 14.213 1.000 0.980 211 THR B O 1
ATOM 10226 N N . ALA B 2 212 ? 23.836 6.094 14.452 1.000 0.990 212 ALA B N 1
ATOM 10227 C CA . ALA B 2 212 ? 23.672 5.674 13.067 1.000 0.990 212 ALA B CA 1
ATOM 10228 C C . ALA B 2 212 ? 23.009 6.773 12.235 1.000 0.990 212 ALA B C 1
ATOM 10229 O O . ALA B 2 212 ? 23.496 7.138 11.168 1.000 0.990 212 ALA B O 1
ATOM 10236 N N . ALA B 2 213 ? 21.911 7.341 12.734 1.000 0.990 213 ALA B N 1
ATOM 10237 C CA . ALA B 2 213 ? 21.187 8.371 12.007 1.000 0.990 213 ALA B CA 1
ATOM 10238 C C . ALA B 2 213 ? 20.443 9.355 12.908 1.000 0.990 213 ALA B C 1
ATOM 10239 O O . ALA B 2 213 ? 20.140 9.046 14.056 1.000 0.990 213 ALA B O 1
ATOM 10246 N N . LEU B 2 214 ? 20.095 10.509 12.345 1.000 0.990 214 LEU B N 1
ATOM 10247 C CA . LEU B 2 214 ? 19.008 11.368 12.813 1.000 0.990 214 LEU B CA 1
ATOM 10248 C C . LEU B 2 214 ? 17.891 11.324 11.766 1.000 0.990 214 LEU B C 1
ATOM 10249 O O . LEU B 2 214 ? 18.139 11.630 10.599 1.000 0.990 214 LEU B O 1
ATOM 10265 N N . MET B 2 215 ? 16.677 10.957 12.172 1.000 0.980 215 MET B N 1
ATOM 10266 C CA . MET B 2 215 ? 15.483 11.098 11.335 1.000 0.980 215 MET B CA 1
ATOM 10267 C C . MET B 2 215 ? 14.829 12.442 11.606 1.000 0.980 215 MET B C 1
ATOM 10268 O O . MET B 2 215 ? 14.473 12.739 12.744 1.000 0.980 215 MET B O 1
ATOM 10282 N N . LEU B 2 216 ? 14.648 13.236 10.558 1.000 0.970 216 LEU B N 1
ATOM 10283 C CA . LEU B 2 216 ? 14.082 14.570 10.653 1.000 0.970 216 LEU B CA 1
ATOM 10284 C C . LEU B 2 216 ? 13.050 14.805 9.553 1.000 0.970 216 LEU B C 1
ATOM 10285 O O . LEU B 2 216 ? 13.211 14.357 8.421 1.000 0.970 216 LEU B O 1
ATOM 10301 N N . THR B 2 217 ? 12.028 15.585 9.873 1.000 0.960 217 THR B N 1
ATOM 10302 C CA . THR B 2 217 ? 11.080 16.150 8.909 1.000 0.960 217 THR B CA 1
ATOM 10303 C C . THR B 2 217 ? 11.370 17.647 8.813 1.000 0.960 217 THR B C 1
ATOM 10304 O O . THR B 2 217 ? 11.527 18.295 9.845 1.000 0.960 217 THR B O 1
ATOM 10315 N N . ASN B 2 218 ? 11.476 18.212 7.607 1.000 0.960 218 ASN B N 1
ATOM 10316 C CA . ASN B 2 218 ? 11.690 19.655 7.439 1.000 0.960 218 ASN B CA 1
ATOM 10317 C C . ASN B 2 218 ? 10.908 20.201 6.221 1.000 0.960 218 ASN B C 1
ATOM 10318 O O . ASN B 2 218 ? 11.292 19.906 5.089 1.000 0.960 218 ASN B O 1
ATOM 10329 N N . PRO B 2 219 ? 9.835 20.990 6.392 1.000 0.970 219 PRO B N 1
ATOM 10330 C CA . PRO B 2 219 ? 9.335 21.535 7.653 1.000 0.970 219 PRO B CA 1
ATOM 10331 C C . PRO B 2 219 ? 8.928 20.441 8.632 1.000 0.970 219 PRO B C 1
ATOM 10332 O O . PRO B 2 219 ? 8.471 19.376 8.216 1.000 0.970 219 PRO B O 1
ATOM 10343 N N . ASN B 2 220 ? 9.135 20.690 9.918 1.000 0.950 220 ASN B N 1
ATOM 10344 C CA . ASN B 2 220 ? 8.792 19.742 10.963 1.000 0.950 220 ASN B CA 1
ATOM 10345 C C . ASN B 2 220 ? 7.268 19.580 11.087 1.000 0.950 220 ASN B C 1
ATOM 10346 O O . ASN B 2 220 ? 6.489 20.242 10.399 1.000 0.950 220 ASN B O 1
ATOM 10357 N N . THR B 2 221 ? 6.835 18.695 11.977 1.000 0.900 221 THR B N 1
ATOM 10358 C CA . THR B 2 221 ? 5.419 18.343 12.171 1.000 0.900 221 THR B CA 1
ATOM 10359 C C . THR B 2 221 ? 4.582 19.451 12.825 1.000 0.900 221 THR B C 1
ATOM 10360 O O . THR B 2 221 ? 3.380 19.291 12.994 1.000 0.900 221 THR B O 1
ATOM 10371 N N . LEU B 2 222 ? 5.188 20.586 13.193 1.000 0.940 222 LEU B N 1
ATOM 10372 C CA . LEU B 2 222 ? 4.485 21.804 13.613 1.000 0.940 222 LEU B CA 1
ATOM 10373 C C . LEU B 2 222 ? 4.270 22.784 12.443 1.000 0.940 222 LEU B C 1
ATOM 10374 O O . LEU B 2 222 ? 3.760 23.886 12.650 1.000 0.940 222 LEU B O 1
ATOM 10390 N N . GLY B 2 223 ? 4.677 22.410 11.223 1.000 0.960 223 GLY B N 1
ATOM 10391 C CA . GLY B 2 223 ? 4.627 23.260 10.035 1.000 0.960 223 GLY B CA 1
ATOM 10392 C C . GLY B 2 223 ? 5.728 24.325 9.985 1.000 0.960 223 GLY B C 1
ATOM 10393 O O . GLY B 2 223 ? 5.606 25.292 9.229 1.000 0.960 223 GLY B O 1
ATOM 10397 N N . LEU B 2 224 ? 6.795 24.177 10.778 1.000 0.970 224 LEU B N 1
ATOM 10398 C CA . LEU B 2 224 ? 7.887 25.147 10.908 1.000 0.970 224 LEU B CA 1
ATOM 10399 C C . LEU B 2 224 ? 9.154 24.645 10.205 1.000 0.970 224 LEU B C 1
ATOM 10400 O O . LEU B 2 224 ? 9.479 23.461 10.268 1.000 0.970 224 LEU B O 1
ATOM 10416 N N . PHE B 2 225 ? 9.879 25.532 9.520 1.000 0.970 225 PHE B N 1
ATOM 10417 C CA . PHE B 2 225 ? 11.141 25.163 8.878 1.000 0.970 225 PHE B CA 1
ATOM 10418 C C . PHE B 2 225 ? 12.275 25.115 9.910 1.000 0.970 225 PHE B C 1
ATOM 10419 O O . PHE B 2 225 ? 12.439 26.036 10.707 1.000 0.970 225 PHE B O 1
ATOM 10436 N N . GLU B 2 226 ? 13.082 24.058 9.872 1.000 0.960 226 GLU B N 1
ATOM 10437 C CA . GLU B 2 226 ? 14.258 23.899 10.726 1.000 0.960 226 GLU B CA 1
ATOM 10438 C C . GLU B 2 226 ? 15.391 24.818 10.241 1.000 0.960 226 GLU B C 1
ATOM 10439 O O . GLU B 2 226 ? 16.224 24.449 9.413 1.000 0.960 226 GLU B O 1
ATOM 10451 N N . GLU B 2 227 ? 15.408 26.052 10.747 1.000 0.950 227 GLU B N 1
ATOM 10452 C CA . GLU B 2 227 ? 16.332 27.123 10.330 1.000 0.950 227 GLU B CA 1
ATOM 10453 C C . GLU B 2 227 ? 17.815 26.749 10.499 1.000 0.950 227 GLU B C 1
ATOM 10454 O O . GLU B 2 227 ? 18.669 27.199 9.740 1.000 0.950 227 GLU B O 1
ATOM 10466 N N . GLN B 2 228 ? 18.139 25.896 11.471 1.000 0.950 228 GLN B N 1
ATOM 10467 C CA . GLN B 2 228 ? 19.510 25.458 11.757 1.000 0.950 228 GLN B CA 1
ATOM 10468 C C . GLN B 2 228 ? 19.854 24.118 11.096 1.000 0.950 228 GLN B C 1
ATOM 10469 O O . GLN B 2 228 ? 20.785 23.433 11.520 1.000 0.950 228 GLN B O 1
ATOM 10483 N N . ILE B 2 229 ? 19.120 23.726 10.050 1.000 0.970 229 ILE B N 1
ATOM 10484 C CA . ILE B 2 229 ? 19.279 22.419 9.404 1.000 0.970 229 ILE B CA 1
ATOM 10485 C C . ILE B 2 229 ? 20.717 22.112 8.975 1.000 0.970 229 ILE B C 1
ATOM 10486 O O . ILE B 2 229 ? 21.198 21.006 9.209 1.000 0.970 229 ILE B O 1
ATOM 10502 N N . THR B 2 230 ? 21.441 23.087 8.426 1.000 0.960 230 THR B N 1
ATOM 10503 C CA . THR B 2 230 ? 22.844 22.885 8.036 1.000 0.960 230 THR B CA 1
ATOM 10504 C C . THR B 2 230 ? 23.767 22.625 9.224 1.000 0.960 230 THR B C 1
ATOM 10505 O O . THR B 2 230 ? 24.695 21.833 9.109 1.000 0.960 230 THR B O 1
ATOM 10516 N N . GLU B 2 231 ? 23.494 23.233 10.378 1.000 0.970 231 GLU B N 1
ATOM 10517 C CA . GLU B 2 231 ? 24.277 23.030 11.602 1.000 0.970 231 GLU B CA 1
ATOM 10518 C C . GLU B 2 231 ? 23.987 21.646 12.210 1.000 0.970 231 GLU B C 1
ATOM 10519 O O . GLU B 2 231 ? 24.898 20.943 12.645 1.000 0.970 231 GLU B O 1
ATOM 10531 N N . MET B 2 232 ? 22.727 21.197 12.155 1.000 0.970 232 MET B N 1
ATOM 10532 C CA . MET B 2 232 ? 22.344 19.833 12.540 1.000 0.970 232 MET B CA 1
ATOM 10533 C C . MET B 2 232 ? 23.001 18.771 11.650 1.000 0.970 232 MET B C 1
ATOM 10534 O O . MET B 2 232 ? 23.485 17.759 12.162 1.000 0.970 232 MET B O 1
ATOM 10548 N N . ALA B 2 233 ? 23.041 19.008 10.334 1.000 0.970 233 ALA B N 1
ATOM 10549 C CA . ALA B 2 233 ? 23.714 18.125 9.387 1.000 0.970 233 ALA B CA 1
ATOM 10550 C C . ALA B 2 233 ? 25.202 17.963 9.741 1.000 0.970 233 ALA B C 1
ATOM 10551 O O . ALA B 2 233 ? 25.670 16.835 9.894 1.000 0.970 233 ALA B O 1
ATOM 10558 N N . GLU B 2 234 ? 25.918 19.070 9.980 1.000 0.970 234 GLU B N 1
ATOM 10559 C CA . GLU B 2 234 ? 27.325 19.031 10.403 1.000 0.970 234 GLU B CA 1
ATOM 10560 C C . GLU B 2 234 ? 27.533 18.250 11.707 1.000 0.970 234 GLU B C 1
ATOM 10561 O O . GLU B 2 234 ? 28.446 17.427 11.767 1.000 0.970 234 GLU B O 1
ATOM 10573 N N . ILE B 2 235 ? 26.691 18.455 12.729 1.000 0.970 235 ILE B N 1
ATOM 10574 C CA . ILE B 2 235 ? 26.797 17.751 14.022 1.000 0.970 235 ILE B CA 1
ATOM 10575 C C . ILE B 2 235 ? 26.697 16.231 13.828 1.000 0.970 235 ILE B C 1
ATOM 10576 O O . ILE B 2 235 ? 27.519 15.473 14.352 1.000 0.970 235 ILE B O 1
ATOM 10592 N N . VAL B 2 236 ? 25.708 15.770 13.059 1.000 0.980 236 VAL B N 1
ATOM 10593 C CA . VAL B 2 236 ? 25.484 14.335 12.823 1.000 0.980 236 VAL B CA 1
ATOM 10594 C C . VAL B 2 236 ? 26.594 13.743 11.949 1.000 0.980 236 VAL B C 1
ATOM 10595 O O . VAL B 2 236 ? 27.118 12.669 12.265 1.000 0.980 236 VAL B O 1
ATOM 10608 N N . HIS B 2 237 ? 27.003 14.448 10.889 1.000 0.980 237 HIS B N 1
ATOM 10609 C CA . HIS B 2 237 ? 28.066 14.002 9.984 1.000 0.980 237 HIS B CA 1
ATOM 10610 C C . HIS B 2 237 ? 29.441 13.963 10.659 1.000 0.980 237 HIS B C 1
ATOM 10611 O O . HIS B 2 237 ? 30.178 13.000 10.450 1.000 0.980 237 HIS B O 1
ATOM 10625 N N . GLN B 2 238 ? 29.784 14.936 11.514 1.000 0.970 238 GLN B N 1
ATOM 10626 C CA . GLN B 2 238 ? 31.038 14.929 12.284 1.000 0.970 238 GLN B CA 1
ATOM 10627 C C . GLN B 2 238 ? 31.118 13.746 13.254 1.000 0.970 238 GLN B C 1
ATOM 10628 O O . GLN B 2 238 ? 32.188 13.162 13.423 1.000 0.970 238 GLN B O 1
ATOM 10642 N N . ALA B 2 239 ? 29.991 13.344 13.849 1.000 0.960 239 ALA B N 1
ATOM 10643 C CA . ALA B 2 239 ? 29.916 12.133 14.665 1.000 0.960 239 ALA B CA 1
ATOM 10644 C C . ALA B 2 239 ? 29.922 10.835 13.833 1.000 0.960 239 ALA B C 1
ATOM 10645 O O . ALA B 2 239 ? 30.054 9.736 14.383 1.000 0.960 239 ALA B O 1
ATOM 10652 N N . GLY B 2 240 ? 29.799 10.944 12.507 1.000 0.970 240 GLY B N 1
ATOM 10653 C CA . GLY B 2 240 ? 29.815 9.847 11.540 1.000 0.970 240 GLY B CA 1
ATOM 10654 C C . GLY B 2 240 ? 28.459 9.187 11.279 1.000 0.970 240 GLY B C 1
ATOM 10655 O O . GLY B 2 240 ? 28.429 8.136 10.631 1.000 0.970 240 GLY B O 1
ATOM 10659 N N . GLY B 2 241 ? 27.369 9.771 11.783 1.000 0.980 241 GLY B N 1
ATOM 10660 C CA . GLY B 2 241 ? 26.002 9.347 11.485 1.000 0.980 241 GLY B CA 1
ATOM 10661 C C . GLY B 2 241 ? 25.509 9.866 10.130 1.000 0.980 241 GLY B C 1
ATOM 10662 O O . GLY B 2 241 ? 26.205 10.614 9.440 1.000 0.980 241 GLY B O 1
ATOM 10666 N N . LYS B 2 242 ? 24.296 9.461 9.751 1.000 0.990 242 LYS B N 1
ATOM 10667 C CA . LYS B 2 242 ? 23.594 9.872 8.528 1.000 0.990 242 LYS B CA 1
ATOM 10668 C C . LYS B 2 242 ? 22.332 10.681 8.826 1.000 0.990 242 LYS B C 1
ATOM 10669 O O . LYS B 2 242 ? 21.687 10.495 9.854 1.000 0.990 242 LYS B O 1
ATOM 10688 N N . LEU B 2 243 ? 21.959 11.577 7.922 1.000 0.990 243 LEU B N 1
ATOM 10689 C CA . LEU B 2 243 ? 20.791 12.438 8.061 1.000 0.990 243 LEU B CA 1
ATOM 10690 C C . LEU B 2 243 ? 19.656 11.923 7.166 1.000 0.990 243 LEU B C 1
ATOM 10691 O O . LEU B 2 243 ? 19.775 11.882 5.941 1.000 0.990 243 LEU B O 1
ATOM 10707 N N . TYR B 2 244 ? 18.549 11.518 7.782 1.000 0.990 244 TYR B N 1
ATOM 10708 C CA . TYR B 2 244 ? 17.386 10.950 7.106 1.000 0.990 244 TYR B CA 1
ATOM 10709 C C . TYR B 2 244 ? 16.242 11.970 7.052 1.000 0.990 244 TYR B C 1
ATOM 10710 O O . TYR B 2 244 ? 15.832 12.487 8.089 1.000 0.990 244 TYR B O 1
ATOM 10728 N N . TYR B 2 245 ? 15.700 12.224 5.859 1.000 0.980 245 TYR B N 1
ATOM 10729 C CA . TYR B 2 245 ? 14.562 13.111 5.620 1.000 0.980 245 TYR B CA 1
ATOM 10730 C C . TYR B 2 245 ? 13.255 12.327 5.493 1.000 0.980 245 TYR B C 1
ATOM 10731 O O . TYR B 2 245 ? 13.050 11.558 4.547 1.000 0.980 245 TYR B O 1
ATOM 10749 N N . ASP B 2 246 ? 12.329 12.577 6.408 1.000 0.970 246 ASP B N 1
ATOM 10750 C CA . ASP B 2 246 ? 10.934 12.198 6.238 1.000 0.970 246 ASP B CA 1
ATOM 10751 C C . ASP B 2 246 ? 10.251 13.162 5.257 1.000 0.970 246 ASP B C 1
ATOM 10752 O O . ASP B 2 246 ? 10.053 14.344 5.550 1.000 0.970 246 ASP B O 1
ATOM 10761 N N . GLY B 2 247 ? 9.890 12.656 4.075 1.000 0.970 247 GLY B N 1
ATOM 10762 C CA . GLY B 2 247 ? 9.283 13.458 3.017 1.000 0.970 247 GLY B CA 1
ATOM 10763 C C . GLY B 2 247 ? 7.777 13.643 3.107 1.000 0.970 247 GLY B C 1
ATOM 10764 O O . GLY B 2 247 ? 7.172 14.014 2.097 1.000 0.970 247 GLY B O 1
ATOM 10768 N N . ALA B 2 248 ? 7.150 13.397 4.262 1.000 0.940 248 ALA B N 1
ATOM 10769 C CA . ALA B 2 248 ? 5.737 13.704 4.486 1.000 0.940 248 ALA B CA 1
ATOM 10770 C C . ALA B 2 248 ? 5.390 15.161 4.141 1.000 0.940 248 ALA B C 1
ATOM 10771 O O . ALA B 2 248 ? 4.393 15.388 3.462 1.000 0.940 248 ALA B O 1
ATOM 10778 N N . ASN B 2 249 ? 6.263 16.107 4.496 1.000 0.970 249 ASN B N 1
ATOM 10779 C CA . ASN B 2 249 ? 6.002 17.545 4.384 1.000 0.970 249 ASN B CA 1
ATOM 10780 C C . ASN B 2 249 ? 6.646 18.198 3.146 1.000 0.970 249 ASN B C 1
ATOM 10781 O O . ASN B 2 249 ? 6.774 19.421 3.060 1.000 0.970 249 ASN B O 1
ATOM 10792 N N . LEU B 2 250 ? 7.059 17.403 2.150 1.000 0.980 250 LEU B N 1
ATOM 10793 C CA . LEU B 2 250 ? 7.772 17.913 0.970 1.000 0.980 250 LEU B CA 1
ATOM 10794 C C . LEU B 2 250 ? 6.940 18.920 0.151 1.000 0.980 250 LEU B C 1
ATOM 10795 O O . LEU B 2 250 ? 7.508 19.784 -0.519 1.000 0.980 250 LEU B O 1
ATOM 10811 N N . ASN B 2 251 ? 5.605 18.849 0.222 1.000 0.980 251 ASN B N 1
ATOM 10812 C CA . ASN B 2 251 ? 4.706 19.778 -0.472 1.000 0.980 251 ASN B CA 1
ATOM 10813 C C . ASN B 2 251 ? 4.954 21.253 -0.102 1.000 0.980 251 ASN B C 1
ATOM 10814 O O . ASN B 2 251 ? 4.622 22.152 -0.866 1.000 0.980 251 ASN B O 1
ATOM 10825 N N . ALA B 2 252 ? 5.571 21.501 1.054 1.000 0.980 252 ALA B N 1
ATOM 10826 C CA . ALA B 2 252 ? 5.919 22.829 1.533 1.000 0.980 252 ALA B CA 1
ATOM 10827 C C . ALA B 2 252 ? 7.171 23.453 0.905 1.000 0.980 252 ALA B C 1
ATOM 10828 O O . ALA B 2 252 ? 7.430 24.636 1.135 1.000 0.980 252 ALA B O 1
ATOM 10835 N N . VAL B 2 253 ? 7.999 22.680 0.197 1.000 0.970 253 VAL B N 1
ATOM 10836 C CA . VAL B 2 253 ? 9.348 23.126 -0.193 1.000 0.970 253 VAL B CA 1
ATOM 10837 C C . VAL B 2 253 ? 9.721 22.820 -1.641 1.000 0.970 253 VAL B C 1
ATOM 10838 O O . VAL B 2 253 ? 10.818 23.198 -2.056 1.000 0.970 253 VAL B O 1
ATOM 10851 N N . LEU B 2 254 ? 8.835 22.217 -2.451 1.000 0.960 254 LEU B N 1
ATOM 10852 C CA . LEU B 2 254 ? 9.125 21.991 -3.876 1.000 0.960 254 LEU B CA 1
ATOM 10853 C C . LEU B 2 254 ? 9.517 23.322 -4.538 1.000 0.960 254 LEU B C 1
ATOM 10854 O O . LEU B 2 254 ? 8.785 24.307 -4.443 1.000 0.960 254 LEU B O 1
ATOM 10870 N N . SER B 2 255 ? 10.684 23.343 -5.189 1.000 0.960 255 SER B N 1
ATOM 10871 C CA . SER B 2 255 ? 11.273 24.525 -5.847 1.000 0.960 255 SER B CA 1
ATOM 10872 C C . SER B 2 255 ? 11.652 25.682 -4.910 1.000 0.960 255 SER B C 1
ATOM 10873 O O . SER B 2 255 ? 11.954 26.774 -5.389 1.000 0.960 255 SER B O 1
ATOM 10881 N N . LYS B 2 256 ? 11.659 25.457 -3.591 1.000 0.970 256 LYS B N 1
ATOM 10882 C CA . LYS B 2 256 ? 12.097 26.428 -2.574 1.000 0.970 256 LYS B CA 1
ATOM 10883 C C . LYS B 2 256 ? 13.337 25.948 -1.829 1.000 0.970 256 LYS B C 1
ATOM 10884 O O . LYS B 2 256 ? 14.237 26.744 -1.583 1.000 0.970 256 LYS B O 1
ATOM 10903 N N . ALA B 2 257 ? 13.422 24.657 -1.533 1.000 0.970 257 ALA B N 1
ATOM 10904 C CA . ALA B 2 257 ? 14.614 23.999 -1.016 1.000 0.970 257 ALA B CA 1
ATOM 10905 C C . ALA B 2 257 ? 14.549 22.504 -1.352 1.000 0.970 257 ALA B C 1
ATOM 10906 O O . ALA B 2 257 ? 13.468 21.966 -1.597 1.000 0.970 257 ALA B O 1
ATOM 10913 N N . ARG B 2 258 ? 15.694 21.824 -1.377 1.000 0.98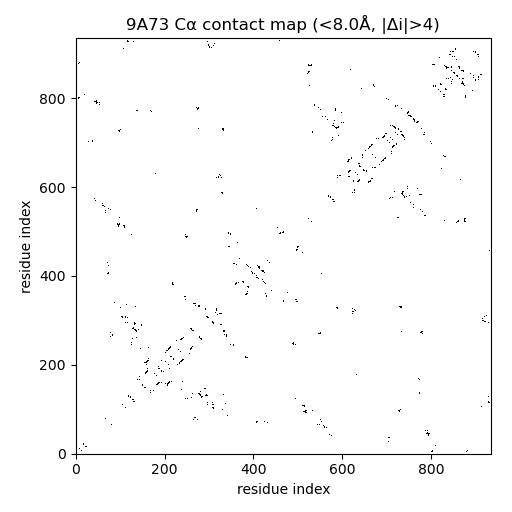0 258 ARG B N 1
ATOM 10914 C CA . ARG B 2 258 ? 15.755 20.389 -1.680 1.000 0.980 258 ARG B CA 1
ATOM 10915 C C . ARG B 2 258 ? 16.440 19.640 -0.536 1.000 0.980 258 ARG B C 1
ATOM 10916 O O . ARG B 2 258 ? 17.490 20.110 -0.098 1.000 0.980 258 ARG B O 1
ATOM 10937 N N . PRO B 2 259 ? 15.916 18.489 -0.068 1.000 0.980 259 PRO B N 1
ATOM 10938 C CA . PRO B 2 259 ? 16.526 17.723 1.023 1.000 0.980 259 PRO B CA 1
ATOM 10939 C C . PRO B 2 259 ? 18.024 17.459 0.818 1.000 0.980 259 PRO B C 1
ATOM 10940 O O . PRO B 2 259 ? 18.833 17.690 1.714 1.000 0.980 259 PRO B O 1
ATOM 10951 N N . GLY B 2 260 ? 18.424 17.068 -0.391 1.000 0.980 260 GLY B N 1
ATOM 10952 C CA . GLY B 2 260 ? 19.821 16.796 -0.708 1.000 0.980 260 GLY B CA 1
ATOM 10953 C C . GLY B 2 260 ? 20.736 18.026 -0.681 1.000 0.980 260 GLY B C 1
ATOM 10954 O O . GLY B 2 260 ? 21.943 17.849 -0.540 1.000 0.980 260 GLY B O 1
ATOM 10958 N N . ASP B 2 261 ? 20.195 19.245 -0.787 1.000 0.970 261 ASP B N 1
ATOM 10959 C CA . ASP B 2 261 ? 20.954 20.499 -0.651 1.000 0.970 261 ASP B CA 1
ATOM 10960 C C . ASP B 2 261 ? 21.032 20.957 0.824 1.000 0.970 261 ASP B C 1
ATOM 10961 O O . ASP B 2 261 ? 21.934 21.701 1.195 1.000 0.970 261 ASP B O 1
ATOM 10970 N N . MET B 2 262 ? 20.109 20.493 1.680 1.000 0.960 262 MET B N 1
ATOM 10971 C CA . MET B 2 262 ? 20.092 20.769 3.128 1.000 0.960 262 MET B CA 1
ATOM 10972 C C . MET B 2 262 ? 21.103 19.924 3.923 1.000 0.960 262 MET B C 1
ATOM 10973 O O . MET B 2 262 ? 21.327 20.201 5.098 1.000 0.960 262 MET B O 1
ATOM 10987 N N . GLY B 2 263 ? 21.674 18.880 3.310 1.000 0.970 263 GLY B N 1
ATOM 10988 C CA . GLY B 2 263 ? 22.566 17.918 3.967 1.000 0.970 263 GLY B CA 1
ATOM 10989 C C . GLY B 2 263 ? 21.939 16.550 4.255 1.000 0.970 263 GLY B C 1
ATOM 10990 O O . GLY B 2 263 ? 22.585 15.721 4.890 1.000 0.970 263 GLY B O 1
ATOM 10994 N N . PHE B 2 264 ? 20.714 16.279 3.789 1.000 0.990 264 PHE B N 1
ATOM 10995 C CA . PHE B 2 264 ? 20.129 14.944 3.921 1.000 0.990 264 PHE B CA 1
ATOM 10996 C C . PHE B 2 264 ? 20.811 13.926 3.006 1.000 0.990 264 PHE B C 1
ATOM 10997 O O . PHE B 2 264 ? 21.052 14.189 1.827 1.000 0.990 264 PHE B O 1
ATOM 11014 N N . ASP B 2 265 ? 21.071 12.743 3.560 1.000 0.990 265 ASP B N 1
ATOM 11015 C CA . ASP B 2 265 ? 21.682 11.607 2.869 1.000 0.990 265 ASP B CA 1
ATOM 11016 C C . ASP B 2 265 ? 20.638 10.676 2.245 1.000 0.990 265 ASP B C 1
ATOM 11017 O O . ASP B 2 265 ? 20.902 10.012 1.243 1.000 0.990 265 ASP B O 1
ATOM 11026 N N . VAL B 2 266 ? 19.458 10.606 2.866 1.000 0.990 266 VAL B N 1
ATOM 11027 C CA . VAL B 2 266 ? 18.344 9.741 2.469 1.000 0.990 266 VAL B CA 1
ATOM 11028 C C . VAL B 2 266 ? 17.042 10.513 2.579 1.000 0.990 266 VAL B C 1
ATOM 11029 O O . VAL B 2 266 ? 16.853 11.277 3.520 1.000 0.990 266 VAL B O 1
ATOM 11042 N N . VAL B 2 267 ? 16.118 10.272 1.657 1.000 0.990 267 VAL B N 1
ATOM 11043 C CA . VAL B 2 267 ? 14.737 10.763 1.707 1.000 0.990 267 VAL B CA 1
ATOM 11044 C C . VAL B 2 267 ? 13.786 9.667 1.272 1.000 0.990 267 VAL B C 1
ATOM 11045 O O . VAL B 2 267 ? 14.048 9.041 0.253 1.000 0.990 267 VAL B O 1
ATOM 11058 N N . HIS B 2 268 ? 12.662 9.473 1.961 1.000 0.980 268 HIS B N 1
ATOM 11059 C CA . HIS B 2 268 ? 11.512 8.825 1.324 1.000 0.980 268 HIS B CA 1
ATOM 11060 C C . HIS B 2 268 ? 10.499 9.858 0.828 1.000 0.980 268 HIS B C 1
ATOM 11061 O O . HIS B 2 268 ? 10.379 10.948 1.380 1.000 0.980 268 HIS B O 1
ATOM 11075 N N . LEU B 2 269 ? 9.718 9.496 -0.184 1.000 0.980 269 LEU B N 1
ATOM 11076 C CA . LEU B 2 269 ? 8.684 10.343 -0.764 1.000 0.980 269 LEU B CA 1
ATOM 11077 C C . LEU B 2 269 ? 7.317 9.691 -0.635 1.000 0.980 269 LEU B C 1
ATOM 11078 O O . LEU B 2 269 ? 7.151 8.527 -0.970 1.000 0.980 269 LEU B O 1
ATOM 11094 N N . ASN B 2 270 ? 6.310 10.458 -0.228 1.000 0.970 270 ASN B N 1
ATOM 11095 C CA . ASN B 2 270 ? 4.929 9.987 -0.199 1.000 0.970 270 ASN B CA 1
ATOM 11096 C C . ASN B 2 270 ? 4.212 10.385 -1.494 1.000 0.970 270 ASN B C 1
ATOM 11097 O O . ASN B 2 270 ? 3.637 11.471 -1.583 1.000 0.970 270 ASN B O 1
ATOM 11108 N N . LEU B 2 271 ? 4.215 9.515 -2.513 1.000 0.970 271 LEU B N 1
ATOM 11109 C CA . LEU B 2 271 ? 3.594 9.865 -3.805 1.000 0.970 271 LEU B CA 1
ATOM 11110 C C . LEU B 2 271 ? 2.069 10.049 -3.722 1.000 0.970 271 LEU B C 1
ATOM 11111 O O . LEU B 2 271 ? 1.493 10.789 -4.512 1.000 0.970 271 LEU B O 1
ATOM 11127 N N . HIS B 2 272 ? 1.436 9.419 -2.733 1.000 0.940 272 HIS B N 1
ATOM 11128 C CA . HIS B 2 272 ? 0.017 9.566 -2.397 1.000 0.940 272 HIS B CA 1
ATOM 11129 C C . HIS B 2 272 ? -0.307 10.844 -1.602 1.000 0.940 272 HIS B C 1
ATOM 11130 O O . HIS B 2 272 ? -1.459 11.104 -1.303 1.000 0.940 272 HIS B O 1
ATOM 11144 N N . LYS B 2 273 ? 0.705 11.646 -1.252 1.000 0.960 273 LYS B N 1
ATOM 11145 C CA . LYS B 2 273 ? 0.541 12.954 -0.610 1.000 0.960 273 LYS B CA 1
ATOM 11146 C C . LYS B 2 273 ? 0.934 14.044 -1.602 1.000 0.960 273 LYS B C 1
ATOM 11147 O O . LYS B 2 273 ? 0.157 14.438 -2.467 1.000 0.960 273 LYS B O 1
ATOM 11166 N N . THR B 2 274 ? 2.205 14.439 -1.581 1.000 0.970 274 THR B N 1
ATOM 11167 C CA . THR B 2 274 ? 2.786 15.514 -2.396 1.000 0.970 274 THR B CA 1
ATOM 11168 C C . THR B 2 274 ? 2.517 15.374 -3.900 1.000 0.970 274 THR B C 1
ATOM 11169 O O . THR B 2 274 ? 2.331 16.385 -4.582 1.000 0.970 274 THR B O 1
ATOM 11180 N N . PHE B 2 275 ? 2.457 14.140 -4.418 1.000 0.980 275 PHE B N 1
ATOM 11181 C CA . PHE B 2 275 ? 2.375 13.847 -5.856 1.000 0.980 275 PHE B CA 1
ATOM 11182 C C . PHE B 2 275 ? 1.027 13.274 -6.320 1.000 0.980 275 PHE B C 1
ATOM 11183 O O . PHE B 2 275 ? 0.962 12.638 -7.372 1.000 0.980 275 PHE B O 1
ATOM 11200 N N . THR B 2 276 ? -0.062 13.558 -5.598 1.000 0.950 276 THR B N 1
ATOM 11201 C CA . THR B 2 276 ? -1.463 13.351 -6.036 1.000 0.950 276 THR B CA 1
ATOM 11202 C C . THR B 2 276 ? -1.915 11.905 -6.264 1.000 0.950 276 THR B C 1
ATOM 11203 O O . THR B 2 276 ? -2.982 11.688 -6.850 1.000 0.950 276 THR B O 1
ATOM 11214 N N . GLY B 2 277 ? -1.152 10.902 -5.819 1.000 0.910 277 GLY B N 1
ATOM 11215 C CA . GLY B 2 277 ? -1.686 9.543 -5.720 1.000 0.910 277 GLY B CA 1
ATOM 11216 C C . GLY B 2 277 ? -2.907 9.528 -4.783 1.000 0.910 277 GLY B C 1
ATOM 11217 O O . GLY B 2 277 ? -2.904 10.263 -3.800 1.000 0.910 277 GLY B O 1
ATOM 11221 N N . PRO B 2 278 ? -3.962 8.760 -5.089 1.000 0.910 278 PRO B N 1
ATOM 11222 C CA . PRO B 2 278 ? -5.159 8.715 -4.259 1.000 0.910 278 PRO B CA 1
ATOM 11223 C C . PRO B 2 278 ? -4.861 8.134 -2.876 1.000 0.910 278 PRO B C 1
ATOM 11224 O O . PRO B 2 278 ? -4.115 7.163 -2.757 1.000 0.910 278 PRO B O 1
ATOM 11235 N N . HIS B 2 279 ? -5.474 8.706 -1.840 1.000 0.940 279 HIS B N 1
ATOM 11236 C CA . HIS B 2 279 ? -5.380 8.205 -0.468 1.000 0.940 279 HIS B CA 1
ATOM 11237 C C . HIS B 2 279 ? -6.142 6.894 -0.259 1.000 0.940 279 HIS B C 1
ATOM 11238 O O . HIS B 2 279 ? -5.808 6.152 0.663 1.000 0.940 279 HIS B O 1
ATOM 11252 N N . GLY B 2 280 ? -7.131 6.594 -1.107 1.000 0.950 280 GLY B N 1
ATOM 11253 C CA . GLY B 2 280 ? -7.733 5.268 -1.250 1.000 0.950 280 GLY B CA 1
ATOM 11254 C C . GLY B 2 280 ? -8.371 4.683 0.011 1.000 0.950 280 GLY B C 1
ATOM 11255 O O . GLY B 2 280 ? -8.296 3.477 0.203 1.000 0.950 280 GLY B O 1
ATOM 11259 N N . GLY B 2 281 ? -8.884 5.502 0.929 1.000 0.940 281 GLY B N 1
ATOM 11260 C CA . GLY B 2 281 ? -9.421 5.018 2.209 1.000 0.940 281 GLY B CA 1
ATOM 11261 C C . GLY B 2 281 ? -8.351 4.540 3.208 1.000 0.940 281 GLY B C 1
ATOM 11262 O O . GLY B 2 281 ? -8.659 4.003 4.272 1.000 0.940 281 GLY B O 1
ATOM 11266 N N . GLY B 2 282 ? -7.062 4.730 2.900 1.000 0.920 282 GLY B N 1
ATOM 11267 C CA . GLY B 2 282 ? -5.939 4.178 3.673 1.000 0.920 282 GLY B CA 1
ATOM 11268 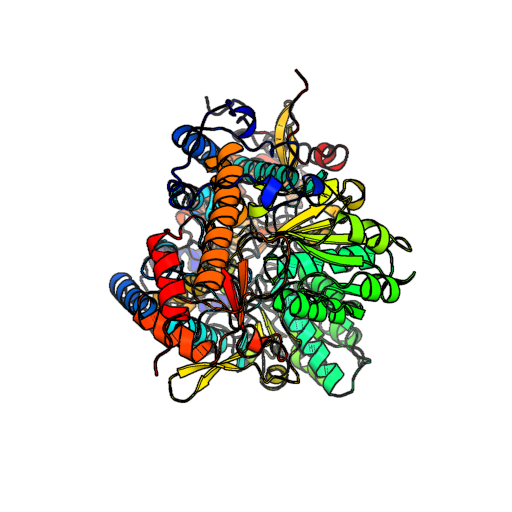C C . GLY B 2 282 ? -4.784 3.626 2.829 1.000 0.920 282 GLY B C 1
ATOM 11269 O O . GLY B 2 282 ? -3.753 3.248 3.382 1.000 0.920 282 GLY B O 1
ATOM 11273 N N . GLY B 2 283 ? -4.935 3.618 1.510 1.000 0.930 283 GLY B N 1
ATOM 11274 C CA . GLY B 2 283 ? -3.942 3.284 0.494 1.000 0.930 283 GLY B CA 1
ATOM 11275 C C . GLY B 2 283 ? -4.644 2.750 -0.758 1.000 0.930 283 GLY B C 1
ATOM 11276 O O . GLY B 2 283 ? -5.844 2.492 -0.719 1.000 0.930 283 GLY B O 1
ATOM 11280 N N . PRO B 2 284 ? -3.954 2.565 -1.889 1.000 0.950 284 PRO B N 1
ATOM 11281 C CA . PRO B 2 284 ? -2.513 2.369 -2.041 1.000 0.950 284 PRO B CA 1
ATOM 11282 C C . PRO B 2 284 ? -1.632 3.614 -1.933 1.000 0.950 284 PRO B C 1
ATOM 11283 O O . PRO B 2 284 ? -2.002 4.712 -2.331 1.000 0.950 284 PRO B O 1
ATOM 11294 N N . GLY B 2 285 ? -0.396 3.401 -1.476 1.000 0.950 285 GLY B N 1
ATOM 11295 C CA . GLY B 2 285 ? 0.676 4.396 -1.499 1.000 0.950 285 GLY B CA 1
ATOM 11296 C C . GLY B 2 285 ? 1.796 4.077 -2.497 1.000 0.950 285 GLY B C 1
ATOM 11297 O O . GLY B 2 285 ? 1.723 3.151 -3.299 1.000 0.950 285 GLY B O 1
ATOM 11301 N N . SER B 2 286 ? 2.863 4.864 -2.430 1.000 0.970 286 SER B N 1
ATOM 11302 C CA . SER B 2 286 ? 4.196 4.553 -2.959 1.000 0.970 286 SER B CA 1
ATOM 11303 C C . SER B 2 286 ? 5.188 5.382 -2.143 1.000 0.970 286 SER B C 1
ATOM 11304 O O . SER B 2 286 ? 4.865 6.519 -1.771 1.000 0.970 286 SER B O 1
ATOM 11312 N N . GLY B 2 287 ? 6.327 4.780 -1.805 1.000 0.970 287 GLY B N 1
ATOM 11313 C CA . GLY B 2 287 ? 7.331 5.312 -0.887 1.000 0.970 287 GLY B CA 1
ATOM 11314 C C . GLY B 2 287 ? 8.747 5.409 -1.461 1.000 0.970 287 GLY B C 1
ATOM 11315 O O . GLY B 2 287 ? 9.648 4.915 -0.785 1.000 0.970 287 GLY B O 1
ATOM 11319 N N . PRO B 2 288 ? 8.989 5.957 -2.673 1.000 0.990 288 PRO B N 1
ATOM 11320 C CA . PRO B 2 288 ? 10.323 5.986 -3.263 1.000 0.990 288 PRO B CA 1
ATOM 11321 C C . PRO B 2 288 ? 11.375 6.530 -2.314 1.000 0.990 288 PRO B C 1
ATOM 11322 O O . PRO B 2 288 ? 11.093 7.482 -1.588 1.000 0.990 288 PRO B O 1
ATOM 11333 N N . VAL B 2 289 ? 12.583 5.976 -2.367 1.000 0.990 289 VAL B N 1
ATOM 11334 C CA . VAL B 2 289 ? 13.698 6.440 -1.541 1.000 0.990 289 VAL B CA 1
ATOM 11335 C C . VAL B 2 289 ? 14.802 6.988 -2.429 1.000 0.990 289 VAL B C 1
ATOM 11336 O O . VAL B 2 289 ? 15.339 6.262 -3.263 1.000 0.990 289 VAL B O 1
ATOM 11349 N N . GLY B 2 290 ? 15.114 8.270 -2.252 1.000 0.990 290 GLY B N 1
ATOM 11350 C CA . GLY B 2 290 ? 16.264 8.937 -2.850 1.000 0.990 290 GLY B CA 1
ATOM 11351 C C . GLY B 2 290 ? 17.455 8.900 -1.906 1.000 0.990 290 GLY B C 1
ATOM 11352 O O . GLY B 2 290 ? 17.288 9.024 -0.691 1.000 0.990 290 GLY B O 1
ATOM 11356 N N . VAL B 2 291 ? 18.649 8.719 -2.459 1.000 0.990 291 VAL B N 1
ATOM 11357 C CA . VAL B 2 291 ? 19.884 8.615 -1.682 1.000 0.990 291 VAL B CA 1
ATOM 11358 C C . VAL B 2 291 ? 21.021 9.416 -2.305 1.000 0.990 291 VAL B C 1
ATOM 11359 O O . VAL B 2 291 ? 21.048 9.652 -3.516 1.000 0.990 291 VAL B O 1
ATOM 11372 N N . LYS B 2 292 ? 21.979 9.808 -1.465 1.000 0.990 292 LYS B N 1
ATOM 11373 C CA . LYS B 2 292 ? 23.271 10.345 -1.897 1.000 0.990 292 LYS B CA 1
ATOM 11374 C C . LYS B 2 292 ? 24.227 9.256 -2.386 1.000 0.990 292 LYS B C 1
ATOM 11375 O O . LYS B 2 292 ? 24.041 8.063 -2.132 1.000 0.990 292 LYS B O 1
ATOM 11394 N N . GLN B 2 293 ? 25.268 9.690 -3.091 1.000 0.980 293 GLN B N 1
ATOM 11395 C CA . GLN B 2 293 ? 26.167 8.839 -3.865 1.000 0.980 293 GLN B CA 1
ATOM 11396 C C . GLN B 2 293 ? 26.819 7.684 -3.090 1.000 0.980 293 GLN B C 1
ATOM 11397 O O . GLN B 2 293 ? 27.006 6.601 -3.642 1.000 0.980 293 GLN B O 1
ATOM 11411 N N . ASP B 2 294 ? 27.141 7.870 -1.813 1.000 0.980 294 ASP B N 1
ATOM 11412 C CA . ASP B 2 294 ? 27.765 6.844 -0.974 1.000 0.980 294 ASP B CA 1
ATOM 11413 C C . ASP B 2 294 ? 26.787 5.768 -0.468 1.000 0.980 294 ASP B C 1
ATOM 11414 O O . ASP B 2 294 ? 27.222 4.697 -0.038 1.000 0.980 294 ASP B O 1
ATOM 11423 N N . LEU B 2 295 ? 25.476 6.010 -0.575 1.000 0.990 295 LEU B N 1
ATOM 11424 C CA . LEU B 2 295 ? 24.421 5.052 -0.241 1.000 0.990 295 LEU B CA 1
ATOM 11425 C C . LEU B 2 295 ? 23.889 4.274 -1.456 1.000 0.990 295 LEU B C 1
ATOM 11426 O O . LEU B 2 295 ? 23.255 3.231 -1.277 1.000 0.990 295 LEU B O 1
ATOM 11442 N N . ILE B 2 296 ? 24.220 4.704 -2.680 1.000 0.990 296 ILE B N 1
ATOM 11443 C CA . ILE B 2 296 ? 23.879 4.010 -3.934 1.000 0.990 296 ILE B CA 1
ATOM 11444 C C . ILE B 2 296 ? 24.219 2.508 -3.903 1.000 0.990 296 ILE B C 1
ATOM 11445 O O . ILE B 2 296 ? 23.382 1.717 -4.346 1.000 0.990 296 ILE B O 1
ATOM 11461 N N . PRO B 2 297 ? 25.380 2.045 -3.381 1.000 0.990 297 PRO B N 1
ATOM 11462 C CA . PRO B 2 297 ? 25.718 0.619 -3.298 1.000 0.990 297 PRO B CA 1
ATOM 11463 C C . PRO B 2 297 ? 24.664 -0.246 -2.585 1.000 0.990 297 PRO B C 1
ATOM 11464 O O . PRO B 2 297 ? 24.492 -1.415 -2.940 1.000 0.990 297 PRO B O 1
ATOM 11475 N N . TYR B 2 298 ? 23.917 0.340 -1.649 1.000 0.990 298 TYR B N 1
ATOM 11476 C CA . TYR B 2 298 ? 23.000 -0.368 -0.758 1.000 0.990 298 TYR B CA 1
ATOM 11477 C C . TYR B 2 298 ? 21.541 -0.324 -1.209 1.000 0.990 298 TYR B C 1
ATOM 11478 O O . TYR B 2 298 ? 20.709 -0.955 -0.559 1.000 0.990 298 TYR B O 1
ATOM 11496 N N . LEU B 2 299 ? 21.227 0.356 -2.320 1.000 0.990 299 LEU B N 1
ATOM 11497 C CA . LEU B 2 299 ? 19.875 0.380 -2.887 1.000 0.990 299 LEU B CA 1
ATOM 11498 C C . LEU B 2 299 ? 19.286 -1.039 -2.998 1.000 0.990 299 LEU B C 1
ATOM 11499 O O . LEU B 2 299 ? 20.017 -1.968 -3.368 1.000 0.990 299 LEU B O 1
ATOM 11515 N N . PRO B 2 300 ? 17.979 -1.222 -2.708 1.000 0.990 300 PRO B N 1
ATOM 11516 C CA . PRO B 2 300 ? 17.300 -2.486 -2.949 1.000 0.990 300 PRO B CA 1
ATOM 11517 C C . PRO B 2 300 ? 17.511 -2.940 -4.392 1.000 0.990 300 PRO B C 1
ATOM 11518 O O . PRO B 2 300 ? 17.380 -2.141 -5.322 1.000 0.990 300 PRO B O 1
ATOM 11529 N N . LYS B 2 301 ? 17.824 -4.222 -4.578 1.000 0.980 301 LYS B N 1
ATOM 11530 C CA . LYS B 2 301 ? 17.953 -4.824 -5.907 1.000 0.980 301 LYS B CA 1
ATOM 11531 C C . LYS B 2 301 ? 16.603 -5.399 -6.369 1.000 0.980 301 LYS B C 1
ATOM 11532 O O . LYS B 2 301 ? 15.811 -5.817 -5.523 1.000 0.980 301 LYS B O 1
ATOM 11551 N N . PRO B 2 302 ? 16.326 -5.446 -7.680 1.000 0.980 302 PRO B N 1
ATOM 11552 C CA . PRO B 2 302 ? 17.128 -4.849 -8.744 1.000 0.980 302 PRO B CA 1
ATOM 11553 C C . PRO B 2 302 ? 16.965 -3.326 -8.834 1.000 0.980 302 PRO B C 1
ATOM 11554 O O . PRO B 2 302 ? 15.986 -2.758 -8.343 1.000 0.980 302 PRO B O 1
ATOM 11565 N N . VAL B 2 303 ? 17.919 -2.682 -9.508 1.000 0.980 303 VAL B N 1
ATOM 11566 C CA . VAL B 2 303 ? 17.888 -1.245 -9.823 1.000 0.980 303 VAL B CA 1
ATOM 11567 C C . VAL B 2 303 ? 17.622 -1.054 -11.313 1.000 0.980 303 VAL B C 1
ATOM 11568 O O . VAL B 2 303 ? 18.218 -1.730 -12.147 1.000 0.980 303 VAL B O 1
ATOM 11581 N N . LEU B 2 304 ? 16.719 -0.143 -11.670 1.000 0.980 304 LEU B N 1
ATOM 11582 C CA . LEU B 2 304 ? 16.413 0.160 -13.066 1.000 0.980 304 LEU B CA 1
ATOM 11583 C C . LEU B 2 304 ? 17.498 1.054 -13.671 1.000 0.980 304 LEU B C 1
ATOM 11584 O O . LEU B 2 304 ? 17.734 2.164 -13.198 1.000 0.980 304 LEU B O 1
ATOM 11600 N N . VAL B 2 305 ? 18.104 0.608 -14.766 1.000 0.980 305 VAL B N 1
ATOM 11601 C CA . VAL B 2 305 ? 19.169 1.334 -15.461 1.000 0.980 305 VAL B CA 1
ATOM 11602 C C . VAL B 2 305 ? 18.860 1.494 -16.945 1.000 0.980 305 VAL B C 1
ATOM 11603 O O . VAL B 2 305 ? 18.010 0.810 -17.519 1.000 0.980 305 VAL B O 1
ATOM 11616 N N . LYS B 2 306 ? 19.584 2.411 -17.590 1.000 0.980 306 LYS B N 1
ATOM 11617 C CA . LYS B 2 306 ? 19.544 2.607 -19.040 1.000 0.980 306 LYS B CA 1
ATOM 11618 C C . LYS B 2 306 ? 20.903 2.259 -19.643 1.000 0.980 306 LYS B C 1
ATOM 11619 O O . LYS B 2 306 ? 21.895 2.907 -19.320 1.000 0.980 306 LYS B O 1
ATOM 11638 N N . LYS B 2 307 ? 20.945 1.269 -20.537 1.000 0.960 307 LYS B N 1
ATOM 11639 C CA . LYS B 2 307 ? 22.152 0.805 -21.243 1.000 0.960 307 LYS B CA 1
ATOM 11640 C C . LYS B 2 307 ? 21.893 0.802 -22.748 1.000 0.960 307 LYS B C 1
ATOM 11641 O O . LYS B 2 307 ? 20.900 0.245 -23.193 1.000 0.960 307 LYS B O 1
ATOM 11660 N N . GLU B 2 308 ? 22.749 1.472 -23.523 1.000 0.950 308 GLU B N 1
ATOM 11661 C CA . GLU B 2 308 ? 22.653 1.547 -24.998 1.000 0.950 308 GLU B CA 1
ATOM 11662 C C . GLU B 2 308 ? 21.259 1.949 -25.522 1.000 0.950 308 GLU B C 1
ATOM 11663 O O . GLU B 2 308 ? 20.773 1.470 -26.540 1.000 0.950 308 GLU B O 1
ATOM 11675 N N . GLY B 2 309 ? 20.580 2.842 -24.795 1.000 0.940 309 GLY B N 1
ATOM 11676 C CA . GLY B 2 309 ? 19.229 3.290 -25.141 1.000 0.940 309 GLY B CA 1
ATOM 11677 C C . GLY B 2 309 ? 18.097 2.371 -24.672 1.000 0.940 309 GLY B C 1
ATOM 11678 O O . GLY B 2 309 ? 16.949 2.809 -24.698 1.000 0.940 309 GLY B O 1
ATOM 11682 N N . ARG B 2 310 ? 18.405 1.168 -24.183 1.000 0.960 310 ARG B N 1
ATOM 11683 C CA . ARG B 2 310 ? 17.458 0.203 -23.615 1.000 0.960 310 ARG B CA 1
ATOM 11684 C C . ARG B 2 310 ? 17.337 0.374 -22.102 1.000 0.960 310 ARG B C 1
ATOM 11685 O O . ARG B 2 310 ? 18.327 0.660 -21.427 1.000 0.960 310 ARG B O 1
ATOM 11706 N N . PHE B 2 311 ? 16.135 0.175 -21.571 1.000 0.980 311 PHE B N 1
ATOM 11707 C CA . PHE B 2 311 ? 15.896 0.113 -20.130 1.000 0.980 311 PHE B CA 1
ATOM 11708 C C . PHE B 2 311 ? 15.917 -1.342 -19.666 1.000 0.980 311 PHE B C 1
ATOM 11709 O O . PHE B 2 311 ? 15.323 -2.200 -20.319 1.000 0.980 311 PHE B O 1
ATOM 11726 N N . THR B 2 312 ? 16.629 -1.616 -18.577 1.000 0.980 312 THR B N 1
ATOM 11727 C CA . THR B 2 312 ? 16.845 -2.972 -18.053 1.000 0.980 312 THR B CA 1
ATOM 11728 C C . THR B 2 312 ? 17.111 -2.929 -16.554 1.000 0.980 312 THR B C 1
ATOM 11729 O O . THR B 2 312 ? 17.516 -1.889 -16.024 1.000 0.980 312 THR B O 1
ATOM 11740 N N . PHE B 2 313 ? 16.891 -4.039 -15.864 1.000 0.970 313 PHE B N 1
ATOM 11741 C CA . PHE B 2 313 ? 17.179 -4.171 -14.446 1.000 0.970 313 PHE B CA 1
ATOM 11742 C C . PHE B 2 313 ? 18.589 -4.701 -14.188 1.000 0.970 313 PHE B C 1
ATOM 11743 O O . PHE B 2 313 ? 19.026 -5.709 -14.740 1.000 0.970 313 PHE B O 1
ATOM 11760 N N . ASP B 2 314 ? 19.298 -4.024 -13.291 1.000 0.980 314 ASP B N 1
ATOM 11761 C CA . ASP B 2 314 ? 20.570 -4.473 -12.752 1.000 0.980 314 ASP B CA 1
ATOM 11762 C C . ASP B 2 314 ? 20.356 -5.289 -11.472 1.000 0.980 314 ASP B C 1
ATOM 11763 O O . ASP B 2 314 ? 19.966 -4.761 -10.422 1.000 0.980 314 ASP B O 1
ATOM 11772 N N . TYR B 2 315 ? 20.607 -6.593 -11.583 1.000 0.960 315 TYR B N 1
ATOM 11773 C CA . TYR B 2 315 ? 20.499 -7.562 -10.493 1.000 0.960 315 TYR B CA 1
ATOM 11774 C C . TYR B 2 315 ? 21.841 -7.831 -9.795 1.000 0.960 315 TYR B C 1
ATOM 11775 O O . TYR B 2 315 ? 21.832 -8.323 -8.659 1.000 0.960 315 TYR B O 1
ATOM 11793 N N . ASP B 2 316 ? 22.978 -7.518 -10.432 1.000 0.970 316 ASP B N 1
ATOM 11794 C CA . ASP B 2 316 ? 24.316 -7.837 -9.918 1.000 0.970 316 ASP B CA 1
ATOM 11795 C C . ASP B 2 316 ? 24.786 -6.779 -8.918 1.000 0.970 316 ASP B C 1
ATOM 11796 O O . ASP B 2 316 ? 25.597 -5.893 -9.187 1.000 0.970 316 ASP B O 1
ATOM 11805 N N . ARG B 2 317 ? 24.180 -6.843 -7.733 1.000 0.970 317 ARG B N 1
ATOM 11806 C CA . ARG B 2 317 ? 24.316 -5.829 -6.691 1.000 0.970 317 ARG B CA 1
ATOM 11807 C C . ARG B 2 317 ? 24.734 -6.450 -5.360 1.000 0.970 317 ARG B C 1
ATOM 11808 O O . ARG B 2 317 ? 23.894 -6.607 -4.472 1.000 0.970 317 ARG B O 1
ATOM 11829 N N . PRO B 2 318 ? 26.027 -6.785 -5.188 1.000 0.970 318 PRO B N 1
ATOM 11830 C CA . PRO B 2 318 ? 26.519 -7.535 -4.028 1.000 0.970 318 PRO B CA 1
ATOM 11831 C C . PRO B 2 318 ? 26.346 -6.806 -2.685 1.000 0.970 318 PRO B C 1
ATOM 11832 O O . PRO B 2 318 ? 26.278 -7.458 -1.647 1.000 0.970 318 PRO B O 1
ATOM 11843 N N . HIS B 2 319 ? 26.243 -5.473 -2.693 1.000 0.980 319 HIS B N 1
ATOM 11844 C CA . HIS B 2 319 ? 26.056 -4.656 -1.486 1.000 0.980 319 HIS B CA 1
ATOM 11845 C C . HIS B 2 319 ? 24.605 -4.232 -1.231 1.000 0.980 319 HIS B C 1
ATOM 11846 O O . HIS B 2 319 ? 24.336 -3.591 -0.217 1.000 0.980 319 HIS B O 1
ATOM 11860 N N . ALA B 2 320 ? 23.665 -4.582 -2.114 1.000 0.990 320 ALA B N 1
ATOM 11861 C CA . ALA B 2 320 ? 22.261 -4.246 -1.912 1.000 0.990 320 ALA B CA 1
ATOM 11862 C C . ALA B 2 320 ? 21.742 -4.814 -0.581 1.000 0.990 320 ALA B C 1
ATOM 11863 O O . ALA B 2 320 ? 22.103 -5.923 -0.180 1.000 0.990 320 ALA B O 1
ATOM 11870 N N . ILE B 2 321 ? 20.800 -4.111 0.055 1.000 0.990 321 ILE B N 1
ATOM 11871 C CA . ILE B 2 321 ? 20.085 -4.620 1.245 1.000 0.990 321 ILE B CA 1
ATOM 11872 C C . ILE B 2 321 ? 19.213 -5.857 0.955 1.000 0.990 321 ILE B C 1
ATOM 11873 O O . ILE B 2 321 ? 18.651 -6.464 1.867 1.000 0.990 321 ILE B O 1
ATOM 11889 N N . GLY B 2 322 ? 19.115 -6.247 -0.314 1.000 0.980 322 GLY B N 1
ATOM 11890 C CA . GLY B 2 322 ? 18.234 -7.287 -0.818 1.000 0.980 322 GLY B CA 1
ATOM 11891 C C . GLY B 2 322 ? 17.015 -6.664 -1.477 1.000 0.980 322 GLY B C 1
ATOM 11892 O O . GLY B 2 322 ? 17.129 -5.622 -2.125 1.000 0.980 322 GLY B O 1
ATOM 11896 N N . ARG B 2 323 ? 15.867 -7.312 -1.327 1.000 0.970 323 ARG B N 1
ATOM 11897 C CA . ARG B 2 323 ? 14.610 -6.894 -1.939 1.000 0.970 323 ARG B CA 1
ATOM 11898 C C . ARG B 2 323 ? 13.643 -6.489 -0.834 1.000 0.970 323 ARG B C 1
ATOM 11899 O O . ARG B 2 323 ? 13.497 -7.214 0.143 1.000 0.970 323 ARG B O 1
ATOM 11920 N N . VAL B 2 324 ? 12.992 -5.337 -0.969 1.000 0.980 324 VAL B N 1
ATOM 11921 C CA . VAL B 2 324 ? 12.080 -4.827 0.077 1.000 0.980 324 VAL B CA 1
ATOM 11922 C C . VAL B 2 324 ? 10.628 -5.232 -0.159 1.000 0.980 324 VAL B C 1
ATOM 11923 O O . VAL B 2 324 ? 9.855 -5.357 0.783 1.000 0.980 324 VAL B O 1
ATOM 11936 N N . LYS B 2 325 ? 10.259 -5.499 -1.414 1.000 0.960 325 LYS B N 1
ATOM 11937 C CA . LYS B 2 325 ? 8.945 -6.011 -1.813 1.000 0.960 325 LYS B CA 1
ATOM 11938 C C . LYS B 2 325 ? 9.072 -6.807 -3.127 1.000 0.960 325 LYS B C 1
ATOM 11939 O O . LYS B 2 325 ? 10.004 -6.529 -3.882 1.000 0.960 325 LYS B O 1
ATOM 11958 N N . PRO B 2 326 ? 8.162 -7.747 -3.446 1.000 0.980 326 PRO B N 1
ATOM 11959 C CA . PRO B 2 326 ? 8.127 -8.376 -4.766 1.000 0.980 326 PRO B CA 1
ATOM 11960 C C . PRO B 2 326 ? 7.991 -7.356 -5.908 1.000 0.980 326 PRO B C 1
ATOM 11961 O O . PRO B 2 326 ? 7.328 -6.320 -5.767 1.000 0.980 326 PRO B O 1
ATOM 11972 N N . TYR B 2 327 ? 8.574 -7.686 -7.056 1.000 0.970 327 TYR B N 1
ATOM 11973 C CA . TYR B 2 327 ? 8.548 -6.895 -8.284 1.000 0.970 327 TYR B CA 1
ATOM 11974 C C . TYR B 2 327 ? 9.229 -5.523 -8.117 1.000 0.970 327 TYR B C 1
ATOM 11975 O O . TYR B 2 327 ? 10.341 -5.448 -7.590 1.000 0.970 327 TYR B O 1
ATOM 11993 N N . TYR B 2 328 ? 8.603 -4.443 -8.603 1.000 0.970 328 TYR B N 1
ATOM 11994 C CA . TYR B 2 328 ? 9.254 -3.141 -8.814 1.000 0.970 328 TYR B CA 1
ATOM 11995 C C . TYR B 2 328 ? 8.520 -1.958 -8.156 1.000 0.970 328 TYR B C 1
ATOM 11996 O O . TYR B 2 328 ? 8.701 -0.806 -8.555 1.000 0.970 328 TYR B O 1
ATOM 12014 N N . GLY B 2 329 ? 7.699 -2.236 -7.138 1.000 0.970 329 GLY B N 1
ATOM 12015 C CA . GLY B 2 329 ? 6.896 -1.241 -6.419 1.000 0.970 329 GLY B CA 1
ATOM 12016 C C . GLY B 2 329 ? 5.484 -1.050 -6.981 1.000 0.970 329 GLY B C 1
ATOM 12017 O O . GLY B 2 329 ? 5.035 -1.786 -7.856 1.000 0.970 329 GLY B O 1
ATOM 12021 N N . ASN B 2 330 ? 4.755 -0.059 -6.460 1.000 0.980 330 ASN B N 1
ATOM 12022 C CA . ASN B 2 330 ? 3.364 0.200 -6.853 1.000 0.980 330 ASN B CA 1
ATOM 12023 C C . ASN B 2 330 ? 3.301 0.998 -8.167 1.000 0.980 330 ASN B C 1
ATOM 12024 O O . ASN B 2 330 ? 3.029 2.203 -8.169 1.000 0.980 330 ASN B O 1
ATOM 12035 N N . PHE B 2 331 ? 3.557 0.322 -9.292 1.000 0.990 331 PHE B N 1
ATOM 12036 C CA . PHE B 2 331 ? 3.628 0.915 -10.633 1.000 0.990 331 PHE B CA 1
ATOM 12037 C C . PHE B 2 331 ? 2.417 1.796 -10.966 1.000 0.990 331 PHE B C 1
ATOM 12038 O O . PHE B 2 331 ? 2.596 2.932 -11.399 1.000 0.990 331 PHE B O 1
ATOM 12055 N N . GLY B 2 332 ? 1.193 1.352 -10.672 1.000 0.980 332 GLY B N 1
ATOM 12056 C CA . GLY B 2 332 ? -0.018 2.146 -10.903 1.000 0.980 332 GLY B CA 1
ATOM 12057 C C . GLY B 2 332 ? -0.049 3.489 -10.154 1.000 0.980 332 GLY B C 1
ATOM 12058 O O . GLY B 2 332 ? -0.660 4.446 -10.633 1.000 0.980 332 GLY B O 1
ATOM 12062 N N . ILE B 2 333 ? 0.625 3.607 -9.006 1.000 0.980 333 ILE B N 1
ATOM 12063 C CA . ILE B 2 333 ? 0.771 4.875 -8.265 1.000 0.980 333 ILE B CA 1
ATOM 12064 C C . ILE B 2 333 ? 1.906 5.713 -8.843 1.000 0.980 333 ILE B C 1
ATOM 12065 O O . ILE B 2 333 ? 1.762 6.927 -8.999 1.000 0.980 333 ILE B O 1
ATOM 12081 N N . ASN B 2 334 ? 2.990 5.063 -9.262 1.000 0.990 334 ASN B N 1
ATOM 12082 C CA . ASN B 2 334 ? 4.090 5.716 -9.963 1.000 0.990 334 ASN B CA 1
ATOM 12083 C C . ASN B 2 334 ? 3.610 6.357 -11.284 1.000 0.990 334 ASN B C 1
ATOM 12084 O O . ASN B 2 334 ? 3.964 7.499 -11.575 1.000 0.990 334 ASN B O 1
ATOM 12095 N N . VAL B 2 335 ? 2.721 5.696 -12.038 1.000 0.990 335 VAL B N 1
ATOM 12096 C CA . VAL B 2 335 ? 2.091 6.250 -13.255 1.000 0.990 335 VAL B CA 1
ATOM 12097 C C . VAL B 2 335 ? 1.294 7.522 -12.954 1.000 0.990 335 VAL B C 1
ATOM 12098 O O . VAL B 2 335 ? 1.391 8.503 -13.697 1.000 0.990 335 VAL B O 1
ATOM 12111 N N . ARG B 2 336 ? 0.531 7.547 -11.855 1.000 0.980 336 ARG B N 1
ATOM 12112 C CA . ARG B 2 336 ? -0.250 8.725 -11.440 1.000 0.980 336 ARG B CA 1
ATOM 12113 C C . ARG B 2 336 ? 0.655 9.895 -11.057 1.000 0.980 336 ARG B C 1
ATOM 12114 O O . ARG B 2 336 ? 0.463 10.997 -11.568 1.000 0.980 336 ARG B O 1
ATOM 12135 N N . ALA B 2 337 ? 1.680 9.643 -10.243 1.000 0.990 337 ALA B N 1
ATOM 12136 C CA . ALA B 2 337 ? 2.657 10.656 -9.845 1.000 0.990 337 ALA B CA 1
ATOM 12137 C C . ALA B 2 337 ? 3.430 11.221 -11.047 1.000 0.990 337 ALA B C 1
ATOM 12138 O O . ALA B 2 337 ? 3.590 12.436 -11.168 1.000 0.990 337 ALA B O 1
ATOM 12145 N N . TYR B 2 338 ? 3.844 10.358 -11.981 1.000 0.990 338 TYR B N 1
ATOM 12146 C CA . TYR B 2 338 ? 4.478 10.784 -13.226 1.000 0.990 338 TYR B CA 1
ATOM 12147 C C . TYR B 2 338 ? 3.539 11.655 -14.068 1.000 0.990 338 TYR B C 1
ATOM 12148 O O . TYR B 2 338 ? 3.923 12.737 -14.512 1.000 0.990 338 TYR B O 1
ATOM 12166 N N . THR B 2 339 ? 2.282 11.231 -14.239 1.000 0.990 339 THR B N 1
ATOM 12167 C CA . THR B 2 339 ? 1.264 12.001 -14.974 1.000 0.990 339 THR B CA 1
ATOM 12168 C C . THR B 2 339 ? 1.081 13.393 -14.365 1.000 0.990 339 THR B C 1
ATOM 12169 O O . THR B 2 339 ? 1.077 14.387 -15.095 1.000 0.990 339 THR B O 1
ATOM 12180 N N . TYR B 2 340 ? 1.035 13.487 -13.035 1.000 0.980 340 TYR B N 1
ATOM 12181 C CA . TYR B 2 340 ? 0.983 14.758 -12.320 1.000 0.980 340 TYR B CA 1
ATOM 12182 C C . TYR B 2 340 ? 2.208 15.638 -12.593 1.000 0.980 340 TYR B C 1
ATOM 12183 O O . TYR B 2 340 ? 2.045 16.758 -13.082 1.000 0.980 340 TYR B O 1
ATOM 12201 N N . ILE B 2 341 ? 3.428 15.131 -12.381 1.000 0.980 341 ILE B N 1
ATOM 12202 C CA . ILE B 2 341 ? 4.676 15.882 -12.619 1.000 0.980 341 ILE B CA 1
ATOM 12203 C C . ILE B 2 341 ? 4.720 16.421 -14.056 1.000 0.980 341 ILE B C 1
ATOM 12204 O O . ILE B 2 341 ? 5.046 17.587 -14.280 1.000 0.980 341 ILE B O 1
ATOM 12220 N N . ARG B 2 342 ? 4.327 15.606 -15.040 1.000 0.980 342 ARG B N 1
ATOM 12221 C CA . ARG B 2 342 ? 4.290 15.992 -16.459 1.000 0.980 342 ARG B CA 1
ATOM 12222 C C . ARG B 2 342 ? 3.187 16.997 -16.790 1.000 0.980 342 ARG B C 1
ATOM 12223 O O . ARG B 2 342 ? 3.349 17.769 -17.735 1.000 0.980 342 ARG B O 1
ATOM 12244 N N . SER B 2 343 ? 2.087 16.998 -16.042 1.000 0.970 343 SER B N 1
ATOM 12245 C CA . SER B 2 343 ? 1.027 18.000 -16.182 1.000 0.970 343 SER B CA 1
ATOM 12246 C C . SER B 2 343 ? 1.393 19.345 -15.544 1.000 0.970 343 SER B C 1
ATOM 12247 O O . SER B 2 343 ? 1.008 20.381 -16.076 1.000 0.970 343 SER B O 1
ATOM 12255 N N . MET B 2 344 ? 2.190 19.343 -14.470 1.000 0.970 344 MET B N 1
ATOM 12256 C CA . MET B 2 344 ? 2.580 20.560 -13.748 1.000 0.970 344 MET B CA 1
ATOM 12257 C C . MET B 2 344 ? 3.853 21.210 -14.299 1.000 0.970 344 MET B C 1
ATOM 12258 O O . MET B 2 344 ? 3.909 22.431 -14.437 1.000 0.970 344 MET B O 1
ATOM 12272 N N . GLY B 2 345 ? 4.877 20.417 -14.627 1.000 0.970 345 GLY B N 1
ATOM 12273 C CA . GLY B 2 345 ? 6.206 20.932 -14.963 1.000 0.970 345 GLY B CA 1
ATOM 12274 C C . GLY B 2 345 ? 6.855 21.726 -13.816 1.000 0.970 345 GLY B C 1
ATOM 12275 O O . GLY B 2 345 ? 6.321 21.771 -12.706 1.000 0.970 345 GLY B O 1
ATOM 12279 N N . PRO B 2 346 ? 8.013 22.360 -14.063 1.000 0.970 346 PRO B N 1
ATOM 12280 C CA . PRO B 2 346 ? 8.753 23.056 -13.011 1.000 0.970 346 PRO B CA 1
ATOM 12281 C C . PRO B 2 346 ? 7.967 24.233 -12.409 1.000 0.970 346 PRO B C 1
ATOM 12282 O O . PRO B 2 346 ? 7.786 24.294 -11.193 1.000 0.970 346 PRO B O 1
ATOM 12293 N N . ASP B 2 347 ? 7.421 25.116 -13.248 1.000 0.950 347 ASP B N 1
ATOM 12294 C CA . ASP B 2 347 ? 6.665 26.302 -12.822 1.000 0.950 347 ASP B CA 1
ATOM 12295 C C . ASP B 2 347 ? 5.409 25.925 -12.030 1.000 0.950 347 ASP B C 1
ATOM 12296 O O . ASP B 2 347 ? 5.051 26.584 -11.052 1.000 0.950 347 ASP B O 1
ATOM 12305 N N . GLY B 2 348 ? 4.741 24.844 -12.447 1.000 0.960 348 GLY B N 1
ATOM 12306 C CA . GLY B 2 348 ? 3.553 24.336 -11.779 1.000 0.960 348 GLY B CA 1
ATOM 12307 C C . GLY B 2 348 ? 3.867 23.775 -10.397 1.000 0.960 348 GLY B C 1
ATOM 12308 O O . GLY B 2 348 ? 3.137 24.078 -9.457 1.000 0.960 348 GLY B O 1
ATOM 12312 N N . LEU B 2 349 ? 4.960 23.017 -10.243 1.000 0.970 349 LEU B N 1
ATOM 12313 C CA . LEU B 2 349 ? 5.393 22.525 -8.930 1.000 0.970 349 LEU B CA 1
ATOM 12314 C C . LEU B 2 349 ? 5.823 23.667 -7.995 1.000 0.970 349 LEU B C 1
ATOM 12315 O O . LEU B 2 349 ? 5.511 23.616 -6.808 1.000 0.970 349 LEU B O 1
ATOM 12331 N N . LYS B 2 350 ? 6.457 24.728 -8.519 1.000 0.970 350 LYS B N 1
ATOM 12332 C CA . LYS B 2 350 ? 6.744 25.944 -7.740 1.000 0.970 350 LYS B CA 1
ATOM 12333 C C . LYS B 2 350 ? 5.454 26.615 -7.263 1.000 0.970 350 LYS B C 1
ATOM 12334 O O . LYS B 2 350 ? 5.325 26.937 -6.084 1.000 0.970 350 LYS B O 1
ATOM 12353 N N . ALA B 2 351 ? 4.488 26.785 -8.166 1.000 0.970 351 ALA B N 1
ATOM 12354 C CA . ALA B 2 351 ? 3.208 27.399 -7.841 1.000 0.970 351 ALA B CA 1
ATOM 12355 C C . ALA B 2 351 ? 2.408 26.572 -6.818 1.000 0.970 351 ALA B C 1
ATOM 12356 O O . ALA B 2 351 ? 1.744 27.158 -5.969 1.000 0.970 351 ALA B O 1
ATOM 12363 N N . VAL B 2 352 ? 2.483 25.239 -6.863 1.000 0.970 352 VAL B N 1
ATOM 12364 C CA . VAL B 2 352 ? 1.862 24.347 -5.868 1.000 0.970 352 VAL B CA 1
ATOM 12365 C C . VAL B 2 352 ? 2.329 24.691 -4.457 1.000 0.970 352 VAL B C 1
ATOM 12366 O O . VAL B 2 352 ? 1.508 25.059 -3.621 1.000 0.970 352 VAL B O 1
ATOM 12379 N N . THR B 2 353 ? 3.641 24.681 -4.223 1.000 0.980 353 THR B N 1
ATOM 12380 C CA . THR B 2 353 ? 4.223 25.027 -2.919 1.000 0.980 353 THR B CA 1
ATOM 12381 C C . THR B 2 353 ? 3.812 26.423 -2.459 1.000 0.980 353 THR B C 1
ATOM 12382 O O . THR B 2 353 ? 3.405 26.620 -1.317 1.000 0.980 353 THR B O 1
ATOM 12393 N N . GLU B 2 354 ? 3.903 27.407 -3.354 1.000 0.970 354 GLU B N 1
ATOM 12394 C CA . GLU B 2 354 ? 3.589 28.803 -3.044 1.000 0.970 354 GLU B CA 1
ATOM 12395 C C . GLU B 2 354 ? 2.132 28.993 -2.609 1.000 0.970 354 GLU B C 1
ATOM 12396 O O . GLU B 2 354 ? 1.881 29.685 -1.623 1.000 0.970 354 GLU B O 1
ATOM 12408 N N . ASN B 2 355 ? 1.178 28.358 -3.296 1.000 0.980 355 ASN B N 1
ATOM 12409 C CA . ASN B 2 355 ? -0.236 28.452 -2.929 1.000 0.980 355 ASN B CA 1
ATOM 12410 C C . ASN B 2 355 ? -0.553 27.646 -1.659 1.000 0.980 355 ASN B C 1
ATOM 12411 O O . ASN B 2 355 ? -1.326 28.129 -0.839 1.000 0.980 355 ASN B O 1
ATOM 12422 N N . ALA B 2 356 ? 0.069 26.480 -1.434 1.000 0.980 356 ALA B N 1
ATOM 12423 C CA . ALA B 2 356 ? -0.123 25.714 -0.197 1.000 0.980 356 ALA B CA 1
ATOM 12424 C C . ALA B 2 356 ? 0.313 26.512 1.047 1.000 0.980 356 ALA B C 1
ATOM 12425 O O . ALA B 2 356 ? -0.427 26.596 2.027 1.000 0.980 356 ALA B O 1
ATOM 12432 N N . VAL B 2 357 ? 1.490 27.148 0.990 1.000 0.990 357 VAL B N 1
ATOM 12433 C CA . VAL B 2 357 ? 2.017 27.976 2.091 1.000 0.990 357 VAL B CA 1
ATOM 12434 C C . VAL B 2 357 ? 1.188 29.246 2.291 1.000 0.990 357 VAL B C 1
ATOM 12435 O O . VAL B 2 357 ? 0.945 29.660 3.429 1.000 0.990 357 VAL B O 1
ATOM 12448 N N . LEU B 2 358 ? 0.710 29.851 1.201 1.000 0.990 358 LEU B N 1
ATOM 12449 C CA . LEU B 2 358 ? -0.190 31.000 1.257 1.000 0.990 358 LEU B CA 1
ATOM 12450 C C . LEU B 2 358 ? -1.533 30.638 1.921 1.000 0.990 358 LEU B C 1
ATOM 12451 O O . LEU B 2 358 ? -1.965 31.351 2.829 1.000 0.990 358 LEU B O 1
ATOM 12467 N N . ASN B 2 359 ? -2.157 29.525 1.516 1.000 0.990 359 ASN B N 1
ATOM 12468 C CA . ASN B 2 359 ? -3.430 29.037 2.060 1.000 0.990 359 ASN B CA 1
ATOM 12469 C C . ASN B 2 359 ? -3.333 28.778 3.571 1.000 0.990 359 ASN B C 1
ATOM 12470 O O . ASN B 2 359 ? -4.175 29.251 4.336 1.000 0.990 359 ASN B O 1
ATOM 12481 N N . ALA B 2 360 ? -2.273 28.097 4.018 1.000 0.990 360 ALA B N 1
ATOM 12482 C CA . ALA B 2 360 ? -2.051 27.803 5.432 1.000 0.990 360 ALA B CA 1
ATOM 12483 C C . ALA B 2 360 ? -1.845 29.071 6.281 1.000 0.990 360 ALA B C 1
ATOM 12484 O O . ALA B 2 360 ? -2.508 29.239 7.306 1.000 0.990 360 ALA B O 1
ATOM 12491 N N . ASN B 2 361 ? -0.994 30.008 5.840 1.000 0.990 361 ASN B N 1
ATOM 12492 C CA . ASN B 2 361 ? -0.760 31.261 6.570 1.000 0.990 361 ASN B CA 1
ATOM 12493 C C . ASN B 2 361 ? -2.012 32.151 6.625 1.000 0.990 361 ASN B C 1
ATOM 12494 O O . ASN B 2 361 ? -2.253 32.807 7.642 1.000 0.990 361 ASN B O 1
ATOM 12505 N N . TYR B 2 362 ? -2.819 32.176 5.560 1.000 0.990 362 TYR B N 1
ATOM 12506 C CA . TYR B 2 362 ? -4.080 32.916 5.527 1.000 0.990 362 TYR B CA 1
ATOM 12507 C C . TYR B 2 362 ? -5.062 32.413 6.591 1.000 0.990 362 TYR B C 1
ATOM 12508 O O . TYR B 2 362 ? -5.536 33.201 7.414 1.000 0.990 362 TYR B O 1
ATOM 12526 N N . MET B 2 363 ? -5.308 31.098 6.621 1.000 0.990 363 MET B N 1
ATOM 12527 C CA . MET B 2 363 ? -6.184 30.473 7.615 1.000 0.990 363 MET B CA 1
ATOM 12528 C C . MET B 2 363 ? -5.670 30.674 9.039 1.000 0.990 363 MET B C 1
ATOM 12529 O O . MET B 2 363 ? -6.433 31.080 9.915 1.000 0.990 363 MET B O 1
ATOM 12543 N N . MET B 2 364 ? -4.372 30.450 9.263 1.000 0.990 364 MET B N 1
ATOM 12544 C CA . MET B 2 364 ? -3.740 30.634 10.569 1.000 0.990 364 MET B CA 1
ATOM 12545 C C . MET B 2 364 ? -3.995 32.042 11.118 1.000 0.990 364 MET B C 1
ATOM 12546 O O . MET B 2 364 ? -4.420 32.190 12.263 1.000 0.990 364 MET B O 1
ATOM 12560 N N . ARG B 2 365 ? -3.805 33.086 10.298 1.000 0.990 365 ARG B N 1
ATOM 12561 C CA . ARG B 2 365 ? -3.990 34.488 10.714 1.000 0.990 365 ARG B CA 1
ATOM 12562 C C . ARG B 2 365 ? -5.448 34.838 10.998 1.000 0.990 365 ARG B C 1
ATOM 12563 O O . ARG B 2 365 ? -5.714 35.591 11.931 1.000 0.990 365 ARG B O 1
ATOM 12584 N N . LYS B 2 366 ? -6.388 34.272 10.241 1.000 0.990 366 LYS B N 1
ATOM 12585 C CA . LYS B 2 366 ? -7.829 34.450 10.468 1.000 0.990 366 LYS B CA 1
ATOM 12586 C C . LYS B 2 366 ? -8.329 33.744 11.735 1.000 0.990 366 LYS B C 1
ATOM 12587 O O . LYS B 2 366 ? -9.229 34.263 12.389 1.000 0.990 366 LYS B O 1
ATOM 12606 N N . LEU B 2 367 ? -7.743 32.599 12.092 1.000 0.990 367 LEU B N 1
ATOM 12607 C CA . LEU B 2 367 ? -8.165 31.784 13.240 1.000 0.990 367 LEU B CA 1
ATOM 12608 C C . LEU B 2 367 ? -7.449 32.120 14.554 1.000 0.990 367 LEU B C 1
ATOM 12609 O O . LEU B 2 367 ? -8.020 31.895 15.621 1.000 0.990 367 LEU B O 1
ATOM 12625 N N . ALA B 2 368 ? -6.246 32.696 14.500 1.000 0.980 368 ALA B N 1
ATOM 12626 C CA . ALA B 2 368 ? -5.447 33.055 15.677 1.000 0.980 368 ALA B CA 1
ATOM 12627 C C . ALA B 2 368 ? -6.180 33.877 16.770 1.000 0.980 368 ALA B C 1
ATOM 12628 O O . ALA B 2 368 ? -5.880 33.681 17.945 1.000 0.980 368 ALA B O 1
ATOM 12635 N N . PRO B 2 369 ? -7.149 34.772 16.472 1.000 0.980 369 PRO B N 1
ATOM 12636 C CA . PRO B 2 369 ? -7.912 35.455 17.526 1.000 0.980 369 PRO B CA 1
ATOM 12637 C C . PRO B 2 369 ? -8.824 34.520 18.349 1.000 0.980 369 PRO B C 1
ATOM 12638 O O . PRO B 2 369 ? -9.128 34.805 19.512 1.000 0.980 369 PRO B O 1
ATOM 12649 N N . TYR B 2 370 ? -9.256 33.398 17.767 1.000 0.980 370 TYR B N 1
ATOM 12650 C CA . TYR B 2 370 ? -10.294 32.509 18.310 1.000 0.980 370 TYR B CA 1
ATOM 12651 C C . TYR B 2 370 ? -9.731 31.257 18.991 1.000 0.980 370 TYR B C 1
ATOM 12652 O O . TYR B 2 370 ? -10.371 30.686 19.876 1.000 0.980 370 TYR B O 1
ATOM 12670 N N . TYR B 2 371 ? -8.514 30.860 18.629 1.000 0.980 371 TYR B N 1
ATOM 12671 C CA . TYR B 2 371 ? -7.827 29.685 19.155 1.000 0.980 371 TYR B CA 1
ATOM 12672 C C . TYR B 2 371 ? -6.419 30.049 19.604 1.000 0.980 371 TYR B C 1
ATOM 12673 O O . TYR B 2 371 ? -5.807 30.964 19.058 1.000 0.980 371 TYR B O 1
ATOM 12691 N N . ASP B 2 372 ? -5.889 29.331 20.593 1.000 0.980 372 ASP B N 1
ATOM 12692 C CA . ASP B 2 372 ? -4.523 29.585 21.041 1.000 0.980 372 ASP B CA 1
ATOM 12693 C C . ASP B 2 372 ? -3.552 29.117 19.942 1.000 0.980 372 ASP B C 1
ATOM 12694 O O . ASP B 2 372 ? -3.596 27.959 19.525 1.000 0.980 372 ASP B O 1
ATOM 12703 N N . LEU B 2 373 ? -2.697 30.021 19.452 1.000 0.970 373 LEU B N 1
ATOM 12704 C CA . LEU B 2 373 ? -1.665 29.749 18.446 1.000 0.970 373 LEU B CA 1
ATOM 12705 C C . LEU B 2 373 ? -0.321 29.521 19.164 1.000 0.970 373 LEU B C 1
ATOM 12706 O O . LEU B 2 373 ? 0.282 30.497 19.613 1.000 0.970 373 LEU B O 1
ATOM 12722 N N . PRO B 2 374 ? 0.163 28.270 19.308 1.000 0.950 374 PRO B N 1
ATOM 12723 C CA . PRO B 2 374 ? 1.342 27.981 20.128 1.000 0.950 374 PRO B CA 1
ATOM 12724 C C . PRO B 2 374 ? 2.632 28.598 19.576 1.000 0.950 374 PRO B C 1
ATOM 12725 O O . PRO B 2 374 ? 3.514 28.970 20.345 1.000 0.950 374 PRO B O 1
ATOM 12736 N N . PHE B 2 375 ? 2.729 28.730 18.251 1.000 0.950 375 PHE B N 1
ATOM 12737 C CA . PHE B 2 375 ? 3.902 29.256 17.558 1.000 0.950 375 PHE B CA 1
ATOM 12738 C C . PHE B 2 375 ? 3.488 30.402 16.633 1.000 0.950 375 PHE B C 1
ATOM 12739 O O . PHE B 2 375 ? 3.168 30.195 15.464 1.000 0.950 375 PHE B O 1
ATOM 12756 N N . ASP B 2 376 ? 3.476 31.626 17.164 1.000 0.940 376 ASP B N 1
ATOM 12757 C CA . ASP B 2 376 ? 3.049 32.815 16.421 1.000 0.940 376 ASP B CA 1
ATOM 12758 C C . ASP B 2 376 ? 4.135 33.333 15.463 1.000 0.940 376 ASP B C 1
ATOM 12759 O O . ASP B 2 376 ? 4.847 34.304 15.721 1.000 0.940 376 ASP B O 1
ATOM 12768 N N . ARG B 2 377 ? 4.281 32.649 14.330 1.000 0.950 377 ARG B N 1
ATOM 12769 C CA . ARG B 2 377 ? 5.178 33.023 13.233 1.000 0.950 377 ARG B CA 1
ATOM 12770 C C . ARG B 2 377 ? 4.656 32.481 11.911 1.000 0.950 377 ARG B C 1
ATOM 12771 O O . ARG B 2 377 ? 3.693 31.726 11.900 1.000 0.950 377 ARG B O 1
ATOM 12792 N N . HIS B 2 378 ? 5.259 32.880 10.793 1.000 0.970 378 HIS B N 1
ATOM 12793 C CA . HIS B 2 378 ? 4.888 32.304 9.501 1.000 0.970 378 HIS B CA 1
ATOM 12794 C C . HIS B 2 378 ? 5.139 30.796 9.499 1.000 0.970 378 HIS B C 1
ATOM 12795 O O . HIS B 2 378 ? 6.232 30.338 9.831 1.000 0.970 378 HIS B O 1
ATOM 12809 N N . CYS B 2 379 ? 4.109 30.046 9.136 1.000 0.970 379 CYS B N 1
ATOM 12810 C CA . CYS B 2 379 ? 4.168 28.604 8.972 1.000 0.970 379 CYS B CA 1
ATOM 12811 C C . CYS B 2 379 ? 4.470 28.253 7.509 1.000 0.970 379 CYS B C 1
ATOM 12812 O O . CYS B 2 379 ? 4.643 29.130 6.653 1.000 0.970 379 CYS B O 1
ATOM 12820 N N . LYS B 2 380 ? 4.549 26.958 7.215 1.000 0.980 380 LYS B N 1
ATOM 12821 C CA . LYS B 2 380 ? 4.672 26.433 5.855 1.000 0.980 380 LYS B CA 1
ATOM 12822 C C . LYS B 2 380 ? 3.308 25.972 5.345 1.000 0.980 380 LYS B C 1
ATOM 12823 O O . LYS B 2 380 ? 2.376 26.759 5.373 1.000 0.980 380 LYS B O 1
ATOM 12842 N N . HIS B 2 381 ? 3.184 24.756 4.812 1.000 0.980 381 HIS B N 1
ATOM 12843 C CA . HIS B 2 381 ? 1.929 24.256 4.222 1.000 0.980 381 HIS B CA 1
ATOM 12844 C C . HIS B 2 381 ? 0.849 23.869 5.242 1.000 0.980 381 HIS B C 1
ATOM 12845 O O . HIS B 2 381 ? -0.274 23.556 4.859 1.000 0.980 381 HIS B O 1
ATOM 12859 N N . GLU B 2 382 ? 1.185 23.886 6.528 1.000 0.980 382 GLU B N 1
ATOM 12860 C CA . GLU B 2 382 ? 0.303 23.495 7.618 1.000 0.980 382 GLU B CA 1
ATOM 12861 C C . GLU B 2 382 ? 0.631 24.318 8.859 1.000 0.980 382 GLU B C 1
ATOM 12862 O O . GLU B 2 382 ? 1.708 24.915 8.950 1.000 0.980 382 GLU B O 1
ATOM 12874 N N . PHE B 2 383 ? -0.299 24.355 9.804 1.000 0.980 383 PHE B N 1
ATOM 12875 C CA . PHE B 2 383 ? -0.124 25.037 11.079 1.000 0.980 383 PHE B CA 1
ATOM 12876 C C . PHE B 2 383 ? -0.870 24.315 12.189 1.000 0.980 383 PHE B C 1
ATOM 12877 O O . PHE B 2 383 ? -1.793 23.536 11.949 1.000 0.980 383 PHE B O 1
ATOM 12894 N N . VAL B 2 384 ? -0.476 24.620 13.420 1.000 0.980 384 VAL B N 1
ATOM 12895 C CA . VAL B 2 384 ? -1.044 24.023 14.622 1.000 0.980 384 VAL B CA 1
ATOM 12896 C C . VAL B 2 384 ? -1.733 25.092 15.465 1.000 0.980 384 VAL B C 1
ATOM 12897 O O . VAL B 2 384 ? -1.132 26.108 15.801 1.000 0.980 384 VAL B O 1
ATOM 12910 N N . LEU B 2 385 ? -2.983 24.835 15.843 1.000 0.980 385 LEU B N 1
ATOM 12911 C CA . LEU B 2 385 ? -3.729 25.539 16.887 1.000 0.980 385 LEU B CA 1
ATOM 12912 C C . LEU B 2 385 ? -3.854 24.649 18.133 1.000 0.980 385 LEU B C 1
ATOM 12913 O O . LEU B 2 385 ? -3.608 23.443 18.089 1.000 0.980 385 LEU B O 1
ATOM 12929 N N . SER B 2 386 ? -4.281 25.234 19.249 1.000 0.980 386 SER B N 1
ATOM 12930 C CA . SER B 2 386 ? -4.620 24.512 20.473 1.000 0.980 386 SER B CA 1
ATOM 12931 C C . SER B 2 386 ? -6.030 24.863 20.947 1.000 0.980 386 SER B C 1
ATOM 12932 O O . SER B 2 386 ? -6.377 26.032 21.126 1.000 0.980 386 SER B O 1
ATOM 12940 N N . GLY B 2 387 ? -6.828 23.831 21.228 1.000 0.980 387 GLY B N 1
ATOM 12941 C CA . GLY B 2 387 ? -8.145 23.946 21.860 1.000 0.980 387 GLY B CA 1
ATOM 12942 C C . GLY B 2 387 ? -8.101 24.222 23.372 1.000 0.980 387 GLY B C 1
ATOM 12943 O O . GLY B 2 387 ? -9.096 24.007 24.062 1.000 0.980 387 GLY B O 1
ATOM 12947 N N . LYS B 2 388 ? -6.964 24.660 23.941 1.000 0.960 388 LYS B N 1
ATOM 12948 C CA . LYS B 2 388 ? -6.768 24.832 25.399 1.000 0.960 388 LYS B CA 1
ATOM 12949 C C . LYS B 2 388 ? -7.748 25.816 26.033 1.000 0.960 388 LYS B C 1
ATOM 12950 O O . LYS B 2 388 ? -8.198 25.611 27.162 1.000 0.960 388 LYS B O 1
ATOM 12969 N N . ARG B 2 389 ? -8.068 26.890 25.311 1.000 0.950 389 ARG B N 1
ATOM 12970 C CA . ARG B 2 389 ? -9.072 27.881 25.707 1.000 0.950 389 ARG B CA 1
ATOM 12971 C C . ARG B 2 389 ? -10.450 27.248 25.809 1.000 0.950 389 ARG B C 1
ATOM 12972 O O . ARG B 2 389 ? -11.094 27.370 26.844 1.000 0.950 389 ARG B O 1
ATOM 12993 N N . GLN B 2 390 ? -10.861 26.536 24.768 1.000 0.980 390 GLN B N 1
ATOM 12994 C CA . GLN B 2 390 ? -12.155 25.867 24.701 1.000 0.980 390 GLN B CA 1
ATOM 12995 C C . GLN B 2 390 ? -12.262 24.763 25.764 1.000 0.980 390 GLN B C 1
ATOM 12996 O O . GLN B 2 390 ? -13.289 24.647 26.431 1.000 0.980 390 GLN B O 1
ATOM 13010 N N . LYS B 2 391 ? -11.170 24.042 26.052 1.000 0.970 391 LYS B N 1
ATOM 13011 C CA . LYS B 2 391 ? -11.127 23.027 27.119 1.000 0.970 391 LYS B CA 1
ATOM 13012 C C . LYS B 2 391 ? -11.438 23.600 28.500 1.000 0.970 391 LYS B C 1
ATOM 13013 O O . LYS B 2 391 ? -12.075 22.918 29.300 1.000 0.970 391 LYS B O 1
ATOM 13032 N N . LYS B 2 392 ? -11.037 24.847 28.791 1.000 0.970 392 LYS B N 1
ATOM 13033 C CA . LYS B 2 392 ? -11.387 25.534 30.054 1.000 0.970 392 LYS B CA 1
ATOM 13034 C C . LYS B 2 392 ? -12.889 25.802 30.187 1.000 0.970 392 LYS B C 1
ATOM 13035 O O . LYS B 2 392 ? -13.369 25.930 31.307 1.000 0.970 392 LYS B O 1
ATOM 13054 N N . LEU B 2 393 ? -13.603 25.865 29.066 1.000 0.970 393 LEU B N 1
ATOM 13055 C CA . LEU B 2 393 ? -15.060 26.003 28.988 1.000 0.970 393 LEU B CA 1
ATOM 13056 C C . LEU B 2 393 ? -15.768 24.634 28.961 1.000 0.970 393 LEU B C 1
ATOM 13057 O O . LEU B 2 393 ? -16.986 24.564 28.859 1.000 0.970 393 LEU B O 1
ATOM 13073 N N . GLY B 2 394 ? -15.012 23.535 29.064 1.000 0.970 394 GLY B N 1
ATOM 13074 C CA . GLY B 2 394 ? -15.526 22.166 29.025 1.000 0.970 394 GLY B CA 1
ATOM 13075 C C . GLY B 2 394 ? -15.531 21.524 27.635 1.000 0.970 394 GLY B C 1
ATOM 13076 O O . GLY B 2 394 ? -15.926 20.368 27.519 1.000 0.970 394 GLY B O 1
ATOM 13080 N N . VAL B 2 395 ? -15.078 22.217 26.588 1.000 0.980 395 VAL B N 1
ATOM 13081 C CA . VAL B 2 395 ? -15.101 21.725 25.201 1.000 0.980 395 VAL B CA 1
ATOM 13082 C C . VAL B 2 395 ? -13.718 21.214 24.796 1.000 0.980 395 VAL B C 1
ATOM 13083 O O . VAL B 2 395 ? -12.780 21.997 24.656 1.000 0.980 395 VAL B O 1
ATOM 13096 N N . ARG B 2 396 ? -13.556 19.899 24.611 1.000 0.980 396 ARG B N 1
ATOM 13097 C CA . ARG B 2 396 ? -12.275 19.304 24.179 1.000 0.980 396 ARG B CA 1
ATOM 13098 C C . ARG B 2 396 ? -12.089 19.441 22.665 1.000 0.980 396 ARG B C 1
ATOM 13099 O O . ARG B 2 396 ? -13.059 19.576 21.924 1.000 0.980 396 ARG B O 1
ATOM 13120 N N . THR B 2 397 ? -10.855 19.308 22.177 1.000 0.980 397 THR B N 1
ATOM 13121 C CA . THR B 2 397 ? -10.563 19.292 20.732 1.000 0.980 397 THR B CA 1
ATOM 13122 C C . THR B 2 397 ? -11.326 18.200 19.986 1.000 0.980 397 THR B C 1
ATOM 13123 O O . THR B 2 397 ? -11.764 18.418 18.859 1.000 0.980 397 THR B O 1
ATOM 13134 N N . LEU B 2 398 ? -11.555 17.045 20.615 1.000 0.980 398 LEU B N 1
ATOM 13135 C CA . LEU B 2 398 ? -12.420 16.015 20.048 1.000 0.980 398 LEU B CA 1
ATOM 13136 C C . LEU B 2 398 ? -13.846 16.529 19.817 1.000 0.980 398 LEU B C 1
ATOM 13137 O O . LEU B 2 398 ? -14.418 16.248 18.773 1.000 0.980 398 LEU B O 1
ATOM 13153 N N . ASP B 2 399 ? -14.404 17.295 20.757 1.000 0.980 399 ASP B N 1
ATOM 13154 C CA . ASP B 2 399 ? -15.755 17.850 20.634 1.000 0.980 399 ASP B CA 1
ATOM 13155 C C . ASP B 2 399 ? -15.821 18.852 19.464 1.000 0.980 399 ASP B C 1
ATOM 13156 O O . ASP B 2 399 ? -16.743 18.802 18.654 1.000 0.980 399 ASP B O 1
ATOM 13165 N N . ILE B 2 400 ? -14.776 19.672 19.284 1.000 0.990 400 ILE B N 1
ATOM 13166 C CA . ILE B 2 400 ? -14.615 20.559 18.114 1.000 0.990 400 ILE B CA 1
ATOM 13167 C C . ILE B 2 400 ? -14.552 19.750 16.810 1.000 0.990 400 ILE B C 1
ATOM 13168 O O . ILE B 2 400 ? -15.225 20.090 15.837 1.000 0.990 400 ILE B O 1
ATOM 13184 N N . ALA B 2 401 ? -13.778 18.660 16.787 1.000 0.980 401 ALA B N 1
ATOM 13185 C CA . ALA B 2 401 ? -13.688 17.777 15.629 1.000 0.980 401 ALA B CA 1
ATOM 13186 C C . ALA B 2 401 ? -15.054 17.167 15.286 1.000 0.980 401 ALA B C 1
ATOM 13187 O O . ALA B 2 401 ? -15.465 17.198 14.132 1.000 0.980 401 ALA B O 1
ATOM 13194 N N . LYS B 2 402 ? -15.804 16.678 16.278 1.000 0.980 402 LYS B N 1
ATOM 13195 C CA . LYS B 2 402 ? -17.151 16.141 16.042 1.000 0.980 402 LYS B CA 1
ATOM 13196 C C . LYS B 2 402 ? -18.129 17.208 15.559 1.000 0.980 402 LYS B C 1
ATOM 13197 O O . LYS B 2 402 ? -18.973 16.912 14.719 1.000 0.980 402 LYS B O 1
ATOM 13216 N N . ARG B 2 403 ? -17.987 18.448 16.025 1.000 0.980 403 ARG B N 1
ATOM 13217 C CA . ARG B 2 403 ? -18.823 19.569 15.591 1.000 0.980 403 ARG B CA 1
ATOM 13218 C C . ARG B 2 403 ? -18.555 20.010 14.152 1.000 0.980 403 ARG B C 1
ATOM 13219 O O . ARG B 2 403 ? -19.507 20.340 13.457 1.000 0.980 403 ARG B O 1
ATOM 13240 N N . LEU B 2 404 ? -17.311 19.947 13.666 1.000 0.990 404 LEU B N 1
ATOM 13241 C CA . LEU B 2 404 ? -16.976 20.233 12.258 1.000 0.990 404 LEU B CA 1
ATOM 13242 C C . LEU B 2 404 ? -17.724 19.337 11.257 1.000 0.990 404 LEU B C 1
ATOM 13243 O O . LEU B 2 404 ? -18.029 19.785 10.150 1.000 0.990 404 LEU B O 1
ATOM 13259 N N . LEU B 2 405 ? -18.077 18.112 11.662 1.000 0.980 405 LEU B N 1
ATOM 13260 C CA . LEU B 2 405 ? -18.859 17.185 10.840 1.000 0.980 405 LEU B CA 1
ATOM 13261 C C . LEU B 2 405 ? -20.226 17.772 10.467 1.000 0.980 405 LEU B C 1
ATOM 13262 O O . LEU B 2 405 ? -20.700 17.569 9.352 1.000 0.980 405 LEU B O 1
ATOM 13278 N N . ASP B 2 406 ? -20.831 18.553 11.366 1.000 0.980 406 ASP B N 1
ATOM 13279 C CA . ASP B 2 406 ? -22.131 19.186 11.124 1.000 0.980 406 ASP B CA 1
ATOM 13280 C C . ASP B 2 406 ? -22.083 20.315 10.094 1.000 0.980 406 ASP B C 1
ATOM 13281 O O . ASP B 2 406 ? -23.114 20.700 9.546 1.000 0.980 406 ASP B O 1
ATOM 13290 N N . PHE B 2 407 ? -20.892 20.834 9.808 1.000 0.980 407 PHE B N 1
ATOM 13291 C CA . PHE B 2 407 ? -20.660 21.810 8.747 1.000 0.980 407 PHE B CA 1
ATOM 13292 C C . PHE B 2 407 ? -20.241 21.138 7.428 1.000 0.980 407 PHE B C 1
ATOM 13293 O O . PHE B 2 407 ? -19.967 21.829 6.450 1.000 0.980 407 PHE B O 1
ATOM 13310 N N . GLY B 2 408 ? -20.208 19.798 7.378 1.000 0.960 408 GLY B N 1
ATOM 13311 C CA . GLY B 2 408 ? -19.810 19.032 6.194 1.000 0.960 408 GLY B CA 1
ATOM 13312 C C . GLY B 2 408 ? -18.298 18.967 5.974 1.000 0.960 408 GLY B C 1
ATOM 13313 O O . GLY B 2 408 ? -17.859 18.730 4.849 1.000 0.960 408 GLY B O 1
ATOM 13317 N N . TYR B 2 409 ? -17.499 19.184 7.021 1.000 0.980 409 TYR B N 1
ATOM 13318 C CA . TYR B 2 409 ? -16.042 19.120 6.945 1.000 0.980 409 TYR B CA 1
ATOM 13319 C C . TYR B 2 409 ? -15.501 17.860 7.593 1.000 0.980 409 TYR B C 1
ATOM 13320 O O . TYR B 2 409 ? -15.897 17.502 8.706 1.000 0.980 409 TYR B O 1
ATOM 13338 N N . HIS B 2 410 ? -14.516 17.233 6.946 1.000 0.970 410 HIS B N 1
ATOM 13339 C CA . HIS B 2 410 ? -13.681 16.301 7.684 1.000 0.970 410 HIS B CA 1
ATOM 13340 C C . HIS B 2 410 ? -12.805 17.107 8.664 1.000 0.970 410 HIS B C 1
ATOM 13341 O O . HIS B 2 410 ? -12.200 18.106 8.274 1.000 0.970 410 HIS B O 1
ATOM 13355 N N . PRO B 2 411 ? -12.691 16.695 9.932 1.000 0.980 411 PRO B N 1
ATOM 13356 C CA . PRO B 2 411 ? -11.840 17.356 10.904 1.000 0.980 411 PRO B CA 1
ATOM 13357 C C . PRO B 2 411 ? -10.357 17.337 10.499 1.000 0.980 411 PRO B C 1
ATOM 13358 O O . PRO B 2 411 ? -9.901 16.376 9.871 1.000 0.980 411 PRO B O 1
ATOM 13369 N N . PRO B 2 412 ? -9.582 18.355 10.898 1.000 0.980 412 PRO B N 1
ATOM 13370 C CA . PRO B 2 412 ? -8.126 18.342 10.795 1.000 0.980 412 PRO B CA 1
ATOM 13371 C C . PRO B 2 412 ? -7.492 17.255 11.679 1.000 0.980 412 PRO B C 1
ATOM 13372 O O . PRO B 2 412 ? -8.170 16.579 12.459 1.000 0.980 412 PRO B O 1
ATOM 13383 N N . THR B 2 413 ? -6.171 17.091 11.580 1.000 0.960 413 THR B N 1
ATOM 13384 C CA . THR B 2 413 ? -5.435 16.160 12.448 1.000 0.960 413 THR B CA 1
ATOM 13385 C C . THR B 2 413 ? -5.467 16.695 13.878 1.000 0.960 413 THR B C 1
ATOM 13386 O O . THR B 2 413 ? -5.109 17.843 14.120 1.000 0.960 413 THR B O 1
ATOM 13397 N N . ILE B 2 414 ? -5.903 15.881 14.838 1.000 0.960 414 ILE B N 1
ATOM 13398 C CA . ILE B 2 414 ? -6.022 16.286 16.244 1.000 0.960 414 ILE B CA 1
ATOM 13399 C C . ILE B 2 414 ? -5.090 15.478 17.140 1.000 0.960 414 ILE B C 1
ATOM 13400 O O . ILE B 2 414 ? -4.747 14.342 16.822 1.000 0.960 414 ILE B O 1
ATOM 13416 N N . TYR B 2 415 ? -4.708 16.056 18.280 1.000 0.920 415 TYR B N 1
ATOM 13417 C CA . TYR B 2 415 ? -3.871 15.412 19.309 1.000 0.920 415 TYR B CA 1
ATOM 13418 C C . TYR B 2 415 ? -2.481 14.952 18.848 1.000 0.920 415 TYR B C 1
ATOM 13419 O O . TYR B 2 415 ? -1.796 14.222 19.562 1.000 0.920 415 TYR B O 1
ATOM 13437 N N . PHE B 2 416 ? -2.038 15.410 17.686 1.000 0.890 416 PHE B N 1
ATOM 13438 C CA . PHE B 2 416 ? -0.688 15.228 17.186 1.000 0.890 416 PHE B CA 1
ATOM 13439 C C . PHE B 2 416 ? -0.271 16.509 16.453 1.000 0.890 416 PHE B C 1
ATOM 13440 O O . PHE B 2 416 ? -1.090 17.023 15.689 1.000 0.890 416 PHE B O 1
ATOM 13457 N N . PRO B 2 417 ? 0.949 17.038 16.663 1.000 0.870 417 PRO B N 1
ATOM 13458 C CA . PRO B 2 417 ? 2.029 16.503 17.507 1.000 0.870 417 PRO B CA 1
ATOM 13459 C C . PRO B 2 417 ? 1.755 16.528 19.024 1.000 0.870 417 PRO B C 1
ATOM 13460 O O . PRO B 2 417 ? 0.941 17.305 19.514 1.000 0.870 417 PRO B O 1
ATOM 13471 N N . LEU B 2 418 ? 2.433 15.658 19.784 1.000 0.840 418 LEU B N 1
ATOM 13472 C CA . LEU B 2 418 ? 2.166 15.442 21.222 1.000 0.840 418 LEU B CA 1
ATOM 13473 C C . LEU B 2 418 ? 2.653 16.572 22.141 1.000 0.840 418 LEU B C 1
ATOM 13474 O O . LEU B 2 418 ? 2.222 16.668 23.288 1.000 0.840 418 LEU B O 1
ATOM 13490 N N . ASN B 2 419 ? 3.575 17.403 21.663 1.000 0.860 419 ASN B N 1
ATOM 13491 C CA . ASN B 2 419 ? 4.115 18.546 22.398 1.000 0.860 419 ASN B CA 1
ATOM 13492 C C . ASN B 2 419 ? 3.149 19.748 22.428 1.000 0.860 419 ASN B C 1
ATOM 13493 O O . ASN B 2 419 ? 3.428 20.732 23.113 1.000 0.860 419 ASN B O 1
ATOM 13504 N N . VAL B 2 420 ? 1.996 19.659 21.755 1.000 0.920 420 VAL B N 1
ATOM 13505 C CA . VAL B 2 420 ? 0.916 20.648 21.833 1.000 0.920 420 VAL B CA 1
ATOM 13506 C C . VAL B 2 420 ? -0.318 20.020 22.482 1.000 0.920 420 VAL B C 1
ATOM 13507 O O . VAL B 2 420 ? -0.951 19.111 21.949 1.000 0.920 420 VAL B O 1
ATOM 13520 N N . GLU B 2 421 ? -0.693 20.528 23.656 1.000 0.940 421 GLU B N 1
ATOM 13521 C CA . GLU B 2 421 ? -1.926 20.110 24.328 1.000 0.940 421 GLU B CA 1
ATOM 13522 C C . GLU B 2 421 ? -3.159 20.530 23.509 1.000 0.940 421 GLU B C 1
ATOM 13523 O O . GLU B 2 421 ? -3.204 21.653 23.010 1.000 0.940 421 GLU B O 1
ATOM 13535 N N . GLU B 2 422 ? -4.171 19.658 23.399 1.000 0.970 422 GLU B N 1
ATOM 13536 C CA . GLU B 2 422 ? -5.384 19.910 22.596 1.000 0.970 422 GLU B CA 1
ATOM 13537 C C . GLU B 2 422 ? -5.066 20.335 21.145 1.000 0.970 422 GLU B C 1
ATOM 13538 O O . GLU B 2 422 ? -5.758 21.182 20.581 1.000 0.970 422 GLU B O 1
ATOM 13550 N N . CYS B 2 423 ? -4.007 19.770 20.551 1.000 0.960 423 CYS B N 1
ATOM 13551 C CA . CYS B 2 423 ? -3.531 20.101 19.206 1.000 0.960 423 CYS B CA 1
ATOM 13552 C C . CYS B 2 423 ? -4.618 19.971 18.126 1.000 0.960 423 CYS B C 1
ATOM 13553 O O . CYS B 2 423 ? -5.326 18.962 18.084 1.000 0.960 423 CYS B O 1
ATOM 13561 N N . ILE B 2 424 ? -4.678 20.957 17.227 1.000 0.980 424 ILE B N 1
ATOM 13562 C CA . ILE B 2 424 ? -5.474 20.983 15.996 1.000 0.980 424 ILE B CA 1
ATOM 13563 C C . ILE B 2 424 ? -4.537 21.385 14.847 1.000 0.980 424 ILE B C 1
ATOM 13564 O O . ILE B 2 424 ? -4.209 22.561 14.700 1.000 0.980 424 ILE B O 1
ATOM 13580 N N . MET B 2 425 ? -4.092 20.424 14.041 1.000 0.980 425 MET B N 1
ATOM 13581 C CA . MET B 2 425 ? -3.155 20.628 12.932 1.000 0.980 425 MET B CA 1
ATOM 13582 C C . MET B 2 425 ? -3.887 20.666 11.583 1.000 0.980 425 MET B C 1
ATOM 13583 O O . MET B 2 425 ? -4.454 19.661 11.146 1.000 0.980 425 MET B O 1
ATOM 13597 N N . ILE B 2 426 ? -3.858 21.827 10.924 1.000 0.990 426 ILE B N 1
ATOM 13598 C CA . ILE B 2 426 ? -4.638 22.150 9.721 1.000 0.990 426 ILE B CA 1
ATOM 13599 C C . ILE B 2 426 ? -3.700 22.275 8.512 1.000 0.990 426 ILE B C 1
ATOM 13600 O O . ILE B 2 426 ? -2.822 23.140 8.496 1.000 0.990 426 ILE B O 1
ATOM 13616 N N . GLU B 2 427 ? -3.932 21.458 7.479 1.000 0.990 427 GLU B N 1
ATOM 13617 C CA . GLU B 2 427 ? -3.267 21.548 6.167 1.000 0.990 427 GLU B CA 1
ATOM 13618 C C . GLU B 2 427 ? -4.320 21.739 5.056 1.000 0.990 427 GLU B C 1
ATOM 13619 O O . GLU B 2 427 ? -4.968 20.771 4.658 1.000 0.990 427 GLU B O 1
ATOM 13631 N N . PRO B 2 428 ? -4.518 22.966 4.533 1.000 0.980 428 PRO B N 1
ATOM 13632 C CA . PRO B 2 428 ? -5.520 23.222 3.494 1.000 0.980 428 PRO B CA 1
ATOM 13633 C C . PRO B 2 428 ? -5.134 22.731 2.096 1.000 0.980 428 PRO B C 1
ATOM 13634 O O . PRO B 2 428 ? -6.005 22.542 1.255 1.000 0.980 428 PRO B O 1
ATOM 13645 N N . THR B 2 429 ? -3.837 22.541 1.832 1.000 0.980 429 THR B N 1
ATOM 13646 C CA . THR B 2 429 ? -3.255 22.311 0.495 1.000 0.980 429 THR B CA 1
ATOM 13647 C C . THR B 2 429 ? -3.493 23.450 -0.505 1.000 0.980 429 THR B C 1
ATOM 13648 O O . THR B 2 429 ? -4.188 24.429 -0.240 1.000 0.980 429 THR B O 1
ATOM 13659 N N . GLU B 2 430 ? -2.859 23.353 -1.670 1.000 0.980 430 GLU B N 1
ATOM 13660 C CA . GLU B 2 430 ? -2.924 24.352 -2.738 1.000 0.980 430 GLU B CA 1
ATOM 13661 C C . GLU B 2 430 ? -4.183 24.293 -3.615 1.000 0.980 430 GLU B C 1
ATOM 13662 O O . GLU B 2 430 ? -4.386 25.178 -4.447 1.000 0.980 430 GLU B O 1
ATOM 13674 N N . THR B 2 431 ? -4.982 23.229 -3.500 1.000 0.970 431 THR B N 1
ATOM 13675 C CA . THR B 2 431 ? -6.086 22.949 -4.434 1.000 0.970 431 THR B CA 1
ATOM 13676 C C . THR B 2 431 ? -7.413 23.560 -4.014 1.000 0.970 431 THR B C 1
ATOM 13677 O O . THR B 2 431 ? -8.369 23.500 -4.782 1.000 0.970 431 THR B O 1
ATOM 13688 N N . GLU B 2 432 ? -7.468 24.162 -2.828 1.000 0.980 432 GLU B N 1
ATOM 13689 C CA . GLU B 2 432 ? -8.685 24.721 -2.245 1.000 0.980 432 GLU B CA 1
ATOM 13690 C C . GLU B 2 432 ? -8.846 26.203 -2.568 1.000 0.980 432 GLU B C 1
ATOM 13691 O O . GLU B 2 432 ? -7.882 26.978 -2.551 1.000 0.980 432 GLU B O 1
ATOM 13703 N N . SER B 2 433 ? -10.078 26.594 -2.902 1.000 0.980 433 SER B N 1
ATOM 13704 C CA . SER B 2 433 ? -10.401 27.977 -3.251 1.000 0.980 433 SER B CA 1
ATOM 13705 C C . SER B 2 433 ? -10.462 28.855 -2.007 1.000 0.980 433 SER B C 1
ATOM 13706 O O . SER B 2 433 ? -10.746 28.374 -0.909 1.000 0.980 433 SER B O 1
ATOM 13714 N N . LYS B 2 434 ? -10.269 30.165 -2.187 1.000 0.980 434 LYS B N 1
ATOM 13715 C CA . LYS B 2 434 ? -10.356 31.127 -1.085 1.000 0.980 434 LYS B CA 1
ATOM 13716 C C . LYS B 2 434 ? -11.716 31.056 -0.378 1.000 0.980 434 LYS B C 1
ATOM 13717 O O . LYS B 2 434 ? -11.762 31.123 0.842 1.000 0.980 434 LYS B O 1
ATOM 13736 N N . GLU B 2 435 ? -12.799 30.833 -1.118 1.000 0.980 435 GLU B N 1
ATOM 13737 C CA . GLU B 2 435 ? -14.146 30.661 -0.565 1.000 0.980 435 GLU B CA 1
ATOM 13738 C C . GLU B 2 435 ? -14.267 29.407 0.310 1.000 0.980 435 GLU B C 1
ATOM 13739 O O . GLU B 2 435 ? -14.937 29.444 1.339 1.000 0.980 435 GLU B O 1
ATOM 13751 N N . THR B 2 436 ? -13.607 28.306 -0.068 1.000 0.980 436 THR B N 1
ATOM 13752 C CA . THR B 2 436 ? -13.586 27.079 0.744 1.000 0.980 436 THR B CA 1
ATOM 13753 C C . THR B 2 436 ? -12.805 27.299 2.042 1.000 0.980 436 THR B C 1
ATOM 13754 O O . THR B 2 436 ? -13.262 26.876 3.106 1.000 0.980 436 THR B O 1
ATOM 13765 N N . LEU B 2 437 ? -11.678 28.028 1.977 1.000 0.990 437 LEU B N 1
ATOM 13766 C CA . LEU B 2 437 ? -10.917 28.434 3.166 1.000 0.990 437 LEU B CA 1
ATOM 13767 C C . LEU B 2 437 ? -11.764 29.324 4.082 1.000 0.990 437 LEU B C 1
ATOM 13768 O O . LEU B 2 437 ? -11.843 29.059 5.279 1.000 0.990 437 LEU B O 1
ATOM 13784 N N . ASP B 2 438 ? -12.408 30.351 3.521 1.000 0.990 438 ASP B N 1
ATOM 13785 C CA . ASP B 2 438 ? -13.260 31.294 4.251 1.000 0.990 438 ASP B CA 1
ATOM 13786 C C . ASP B 2 438 ? -14.419 30.572 4.951 1.000 0.990 438 ASP B C 1
ATOM 13787 O O . ASP B 2 438 ? -14.645 30.787 6.139 1.000 0.990 438 ASP B O 1
ATOM 13796 N N . ALA B 2 439 ? -15.092 29.642 4.267 1.000 0.990 439 ALA B N 1
ATOM 13797 C CA . ALA B 2 439 ? -16.201 28.888 4.845 1.000 0.990 439 ALA B CA 1
ATOM 13798 C C . ALA B 2 439 ? -15.767 27.985 6.019 1.000 0.990 439 ALA B C 1
ATOM 13799 O O . ALA B 2 439 ? -16.454 27.922 7.042 1.000 0.990 439 ALA B O 1
ATOM 13806 N N . PHE B 2 440 ? -14.604 27.329 5.925 1.000 0.990 440 PHE B N 1
ATOM 13807 C CA . PHE B 2 440 ? -14.067 26.542 7.040 1.000 0.990 440 PHE B CA 1
ATOM 13808 C C . PHE B 2 440 ? -13.624 27.426 8.210 1.000 0.990 440 PHE B C 1
ATOM 13809 O O . PHE B 2 440 ? -13.849 27.081 9.372 1.000 0.990 440 PHE B O 1
ATOM 13826 N N . ILE B 2 441 ? -13.005 28.575 7.916 1.000 0.990 441 ILE B N 1
ATOM 13827 C CA . ILE B 2 441 ? -12.649 29.579 8.923 1.000 0.990 441 ILE B CA 1
ATOM 13828 C C . ILE B 2 441 ? -13.909 30.031 9.671 1.000 0.990 441 ILE B C 1
ATOM 13829 O O . ILE B 2 441 ? -13.906 30.031 10.900 1.000 0.990 441 ILE B O 1
ATOM 13845 N N . ASP B 2 442 ? -14.984 30.367 8.958 1.000 0.990 442 ASP B N 1
ATOM 13846 C CA . ASP B 2 442 ? -16.246 30.816 9.553 1.000 0.990 442 ASP B CA 1
ATOM 13847 C C . ASP B 2 442 ? -16.882 29.732 10.436 1.000 0.990 442 ASP B C 1
ATOM 13848 O O . ASP B 2 442 ? -17.335 30.037 11.542 1.000 0.990 442 ASP B O 1
ATOM 13857 N N . ALA B 2 443 ? -16.843 28.463 10.016 1.000 0.990 443 ALA B N 1
ATOM 13858 C CA . ALA B 2 443 ? -17.296 27.341 10.840 1.000 0.990 443 ALA B CA 1
ATOM 13859 C C . ALA B 2 443 ? -16.463 27.200 12.125 1.000 0.990 443 ALA B C 1
ATOM 13860 O O . ALA B 2 443 ? -17.020 27.100 13.215 1.000 0.990 443 ALA B O 1
ATOM 13867 N N . MET B 2 444 ? -15.131 27.266 12.033 1.000 0.990 444 MET B N 1
ATOM 13868 C CA . MET B 2 444 ? -14.248 27.237 13.207 1.000 0.990 444 MET B CA 1
ATOM 13869 C C . MET B 2 444 ? -14.508 28.427 14.146 1.000 0.990 444 MET B C 1
ATOM 13870 O O . MET B 2 444 ? -14.585 28.260 15.361 1.000 0.990 444 MET B O 1
ATOM 13884 N N . ILE B 2 445 ? -14.708 29.633 13.607 1.000 0.990 445 ILE B N 1
ATOM 13885 C CA . ILE B 2 445 ? -15.076 30.817 14.398 1.000 0.990 445 ILE B CA 1
ATOM 13886 C C . ILE B 2 445 ? -16.426 30.609 15.090 1.000 0.990 445 ILE B C 1
ATOM 13887 O O . ILE B 2 445 ? -16.578 30.963 16.261 1.000 0.990 445 ILE B O 1
ATOM 13903 N N . GLN B 2 446 ? -17.407 30.046 14.384 1.000 0.990 446 GLN B N 1
ATOM 13904 C CA . GLN B 2 446 ? -18.710 29.735 14.955 1.000 0.990 446 GLN B CA 1
ATOM 13905 C C . GLN B 2 446 ? -18.580 28.727 16.100 1.000 0.990 446 GLN B C 1
ATOM 13906 O O . GLN B 2 446 ? -19.122 28.979 17.169 1.000 0.990 446 GLN B O 1
ATOM 13920 N N . ILE B 2 447 ? -17.809 27.652 15.933 1.000 0.990 447 ILE B N 1
ATOM 13921 C CA . ILE B 2 447 ? -17.593 26.645 16.982 1.000 0.990 447 ILE B CA 1
ATOM 13922 C C . ILE B 2 447 ? -16.917 27.257 18.211 1.000 0.990 447 ILE B C 1
ATOM 13923 O O . ILE B 2 447 ? -17.289 26.941 19.340 1.000 0.990 447 ILE B O 1
ATOM 13939 N N . ALA B 2 448 ? -15.947 28.154 18.020 1.000 0.990 448 ALA B N 1
ATOM 13940 C CA . ALA B 2 448 ? -15.324 28.862 19.133 1.000 0.990 448 ALA B CA 1
ATOM 13941 C C . ALA B 2 448 ? -16.348 29.679 19.944 1.000 0.990 448 ALA B C 1
ATOM 13942 O O . ALA B 2 448 ? -16.293 29.647 21.170 1.000 0.990 448 ALA B O 1
ATOM 13949 N N . LYS B 2 449 ? -17.303 30.350 19.280 1.000 0.980 449 LYS B N 1
ATOM 13950 C CA . LYS B 2 449 ? -18.401 31.081 19.943 1.000 0.980 449 LYS B CA 1
ATOM 13951 C C . LYS B 2 449 ? -19.415 30.143 20.598 1.000 0.980 449 LYS B C 1
ATOM 13952 O O . LYS B 2 449 ? -19.831 30.390 21.722 1.000 0.980 449 LYS B O 1
ATOM 13971 N N . GLU B 2 450 ? -19.777 29.044 19.937 1.000 0.980 450 GLU B N 1
ATOM 13972 C CA . GLU B 2 450 ? -20.654 28.013 20.509 1.000 0.980 450 GLU B CA 1
ATOM 13973 C C . GLU B 2 450 ? -20.036 27.414 21.782 1.000 0.980 450 GLU B C 1
ATOM 13974 O O . GLU B 2 450 ? -20.742 27.220 22.763 1.000 0.980 450 GLU B O 1
ATOM 13986 N N . ALA B 2 451 ? -18.715 27.208 21.824 1.000 0.980 451 ALA B N 1
ATOM 13987 C CA . ALA B 2 451 ? -18.018 26.752 23.027 1.000 0.980 451 ALA B CA 1
ATOM 13988 C C . ALA B 2 451 ? -18.088 27.754 24.199 1.000 0.980 451 ALA B C 1
ATOM 13989 O O . ALA B 2 451 ? -17.957 27.343 25.350 1.000 0.980 451 ALA B O 1
ATOM 13996 N N . GLU B 2 452 ? -18.282 29.047 23.922 1.000 0.980 452 GLU B N 1
ATOM 13997 C CA . GLU B 2 452 ? -18.457 30.100 24.931 1.000 0.980 452 GLU B CA 1
ATOM 13998 C C . GLU B 2 452 ? -19.920 30.261 25.366 1.000 0.980 452 GLU B C 1
ATOM 13999 O O . GLU B 2 452 ? -20.197 30.403 26.556 1.000 0.980 452 GLU B O 1
ATOM 14011 N N . GLU B 2 453 ? -20.860 30.235 24.422 1.000 0.980 453 GLU B N 1
ATOM 14012 C CA . GLU B 2 453 ? -22.269 30.567 24.664 1.000 0.980 453 GLU B CA 1
ATOM 14013 C C . GLU B 2 453 ? -23.135 29.343 24.991 1.000 0.980 453 GLU B C 1
ATOM 14014 O O . GLU B 2 453 ? -24.051 29.430 25.811 1.000 0.980 453 GLU B O 1
ATOM 14026 N N . ASN B 2 454 ? -22.867 28.209 24.341 1.000 0.980 454 ASN B N 1
ATOM 14027 C CA . ASN B 2 454 ? -23.643 26.978 24.464 1.000 0.980 454 ASN B CA 1
ATOM 14028 C C . ASN B 2 454 ? -22.751 25.726 24.274 1.000 0.980 454 ASN B C 1
ATOM 14029 O O . ASN B 2 454 ? -22.859 25.039 23.252 1.000 0.980 454 ASN B O 1
ATOM 14040 N N . PRO B 2 455 ? -21.851 25.418 25.234 1.000 0.980 455 PRO B N 1
ATOM 14041 C CA . PRO B 2 455 ? -20.861 24.347 25.096 1.000 0.980 455 PRO B CA 1
ATOM 14042 C C . PRO B 2 455 ? -21.479 22.956 24.887 1.000 0.980 455 PRO B C 1
ATOM 14043 O O . PRO B 2 455 ? -20.858 22.123 24.223 1.000 0.980 455 PRO B O 1
ATOM 14054 N N . GLU B 2 456 ? -22.706 22.716 25.373 1.000 0.980 456 GLU B N 1
ATOM 14055 C CA . GLU B 2 456 ? -23.470 21.477 25.138 1.000 0.980 456 GLU B CA 1
ATOM 14056 C C . GLU B 2 456 ? -23.668 21.217 23.633 1.000 0.980 456 GLU B C 1
ATOM 14057 O O . GLU B 2 456 ? -23.527 20.084 23.176 1.000 0.980 456 GLU B O 1
ATOM 14069 N N . LEU B 2 457 ? -23.852 22.272 22.824 1.000 0.980 457 LEU B N 1
ATOM 14070 C CA . LEU B 2 457 ? -24.007 22.163 21.369 1.000 0.980 457 LEU B CA 1
ATOM 14071 C C . LEU B 2 457 ? -22.769 21.556 20.683 1.000 0.980 457 LEU B C 1
ATOM 14072 O O . LEU B 2 457 ? -22.907 20.841 19.688 1.000 0.980 457 LEU B O 1
ATOM 14088 N N . VAL B 2 458 ? -21.568 21.813 21.218 1.000 0.980 458 VAL B N 1
ATOM 14089 C CA . VAL B 2 458 ? -20.295 21.263 20.716 1.000 0.980 458 VAL B CA 1
ATOM 14090 C C . VAL B 2 458 ? -20.020 19.883 21.325 1.000 0.980 458 VAL B C 1
ATOM 14091 O O . VAL B 2 458 ? -19.545 18.978 20.641 1.000 0.980 458 VAL B O 1
ATOM 14104 N N . GLN B 2 459 ? -20.352 19.691 22.603 1.000 0.980 459 GLN B N 1
ATOM 14105 C CA . GLN B 2 459 ? -20.140 18.433 23.326 1.000 0.980 459 GLN B CA 1
ATOM 14106 C C . GLN B 2 459 ? -21.037 17.289 22.832 1.000 0.980 459 GLN B C 1
ATOM 14107 O O . GLN B 2 459 ? -20.583 16.148 22.784 1.000 0.980 459 GLN B O 1
ATOM 14121 N N . GLU B 2 460 ? -22.276 17.576 22.435 1.000 0.970 460 GLU B N 1
ATOM 14122 C CA . GLU B 2 460 ? -23.239 16.580 21.932 1.000 0.970 460 GLU B CA 1
ATOM 14123 C C . GLU B 2 460 ? -23.117 16.313 20.424 1.000 0.970 460 GLU B C 1
ATOM 14124 O O . GLU B 2 460 ? -23.826 15.473 19.861 1.000 0.970 460 GLU B O 1
ATOM 14136 N N . ALA B 2 461 ? -22.215 17.026 19.750 1.000 0.980 461 ALA B N 1
ATOM 14137 C CA . ALA B 2 461 ? -21.962 16.826 18.336 1.000 0.980 461 ALA B CA 1
ATOM 14138 C C . ALA B 2 461 ? -21.356 15.432 18.062 1.000 0.980 461 ALA B C 1
ATOM 14139 O O . ALA B 2 461 ? -20.592 14.912 18.893 1.000 0.980 461 ALA B O 1
ATOM 14146 N N . PRO B 2 462 ? -21.613 14.842 16.880 1.000 0.970 462 PRO B N 1
ATOM 14147 C CA . PRO B 2 462 ? -22.337 15.418 15.737 1.000 0.970 462 PRO B CA 1
ATOM 14148 C C . PRO B 2 462 ? -23.868 15.323 15.856 1.000 0.970 462 PRO B C 1
ATOM 14149 O O . PRO B 2 462 ? -24.406 14.455 16.539 1.000 0.970 462 PRO B O 1
ATOM 14160 N N . HIS B 2 463 ? -24.592 16.194 15.156 1.000 0.960 463 HIS B N 1
ATOM 14161 C CA . HIS B 2 463 ? -26.063 16.264 15.144 1.000 0.960 463 HIS B CA 1
ATOM 14162 C C . HIS B 2 463 ? -26.691 15.774 13.837 1.000 0.960 463 HIS B C 1
ATOM 14163 O O . HIS B 2 463 ? -27.852 15.368 13.828 1.000 0.960 463 HIS B O 1
ATOM 14177 N N . THR B 2 464 ? -25.941 15.824 12.736 1.000 0.930 464 THR B N 1
ATOM 14178 C CA . THR B 2 464 ? -26.471 15.622 11.373 1.000 0.930 464 THR B CA 1
ATOM 14179 C C . THR B 2 464 ? -25.895 14.407 10.644 1.000 0.930 464 THR B C 1
ATOM 14180 O O . THR B 2 464 ? -26.389 14.036 9.576 1.000 0.930 464 THR B O 1
ATOM 14191 N N . THR B 2 465 ? -24.880 13.758 11.217 1.000 0.930 465 THR B N 1
ATOM 14192 C CA . THR B 2 465 ? -24.273 12.545 10.665 1.000 0.930 465 THR B CA 1
ATOM 14193 C C . THR B 2 465 ? -25.204 11.336 10.781 1.000 0.930 465 THR B C 1
ATOM 14194 O O . THR B 2 465 ? -26.179 11.304 11.527 1.000 0.930 465 THR B O 1
ATOM 14205 N N . ILE B 2 466 ? -24.895 10.303 10.004 1.000 0.920 466 ILE B N 1
ATOM 14206 C CA . ILE B 2 466 ? -25.712 9.086 9.844 1.000 0.920 466 ILE B CA 1
ATOM 14207 C C . ILE B 2 466 ? -25.726 8.209 11.102 1.000 0.920 466 ILE B C 1
ATOM 14208 O O . ILE B 2 466 ? -26.676 7.449 11.322 1.000 0.920 466 ILE B O 1
ATOM 14224 N N . VAL B 2 467 ? -24.644 8.290 11.872 1.000 0.940 467 VAL B N 1
ATOM 14225 C CA . VAL B 2 467 ? -24.445 7.698 13.195 1.000 0.940 467 VAL B CA 1
ATOM 14226 C C . VAL B 2 467 ? -23.918 8.788 14.120 1.000 0.940 467 VAL B C 1
ATOM 14227 O O . VAL B 2 467 ? -23.297 9.752 13.658 1.000 0.940 467 VAL B O 1
ATOM 14240 N N . LYS B 2 468 ? -24.181 8.640 15.412 1.000 0.940 468 LYS B N 1
ATOM 14241 C CA . LYS B 2 468 ? -23.625 9.486 16.468 1.000 0.940 468 LYS B CA 1
ATOM 14242 C C . LYS B 2 468 ? -22.228 8.993 16.887 1.000 0.940 468 LYS B C 1
ATOM 14243 O O . LYS B 2 468 ? -21.596 8.226 16.163 1.000 0.940 468 LYS B O 1
ATOM 14262 N N . ARG B 2 469 ? -21.728 9.435 18.049 1.000 0.950 469 ARG B N 1
ATOM 14263 C CA . ARG B 2 469 ? -20.436 8.990 18.600 1.000 0.950 469 ARG B CA 1
ATOM 14264 C C . ARG B 2 469 ? -20.427 7.473 18.803 1.000 0.950 469 ARG B C 1
ATOM 14265 O O . ARG B 2 469 ? -21.298 6.933 19.481 1.000 0.950 469 ARG B O 1
ATOM 14286 N N . MET B 2 470 ? -19.426 6.810 18.225 1.000 0.950 470 MET B N 1
ATOM 14287 C CA . MET B 2 470 ? -19.282 5.352 18.264 1.000 0.950 470 MET B CA 1
ATOM 14288 C C . MET B 2 470 ? -18.657 4.858 19.576 1.000 0.950 470 MET B C 1
ATOM 14289 O O . MET B 2 470 ? -17.715 5.461 20.095 1.000 0.950 470 MET B O 1
ATOM 14303 N N . ASP B 2 471 ? -19.101 3.702 20.072 1.000 0.950 471 ASP B N 1
ATOM 14304 C CA . ASP B 2 471 ? -18.485 3.043 21.225 1.000 0.950 471 ASP B CA 1
ATOM 14305 C C . ASP B 2 471 ? -17.222 2.263 20.822 1.000 0.950 471 ASP B C 1
ATOM 14306 O O . ASP B 2 471 ? -17.218 1.046 20.591 1.000 0.950 471 ASP B O 1
ATOM 14315 N N . GLU B 2 472 ? -16.105 2.982 20.764 1.000 0.920 472 GLU B N 1
ATOM 14316 C CA . GLU B 2 472 ? -14.779 2.408 20.529 1.000 0.920 472 GLU B CA 1
ATOM 14317 C C . GLU B 2 472 ? -14.305 1.507 21.684 1.000 0.920 472 GLU B C 1
ATOM 14318 O O . GLU B 2 472 ? -13.525 0.569 21.481 1.000 0.920 472 GLU B O 1
ATOM 14330 N N . THR B 2 473 ? -14.792 1.739 22.908 1.000 0.930 473 THR B N 1
ATOM 14331 C CA . THR B 2 473 ? -14.402 0.935 24.076 1.000 0.930 473 THR B CA 1
ATOM 14332 C C . THR B 2 473 ? -14.979 -0.469 23.967 1.000 0.930 473 THR B C 1
ATOM 14333 O O . THR B 2 473 ? -14.261 -1.453 24.189 1.000 0.930 473 THR B O 1
ATOM 14344 N N . LYS B 2 474 ? -16.252 -0.582 23.579 1.000 0.940 474 LYS B N 1
ATOM 14345 C CA . LYS B 2 474 ? -16.899 -1.857 23.277 1.000 0.940 474 LYS B CA 1
ATOM 14346 C C . LYS B 2 474 ? -16.194 -2.564 22.131 1.000 0.940 474 LYS B C 1
ATOM 14347 O O . LYS B 2 474 ? -15.831 -3.728 22.302 1.000 0.940 474 LYS B O 1
ATOM 14366 N N . ALA B 2 475 ? -15.907 -1.859 21.034 1.000 0.940 475 ALA B N 1
ATOM 14367 C CA . ALA B 2 475 ? -15.200 -2.429 19.888 1.000 0.940 475 ALA B CA 1
ATOM 14368 C C . ALA B 2 475 ? -13.850 -3.062 20.284 1.000 0.940 475 ALA B C 1
ATOM 14369 O O . ALA B 2 475 ? -13.436 -4.054 19.683 1.000 0.940 475 ALA B O 1
ATOM 14376 N N . ALA B 2 476 ? -13.155 -2.514 21.290 1.000 0.910 476 ALA B N 1
ATOM 14377 C CA . ALA B 2 476 ? -11.860 -3.013 21.765 1.000 0.910 476 ALA B CA 1
ATOM 14378 C C . ALA B 2 476 ? -11.947 -4.081 22.880 1.000 0.910 476 ALA B C 1
ATOM 14379 O O . ALA B 2 476 ? -11.050 -4.929 22.997 1.000 0.910 476 ALA B O 1
ATOM 14386 N N . ARG B 2 477 ? -12.980 -4.038 23.737 1.000 0.930 477 ARG B N 1
ATOM 14387 C CA . ARG B 2 477 ? -13.191 -5.007 24.836 1.000 0.930 477 ARG B CA 1
ATOM 14388 C C . ARG B 2 477 ? -13.939 -6.264 24.390 1.000 0.930 477 ARG B C 1
ATOM 14389 O O . ARG B 2 477 ? -13.568 -7.354 24.822 1.000 0.930 477 ARG B O 1
ATOM 14410 N N . HIS B 2 478 ? -14.930 -6.113 23.517 1.000 0.940 478 HIS B N 1
ATOM 14411 C CA . HIS B 2 478 ? -15.766 -7.183 22.969 1.000 0.940 478 HIS B CA 1
ATOM 14412 C C . HIS B 2 478 ? -15.733 -7.145 21.430 1.000 0.940 478 HIS B C 1
ATOM 14413 O O . HIS B 2 478 ? -16.741 -6.827 20.802 1.000 0.940 478 HIS B O 1
ATOM 14427 N N . PRO B 2 479 ? -14.567 -7.412 20.811 1.000 0.950 479 PRO B N 1
ATOM 14428 C CA . PRO B 2 479 ? -14.370 -7.207 19.381 1.000 0.950 479 PRO B CA 1
ATOM 14429 C C . PRO B 2 479 ? -15.192 -8.190 18.538 1.000 0.950 479 PRO B C 1
ATOM 14430 O O . PRO B 2 479 ? -15.021 -9.405 18.645 1.000 0.950 479 PRO B O 1
ATOM 14441 N N . VAL B 2 480 ? -16.024 -7.645 17.651 1.000 0.970 480 VAL B N 1
ATOM 14442 C CA . VAL B 2 480 ? -16.662 -8.359 16.537 1.000 0.970 480 VAL B CA 1
ATOM 14443 C C . VAL B 2 480 ? -15.912 -7.956 15.274 1.000 0.970 480 VAL B C 1
ATOM 14444 O O . VAL B 2 480 ? -15.978 -6.795 14.882 1.000 0.970 480 VAL B O 1
ATOM 14457 N N . LEU B 2 481 ? -15.141 -8.876 14.687 1.000 0.970 481 LEU B N 1
ATOM 14458 C CA . LEU B 2 481 ? -14.174 -8.577 13.610 1.000 0.970 481 LEU B CA 1
ATOM 14459 C C . LEU B 2 481 ? -14.545 -9.182 12.248 1.000 0.970 481 LEU B C 1
ATOM 14460 O O . LEU B 2 481 ? -13.870 -8.912 11.256 1.000 0.970 481 LEU B O 1
ATOM 14476 N N . ARG B 2 482 ? -15.602 -9.992 12.207 1.000 0.970 482 ARG B N 1
ATOM 14477 C CA . ARG B 2 482 ? -16.185 -10.573 10.997 1.000 0.970 482 ARG B CA 1
ATOM 14478 C C . ARG B 2 482 ? -17.686 -10.753 11.189 1.000 0.970 482 ARG B C 1
ATOM 14479 O O . ARG B 2 482 ? -18.150 -10.808 12.331 1.000 0.970 482 ARG B O 1
ATOM 14500 N N . TYR B 2 483 ? -18.421 -10.840 10.090 1.000 0.960 483 TYR B N 1
ATOM 14501 C CA . TYR B 2 483 ? -19.812 -11.272 10.117 1.000 0.960 483 TYR B CA 1
ATOM 14502 C C . TYR B 2 483 ? -19.884 -12.769 10.435 1.000 0.960 483 TYR B C 1
ATOM 14503 O O . TYR B 2 483 ? -19.120 -13.561 9.891 1.000 0.960 483 TYR B O 1
ATOM 14521 N N . GLU B 2 484 ? -20.806 -13.144 11.315 1.000 0.920 484 GLU B N 1
ATOM 14522 C CA . GLU B 2 484 ? -21.178 -14.531 11.583 1.000 0.920 484 GLU B CA 1
ATOM 14523 C C . GLU B 2 484 ? -22.697 -14.610 11.441 1.000 0.920 484 GLU B C 1
ATOM 14524 O O . GLU B 2 484 ? -23.417 -13.795 12.023 1.000 0.920 484 GLU B O 1
ATOM 14536 N N . ALA B 2 485 ? -23.184 -15.543 10.624 1.000 0.850 485 ALA B N 1
ATOM 14537 C CA . ALA B 2 485 ? -24.617 -15.736 10.458 1.000 0.850 485 ALA B CA 1
ATOM 14538 C C . ALA B 2 485 ? -25.230 -16.268 11.767 1.000 0.850 485 ALA B C 1
ATOM 14539 O O . ALA B 2 485 ? -24.665 -17.167 12.390 1.000 0.850 485 ALA B O 1
ATOM 14546 N N . GLU B 2 486 ? -26.386 -15.733 12.179 1.000 0.730 486 GLU B N 1
ATOM 14547 C CA . GLU B 2 486 ? -27.151 -16.314 13.290 1.000 0.730 486 GLU B CA 1
ATOM 14548 C C . GLU B 2 486 ? -27.634 -17.718 12.897 1.000 0.730 486 GLU B C 1
ATOM 14549 O O . GLU B 2 486 ? -28.228 -17.885 11.826 1.000 0.730 486 GLU B O 1
ATOM 14561 N N . GLU B 2 487 ? -27.407 -18.716 13.762 1.000 0.570 487 GLU B N 1
ATOM 14562 C CA . GLU B 2 487 ? -28.068 -20.019 13.633 1.000 0.570 487 GLU B CA 1
ATOM 14563 C C . GLU B 2 487 ? -29.584 -19.790 13.667 1.000 0.570 487 GLU B C 1
ATOM 14564 O O . GLU B 2 487 ? -30.131 -19.308 14.663 1.000 0.570 487 GLU B O 1
ATOM 14576 N N . ARG B 2 488 ? -30.249 -20.085 12.549 1.000 0.400 488 ARG B N 1
ATOM 14577 C CA . ARG B 2 488 ? -31.708 -20.037 12.424 1.000 0.400 488 ARG B CA 1
ATOM 14578 C C . ARG B 2 488 ? -32.351 -21.377 12.728 1.000 0.400 488 ARG B C 1
ATOM 14579 O O . ARG B 2 488 ? -31.782 -22.401 12.294 1.000 0.400 488 ARG B O 1
#

Sequence (936 aa):
MKHRYLPATEKDKQEMLATIGVSSIDDLFADIPENVKYKKEHQIKKAKSETELTRELTKLASKNRDTVQYASFLGAGVYDHYQPVIVDHVISRSEFYTAYTPYQPEISQGELQAIFEFQTMICELTGMDIANSSMYDGGTALAEAAMLASGHTKKKKIVVSKTVHPESREVLKTYAKGQYIDVVEVPAADGVTDLDALRQTVCENTAAVIVQYPNFFGRIEPLKDIEPIAHQGKSMFIVSANPLALGLLTPPGKFQSDIVVGDAQPFGIPSAYGGPHCGFFAVTKKLMRKVPGRLVGQTEDENGKRGFVLTLQAREQHIRRDKATSNICSNQALNALAASVAMTALGKNGVKDIARQNLLKANYAKQEAKKAGLTVMFDGPMFNEFVIKLDEPVRAVNKRLLAKGMIGGYDLGLTYPELDCHMLIAVTELRTKEEIDALIQELGDRHEMSNQDQALIFELSREGRIGYSLPELDVPEIELGDLLSDTYIRDEDAALPEVSELDIMRHYTALSKRNHGVDSGFYPLGSCTMKYNPKINEKIARIPGFAAIHPLQDEDTVQGALELLYDLSKHLEEITGMDEVTLQPAAGAHGEWTGLMMIRAYHEARGDFKRTKVIVPDSAHGTNPASATVAGFETVTVKSNEKGLVDLEDLKRAVNEETAALMLTNPNTLGLFEEQITEMAEIVHQAGGKLYYDGANLNAVLSKARPGDMGFDVVHLNLHKTFTGPHGGGGPGSGPVGVKQDLIPYLPKPVLVKKEGRFTFDYDRPHAIGRVKPYYGNFGINVRAYTYIRSMGPDGLKAVTENAVLNANYMMRKLAPYYDLPFDRHCKHEFVLSGKRQKKLGVRTLDIAKRLLDFGYHPPTIYFPLNVEECIMIEPTETESKETLDAFIDAMIQIAKEAEENPELVQEAPHTTIVKRMDETKAARHPVLRYEAEER

B-factor: mean 0.96, std 0.07, range [0.29, 0.99]